Protein 9MNO (pdb70)

Structure (mmCIF, N/CA/C/O backbone):
data_9MNO
#
_entry.id   9MNO
#
_cell.length_a   37.822
_cell.length_b   54.855
_cell.length_c   119.922
_cell.angle_alpha   99.943
_cell.angle_beta   96.421
_cell.angle_gamma   90.785
#
_symmetry.space_group_name_H-M   'P 1'
#
loop_
_entity.id
_entity.type
_entity.pdbx_description
1 polymer 'DUF4176 domain-containing protein'
2 polymer 'LXG domain-containing protein'
3 non-polymer 'CITRIC ACID'
4 water water
#
loop_
_atom_site.group_PDB
_atom_site.id
_atom_site.type_symbol
_atom_site.label_atom_id
_atom_site.label_alt_id
_atom_site.label_comp_id
_atom_site.label_asym_id
_atom_site.label_entity_id
_atom_site.label_seq_id
_atom_site.pdbx_PDB_ins_code
_atom_site.Cartn_x
_atom_site.Cartn_y
_atom_site.Cartn_z
_atom_site.occupancy
_atom_site.B_iso_or_equiv
_atom_site.auth_seq_id
_atom_site.auth_comp_id
_atom_site.auth_asym_id
_atom_site.auth_atom_id
_atom_site.pdbx_PDB_model_num
ATOM 1 N N . GLY A 1 2 ? 25.13358 -0.98470 7.41922 1.000 79.86450 2 GLY A N 1
ATOM 2 C CA . GLY A 1 2 ? 24.00308 -1.87187 7.62087 1.000 79.38316 2 GLY A CA 1
ATOM 3 C C . GLY A 1 2 ? 22.91573 -1.70168 6.57780 1.000 80.85725 2 GLY A C 1
ATOM 4 O O . GLY A 1 2 ? 23.08320 -0.96299 5.60661 1.000 77.87830 2 GLY A O 1
ATOM 5 N N . GLU A 1 3 ? 21.78975 -2.38943 6.77761 1.000 84.31086 3 GLU A N 1
ATOM 6 C CA . GLU A 1 3 ? 20.68562 -2.27160 5.83046 1.000 87.73758 3 GLU A CA 1
ATOM 7 C C . GLU A 1 3 ? 20.00985 -0.90778 5.93090 1.000 82.09050 3 GLU A C 1
ATOM 8 O O . GLU A 1 3 ? 19.59996 -0.33818 4.91352 1.000 77.83545 3 GLU A O 1
ATOM 14 N N . MET A 1 4 ? 19.89166 -0.36315 7.14607 1.000 74.64403 4 MET A N 1
ATOM 15 C CA . MET A 1 4 ? 19.18924 0.90519 7.32645 1.000 67.38592 4 MET A CA 1
ATOM 16 C C . MET A 1 4 ? 19.92416 2.06475 6.67075 1.000 65.49970 4 MET A C 1
ATOM 17 O O . MET A 1 4 ? 19.29257 3.05732 6.29313 1.000 59.85740 4 MET A O 1
ATOM 22 N N . ASP A 1 5 ? 21.24617 1.96283 6.52864 1.000 67.35459 5 ASP A N 1
ATOM 23 C CA . ASP A 1 5 ? 22.00500 3.04162 5.90630 1.000 67.75249 5 ASP A CA 1
ATOM 24 C C . ASP A 1 5 ? 21.68293 3.16608 4.42292 1.000 63.51504 5 ASP A C 1
ATOM 25 O O . ASP A 1 5 ? 21.54174 4.28148 3.90708 1.000 59.26197 5 ASP A O 1
ATOM 30 N N . ILE A 1 6 ? 21.56899 2.03513 3.72112 1.000 63.37146 6 ILE A N 1
ATOM 31 C CA . ILE A 1 6 ? 21.18634 2.06781 2.31166 1.000 60.34149 6 ILE A CA 1
ATOM 32 C C . ILE A 1 6 ? 19.77947 2.63344 2.16048 1.000 57.24420 6 ILE A C 1
ATOM 33 O O . ILE A 1 6 ? 19.54210 3.55291 1.36760 1.000 55.28808 6 ILE A O 1
ATOM 38 N N . LEU A 1 7 ? 18.82709 2.09504 2.92926 1.000 58.93699 7 LEU A N 1
ATOM 39 C CA . LEU A 1 7 ? 17.45341 2.58600 2.87659 1.000 54.31896 7 LEU A CA 1
ATOM 40 C C . LEU A 1 7 ? 17.38023 4.07155 3.20390 1.000 53.53671 7 LEU A C 1
ATOM 41 O O . LEU A 1 7 ? 16.60695 4.81334 2.58633 1.000 51.16608 7 LEU A O 1
ATOM 46 N N . TYR A 1 8 ? 18.18690 4.52667 4.16675 1.000 51.30933 8 TYR A N 1
ATOM 47 C CA . TYR A 1 8 ? 18.12709 5.92500 4.57924 1.000 53.02225 8 TYR A CA 1
ATOM 48 C C . TYR A 1 8 ? 18.61873 6.85670 3.47843 1.000 50.20800 8 TYR A C 1
ATOM 49 O O . TYR A 1 8 ? 18.00494 7.89838 3.22457 1.000 48.63549 8 TYR A O 1
ATOM 58 N N . GLN A 1 9 ? 19.72601 6.51035 2.81774 1.000 53.65780 9 GLN A N 1
ATOM 59 C CA . GLN A 1 9 ? 20.18659 7.34085 1.71120 1.000 54.78928 9 GLN A CA 1
ATOM 60 C C . GLN A 1 9 ? 19.19387 7.32030 0.55713 1.000 58.03961 9 GLN A C 1
ATOM 61 O O . GLN A 1 9 ? 19.09640 8.29620 -0.19659 1.000 60.08500 9 GLN A O 1
ATOM 67 N N . MET A 1 10 ? 18.44342 6.22612 0.40924 1.000 53.79633 10 MET A N 1
ATOM 68 C CA . MET A 1 10 ? 17.44256 6.15918 -0.64867 1.000 57.89496 10 MET A CA 1
ATOM 69 C C . MET A 1 10 ? 16.25491 7.06110 -0.34611 1.000 60.48315 10 MET A C 1
ATOM 70 O O . MET A 1 10 ? 15.66923 7.64133 -1.26544 1.000 64.57073 10 MET A O 1
ATOM 75 N N . SER A 1 11 ? 15.88268 7.19307 0.92794 1.000 55.34180 11 SER A N 1
ATOM 76 C CA . SER A 1 11 ? 14.80812 8.11190 1.28129 1.000 56.71116 11 SER A CA 1
ATOM 77 C C . SER A 1 11 ? 15.20956 9.57002 1.10921 1.000 62.23670 11 SER A C 1
ATOM 78 O O . SER A 1 11 ? 14.32688 10.43195 1.06513 1.000 68.64309 11 SER A O 1
ATOM 81 N N . LEU A 1 12 ? 16.50670 9.86333 0.99950 1.000 62.23914 12 LEU A N 1
ATOM 82 C CA . LEU A 1 12 ? 16.97961 11.22028 0.75800 1.000 68.84504 12 LEU A CA 1
ATOM 83 C C . LEU A 1 12 ? 17.03833 11.58665 -0.72071 1.000 74.97578 12 LEU A C 1
ATOM 84 O O . LEU A 1 12 ? 17.19388 12.77141 -1.04001 1.000 77.09650 12 LEU A O 1
ATOM 89 N N . ASN A 1 13 ? 16.92938 10.60980 -1.62574 1.000 77.32666 13 ASN A N 1
ATOM 90 C CA . ASN A 1 13 ? 16.97187 10.92188 -3.05254 1.000 86.92778 13 ASN A CA 1
ATOM 91 C C . ASN A 1 13 ? 15.74627 11.71066 -3.49629 1.000 96.29228 13 ASN A C 1
ATOM 92 O O . ASN A 1 13 ? 15.82246 12.47885 -4.46139 1.000 96.48824 13 ASN A O 1
ATOM 97 N N . HIS A 1 14 ? 14.61772 11.54453 -2.80433 1.000 123.26965 14 HIS A N 1
ATOM 98 C CA . HIS A 1 14 ? 13.36967 12.16573 -3.22807 1.000 127.28388 14 HIS A CA 1
ATOM 99 C C . HIS A 1 14 ? 13.28440 13.64443 -2.87015 1.000 130.24811 14 HIS A C 1
ATOM 100 O O . HIS A 1 14 ? 12.43224 14.34941 -3.42148 1.000 140.97086 14 HIS A O 1
ATOM 107 N N . LEU A 1 15 ? 14.13630 14.13051 -1.97075 1.000 99.41578 15 LEU A N 1
ATOM 108 C CA . LEU A 1 15 ? 14.10677 15.54036 -1.60592 1.000 93.00566 15 LEU A CA 1
ATOM 109 C C . LEU A 1 15 ? 14.67135 16.39210 -2.73780 1.000 98.08177 15 LEU A C 1
ATOM 110 O O . LEU A 1 15 ? 15.61584 15.99312 -3.42442 1.000 101.13444 15 LEU A O 1
ATOM 115 N N . ALA A 1 16 ? 14.08345 17.57513 -2.93225 1.000 90.88312 16 ALA A N 1
ATOM 116 C CA . ALA A 1 16 ? 14.47184 18.47350 -4.02193 1.000 100.72419 16 ALA A CA 1
ATOM 117 C C . ALA A 1 16 ? 15.71805 19.24704 -3.59817 1.000 104.06999 16 ALA A C 1
ATOM 118 O O . ALA A 1 16 ? 15.68304 20.43918 -3.28100 1.000 105.31396 16 ALA A O 1
ATOM 120 N N . VAL A 1 17 ? 16.84911 18.54178 -3.60649 1.000 103.54208 17 VAL A N 1
ATOM 121 C CA . VAL A 1 17 ? 18.11828 19.09907 -3.15229 1.000 102.83294 17 VAL A CA 1
ATOM 122 C C . VAL A 1 17 ? 19.23742 18.34123 -3.85383 1.000 98.49419 17 VAL A C 1
ATOM 123 O O . VAL A 1 17 ? 19.03359 17.24521 -4.37735 1.000 97.63100 17 VAL A O 1
ATOM 127 N N . ILE A 1 18 ? 20.43137 18.93217 -3.86792 1.000 102.05506 18 ILE A N 1
ATOM 128 C CA . ILE A 1 18 ? 21.56087 18.39448 -4.62237 1.000 103.14622 18 ILE A CA 1
ATOM 129 C C . ILE A 1 18 ? 22.28827 17.35475 -3.77986 1.000 102.58186 18 ILE A C 1
ATOM 130 O O . ILE A 1 18 ? 22.08234 17.27728 -2.56422 1.000 101.87144 18 ILE A O 1
ATOM 135 N N . GLU A 1 19 ? 23.14522 16.55102 -4.42087 1.000 107.77864 19 GLU A N 1
ATOM 136 C CA . GLU A 1 19 ? 23.85121 15.48578 -3.71446 1.000 118.04663 19 GLU A CA 1
ATOM 137 C C . GLU A 1 19 ? 24.79071 16.03465 -2.64887 1.000 118.05145 19 GLU A C 1
ATOM 138 O O . GLU A 1 19 ? 25.09630 15.33417 -1.67642 1.000 109.81304 19 GLU A O 1
ATOM 144 N N . ALA A 1 20 ? 25.25897 17.27602 -2.80900 1.000 102.73120 20 ALA A N 1
ATOM 145 C CA . ALA A 1 20 ? 26.08809 17.88527 -1.77382 1.000 96.02760 20 ALA A CA 1
ATOM 146 C C . ALA A 1 20 ? 25.30535 18.05873 -0.47955 1.000 91.64615 20 ALA A C 1
ATOM 147 O O . ALA A 1 20 ? 25.81263 17.76312 0.60923 1.000 86.63677 20 ALA A O 1
ATOM 149 N N . ASP A 1 21 ? 24.06181 18.52902 -0.58032 1.000 90.62211 21 ASP A N 1
ATOM 150 C CA . ASP A 1 21 ? 23.21774 18.70054 0.59223 1.000 85.25661 21 ASP A CA 1
ATOM 151 C C . ASP A 1 21 ? 22.62007 17.38818 1.08225 1.000 84.20793 21 ASP A C 1
ATOM 152 O O . ASP A 1 21 ? 22.23939 17.29748 2.25457 1.000 76.07156 21 ASP A O 1
ATOM 157 N N . LYS A 1 22 ? 22.51611 16.37938 0.21215 1.000 86.74545 22 LYS A N 1
ATOM 158 C CA . LYS A 1 22 ? 22.00123 15.08277 0.64186 1.000 84.62038 22 LYS A CA 1
ATOM 159 C C . LYS A 1 22 ? 22.95333 14.41014 1.62143 1.000 79.96531 22 LYS A C 1
ATOM 160 O O . LYS A 1 22 ? 22.51282 13.77177 2.58434 1.000 76.22684 22 LYS A O 1
ATOM 166 N N . GLU A 1 23 ? 24.26177 14.54211 1.39089 1.000 81.70346 23 GLU A N 1
ATOM 167 C CA . GLU A 1 23 ? 25.24149 13.99666 2.32471 1.000 81.86482 23 GLU A CA 1
ATOM 168 C C . GLU A 1 23 ? 25.19750 14.72716 3.66171 1.000 80.45002 23 GLU A C 1
ATOM 169 O O . GLU A 1 23 ? 25.35836 14.10663 4.71991 1.000 82.60661 23 GLU A O 1
ATOM 175 N N . VAL A 1 24 ? 24.97013 16.04192 3.63636 1.000 77.26202 24 VAL A N 1
ATOM 176 C CA . VAL A 1 24 ? 24.90866 16.80841 4.87724 1.000 73.33841 24 VAL A CA 1
ATOM 177 C C . VAL A 1 24 ? 23.66292 16.43749 5.67334 1.000 66.51721 24 VAL A C 1
ATOM 178 O O . VAL A 1 24 ? 23.73549 16.17372 6.87847 1.000 67.40645 24 VAL A O 1
ATOM 182 N N . LEU A 1 25 ? 22.50114 16.41129 5.01336 1.000 65.72815 25 LEU A N 1
ATOM 183 C CA . LEU A 1 25 ? 21.28056 15.97740 5.68639 1.000 63.00289 25 LEU A CA 1
ATOM 184 C C . LEU A 1 25 ? 21.41301 14.56104 6.23285 1.000 63.45115 25 LEU A C 1
ATOM 185 O O . LEU A 1 25 ? 20.86517 14.25527 7.29904 1.000 60.90215 25 LEU A O 1
ATOM 190 N N . LYS A 1 26 ? 22.13848 13.69042 5.52464 1.000 61.72478 26 LYS A N 1
ATOM 191 C CA . LYS A 1 26 ? 22.37318 12.33800 6.01806 1.000 60.99488 26 LYS A CA 1
ATOM 192 C C . LYS A 1 26 ? 23.13884 12.35159 7.33495 1.000 61.73191 26 LYS A C 1
ATOM 193 O O . LYS A 1 26 ? 22.77916 11.63485 8.27575 1.000 55.72661 26 LYS A O 1
ATOM 199 N N . GLN A 1 27 ? 24.20036 13.15883 7.42077 1.000 61.99400 27 GLN A N 1
ATOM 200 C CA . GLN A 1 27 ? 24.99906 13.19502 8.64242 1.000 61.09502 27 GLN A CA 1
ATOM 201 C C . GLN A 1 27 ? 24.22804 13.82767 9.79217 1.000 54.60409 27 GLN A C 1
ATOM 202 O O . GLN A 1 27 ? 24.33040 13.37137 10.93664 1.000 54.07236 27 GLN A O 1
ATOM 208 N N . VAL A 1 28 ? 23.45713 14.88159 9.51075 1.000 57.93184 28 VAL A N 1
ATOM 209 C CA . VAL A 1 28 ? 22.64137 15.50581 10.55085 1.000 54.06482 28 VAL A CA 1
ATOM 210 C C . VAL A 1 28 ? 21.59569 14.52422 11.06583 1.000 54.52354 28 VAL A C 1
ATOM 211 O O . VAL A 1 28 ? 21.37521 14.40404 12.27847 1.000 49.22951 28 VAL A O 1
ATOM 215 N N . GLY A 1 29 ? 20.94166 13.80236 10.15409 1.000 47.30380 29 GLY A N 1
ATOM 216 C CA . GLY A 1 29 ? 19.94302 12.83571 10.57015 1.000 44.91409 29 GLY A CA 1
ATOM 217 C C . GLY A 1 29 ? 20.53180 11.70482 11.39209 1.000 49.65255 29 GLY A C 1
ATOM 218 O O . GLY A 1 29 ? 19.94834 11.28520 12.39249 1.000 43.74346 29 GLY A O 1
ATOM 219 N N . LEU A 1 30 ? 21.69495 11.19417 10.98078 1.000 48.78599 30 LEU A N 1
ATOM 220 C CA . LEU A 1 30 ? 22.34179 10.12775 11.74121 1.000 50.73860 30 LEU A CA 1
ATOM 221 C C . LEU A 1 30 ? 22.74293 10.60476 13.13443 1.000 45.41067 30 LEU A C 1
ATOM 222 O O . LEU A 1 30 ? 22.67966 9.84037 14.10629 1.000 42.78047 30 LEU A O 1
ATOM 227 N N . SER A 1 31 ? 23.15025 11.86876 13.25298 1.000 48.87250 31 SER A N 1
ATOM 228 C CA . SER A 1 31 ? 23.60947 12.38470 14.53873 1.000 46.80662 31 SER A CA 1
ATOM 229 C C . SER A 1 31 ? 22.44839 12.70655 15.47199 1.000 49.63355 31 SER A C 1
ATOM 230 O O . SER A 1 31 ? 22.52379 12.43463 16.67732 1.000 53.82409 31 SER A O 1
ATOM 233 N N . LEU A 1 32 ? 21.37234 13.29212 14.94558 1.000 47.36459 32 LEU A N 1
ATOM 234 C CA . LEU A 1 32 ? 20.25156 13.64993 15.80739 1.000 51.40383 32 LEU A CA 1
ATOM 235 C C . LEU A 1 32 ? 19.41201 12.44075 16.19201 1.000 48.43156 32 LEU A C 1
ATOM 236 O O . LEU A 1 32 ? 18.82879 12.42036 17.28162 1.000 46.10226 32 LEU A O 1
ATOM 241 N N . ALA A 1 33 ? 19.34727 11.42786 15.32816 1.000 44.00416 33 ALA A N 1
ATOM 242 C CA . ALA A 1 33 ? 18.46274 10.29796 15.59067 1.000 45.04938 33 ALA A CA 1
ATOM 243 C C . ALA A 1 33 ? 18.97505 9.44244 16.74205 1.000 49.31093 33 ALA A C 1
ATOM 244 O O . ALA A 1 33 ? 18.17937 8.93933 17.54391 1.000 45.55683 33 ALA A O 1
ATOM 246 N N . LYS A 1 34 ? 20.29672 9.26935 16.84705 1.000 48.34758 34 LYS A N 1
ATOM 247 C CA . LYS A 1 34 ? 20.86888 8.45628 17.91459 1.000 51.39524 34 LYS A CA 1
ATOM 248 C C . LYS A 1 34 ? 20.95521 9.19949 19.24169 1.000 53.40306 34 LYS A C 1
ATOM 249 O O . LYS A 1 34 ? 21.21550 8.56593 20.27116 1.000 54.62872 34 LYS A O 1
ATOM 255 N N . GLN A 1 35 ? 20.74241 10.51455 19.24110 1.000 52.72021 35 GLN A N 1
ATOM 256 C CA . GLN A 1 35 ? 20.65731 11.31773 20.46095 1.000 53.15866 35 GLN A CA 1
ATOM 257 C C . GLN A 1 35 ? 19.17825 11.60353 20.70616 1.000 52.55779 35 GLN A C 1
ATOM 258 O O . GLN A 1 35 ? 18.61982 12.57564 20.19808 1.000 51.17873 35 GLN A O 1
ATOM 264 N N . GLU A 1 36 ? 18.54646 10.74665 21.51248 1.000 50.98337 36 GLU A N 1
ATOM 265 C CA . GLU A 1 36 ? 17.08820 10.73296 21.59874 1.000 52.55005 36 GLU A CA 1
ATOM 266 C C . GLU A 1 36 ? 16.53110 12.02781 22.18399 1.000 52.23819 36 GLU A C 1
ATOM 267 O O . GLU A 1 36 ? 15.47001 12.49982 21.75739 1.000 51.67864 36 GLU A O 1
ATOM 273 N N A GLU A 1 37 ? 17.23281 12.62086 23.15318 0.529 53.99056 37 GLU A N 1
ATOM 274 N N B GLU A 1 37 ? 17.22274 12.61097 23.16681 0.471 54.01912 37 GLU A N 1
ATOM 275 C CA A GLU A 1 37 ? 16.74959 13.85639 23.76345 0.529 52.13187 37 GLU A CA 1
ATOM 276 C CA B GLU A 1 37 ? 16.74327 13.85711 23.75665 0.471 52.13922 37 GLU A CA 1
ATOM 277 C C A GLU A 1 37 ? 16.78688 15.01559 22.77440 0.529 51.47399 37 GLU A C 1
ATOM 278 C C B GLU A 1 37 ? 16.75926 14.98827 22.73803 0.471 51.47178 37 GLU A C 1
ATOM 279 O O A GLU A 1 37 ? 15.88694 15.86368 22.76769 0.529 50.27105 37 GLU A O 1
ATOM 280 O O B GLU A 1 37 ? 15.81683 15.78553 22.67205 0.471 50.23079 37 GLU A O 1
ATOM 291 N N . ALA A 1 38 ? 17.81788 15.06690 21.92913 1.000 53.98631 38 ALA A N 1
ATOM 292 C CA . ALA A 1 38 ? 17.92790 16.14754 20.95570 1.000 57.04658 38 ALA A CA 1
ATOM 293 C C . ALA A 1 38 ? 16.84707 16.05084 19.88486 1.000 52.23031 38 ALA A C 1
ATOM 294 O O . ALA A 1 38 ? 16.28045 17.06985 19.47410 1.000 50.98805 38 ALA A O 1
ATOM 296 N N . PHE A 1 39 ? 16.54429 14.83429 19.42414 1.000 50.12445 39 PHE A N 1
ATOM 297 C CA . PHE A 1 39 ? 15.55899 14.67234 18.35895 1.000 44.82006 39 PHE A CA 1
ATOM 298 C C . PHE A 1 39 ? 14.15504 15.02923 18.83444 1.000 48.05589 39 PHE A C 1
ATOM 299 O O . PHE A 1 39 ? 13.35839 15.58245 18.06746 1.000 44.71847 39 PHE A O 1
ATOM 307 N N . ARG A 1 40 ? 13.82552 14.70991 20.09189 1.000 46.64816 40 ARG A N 1
ATOM 308 C CA . ARG A 1 40 ? 12.51145 15.06912 20.61292 1.000 44.19356 40 ARG A CA 1
ATOM 309 C C . ARG A 1 40 ? 12.36594 16.58009 20.74989 1.000 47.49140 40 ARG A C 1
ATOM 310 O O . ARG A 1 40 ? 11.27294 17.12018 20.54027 1.000 46.80054 40 ARG A O 1
ATOM 318 N N A GLU A 1 41 ? 13.45499 17.27523 21.08368 0.556 48.51312 41 GLU A N 1
ATOM 319 N N B GLU A 1 41 ? 13.45201 17.27489 21.10579 0.444 48.51495 41 GLU A N 1
ATOM 320 C CA A GLU A 1 41 ? 13.40820 18.73005 21.18672 0.556 49.46118 41 GLU A CA 1
ATOM 321 C CA B GLU A 1 41 ? 13.40895 18.73302 21.18287 0.444 49.46764 41 GLU A CA 1
ATOM 322 C C A GLU A 1 41 ? 13.06669 19.36767 19.84480 0.556 49.43518 41 GLU A C 1
ATOM 323 C C B GLU A 1 41 ? 13.03128 19.34123 19.83979 0.444 49.42610 41 GLU A C 1
ATOM 324 O O A GLU A 1 41 ? 12.32343 20.35378 19.78666 0.556 49.09306 41 GLU A O 1
ATOM 325 O O B GLU A 1 41 ? 12.23471 20.28460 19.77638 0.444 49.16898 41 GLU A O 1
ATOM 336 N N . LEU A 1 42 ? 13.59984 18.81578 18.75335 1.000 49.63725 42 LEU A N 1
ATOM 337 C CA . LEU A 1 42 ? 13.25163 19.30722 17.42592 1.000 48.86335 42 LEU A CA 1
ATOM 338 C C . LEU A 1 42 ? 11.79454 19.00962 17.09280 1.000 47.29939 42 LEU A C 1
ATOM 339 O O . LEU A 1 42 ? 11.10680 19.83861 16.48598 1.000 49.84508 42 LEU A O 1
ATOM 344 N N . GLN A 1 43 ? 11.30800 17.82815 17.48231 1.000 48.56358 43 GLN A N 1
ATOM 345 C CA . GLN A 1 43 ? 9.90986 17.48168 17.24541 1.000 48.04961 43 GLN A CA 1
ATOM 346 C C . GLN A 1 43 ? 8.96798 18.44474 17.95567 1.000 51.39840 43 GLN A C 1
ATOM 347 O O . GLN A 1 43 ? 7.94538 18.84952 17.39193 1.000 50.13013 43 GLN A O 1
ATOM 353 N N . LEU A 1 44 ? 9.28118 18.80224 19.20566 1.000 48.71624 44 LEU A N 1
ATOM 354 C CA . LEU A 1 44 ? 8.44312 19.75409 19.92620 1.000 49.94730 44 LEU A CA 1
ATOM 355 C C . LEU A 1 44 ? 8.53104 21.14591 19.32279 1.000 52.14341 44 LEU A C 1
ATOM 356 O O . LEU A 1 44 ? 7.54728 21.89371 19.35430 1.000 56.03842 44 LEU A O 1
ATOM 361 N N . ILE A 1 45 ? 9.69597 21.51240 18.78248 1.000 53.72054 45 ILE A N 1
ATOM 362 C CA . ILE A 1 45 ? 9.83103 22.79207 18.09090 1.000 58.28605 45 ILE A CA 1
ATOM 363 C C . ILE A 1 45 ? 8.94569 22.81761 16.85417 1.000 56.74616 45 ILE A C 1
ATOM 364 O O . ILE A 1 45 ? 8.27303 23.81661 16.57117 1.000 60.34444 45 ILE A O 1
ATOM 369 N N . LEU A 1 46 ? 8.92615 21.71401 16.10348 1.000 53.43494 46 LEU A N 1
ATOM 370 C CA . LEU A 1 46 ? 8.03314 21.60942 14.95480 1.000 58.84715 46 LEU A CA 1
ATOM 371 C C . LEU A 1 46 ? 6.57270 21.65097 15.38879 1.000 61.51151 46 LEU A C 1
ATOM 372 O O . LEU A 1 46 ? 5.73414 22.25955 14.71490 1.000 65.87490 46 LEU A O 1
ATOM 377 N N . PHE A 1 47 ? 6.25255 21.01739 16.52177 1.000 57.68426 47 PHE A N 1
ATOM 378 C CA . PHE A 1 47 ? 4.86564 20.95164 16.97489 1.000 61.82436 47 PHE A CA 1
ATOM 379 C C . PHE A 1 47 ? 4.36310 22.31309 17.44524 1.000 64.57232 47 PHE A C 1
ATOM 380 O O . PHE A 1 47 ? 3.19193 22.65331 17.24002 1.000 67.28184 47 PHE A O 1
ATOM 388 N N . ASN A 1 48 ? 5.22868 23.10194 18.07619 1.000 62.07498 48 ASN A N 1
ATOM 389 C CA . ASN A 1 48 ? 4.88103 24.43288 18.55572 1.000 68.28883 48 ASN A CA 1
ATOM 390 C C . ASN A 1 48 ? 5.13110 25.51922 17.51849 1.000 76.42266 48 ASN A C 1
ATOM 391 O O . ASN A 1 48 ? 4.88737 26.69594 17.80878 1.000 81.31318 48 ASN A O 1
ATOM 396 N N . HIS A 1 49 ? 5.60646 25.14988 16.32585 1.000 74.29176 49 HIS A N 1
ATOM 397 C CA . HIS A 1 49 ? 6.01950 26.10571 15.29475 1.000 78.56690 49 HIS A CA 1
ATOM 398 C C . HIS A 1 49 ? 6.99773 27.13777 15.84883 1.000 78.23887 49 HIS A C 1
ATOM 399 O O . HIS A 1 49 ? 6.93710 28.32519 15.52041 1.000 74.18955 49 HIS A O 1
ATOM 406 N N . GLU A 1 50 ? 7.90739 26.68302 16.70538 1.000 71.68754 50 GLU A N 1
ATOM 407 C CA . GLU A 1 50 ? 9.00170 27.54164 17.11971 1.000 69.96609 50 GLU A CA 1
ATOM 408 C C . GLU A 1 50 ? 9.93866 27.79249 15.94046 1.000 68.00942 50 GLU A C 1
ATOM 409 O O . GLU A 1 50 ? 9.85601 27.14683 14.89188 1.000 71.85265 50 GLU A O 1
ATOM 415 N N . HIS A 1 51 ? 10.85024 28.74257 16.12689 1.000 71.69365 51 HIS A N 1
ATOM 416 C CA . HIS A 1 51 ? 11.61204 29.28889 15.01511 1.000 72.86340 51 HIS A CA 1
ATOM 417 C C . HIS A 1 51 ? 13.01320 28.70954 14.88151 1.000 71.12052 51 HIS A C 1
ATOM 418 O O . HIS A 1 51 ? 13.56408 28.72461 13.77531 1.000 71.71403 51 HIS A O 1
ATOM 425 N N . SER A 1 52 ? 13.60277 28.19941 15.96129 1.000 68.86392 52 SER A N 1
ATOM 426 C CA . SER A 1 52 ? 15.01864 27.86251 15.95327 1.000 71.97995 52 SER A CA 1
ATOM 427 C C . SER A 1 52 ? 15.29057 26.60844 16.76814 1.000 74.31858 52 SER A C 1
ATOM 428 O O . SER A 1 52 ? 14.68075 26.39018 17.81878 1.000 75.12281 52 SER A O 1
ATOM 431 N N . TYR A 1 53 ? 16.22079 25.79620 16.27032 1.000 74.30060 53 TYR A N 1
ATOM 432 C CA . TYR A 1 53 ? 16.76423 24.64650 16.97622 1.000 73.43283 53 TYR A CA 1
ATOM 433 C C . TYR A 1 53 ? 18.28415 24.73486 16.93648 1.000 77.09074 53 TYR A C 1
ATOM 434 O O . TYR A 1 53 ? 18.86171 25.10421 15.91047 1.000 78.23468 53 TYR A O 1
ATOM 443 N N . SER A 1 54 ? 18.93117 24.40902 18.05451 1.000 76.92085 54 SER A N 1
ATOM 444 C CA . SER A 1 54 ? 20.38820 24.47606 18.13859 1.000 85.52944 54 SER A CA 1
ATOM 445 C C . SER A 1 54 ? 20.87817 23.40448 19.10028 1.000 92.44968 54 SER A C 1
ATOM 446 O O . SER A 1 54 ? 20.43192 23.35502 20.25016 1.000 95.70037 54 SER A O 1
ATOM 449 N N . HIS A 1 55 ? 21.79645 22.55131 18.63427 1.000 97.82917 55 HIS A N 1
ATOM 450 C CA . HIS A 1 55 ? 22.40358 21.50413 19.45862 1.000 103.75620 55 HIS A CA 1
ATOM 451 C C . HIS A 1 55 ? 23.90655 21.47752 19.16743 1.000 113.95898 55 HIS A C 1
ATOM 452 O O . HIS A 1 55 ? 24.43467 20.52013 18.60058 1.000 110.96338 55 HIS A O 1
ATOM 459 N N . HIS A 1 56 ? 24.59651 22.53674 19.57956 1.000 138.95022 56 HIS A N 1
ATOM 460 C CA . HIS A 1 56 ? 25.97491 22.75337 19.17078 1.000 146.70350 56 HIS A CA 1
ATOM 461 C C . HIS A 1 56 ? 26.95135 21.97622 20.05218 1.000 148.38183 56 HIS A C 1
ATOM 462 O O . HIS A 1 56 ? 26.62352 21.52808 21.15380 1.000 144.15824 56 HIS A O 1
ATOM 469 N N . GLY A 1 57 ? 28.16726 21.82224 19.53944 1.000 151.68460 57 GLY A N 1
ATOM 470 C CA . GLY A 1 57 ? 29.21442 21.09234 20.23491 1.000 140.41356 57 GLY A CA 1
ATOM 471 C C . GLY A 1 57 ? 30.49958 21.16996 19.43877 1.000 141.60793 57 GLY A C 1
ATOM 472 O O . GLY A 1 57 ? 30.52692 21.65163 18.30118 1.000 151.38864 57 GLY A O 1
ATOM 473 N N . ILE A 1 58 ? 31.57420 20.67768 20.05459 1.000 121.21111 58 ILE A N 1
ATOM 474 C CA . ILE A 1 58 ? 32.90106 20.75830 19.44992 1.000 121.88299 58 ILE A CA 1
ATOM 475 C C . ILE A 1 58 ? 33.06670 19.67675 18.39038 1.000 125.12151 58 ILE A C 1
ATOM 476 O O . ILE A 1 58 ? 32.12834 18.92670 18.09790 1.000 121.42676 58 ILE A O 1
ATOM 481 N N . LEU A 1 59 ? 34.26891 19.59797 17.81161 1.000 128.05038 59 LEU A N 1
ATOM 482 C CA . LEU A 1 59 ? 34.63882 18.56536 16.83990 1.000 136.16220 59 LEU A CA 1
ATOM 483 C C . LEU A 1 59 ? 33.66489 18.49795 15.66793 1.000 136.47086 59 LEU A C 1
ATOM 484 O O . LEU A 1 59 ? 33.41491 17.42415 15.11484 1.000 137.73934 59 LEU A O 1
ATOM 489 N N . GLY A 1 60 ? 33.11571 19.64291 15.27696 1.000 136.24080 60 GLY A N 1
ATOM 490 C CA . GLY A 1 60 ? 32.18928 19.66936 14.15780 1.000 132.87389 60 GLY A CA 1
ATOM 491 C C . GLY A 1 60 ? 30.88947 18.94502 14.42677 1.000 134.80836 60 GLY A C 1
ATOM 492 O O . GLY A 1 60 ? 30.36804 18.25808 13.53929 1.000 135.50835 60 GLY A O 1
ATOM 493 N N . SER A 1 61 ? 30.35322 19.07449 15.63877 1.000 126.02795 61 SER A N 1
ATOM 494 C CA . SER A 1 61 ? 29.07425 18.47723 15.99129 1.000 120.14917 61 SER A CA 1
ATOM 495 C C . SER A 1 61 ? 27.96051 19.50819 16.11282 1.000 117.45150 61 SER A C 1
ATOM 496 O O . SER A 1 61 ? 26.82912 19.14086 16.44733 1.000 111.61945 61 SER A O 1
ATOM 499 N N . SER A 1 62 ? 28.24520 20.78104 15.83820 1.000 116.68551 62 SER A N 1
ATOM 500 C CA . SER A 1 62 ? 27.24115 21.82848 15.97111 1.000 114.36090 62 SER A CA 1
ATOM 501 C C . SER A 1 62 ? 26.18976 21.71254 14.87513 1.000 104.94202 62 SER A C 1
ATOM 502 O O . SER A 1 62 ? 26.51974 21.61134 13.68859 1.000 99.99794 62 SER A O 1
ATOM 505 N N . ILE A 1 63 ? 24.91994 21.72974 15.27860 1.000 102.91647 63 ILE A N 1
ATOM 506 C CA . ILE A 1 63 ? 23.78790 21.66451 14.36235 1.000 92.51210 63 ILE A CA 1
ATOM 507 C C . ILE A 1 63 ? 22.81910 22.78117 14.72484 1.000 90.73414 63 ILE A C 1
ATOM 508 O O . ILE A 1 63 ? 22.39734 22.88861 15.88048 1.000 93.19112 63 ILE A O 1
ATOM 513 N N . GLU A 1 64 ? 22.46918 23.60979 13.74308 1.000 85.42016 64 GLU A N 1
ATOM 514 C CA . GLU A 1 64 ? 21.47077 24.65796 13.91348 1.000 79.94920 64 GLU A CA 1
ATOM 515 C C . GLU A 1 64 ? 20.44861 24.53870 12.79426 1.000 73.80538 64 GLU A C 1
ATOM 516 O O . GLU A 1 64 ? 20.82001 24.37130 11.62931 1.000 73.55204 64 GLU A O 1
ATOM 522 N N . ILE A 1 65 ? 19.16766 24.61707 13.14589 1.000 71.80759 65 ILE A N 1
ATOM 523 C CA . ILE A 1 65 ? 18.07390 24.53016 12.18383 1.000 72.29559 65 ILE A CA 1
ATOM 524 C C . ILE A 1 65 ? 17.15113 25.71755 12.40771 1.000 73.10096 65 ILE A C 1
ATOM 525 O O . ILE A 1 65 ? 16.66197 25.92564 13.52402 1.000 74.55163 65 ILE A O 1
ATOM 530 N N . LEU A 1 66 ? 16.91130 26.48992 11.35505 1.000 70.90610 66 LEU A N 1
ATOM 531 C CA . LEU A 1 66 ? 15.97449 27.60255 11.39236 1.000 75.32288 66 LEU A CA 1
ATOM 532 C C . LEU A 1 66 ? 14.73491 27.22864 10.59280 1.000 74.41673 66 LEU A C 1
ATOM 533 O O . LEU A 1 66 ? 14.84332 26.78603 9.44490 1.000 73.09445 66 LEU A O 1
ATOM 538 N N . LEU A 1 67 ? 13.56521 27.40310 11.19789 1.000 74.08711 67 LEU A N 1
ATOM 539 C CA . LEU A 1 67 ? 12.28858 27.10958 10.55147 1.000 74.66569 67 LEU A CA 1
ATOM 540 C C . LEU A 1 67 ? 11.59162 28.42773 10.23025 1.000 76.13955 67 LEU A C 1
ATOM 541 O O . LEU A 1 67 ? 10.94483 29.02590 11.09498 1.000 78.62480 67 LEU A O 1
ATOM 546 N N . HIS A 1 68 ? 11.71829 28.87039 8.98181 1.000 78.84237 68 HIS A N 1
ATOM 547 C CA . HIS A 1 68 ? 11.06055 30.08780 8.50733 1.000 83.09550 68 HIS A CA 1
ATOM 548 C C . HIS A 1 68 ? 9.63937 29.72952 8.08917 1.000 82.88280 68 HIS A C 1
ATOM 549 O O . HIS A 1 68 ? 9.35660 29.46479 6.91897 1.000 84.87858 68 HIS A O 1
ATOM 556 N N . TRP A 1 69 ? 8.72717 29.73991 9.06458 1.000 80.73000 69 TRP A N 1
ATOM 557 C CA . TRP A 1 69 ? 7.35999 29.28855 8.83041 1.000 83.21535 69 TRP A CA 1
ATOM 558 C C . TRP A 1 69 ? 6.59501 30.17765 7.86042 1.000 86.10602 69 TRP A C 1
ATOM 559 O O . TRP A 1 69 ? 5.62400 29.71205 7.25452 1.000 85.10837 69 TRP A O 1
ATOM 570 N N . GLU A 1 70 ? 7.00304 31.43776 7.69590 1.000 90.56079 70 GLU A N 1
ATOM 571 C CA . GLU A 1 70 ? 6.26403 32.33460 6.81428 1.000 93.78573 70 GLU A CA 1
ATOM 572 C C . GLU A 1 70 ? 6.50567 32.00976 5.34592 1.000 89.04592 70 GLU A C 1
ATOM 573 O O . GLU A 1 70 ? 5.58455 32.11474 4.52856 1.000 90.01188 70 GLU A O 1
ATOM 579 N N . GLN A 1 71 ? 7.72703 31.61054 4.99323 1.000 87.85768 71 GLN A N 1
ATOM 580 C CA . GLN A 1 71 ? 8.06846 31.26602 3.61975 1.000 96.92624 71 GLN A CA 1
ATOM 581 C C . GLN A 1 71 ? 8.19133 29.76174 3.39291 1.000 89.78410 71 GLN A C 1
ATOM 582 O O . GLN A 1 71 ? 8.71680 29.34797 2.35427 1.000 88.55664 71 GLN A O 1
ATOM 588 N N . ASN A 1 72 ? 7.70761 28.94157 4.32796 1.000 91.14669 72 ASN A N 1
ATOM 589 C CA . ASN A 1 72 ? 7.76765 27.47994 4.22165 1.000 86.20202 72 ASN A CA 1
ATOM 590 C C . ASN A 1 72 ? 9.17828 27.01422 3.87129 1.000 82.61099 72 ASN A C 1
ATOM 591 O O . ASN A 1 72 ? 9.39037 26.18442 2.98614 1.000 81.66939 72 ASN A O 1
ATOM 596 N N . ASN A 1 73 ? 10.15183 27.57470 4.57802 1.000 84.53102 73 ASN A N 1
ATOM 597 C CA . ASN A 1 73 ? 11.56121 27.34743 4.31156 1.000 82.80572 73 ASN A CA 1
ATOM 598 C C . ASN A 1 73 ? 12.22480 26.85615 5.58781 1.000 74.14173 73 ASN A C 1
ATOM 599 O O . ASN A 1 73 ? 11.79983 27.19674 6.69417 1.000 74.17478 73 ASN A O 1
ATOM 604 N N . VAL A 1 74 ? 13.26055 26.03882 5.43051 1.000 68.68596 74 VAL A N 1
ATOM 605 C CA . VAL A 1 74 ? 14.04148 25.54984 6.56122 1.000 73.42035 74 VAL A CA 1
ATOM 606 C C . VAL A 1 74 ? 15.51230 25.60496 6.18087 1.000 74.78421 74 VAL A C 1
ATOM 607 O O . VAL A 1 74 ? 15.88564 25.20847 5.07192 1.000 75.05457 74 VAL A O 1
ATOM 611 N N . GLU A 1 75 ? 16.34369 26.10887 7.09044 1.000 71.11368 75 GLU A N 1
ATOM 612 C CA . GLU A 1 75 ? 17.78523 26.18807 6.88856 1.000 75.13493 75 GLU A CA 1
ATOM 613 C C . GLU A 1 75 ? 18.47492 25.29854 7.91289 1.000 71.84097 75 GLU A C 1
ATOM 614 O O . GLU A 1 75 ? 18.39906 25.55770 9.11816 1.000 71.54599 75 GLU A O 1
ATOM 620 N N . VAL A 1 76 ? 19.13923 24.25402 7.43223 1.000 70.93621 76 VAL A N 1
ATOM 621 C CA . VAL A 1 76 ? 19.88315 23.32316 8.27310 1.000 68.59716 76 VAL A CA 1
ATOM 622 C C . VAL A 1 76 ? 21.36208 23.64243 8.07923 1.000 75.99969 76 VAL A C 1
ATOM 623 O O . VAL A 1 76 ? 21.95513 23.30248 7.05106 1.000 76.67518 76 VAL A O 1
ATOM 627 N N . MET A 1 77 ? 21.96346 24.30539 9.06484 1.000 77.04951 77 MET A N 1
ATOM 628 C CA . MET A 1 77 ? 23.38546 24.62070 9.03003 1.000 82.15155 77 MET A CA 1
ATOM 629 C C . MET A 1 77 ? 24.17378 23.53599 9.75259 1.000 81.44043 77 MET A C 1
ATOM 630 O O . MET A 1 77 ? 23.84699 23.17093 10.88752 1.000 76.08006 77 MET A O 1
ATOM 635 N N . TYR A 1 78 ? 25.21901 23.03379 9.09323 1.000 84.46453 78 TYR A N 1
ATOM 636 C CA . TYR A 1 78 ? 26.04643 21.96496 9.65006 1.000 84.18777 78 TYR A CA 1
ATOM 637 C C . TYR A 1 78 ? 27.45905 22.13305 9.09635 1.000 91.70690 78 TYR A C 1
ATOM 638 O O . TYR A 1 78 ? 27.73911 21.71247 7.96932 1.000 90.46982 78 TYR A O 1
ATOM 647 N N . LEU A 1 79 ? 28.32934 22.76034 9.89048 1.000 95.14898 79 LEU A N 1
ATOM 648 C CA . LEU A 1 79 ? 29.74971 22.91924 9.57007 1.000 100.79696 79 LEU A CA 1
ATOM 649 C C . LEU A 1 79 ? 29.93997 23.80409 8.33693 1.000 104.61595 79 LEU A C 1
ATOM 650 O O . LEU A 1 79 ? 30.49335 23.39401 7.31394 1.000 104.96554 79 LEU A O 1
ATOM 655 N N . GLU A 1 80 ? 29.47996 25.04614 8.46531 1.000 107.41641 80 GLU A N 1
ATOM 656 C CA . GLU A 1 80 ? 29.49450 26.08024 7.43656 1.000 108.92620 80 GLU A CA 1
ATOM 657 C C . GLU A 1 80 ? 28.72091 25.68059 6.18590 1.000 103.75870 80 GLU A C 1
ATOM 658 O O . GLU A 1 80 ? 28.69223 26.45655 5.22728 1.000 105.49546 80 GLU A O 1
ATOM 664 N N . THR A 1 81 ? 28.07961 24.51295 6.16332 1.000 98.10036 81 THR A N 1
ATOM 665 C CA . THR A 1 81 ? 27.28881 24.06324 5.02153 1.000 94.48679 81 THR A CA 1
ATOM 666 C C . THR A 1 81 ? 25.81591 24.26710 5.35255 1.000 89.21126 81 THR A C 1
ATOM 667 O O . THR A 1 81 ? 25.25302 23.53601 6.17337 1.000 86.16608 81 THR A O 1
ATOM 671 N N . LYS A 1 82 ? 25.19704 25.25846 4.71901 1.000 87.50332 82 LYS A N 1
ATOM 672 C CA . LYS A 1 82 ? 23.79121 25.56967 4.93446 1.000 81.94764 82 LYS A CA 1
ATOM 673 C C . LYS A 1 82 ? 22.95926 24.88617 3.85554 1.000 83.30344 82 LYS A C 1
ATOM 674 O O . LYS A 1 82 ? 23.20105 25.08406 2.65954 1.000 80.43574 82 LYS A O 1
ATOM 680 N N . VAL A 1 83 ? 21.98589 24.08465 4.28032 1.000 77.76853 83 VAL A N 1
ATOM 681 C CA . VAL A 1 83 ? 21.10297 23.35296 3.37908 1.000 75.74688 83 VAL A CA 1
ATOM 682 C C . VAL A 1 83 ? 19.72131 23.98649 3.45006 1.000 73.75357 83 VAL A C 1
ATOM 683 O O . VAL A 1 83 ? 19.12957 24.08478 4.53211 1.000 73.02440 83 VAL A O 1
ATOM 687 N N . ALA A 1 84 ? 19.20788 24.41302 2.30050 1.000 71.99216 84 ALA A N 1
ATOM 688 C CA . ALA A 1 84 ? 17.86324 24.95801 2.19825 1.000 72.90808 84 ALA A CA 1
ATOM 689 C C . ALA A 1 84 ? 16.92203 23.90415 1.63046 1.000 74.95520 84 ALA A C 1
ATOM 690 O O . ALA A 1 84 ? 17.31365 23.10125 0.77801 1.000 79.14987 84 ALA A O 1
ATOM 692 N N . LEU A 1 85 ? 15.68197 23.90953 2.11189 1.000 71.84312 85 LEU A N 1
ATOM 693 C CA . LEU A 1 85 ? 14.65726 22.99052 1.63272 1.000 73.97321 85 LEU A CA 1
ATOM 694 C C . LEU A 1 85 ? 13.30749 23.48876 2.12546 1.000 70.65115 85 LEU A C 1
ATOM 695 O O . LEU A 1 85 ? 13.22741 24.27936 3.06988 1.000 73.78881 85 LEU A O 1
ATOM 700 N N . SER A 1 86 ? 12.24882 23.01652 1.47332 1.000 72.03347 86 SER A N 1
ATOM 701 C CA . SER A 1 86 ? 10.90661 23.44902 1.82496 1.000 70.41202 86 SER A CA 1
ATOM 702 C C . SER A 1 86 ? 10.47131 22.82772 3.14526 1.000 70.15256 86 SER A C 1
ATOM 703 O O . SER A 1 86 ? 11.04318 21.84411 3.61979 1.000 67.51429 86 SER A O 1
ATOM 706 N N . MET A 1 87 ? 9.42872 23.41690 3.73535 1.000 72.19931 87 MET A N 1
ATOM 707 C CA . MET A 1 87 ? 8.87925 22.87772 4.97552 1.000 69.47826 87 MET A CA 1
ATOM 708 C C . MET A 1 87 ? 8.31424 21.47856 4.76173 1.000 70.71093 87 MET A C 1
ATOM 709 O O . MET A 1 87 ? 8.40601 20.61924 5.64842 1.000 62.66156 87 MET A O 1
ATOM 714 N N . ILE A 1 88 ? 7.73674 21.22242 3.58513 1.000 63.67716 88 ILE A N 1
ATOM 715 C CA . ILE A 1 88 ? 7.18473 19.89507 3.33699 1.000 70.91423 88 ILE A CA 1
ATOM 716 C C . ILE A 1 88 ? 8.30465 18.87681 3.14533 1.000 66.90349 88 ILE A C 1
ATOM 717 O O . ILE A 1 88 ? 8.18228 17.72485 3.57627 1.000 65.41877 88 ILE A O 1
ATOM 722 N N . ASP A 1 89 ? 9.42326 19.28222 2.53642 1.000 65.75593 89 ASP A N 1
ATOM 723 C CA . ASP A 1 89 ? 10.56922 18.38413 2.42952 1.000 64.58492 89 ASP A CA 1
ATOM 724 C C . ASP A 1 89 ? 11.29461 18.23123 3.76050 1.000 63.20358 89 ASP A C 1
ATOM 725 O O . ASP A 1 89 ? 11.91864 17.19357 4.00486 1.000 61.68229 89 ASP A O 1
ATOM 730 N N . PHE A 1 90 ? 11.23571 19.25258 4.62045 1.000 61.58672 90 PHE A N 1
ATOM 731 C CA . PHE A 1 90 ? 11.81639 19.14551 5.95486 1.000 60.05468 90 PHE A CA 1
ATOM 732 C C . PHE A 1 90 ? 11.09142 18.09288 6.78073 1.000 58.44417 90 PHE A C 1
ATOM 733 O O . PHE A 1 90 ? 11.71731 17.36498 7.55949 1.000 57.83648 90 PHE A O 1
ATOM 741 N N . ARG A 1 91 ? 9.77171 17.98968 6.61277 1.000 55.07407 91 ARG A N 1
ATOM 742 C CA . ARG A 1 91 ? 9.00311 16.99124 7.34334 1.000 58.52048 91 ARG A CA 1
ATOM 743 C C . ARG A 1 91 ? 9.20105 15.59406 6.77001 1.000 55.23785 91 ARG A C 1
ATOM 744 O O . ARG A 1 91 ? 9.16747 14.61185 7.51955 1.000 50.18170 91 ARG A O 1
ATOM 752 N N . ARG A 1 92 ? 9.40441 15.47798 5.45465 1.000 56.15236 92 ARG A N 1
ATOM 753 C CA . ARG A 1 92 ? 9.68595 14.16670 4.87953 1.000 55.19361 92 ARG A CA 1
ATOM 754 C C . ARG A 1 92 ? 11.07156 13.67828 5.27888 1.000 53.37068 92 ARG A C 1
ATOM 755 O O . ARG A 1 92 ? 11.26422 12.48484 5.53100 1.000 45.29196 92 ARG A O 1
ATOM 763 N N . TRP A 1 93 ? 12.05253 14.58114 5.32603 1.000 52.34903 93 TRP A N 1
ATOM 764 C CA . TRP A 1 93 ? 13.38160 14.19668 5.78633 1.000 52.73077 93 TRP A CA 1
ATOM 765 C C . TRP A 1 93 ? 13.32591 13.66279 7.21389 1.000 51.47465 93 TRP A C 1
ATOM 766 O O . TRP A 1 93 ? 13.87412 12.59622 7.51255 1.000 47.24362 93 TRP A O 1
ATOM 777 N N . LEU A 1 94 ? 12.62966 14.37821 8.10160 1.000 50.10885 94 LEU A N 1
ATOM 778 C CA . LEU A 1 94 ? 12.52289 13.95068 9.49277 1.000 49.43041 94 LEU A CA 1
ATOM 779 C C . LEU A 1 94 ? 11.70299 12.67343 9.62778 1.000 47.83008 94 LEU A C 1
ATOM 780 O O . LEU A 1 94 ? 12.01479 11.81751 10.46274 1.000 42.26650 94 LEU A O 1
ATOM 785 N N . ALA A 1 95 ? 10.64348 12.53139 8.82806 1.000 46.04215 95 ALA A N 1
ATOM 786 C CA . ALA A 1 95 ? 9.79990 11.34529 8.93614 1.000 44.36336 95 ALA A CA 1
ATOM 787 C C . ALA A 1 95 ? 10.58284 10.07957 8.61302 1.000 42.01966 95 ALA A C 1
ATOM 788 O O . ALA A 1 95 ? 10.42442 9.05303 9.28388 1.000 43.03055 95 ALA A O 1
ATOM 790 N N . TYR A 1 96 ? 11.44537 10.13176 7.60006 1.000 42.39627 96 TYR A N 1
ATOM 791 C CA . TYR A 1 96 ? 12.20672 8.93895 7.25093 1.000 42.44205 96 TYR A CA 1
ATOM 792 C C . TYR A 1 96 ? 13.44707 8.78100 8.12233 1.000 43.63651 96 TYR A C 1
ATOM 793 O O . TYR A 1 96 ? 13.89947 7.65157 8.34549 1.000 38.18647 96 TYR A O 1
ATOM 802 N N . THR A 1 97 ? 14.00503 9.88565 8.62580 1.000 42.30950 97 THR A N 1
ATOM 803 C CA . THR A 1 97 ? 14.98314 9.78050 9.70426 1.000 43.01194 97 THR A CA 1
ATOM 804 C C . THR A 1 97 ? 14.37019 9.07102 10.90522 1.000 39.22277 97 THR A C 1
ATOM 805 O O . THR A 1 97 ? 14.97952 8.17003 11.49433 1.000 37.99731 97 THR A O 1
ATOM 809 N N . ASP A 1 98 ? 13.14409 9.45773 11.26347 1.000 40.73068 98 ASP A N 1
ATOM 810 C CA . ASP A 1 98 ? 12.45701 8.87977 12.41477 1.000 37.77234 98 ASP A CA 1
ATOM 811 C C . ASP A 1 98 ? 12.11199 7.41371 12.17035 1.000 36.01215 98 ASP A C 1
ATOM 812 O O . ASP A 1 98 ? 12.30658 6.56500 13.04975 1.000 34.42540 98 ASP A O 1
ATOM 817 N N . LEU A 1 99 ? 11.61202 7.10060 10.97342 1.000 36.66690 99 LEU A N 1
ATOM 818 C CA . LEU A 1 99 ? 11.20073 5.73724 10.65479 1.000 34.90488 99 LEU A CA 1
ATOM 819 C C . LEU A 1 99 ? 12.37382 4.76995 10.75437 1.000 36.15689 99 LEU A C 1
ATOM 820 O O . LEU A 1 99 ? 12.28031 3.72169 11.40452 1.000 32.98298 99 LEU A O 1
ATOM 825 N N . LEU A 1 100 ? 13.50183 5.12626 10.14240 1.000 35.04981 100 LEU A N 1
ATOM 826 C CA . LEU A 1 100 ? 14.59994 4.19362 9.93403 1.000 36.80542 100 LEU A CA 1
ATOM 827 C C . LEU A 1 100 ? 15.68358 4.26115 11.00002 1.000 38.94894 100 LEU A C 1
ATOM 828 O O . LEU A 1 100 ? 16.39897 3.27169 11.18759 1.000 37.93147 100 LEU A O 1
ATOM 833 N N . LEU A 1 101 ? 15.83971 5.39311 11.68727 1.000 34.75076 101 LEU A N 1
ATOM 834 C CA . LEU A 1 101 ? 16.97600 5.58562 12.57502 1.000 36.91078 101 LEU A CA 1
ATOM 835 C C . LEU A 1 101 ? 16.62076 5.81761 14.03451 1.000 36.85402 101 LEU A C 1
ATOM 836 O O . LEU A 1 101 ? 17.47990 5.58868 14.89341 1.000 40.80459 101 LEU A O 1
ATOM 841 N N . SER A 1 102 ? 15.40919 6.26099 14.34745 1.000 34.07764 102 SER A N 1
ATOM 842 C CA . SER A 1 102 ? 15.10890 6.57633 15.74355 1.000 36.19113 102 SER A CA 1
ATOM 843 C C . SER A 1 102 ? 14.93203 5.29729 16.54793 1.000 35.87969 102 SER A C 1
ATOM 844 O O . SER A 1 102 ? 14.22669 4.38561 16.10158 1.000 32.23999 102 SER A O 1
ATOM 847 N N . PRO A 1 103 ? 15.54010 5.20027 17.73289 1.000 37.15889 103 PRO A N 1
ATOM 848 C CA . PRO A 1 103 ? 15.26942 4.06167 18.61461 1.000 33.75879 103 PRO A CA 1
ATOM 849 C C . PRO A 1 103 ? 13.78576 3.94230 18.92265 1.000 34.75958 103 PRO A C 1
ATOM 850 O O . PRO A 1 103 ? 13.05320 4.93221 18.95955 1.000 33.53848 103 PRO A O 1
ATOM 854 N N . ILE A 1 104 ? 13.34704 2.70474 19.13197 1.000 31.84247 104 ILE A N 1
ATOM 855 C CA . ILE A 1 104 ? 11.97544 2.39156 19.51326 1.000 31.70163 104 ILE A CA 1
ATOM 856 C C . ILE A 1 104 ? 12.01381 1.80844 20.91925 1.000 31.83722 104 ILE A C 1
ATOM 857 O O . ILE A 1 104 ? 12.76399 0.86131 21.18087 1.000 31.48795 104 ILE A O 1
ATOM 862 N N . LEU A 1 105 ? 11.22449 2.38324 21.82250 1.000 33.06978 105 LEU A N 1
ATOM 863 C CA . LEU A 1 105 ? 11.25842 1.96118 23.21830 1.000 31.31750 105 LEU A CA 1
ATOM 864 C C . LEU A 1 105 ? 10.74406 0.53124 23.34264 1.000 30.68241 105 LEU A C 1
ATOM 865 O O . LEU A 1 105 ? 9.81640 0.14874 22.63278 1.000 32.25916 105 LEU A O 1
ATOM 870 N N . PRO A 1 106 ? 11.32912 -0.28055 24.22311 1.000 28.58907 106 PRO A N 1
ATOM 871 C CA . PRO A 1 106 ? 10.79989 -1.63275 24.44572 1.000 30.01808 106 PRO A CA 1
ATOM 872 C C . PRO A 1 106 ? 9.36457 -1.61340 24.96022 1.000 27.38086 106 PRO A C 1
ATOM 873 O O . PRO A 1 106 ? 8.89368 -0.62291 25.52676 1.000 27.22648 106 PRO A O 1
ATOM 877 N N . LEU A 1 107 ? 8.66055 -2.71902 24.72570 1.000 25.84356 107 LEU A N 1
ATOM 878 C CA . LEU A 1 107 ? 7.38061 -2.96024 25.37684 1.000 30.51185 107 LEU A CA 1
ATOM 879 C C . LEU A 1 107 ? 7.55880 -2.94224 26.89137 1.000 28.01785 107 LEU A C 1
ATOM 880 O O . LEU A 1 107 ? 8.59517 -3.35167 27.41647 1.000 26.39592 107 LEU A O 1
ATOM 885 N N . GLY A 1 108 ? 6.53160 -2.46751 27.59459 1.000 28.54195 108 GLY A N 1
ATOM 886 C CA . GLY A 1 108 ? 6.56782 -2.41426 29.04564 1.000 28.23195 108 GLY A CA 1
ATOM 887 C C . GLY A 1 108 ? 7.36772 -1.26405 29.61375 1.000 29.43138 108 GLY A C 1
ATOM 888 O O . GLY A 1 108 ? 7.48943 -1.15785 30.84381 1.000 29.81215 108 GLY A O 1
ATOM 889 N N . THR A 1 109 ? 7.92703 -0.41683 28.75727 1.000 27.73709 109 THR A N 1
ATOM 890 C CA . THR A 1 109 ? 8.65803 0.76315 29.19557 1.000 32.12674 109 THR A CA 1
ATOM 891 C C . THR A 1 109 ? 7.73892 1.69693 29.97195 1.000 31.94848 109 THR A C 1
ATOM 892 O O . THR A 1 109 ? 6.59211 1.92471 29.58407 1.000 31.08515 109 THR A O 1
ATOM 896 N N . THR A 1 110 ? 8.23452 2.21973 31.08499 1.000 28.60236 110 THR A N 1
ATOM 897 C CA . THR A 1 110 ? 7.50343 3.20834 31.86219 1.000 29.94482 110 THR A CA 1
ATOM 898 C C . THR A 1 110 ? 8.06080 4.59012 31.54980 1.000 31.32880 110 THR A C 1
ATOM 899 O O . THR A 1 110 ? 9.28112 4.77898 31.51660 1.000 32.83095 110 THR A O 1
ATOM 903 N N . ILE A 1 111 ? 7.16601 5.54780 31.30425 1.000 27.45629 111 ILE A N 1
ATOM 904 C CA . ILE A 1 111 ? 7.55102 6.87847 30.85411 1.000 30.20411 111 ILE A CA 1
ATOM 905 C C . ILE A 1 111 ? 6.73943 7.93088 31.60110 1.000 31.60496 111 ILE A C 1
ATOM 906 O O . ILE A 1 111 ? 5.66298 7.66181 32.13960 1.000 34.91924 111 ILE A O 1
ATOM 911 N N . GLU A 1 112 ? 7.27092 9.14538 31.61728 1.000 32.21048 112 GLU A N 1
ATOM 912 C CA . GLU A 1 112 ? 6.54528 10.31836 32.08396 1.000 37.33301 112 GLU A CA 1
ATOM 913 C C . GLU A 1 112 ? 6.17471 11.16937 30.87837 1.000 37.76090 112 GLU A C 1
ATOM 914 O O . GLU A 1 112 ? 7.04218 11.51307 30.07387 1.000 38.73365 112 GLU A O 1
ATOM 920 N N . LEU A 1 113 ? 4.89528 11.49867 30.75509 1.000 35.83281 113 LEU A N 1
ATOM 921 C CA . LEU A 1 113 ? 4.38916 12.27925 29.63909 1.000 40.13045 113 LEU A CA 1
ATOM 922 C C . LEU A 1 113 ? 4.34059 13.76292 29.99891 1.000 42.65732 113 LEU A C 1
ATOM 923 O O . LEU A 1 113 ? 4.35544 14.14564 31.16827 1.000 40.32418 113 LEU A O 1
ATOM 928 N N . ASN A 1 114 ? 4.27581 14.59583 28.96436 1.000 46.39391 114 ASN A N 1
ATOM 929 C CA . ASN A 1 114 ? 4.36299 16.04621 29.10172 1.000 46.98513 114 ASN A CA 1
ATOM 930 C C . ASN A 1 114 ? 2.96194 16.60763 29.31123 1.000 48.96102 114 ASN A C 1
ATOM 931 O O . ASN A 1 114 ? 2.12285 16.55405 28.40794 1.000 47.30802 114 ASN A O 1
ATOM 936 N N . LYS A 1 115 ? 2.71210 17.15143 30.50522 1.000 50.22388 115 LYS A N 1
ATOM 937 C CA . LYS A 1 115 ? 1.39951 17.69848 30.82453 1.000 50.38558 115 LYS A CA 1
ATOM 938 C C . LYS A 1 115 ? 1.10166 18.98475 30.06802 1.000 56.20887 115 LYS A C 1
ATOM 939 O O . LYS A 1 115 ? -0.06576 19.38372 29.98794 1.000 54.35146 115 LYS A O 1
ATOM 945 N N . ASP A 1 116 ? 2.12420 19.64565 29.51937 1.000 58.83707 116 ASP A N 1
ATOM 946 C CA . ASP A 1 116 ? 1.90622 20.87532 28.76365 1.000 62.78998 116 ASP A CA 1
ATOM 947 C C . ASP A 1 116 ? 1.08225 20.65677 27.50353 1.000 59.68425 116 ASP A C 1
ATOM 948 O O . ASP A 1 116 ? 0.68522 21.63886 26.86763 1.000 64.13780 116 ASP A O 1
ATOM 953 N N . LEU A 1 117 ? 0.81229 19.40908 27.13341 1.000 55.92054 117 LEU A N 1
ATOM 954 C CA . LEU A 1 117 ? 0.10938 19.08854 25.90154 1.000 60.12125 117 LEU A CA 1
ATOM 955 C C . LEU A 1 117 ? -1.34466 18.69489 26.12532 1.000 63.23660 117 LEU A C 1
ATOM 956 O O . LEU A 1 117 ? -2.01671 18.29816 25.16758 1.000 67.71406 117 LEU A O 1
ATOM 961 N N . LEU A 1 118 ? -1.86014 18.79527 27.39472 1.000 58.17293 118 LEU A N 1
ATOM 962 C CA . LEU A 1 118 ? -3.22861 18.44918 27.74297 1.000 53.79389 118 LEU A CA 1
ATOM 963 C C . LEU A 1 118 ? -4.09138 19.69971 27.84140 1.000 54.38493 118 LEU A C 1
ATOM 964 O O . LEU A 1 118 ? -3.58224 20.79029 28.11404 1.000 57.25438 118 LEU A O 1
ATOM 969 N N . PRO A 1 119 ? -5.39887 19.58162 27.61731 1.000 54.07472 119 PRO A N 1
ATOM 970 C CA . PRO A 1 119 ? -6.28880 20.71577 27.88283 1.000 57.38252 119 PRO A CA 1
ATOM 971 C C . PRO A 1 119 ? -6.33651 21.03917 29.36915 1.000 57.92600 119 PRO A C 1
ATOM 972 O O . PRO A 1 119 ? -6.18036 20.16484 30.22630 1.000 55.77929 119 PRO A O 1
ATOM 976 N N . ALA A 1 120 ? -6.54913 22.32631 29.66395 1.000 54.30139 120 ALA A N 1
ATOM 977 C CA . ALA A 1 120 ? -6.44470 22.80434 31.03906 1.000 58.05789 120 ALA A CA 1
ATOM 978 C C . ALA A 1 120 ? -7.43150 22.09540 31.95770 1.000 62.69551 120 ALA A C 1
ATOM 979 O O . ALA A 1 120 ? -7.07627 21.71445 33.07792 1.000 63.91615 120 ALA A O 1
ATOM 981 N N . ALA A 1 121 ? -8.67279 21.90130 31.50129 1.000 62.54066 121 ALA A N 1
ATOM 982 C CA . ALA A 1 121 ? -9.67137 21.24347 32.33896 1.000 61.26969 121 ALA A CA 1
ATOM 983 C C . ALA A 1 121 ? -9.24273 19.83213 32.71744 1.000 61.89183 121 ALA A C 1
ATOM 984 O O . ALA A 1 121 ? -9.60487 19.33857 33.79169 1.000 60.40171 121 ALA A O 1
ATOM 986 N N . LEU A 1 122 ? -8.46791 19.17491 31.85539 1.000 58.88150 122 LEU A N 1
ATOM 987 C CA . LEU A 1 122 ? -7.94142 17.85317 32.16685 1.000 60.02993 122 LEU A CA 1
ATOM 988 C C . LEU A 1 122 ? -6.77633 17.93965 33.14521 1.000 57.23109 122 LEU A C 1
ATOM 989 O O . LEU A 1 122 ? -6.66316 17.11441 34.05847 1.000 52.86752 122 LEU A O 1
ATOM 994 N N . VAL A 1 123 ? -5.90763 18.93593 32.96631 1.000 58.41101 123 VAL A N 1
ATOM 995 C CA . VAL A 1 123 ? -4.78571 19.13626 33.88034 1.000 57.88236 123 VAL A CA 1
ATOM 996 C C . VAL A 1 123 ? -5.28990 19.42490 35.29059 1.000 56.04661 123 VAL A C 1
ATOM 997 O O . VAL A 1 123 ? -4.82381 18.82900 36.26890 1.000 55.63727 123 VAL A O 1
ATOM 1001 N N . THR A 1 124 ? -6.25225 20.34356 35.41501 1.000 57.61415 124 THR A N 1
ATOM 1002 C CA . THR A 1 124 ? -6.77291 20.69986 36.72931 1.000 57.94615 124 THR A CA 1
ATOM 1003 C C . THR A 1 124 ? -7.53128 19.55213 37.38363 1.000 55.27063 124 THR A C 1
ATOM 1004 O O . THR A 1 124 ? -7.65427 19.53438 38.61077 1.000 55.27631 124 THR A O 1
ATOM 1008 N N . SER A 1 125 ? -8.03339 18.59301 36.60058 1.000 56.78243 125 SER A N 1
ATOM 1009 C CA . SER A 1 125 ? -8.67518 17.42174 37.19174 1.000 54.21838 125 SER A CA 1
ATOM 1010 C C . SER A 1 125 ? -7.64485 16.44611 37.74366 1.000 51.46268 125 SER A C 1
ATOM 1011 O O . SER A 1 125 ? -7.85006 15.85696 38.81197 1.000 50.41423 125 SER A O 1
ATOM 1014 N N . MET A 1 126 ? -6.53554 16.25307 37.02688 1.000 47.68489 126 MET A N 1
ATOM 1015 C CA . MET A 1 126 ? -5.49092 15.36422 37.52182 1.000 50.19553 126 MET A CA 1
ATOM 1016 C C . MET A 1 126 ? -4.77817 15.97387 38.72178 1.000 51.42540 126 MET A C 1
ATOM 1017 O O . MET A 1 126 ? -4.41119 15.25883 39.66260 1.000 50.97990 126 MET A O 1
ATOM 1022 N N . ASN A 1 127 ? -4.58635 17.29478 38.71019 1.000 48.74834 127 ASN A N 1
ATOM 1023 C CA . ASN A 1 127 ? -3.92242 17.96432 39.82349 1.000 52.15814 127 ASN A CA 1
ATOM 1024 C C . ASN A 1 127 ? -4.72711 17.85504 41.10977 1.000 53.33813 127 ASN A C 1
ATOM 1025 O O . ASN A 1 127 ? -4.14433 17.79079 42.19852 1.000 57.32426 127 ASN A O 1
ATOM 1030 N N . GLU A 1 128 ? -6.06035 17.84968 41.00922 1.000 49.36369 128 GLU A N 1
ATOM 1031 C CA . GLU A 1 128 ? -6.89476 17.81791 42.20872 1.000 53.38603 128 GLU A CA 1
ATOM 1032 C C . GLU A 1 128 ? -6.63216 16.56633 43.03441 1.000 53.00454 128 GLU A C 1
ATOM 1033 O O . GLU A 1 128 ? -6.64005 16.61519 44.26984 1.000 55.94441 128 GLU A O 1
ATOM 1039 N N . ILE A 1 129 ? -6.39278 15.43625 42.37153 1.000 50.90962 129 ILE A N 1
ATOM 1040 C CA . ILE A 1 129 ? -6.16826 14.17445 43.06156 1.000 50.73707 129 ILE A CA 1
ATOM 1041 C C . ILE A 1 129 ? -4.70124 13.76009 43.02716 1.000 51.50060 129 ILE A C 1
ATOM 1042 O O . ILE A 1 129 ? -4.36585 12.64964 43.44561 1.000 55.37788 129 ILE A O 1
ATOM 1047 N N . GLY A 1 130 ? -3.82042 14.62765 42.53857 1.000 52.00134 130 GLY A N 1
ATOM 1048 C CA . GLY A 1 130 ? -2.39543 14.32957 42.51524 1.000 50.79563 130 GLY A CA 1
ATOM 1049 C C . GLY A 1 130 ? -1.99643 13.19613 41.59485 1.000 51.61217 130 GLY A C 1
ATOM 1050 O O . GLY A 1 130 ? -1.09886 12.41543 41.93319 1.000 55.06097 130 GLY A O 1
ATOM 1051 N N . MET A 1 131 ? -2.63953 13.08462 40.43179 1.000 49.68493 131 MET A N 1
ATOM 1052 C CA . MET A 1 131 ? -2.30451 12.03500 39.47796 1.000 44.28039 131 MET A CA 1
ATOM 1053 C C . MET A 1 131 ? -1.18781 12.52248 38.56378 1.000 46.17042 131 MET A C 1
ATOM 1054 O O . MET A 1 131 ? -1.42964 13.41946 37.74155 1.000 43.93759 131 MET A O 1
ATOM 1059 N N . PRO A 1 132 ? 0.02363 11.98633 38.66255 1.000 44.68566 132 PRO A N 1
ATOM 1060 C CA . PRO A 1 132 ? 1.07020 12.37579 37.71503 1.000 41.47956 132 PRO A CA 1
ATOM 1061 C C . PRO A 1 132 ? 0.84580 11.71335 36.36277 1.000 39.42618 132 PRO A C 1
ATOM 1062 O O . PRO A 1 132 ? 0.19166 10.67425 36.23994 1.000 38.99709 132 PRO A O 1
ATOM 1066 N N . PHE A 1 133 ? 1.39194 12.35392 35.33078 1.000 38.60664 133 PHE A N 1
ATOM 1067 C CA . PHE A 1 133 ? 1.16705 11.94299 33.94549 1.000 38.13109 133 PHE A CA 1
ATOM 1068 C C . PHE A 1 133 ? 2.21242 10.88814 33.58128 1.000 36.75275 133 PHE A C 1
ATOM 1069 O O . PHE A 1 133 ? 3.19408 11.14877 32.88508 1.000 36.79259 133 PHE A O 1
ATOM 1077 N N . LEU A 1 134 ? 1.99657 9.67188 34.08667 1.000 33.67516 134 LEU A N 1
ATOM 1078 C CA . LEU A 1 134 ? 2.88611 8.53661 33.86605 1.000 33.04114 134 LEU A CA 1
ATOM 1079 C C . LEU A 1 134 ? 2.15873 7.47033 33.06273 1.000 29.95526 134 LEU A C 1
ATOM 1080 O O . LEU A 1 134 ? 0.92951 7.36842 33.12146 1.000 30.45603 134 LEU A O 1
ATOM 1085 N N . ALA A 1 135 ? 2.92150 6.65690 32.32896 1.000 30.85118 135 ALA A N 1
ATOM 1086 C CA . ALA A 1 135 ? 2.30316 5.67285 31.44534 1.000 29.25842 135 ALA A CA 1
ATOM 1087 C C . ALA A 1 135 ? 3.26840 4.53091 31.15090 1.000 27.27997 135 ALA A C 1
ATOM 1088 O O . ALA A 1 135 ? 4.48026 4.64523 31.34782 1.000 28.36092 135 ALA A O 1
ATOM 1090 N N . ILE A 1 136 ? 2.70878 3.42712 30.65202 1.000 25.90087 136 ILE A N 1
ATOM 1091 C CA . ILE A 1 136 ? 3.49605 2.27156 30.23531 1.000 26.74053 136 ILE A CA 1
ATOM 1092 C C . ILE A 1 136 ? 3.20166 1.98744 28.77048 1.000 25.25960 136 ILE A C 1
ATOM 1093 O O . ILE A 1 136 ? 2.08027 2.19043 28.29475 1.000 27.88982 136 ILE A O 1
ATOM 1098 N N . VAL A 1 137 ? 4.22103 1.51073 28.06069 1.000 26.69076 137 VAL A N 1
ATOM 1099 C CA . VAL A 1 137 ? 4.10984 1.19541 26.63529 1.000 27.34273 137 VAL A CA 1
ATOM 1100 C C . VAL A 1 137 ? 3.44228 -0.16591 26.47206 1.000 25.94584 137 VAL A C 1
ATOM 1101 O O . VAL A 1 137 ? 3.99625 -1.19297 26.87765 1.000 31.22294 137 VAL A O 1
ATOM 1105 N N . LEU A 1 138 ? 2.24604 -0.17062 25.87339 1.000 27.41372 138 LEU A N 1
ATOM 1106 C CA . LEU A 1 138 ? 1.49528 -1.38208 25.56351 1.000 27.61739 138 LEU A CA 1
ATOM 1107 C C . LEU A 1 138 ? 1.78562 -1.91631 24.16544 1.000 32.00490 138 LEU A C 1
ATOM 1108 O O . LEU A 1 138 ? 1.75051 -3.13527 23.95067 1.000 28.20410 138 LEU A O 1
ATOM 1113 N N . GLY A 1 139 ? 2.02818 -1.02696 23.20506 1.000 30.33023 139 GLY A N 1
ATOM 1114 C CA . GLY A 1 139 ? 2.26901 -1.41361 21.82647 1.000 29.58024 139 GLY A CA 1
ATOM 1115 C C . GLY A 1 139 ? 3.01944 -0.30515 21.12572 1.000 31.64070 139 GLY A C 1
ATOM 1116 O O . GLY A 1 139 ? 3.11821 0.81890 21.62414 1.000 29.22673 139 GLY A O 1
ATOM 1117 N N . ARG A 1 140 ? 3.54500 -0.62470 19.94524 1.000 27.99968 140 ARG A N 1
ATOM 1118 C CA . ARG A 1 140 ? 4.48187 0.26711 19.27578 1.000 28.25435 140 ARG A CA 1
ATOM 1119 C C . ARG A 1 140 ? 4.18419 0.37876 17.79079 1.000 33.53436 140 ARG A C 1
ATOM 1120 O O . ARG A 1 140 ? 3.87049 -0.61871 17.13460 1.000 30.85932 140 ARG A O 1
ATOM 1128 N N . ARG A 1 141 ? 4.31667 1.59915 17.27932 1.000 33.25974 141 ARG A N 1
ATOM 1129 C CA . ARG A 1 141 ? 4.15360 1.94346 15.86386 1.000 33.85113 141 ARG A CA 1
ATOM 1130 C C . ARG A 1 141 ? 2.94468 1.25009 15.24084 1.000 35.20071 141 ARG A C 1
ATOM 1131 O O . ARG A 1 141 ? 3.04429 0.50816 14.26343 1.000 35.56509 141 ARG A O 1
ATOM 1139 N N . LEU A 1 142 ? 1.77856 1.53535 15.81265 1.000 34.90775 142 LEU A N 1
ATOM 1140 C CA . LEU A 1 142 ? 0.54594 0.89638 15.37328 1.000 37.03707 142 LEU A CA 1
ATOM 1141 C C . LEU A 1 142 ? 0.02890 1.55114 14.10001 1.000 40.61344 142 LEU A C 1
ATOM 1142 O O . LEU A 1 142 ? 0.11943 2.76990 13.93024 1.000 42.11396 142 LEU A O 1
ATOM 1147 N N . LEU A 1 143 ? -0.52257 0.73601 13.20811 1.000 42.39057 143 LEU A N 1
ATOM 1148 C CA . LEU A 1 143 ? -1.06734 1.24915 11.95831 1.000 48.90018 143 LEU A CA 1
ATOM 1149 C C . LEU A 1 143 ? -2.44307 1.84994 12.19781 1.000 51.31060 143 LEU A C 1
ATOM 1150 O O . LEU A 1 143 ? -3.29946 1.23063 12.83395 1.000 50.12385 143 LEU A O 1
ATOM 1155 N N . LEU A 1 144 ? -2.65327 3.05755 11.68875 1.000 52.78209 144 LEU A N 1
ATOM 1156 C CA . LEU A 1 144 ? -3.94358 3.71451 11.82637 1.000 58.86083 144 LEU A CA 1
ATOM 1157 C C . LEU A 1 144 ? -4.89296 3.16263 10.77222 1.000 65.03424 144 LEU A C 1
ATOM 1158 O O . LEU A 1 144 ? -4.62575 3.26639 9.57023 1.000 64.32199 144 LEU A O 1
ATOM 1163 N N . GLY A 1 145 ? -5.98674 2.55785 11.22220 1.000 68.84453 145 GLY A N 1
ATOM 1164 C CA . GLY A 1 145 ? -6.95436 1.97432 10.32817 1.000 70.88103 145 GLY A CA 1
ATOM 1165 C C . GLY A 1 145 ? -7.93393 2.99813 9.79566 1.000 77.86536 145 GLY A C 1
ATOM 1166 O O . GLY A 1 145 ? -8.05375 4.11116 10.31608 1.000 77.21040 145 GLY A O 1
ATOM 1167 N N . PRO A 1 146 ? -8.64635 2.64401 8.72485 1.000 79.58598 146 PRO A N 1
ATOM 1168 C CA . PRO A 1 146 ? -8.54668 1.39504 7.95749 1.000 79.34393 146 PRO A CA 1
ATOM 1169 C C . PRO A 1 146 ? -7.54042 1.49735 6.81617 1.000 77.24140 146 PRO A C 1
ATOM 1170 O O . PRO A 1 146 ? -7.13530 0.49472 6.22966 1.000 78.94924 146 PRO A O 1
ATOM 1174 N N . GLU A 1 147 ? -7.12923 2.72321 6.48548 1.000 77.16808 147 GLU A N 1
ATOM 1175 C CA . GLU A 1 147 ? -6.28700 2.93749 5.31462 1.000 79.54048 147 GLU A CA 1
ATOM 1176 C C . GLU A 1 147 ? -4.87492 2.40849 5.52506 1.000 72.74651 147 GLU A C 1
ATOM 1177 O O . GLU A 1 147 ? -4.25496 1.91533 4.57541 1.000 75.89611 147 GLU A O 1
ATOM 1183 N N . ASP A 1 148 ? -4.35510 2.50149 6.75034 1.000 70.81284 148 ASP A N 1
ATOM 1184 C CA . ASP A 1 148 ? -3.03469 1.97382 7.09660 1.000 66.00412 148 ASP A CA 1
ATOM 1185 C C . ASP A 1 148 ? -1.93449 2.63434 6.26364 1.000 58.23470 148 ASP A C 1
ATOM 1186 O O . ASP A 1 148 ? -1.07241 1.96789 5.68772 1.000 57.95709 148 ASP A O 1
ATOM 1191 N N . ARG A 1 149 ? -1.96791 3.96781 6.20823 1.000 58.80883 149 ARG A N 1
ATOM 1192 C CA . ARG A 1 149 ? -0.94474 4.74495 5.52201 1.000 52.88565 149 ARG A CA 1
ATOM 1193 C C . ARG A 1 149 ? 0.00936 5.45899 6.46846 1.000 47.64527 149 ARG A C 1
ATOM 1194 O O . ARG A 1 149 ? 1.02659 5.99141 6.01023 1.000 41.60343 149 ARG A O 1
ATOM 1202 N N . GLU A 1 150 ? -0.28771 5.48634 7.76562 1.000 49.15284 150 GLU A N 1
ATOM 1203 C CA . GLU A 1 150 ? 0.56136 6.12229 8.76114 1.000 42.82386 150 GLU A CA 1
ATOM 1204 C C . GLU A 1 150 ? 0.51898 5.29745 10.03750 1.000 41.99298 150 GLU A C 1
ATOM 1205 O O . GLU A 1 150 ? -0.45011 4.57798 10.29105 1.000 42.24227 150 GLU A O 1
ATOM 1211 N N . TYR A 1 151 ? 1.57449 5.40798 10.84050 1.000 40.13959 151 TYR A N 1
ATOM 1212 C CA . TYR A 1 151 ? 1.60703 4.80406 12.16369 1.000 39.89740 151 TYR A CA 1
ATOM 1213 C C . TYR A 1 151 ? 1.66044 5.88881 13.23073 1.000 39.98385 151 TYR A C 1
ATOM 1214 O O . TYR A 1 151 ? 1.96767 7.05197 12.95529 1.000 39.58041 151 TYR A O 1
ATOM 1223 N N . ILE A 1 152 ? 1.35288 5.48882 14.46061 1.000 38.43273 152 ILE A N 1
ATOM 1224 C CA . ILE A 1 152 ? 1.52909 6.33764 15.63109 1.000 39.23199 152 ILE A CA 1
ATOM 1225 C C . ILE A 1 152 ? 2.48337 5.62492 16.57778 1.000 36.31703 152 ILE A C 1
ATOM 1226 O O . ILE A 1 152 ? 2.46424 4.39508 16.68163 1.000 36.74271 152 ILE A O 1
ATOM 1231 N N . ASP A 1 153 ? 3.32685 6.40140 17.25512 1.000 37.15852 153 ASP A N 1
ATOM 1232 C CA . ASP A 1 153 ? 4.51607 5.84579 17.89495 1.000 34.18972 153 ASP A CA 1
ATOM 1233 C C . ASP A 1 153 ? 4.17181 4.79870 18.94889 1.000 35.88656 153 ASP A C 1
ATOM 1234 O O . ASP A 1 153 ? 4.80025 3.73551 19.00425 1.000 33.67072 153 ASP A O 1
ATOM 1239 N N . TYR A 1 154 ? 3.18290 5.07265 19.79956 1.000 34.80520 154 TYR A N 1
ATOM 1240 C CA . TYR A 1 154 ? 2.95480 4.20840 20.94935 1.000 33.08915 154 TYR A CA 1
ATOM 1241 C C . TYR A 1 154 ? 1.47170 4.10853 21.27674 1.000 33.76342 154 TYR A C 1
ATOM 1242 O O . TYR A 1 154 ? 0.67292 4.98869 20.94908 1.000 36.78507 154 TYR A O 1
ATOM 1251 N N . LEU A 1 155 ? 1.12102 2.98809 21.90396 1.000 31.90029 155 LEU A N 1
ATOM 1252 C CA . LEU A 1 155 ? -0.14640 2.79022 22.59192 1.000 30.06163 155 LEU A CA 1
ATOM 1253 C C . LEU A 1 155 ? 0.17789 2.60517 24.06819 1.000 29.04163 155 LEU A C 1
ATOM 1254 O O . LEU A 1 155 ? 1.01040 1.76287 24.41082 1.000 27.82642 155 LEU A O 1
ATOM 1259 N N . VAL A 1 156 ? -0.43952 3.40733 24.93796 1.000 28.32502 156 VAL A N 1
ATOM 1260 C CA . VAL A 1 156 ? -0.06230 3.43227 26.34584 1.000 28.45647 156 VAL A CA 1
ATOM 1261 C C . VAL A 1 156 ? -1.29956 3.35383 27.23489 1.000 29.25426 156 VAL A C 1
ATOM 1262 O O . VAL A 1 156 ? -2.43577 3.53450 26.79370 1.000 30.24769 156 VAL A O 1
ATOM 1266 N N . SER A 1 157 ? -1.04945 3.05997 28.51302 1.000 30.83348 157 SER A N 1
ATOM 1267 C CA . SER A 1 157 ? -2.03134 3.20659 29.57873 1.000 29.03528 157 SER A CA 1
ATOM 1268 C C . SER A 1 157 ? -1.39698 3.98765 30.71699 1.000 27.12481 157 SER A C 1
ATOM 1269 O O . SER A 1 157 ? -0.18598 3.92580 30.92755 1.000 28.01214 157 SER A O 1
ATOM 1272 N N . ILE A 1 158 ? -2.22448 4.72366 31.45540 1.000 29.16280 158 ILE A N 1
ATOM 1273 C CA . ILE A 1 158 ? -1.70834 5.51091 32.56420 1.000 30.53225 158 ILE A CA 1
ATOM 1274 C C . ILE A 1 158 ? -1.29524 4.57354 33.68971 1.000 26.77789 158 ILE A C 1
ATOM 1275 O O . ILE A 1 158 ? -2.03076 3.64828 34.05783 1.000 29.26296 158 ILE A O 1
ATOM 1280 N N . TYR A 1 159 ? -0.09872 4.78006 34.20842 1.000 27.96884 159 TYR A N 1
ATOM 1281 C CA . TYR A 1 159 ? 0.59488 4.18675 35.33982 1.000 25.38129 159 TYR A CA 1
ATOM 1282 C C . TYR A 1 159 ? 0.15441 4.88321 36.62525 1.000 31.51878 159 TYR A C 1
ATOM 1283 O O . TYR A 1 159 ? 0.11333 6.11421 36.67334 1.000 31.48637 159 TYR A O 1
ATOM 1292 N N . PRO A 1 160 ? -0.15918 4.16293 37.71392 1.000 30.14654 160 PRO A N 1
ATOM 1293 C CA . PRO A 1 160 ? -0.06019 2.71295 37.94225 1.000 28.86880 160 PRO A CA 1
ATOM 1294 C C . PRO A 1 160 ? -1.32895 1.92598 37.63513 1.000 27.64689 160 PRO A C 1
ATOM 1295 O O . PRO A 1 160 ? -1.45071 0.76535 38.02690 1.000 29.83926 160 PRO A O 1
ATOM 1299 N N . TYR A 1 161 ? -2.30673 2.52694 36.95484 1.000 29.00773 161 TYR A N 1
ATOM 1300 C CA . TYR A 1 161 ? -3.56904 1.83327 36.73170 1.000 29.62554 161 TYR A CA 1
ATOM 1301 C C . TYR A 1 161 ? -3.43646 0.75131 35.66682 1.000 30.43251 161 TYR A C 1
ATOM 1302 O O . TYR A 1 161 ? -4.15019 -0.25752 35.72057 1.000 32.36343 161 TYR A O 1
ATOM 1311 N N . GLY A 1 162 ? -2.52526 0.93080 34.71187 1.000 26.82180 162 GLY A N 1
ATOM 1312 C CA . GLY A 1 162 ? -2.35140 -0.02031 33.63328 1.000 28.43040 162 GLY A CA 1
ATOM 1313 C C . GLY A 1 162 ? -3.60339 -0.14965 32.77684 1.000 30.90494 162 GLY A C 1
ATOM 1314 O O . GLY A 1 162 ? -4.53440 0.64609 32.84421 1.000 28.99585 162 GLY A O 1
ATOM 1315 N N . LEU A 1 163 ? -3.60542 -1.21127 31.97172 1.000 30.83921 163 LEU A N 1
ATOM 1316 C CA . LEU A 1 163 ? -4.69596 -1.44733 31.03488 1.000 31.94099 163 LEU A CA 1
ATOM 1317 C C . LEU A 1 163 ? -5.91761 -1.99653 31.76776 1.000 33.04744 163 LEU A C 1
ATOM 1318 O O . LEU A 1 163 ? -5.82941 -2.99529 32.48884 1.000 30.38958 163 LEU A O 1
ATOM 1323 N N . ARG A 1 164 ? -7.06168 -1.34179 31.58148 1.000 29.56989 164 ARG A N 1
ATOM 1324 C CA . ARG A 1 164 ? -8.29213 -1.69111 32.26983 1.000 35.39024 164 ARG A CA 1
ATOM 1325 C C . ARG A 1 164 ? -9.38842 -1.98940 31.25756 1.000 40.86921 164 ARG A C 1
ATOM 1326 O O . ARG A 1 164 ? -9.29838 -1.62852 30.08045 1.000 39.12590 164 ARG A O 1
ATOM 1334 N N . ALA A 1 165 ? -10.43675 -2.65639 31.73996 1.000 45.18667 165 ALA A N 1
ATOM 1335 C CA . ALA A 1 165 ? -11.55749 -3.01071 30.87960 1.000 45.11649 165 ALA A CA 1
ATOM 1336 C C . ALA A 1 165 ? -12.45178 -1.81517 30.59210 1.000 45.12606 165 ALA A C 1
ATOM 1337 O O . ALA A 1 165 ? -13.07978 -1.75642 29.52938 1.000 48.72812 165 ALA A O 1
ATOM 1339 N N . ASP A 1 166 ? -12.51170 -0.85981 31.51693 1.000 45.78302 166 ASP A N 1
ATOM 1340 C CA . ASP A 1 166 ? -13.42895 0.26798 31.45266 1.000 45.05304 166 ASP A CA 1
ATOM 1341 C C . ASP A 1 166 ? -12.76767 1.55580 30.96748 1.000 48.06725 166 ASP A C 1
ATOM 1342 O O . ASP A 1 166 ? -13.41443 2.60908 30.96695 1.000 43.77261 166 ASP A O 1
ATOM 1347 N N . VAL A 1 167 ? -11.50151 1.50101 30.55939 1.000 43.76755 167 VAL A N 1
ATOM 1348 C CA . VAL A 1 167 ? -10.77924 2.65922 30.04248 1.000 42.91801 167 VAL A CA 1
ATOM 1349 C C . VAL A 1 167 ? -10.04670 2.22893 28.77888 1.000 39.65667 167 VAL A C 1
ATOM 1350 O O . VAL A 1 167 ? -9.47786 1.13418 28.72847 1.000 39.62524 167 VAL A O 1
ATOM 1354 N N . ASN A 1 168 ? -10.07073 3.08895 27.74420 1.000 39.94705 168 ASN A N 1
ATOM 1355 C CA . ASN A 1 168 ? -9.43864 2.75838 26.47338 1.000 38.70297 168 ASN A CA 1
ATOM 1356 C C . ASN A 1 168 ? -7.91874 2.91370 26.54762 1.000 36.85479 168 ASN A C 1
ATOM 1357 O O . ASN A 1 168 ? -7.41141 3.77811 27.26435 1.000 32.41398 168 ASN A O 1
ATOM 1362 N N . PRO A 1 169 ? -7.16960 2.10321 25.79873 1.000 36.63472 169 PRO A N 1
ATOM 1363 C CA . PRO A 1 169 ? -5.75500 2.41420 25.57765 1.000 34.19522 169 PRO A CA 1
ATOM 1364 C C . PRO A 1 169 ? -5.63499 3.73088 24.82652 1.000 35.41646 169 PRO A C 1
ATOM 1365 O O . PRO A 1 169 ? -6.58939 4.21906 24.21866 1.000 34.41990 169 PRO A O 1
ATOM 1369 N N . ILE A 1 170 ? -4.44084 4.31438 24.86751 1.000 32.41142 170 ILE A N 1
ATOM 1370 C CA . ILE A 1 170 ? -4.21582 5.66931 24.37707 1.000 35.14330 170 ILE A CA 1
ATOM 1371 C C . ILE A 1 170 ? -3.19116 5.63247 23.25374 1.000 32.89808 170 ILE A C 1
ATOM 1372 O O . ILE A 1 170 ? -2.08854 5.10588 23.43429 1.000 30.20253 170 ILE A O 1
ATOM 1377 N N . TYR A 1 171 ? -3.55400 6.19785 22.10098 1.000 37.06659 171 TYR A N 1
ATOM 1378 C CA . TYR A 1 171 ? -2.58833 6.47625 21.04406 1.000 38.48517 171 TYR A CA 1
ATOM 1379 C C . TYR A 1 171 ? -1.88925 7.79979 21.33131 1.000 36.15005 171 TYR A C 1
ATOM 1380 O O . TYR A 1 171 ? -2.55230 8.81912 21.53096 1.000 35.84199 171 TYR A O 1
ATOM 1389 N N . ILE A 1 172 ? -0.55267 7.79543 21.33403 1.000 37.46546 172 ILE A N 1
ATOM 1390 C CA . ILE A 1 172 ? 0.21972 9.01834 21.52417 1.000 34.73848 172 ILE A CA 1
ATOM 1391 C C . ILE A 1 172 ? 1.46628 8.99611 20.64786 1.000 33.54561 172 ILE A C 1
ATOM 1392 O O . ILE A 1 172 ? 1.98305 7.93881 20.27776 1.000 37.63502 172 ILE A O 1
ATOM 1397 N N . SER A 1 173 ? 1.95261 10.19367 20.33872 1.000 36.39290 173 SER A N 1
ATOM 1398 C CA . SER A 1 173 ? 3.17230 10.40831 19.57813 1.000 42.99980 173 SER A CA 1
ATOM 1399 C C . SER A 1 173 ? 4.37265 10.57011 20.51115 1.000 41.45471 173 SER A C 1
ATOM 1400 O O . SER A 1 173 ? 4.23237 10.87120 21.69863 1.000 43.75688 173 SER A O 1
ATOM 1403 N N . ASN A 1 174 ? 5.56804 10.38866 19.93959 1.000 40.56407 174 ASN A N 1
ATOM 1404 C CA . ASN A 1 174 ? 6.79856 10.38925 20.72540 1.000 39.93924 174 ASN A CA 1
ATOM 1405 C C . ASN A 1 174 ? 7.04893 11.72479 21.40509 1.000 44.51562 174 ASN A C 1
ATOM 1406 O O . ASN A 1 174 ? 7.65949 11.76157 22.48015 1.000 44.17064 174 ASN A O 1
ATOM 1411 N N . PHE A 1 175 ? 6.60022 12.82973 20.80530 1.000 45.53476 175 PHE A N 1
ATOM 1412 C CA . PHE A 1 175 ? 6.88674 14.12419 21.41016 1.000 46.78247 175 PHE A CA 1
ATOM 1413 C C . PHE A 1 175 ? 6.06647 14.37883 22.66825 1.000 43.38090 175 PHE A C 1
ATOM 1414 O O . PHE A 1 175 ? 6.30571 15.38434 23.34098 1.000 46.20306 175 PHE A O 1
ATOM 1422 N N . PHE A 1 176 ? 5.11473 13.49899 22.99844 1.000 44.38910 176 PHE A N 1
ATOM 1423 C CA . PHE A 1 176 ? 4.42066 13.56844 24.28117 1.000 43.35978 176 PHE A CA 1
ATOM 1424 C C . PHE A 1 176 ? 5.28843 13.09988 25.44020 1.000 42.86869 176 PHE A C 1
ATOM 1425 O O . PHE A 1 176 ? 4.94662 13.36191 26.59791 1.000 42.90082 176 PHE A O 1
ATOM 1433 N N . ILE A 1 177 ? 6.38319 12.40374 25.16108 1.000 41.21493 177 ILE A N 1
ATOM 1434 C CA . ILE A 1 177 ? 7.20657 11.81568 26.20947 1.000 42.44856 177 ILE A CA 1
ATOM 1435 C C . ILE A 1 177 ? 8.12202 12.88808 26.78159 1.000 45.17176 177 ILE A C 1
ATOM 1436 O O . ILE A 1 177 ? 8.73449 13.66123 26.03990 1.000 48.78858 177 ILE A O 1
ATOM 1441 N N . LYS A 1 178 ? 8.19734 12.95416 28.10891 1.000 42.99331 178 LYS A N 1
ATOM 1442 C CA . LYS A 1 178 ? 9.10632 13.85033 28.81040 1.000 43.03838 178 LYS A CA 1
ATOM 1443 C C . LYS A 1 178 ? 10.36910 13.14757 29.29016 1.000 43.62580 178 LYS A C 1
ATOM 1444 O O . LYS A 1 178 ? 11.46044 13.71328 29.18620 1.000 47.49202 178 LYS A O 1
ATOM 1450 N N . LYS A 1 179 ? 10.25333 11.92941 29.81760 1.000 40.22750 179 LYS A N 1
ATOM 1451 C CA . LYS A 1 179 ? 11.44084 11.16108 30.16208 1.000 42.30746 179 LYS A CA 1
ATOM 1452 C C . LYS A 1 179 ? 11.07955 9.68772 30.26047 1.000 38.58284 179 LYS A C 1
ATOM 1453 O O . LYS A 1 179 ? 9.93911 9.32943 30.56259 1.000 36.43153 179 LYS A O 1
ATOM 1459 N N . VAL A 1 180 ? 12.06719 8.84344 29.99232 1.000 38.16460 180 VAL A N 1
ATOM 1460 C CA . VAL A 1 180 ? 11.94083 7.40538 30.18603 1.000 34.70247 180 VAL A CA 1
ATOM 1461 C C . VAL A 1 180 ? 12.36650 7.09043 31.61479 1.000 37.01036 180 VAL A C 1
ATOM 1462 O O . VAL A 1 180 ? 13.51311 7.34618 31.99826 1.000 33.45981 180 VAL A O 1
ATOM 1466 N N . LEU A 1 181 ? 11.43375 6.57047 32.41335 1.000 36.23850 181 LEU A N 1
ATOM 1467 C CA . LEU A 1 181 ? 11.76750 6.17212 33.77879 1.000 39.18721 181 LEU A CA 1
ATOM 1468 C C . LEU A 1 181 ? 12.50464 4.83934 33.80364 1.000 40.97795 181 LEU A C 1
ATOM 1469 O O . LEU A 1 181 ? 13.46041 4.67073 34.56769 1.000 50.00216 181 LEU A O 1
ATOM 1474 N N . GLN A 1 182 ? 12.07345 3.88406 32.97581 1.000 36.98404 182 GLN A N 1
ATOM 1475 C CA . GLN A 1 182 ? 12.73291 2.58750 32.88729 1.000 35.18721 182 GLN A CA 1
ATOM 1476 C C . GLN A 1 182 ? 12.29459 1.86975 31.62307 1.000 34.36722 182 GLN A C 1
ATOM 1477 O O . GLN A 1 182 ? 11.09366 1.71432 31.37865 1.000 28.77141 182 GLN A O 1
ATOM 1483 N N . GLU A 1 183 ? 13.25914 1.43217 30.81807 1.000 35.28627 183 GLU A N 1
ATOM 1484 C CA . GLU A 1 183 ? 12.94575 0.67746 29.61528 1.000 34.92085 183 GLU A CA 1
ATOM 1485 C C . GLU A 1 183 ? 12.54168 -0.75224 29.95615 1.000 36.25788 183 GLU A C 1
ATOM 1486 O O . GLU A 1 183 ? 13.03093 -1.35313 30.91830 1.000 32.68149 183 GLU A O 1
ATOM 1492 N N . GLY A 1 184 ? 11.64104 -1.29927 29.14358 1.000 32.18931 184 GLY A N 1
ATOM 1493 C CA . GLY A 1 184 ? 11.22847 -2.67713 29.28048 1.000 31.54833 184 GLY A CA 1
ATOM 1494 C C . GLY A 1 184 ? 12.25859 -3.64923 28.73907 1.000 34.35830 184 GLY A C 1
ATOM 1495 O O . GLY A 1 184 ? 13.33159 -3.28104 28.26021 1.000 33.96323 184 GLY A O 1
ATOM 1496 N N . TYR A 1 185 ? 11.90388 -4.92669 28.82012 1.000 31.04621 185 TYR A N 1
ATOM 1497 C CA . TYR A 1 185 ? 12.78349 -5.99796 28.37990 1.000 36.46156 185 TYR A CA 1
ATOM 1498 C C . TYR A 1 185 ? 12.94745 -5.98502 26.86536 1.000 37.26578 185 TYR A C 1
ATOM 1499 O O . TYR A 1 185 ? 11.98431 -5.77899 26.12283 1.000 31.56667 185 TYR A O 1
ATOM 1508 N N . SER A 1 186 ? 14.17226 -6.23917 26.40516 1.000 36.81346 186 SER A N 1
ATOM 1509 C CA . SER A 1 186 ? 14.42794 -6.37709 24.97590 1.000 39.56664 186 SER A CA 1
ATOM 1510 C C . SER A 1 186 ? 15.50915 -7.43015 24.76594 1.000 42.39981 186 SER A C 1
ATOM 1511 O O . SER A 1 186 ? 16.30321 -7.71463 25.66679 1.000 43.60362 186 SER A O 1
ATOM 1514 N N . ASP A 1 187 ? 15.51621 -8.03065 23.57635 1.000 42.00095 187 ASP A N 1
ATOM 1515 C CA . ASP A 1 187 ? 16.56695 -8.97901 23.20185 1.000 45.72074 187 ASP A CA 1
ATOM 1516 C C . ASP A 1 187 ? 16.63936 -9.04746 21.67750 1.000 43.51299 187 ASP A C 1
ATOM 1517 O O . ASP A 1 187 ? 16.06458 -8.20929 20.97483 1.000 38.65085 187 ASP A O 1
ATOM 1522 N N . ALA A 1 188 ? 17.35044 -10.05515 21.16328 1.000 44.58759 188 ALA A N 1
ATOM 1523 C CA . ALA A 1 188 ? 17.58567 -10.13569 19.72365 1.000 44.11696 188 ALA A CA 1
ATOM 1524 C C . ALA A 1 188 ? 16.29940 -10.38785 18.94545 1.000 39.57424 188 ALA A C 1
ATOM 1525 O O . ALA A 1 188 ? 16.18361 -9.95624 17.79469 1.000 39.63783 188 ALA A O 1
ATOM 1527 N N . ILE A 1 189 ? 15.32811 -11.07845 19.54618 1.000 39.09610 189 ILE A N 1
ATOM 1528 C CA . ILE A 1 189 ? 14.04263 -11.27110 18.88072 1.000 39.74490 189 ILE A CA 1
ATOM 1529 C C . ILE A 1 189 ? 13.37481 -9.92809 18.61829 1.000 39.02453 189 ILE A C 1
ATOM 1530 O O . ILE A 1 189 ? 12.84613 -9.68077 17.52631 1.000 38.13608 189 ILE A O 1
ATOM 1535 N N . ASP A 1 190 ? 13.39529 -9.03535 19.61064 1.000 38.05847 190 ASP A N 1
ATOM 1536 C CA . ASP A 1 190 ? 12.75573 -7.73362 19.44456 1.000 37.01602 190 ASP A CA 1
ATOM 1537 C C . ASP A 1 190 ? 13.47850 -6.87864 18.41081 1.000 36.23645 190 ASP A C 1
ATOM 1538 O O . ASP A 1 190 ? 12.83202 -6.18962 17.61564 1.000 36.17890 190 ASP A O 1
ATOM 1543 N N A GLU A 1 191 ? 14.81597 -6.89629 18.42483 0.418 39.20462 191 GLU A N 1
ATOM 1544 N N B GLU A 1 191 ? 14.81412 -6.90101 18.40312 0.582 39.28618 191 GLU A N 1
ATOM 1545 C CA A GLU A 1 191 ? 15.58817 -6.11364 17.46365 0.418 39.80612 191 GLU A CA 1
ATOM 1546 C CA B GLU A 1 191 ? 15.54752 -6.07301 17.44980 0.582 39.77462 191 GLU A CA 1
ATOM 1547 C C A GLU A 1 191 ? 15.23108 -6.50245 16.03643 0.418 39.14271 191 GLU A C 1
ATOM 1548 C C B GLU A 1 191 ? 15.26237 -6.49690 16.01416 0.582 39.20104 191 GLU A C 1
ATOM 1549 O O A GLU A 1 191 ? 14.98092 -5.64037 15.18669 0.418 38.84959 191 GLU A O 1
ATOM 1550 O O B GLU A 1 191 ? 15.08963 -5.64692 15.13364 0.582 38.77601 191 GLU A O 1
ATOM 1561 N N . GLN A 1 192 ? 15.20316 -7.80716 15.75786 1.000 37.76916 192 GLN A N 1
ATOM 1562 C CA . GLN A 1 192 ? 14.89354 -8.27638 14.41235 1.000 39.04804 192 GLN A CA 1
ATOM 1563 C C . GLN A 1 192 ? 13.45423 -7.95203 14.02903 1.000 38.67157 192 GLN A C 1
ATOM 1564 O O . GLN A 1 192 ? 13.18786 -7.52332 12.89943 1.000 39.45368 192 GLN A O 1
ATOM 1570 N N . TYR A 1 193 ? 12.51410 -8.14259 14.95731 1.000 36.22326 193 TYR A N 1
ATOM 1571 C CA . TYR A 1 193 ? 11.11881 -7.83340 14.67070 1.000 36.22764 193 TYR A CA 1
ATOM 1572 C C . TYR A 1 193 ? 10.93301 -6.34723 14.38985 1.000 40.18297 193 TYR A C 1
ATOM 1573 O O . TYR A 1 193 ? 10.19976 -5.96569 13.46840 1.000 38.76669 193 TYR A O 1
ATOM 1582 N N . ILE A 1 194 ? 11.60306 -5.49529 15.16508 1.000 33.43080 194 ILE A N 1
ATOM 1583 C CA . ILE A 1 194 ? 11.49885 -4.05226 14.96862 1.000 35.78557 194 ILE A CA 1
ATOM 1584 C C . ILE A 1 194 ? 12.01455 -3.66713 13.59047 1.000 37.06529 194 ILE A C 1
ATOM 1585 O O . ILE A 1 194 ? 11.38163 -2.89415 12.86415 1.000 33.90038 194 ILE A O 1
ATOM 1590 N N . GLU A 1 195 ? 13.17992 -4.19885 13.21814 1.000 35.18261 195 GLU A N 1
ATOM 1591 C CA . GLU A 1 195 ? 13.78711 -3.84873 11.94068 1.000 38.07617 195 GLU A CA 1
ATOM 1592 C C . GLU A 1 195 ? 12.90856 -4.28624 10.77743 1.000 39.41028 195 GLU A C 1
ATOM 1593 O O . GLU A 1 195 ? 12.77570 -3.56527 9.78217 1.000 42.19875 195 GLU A O 1
ATOM 1599 N N . ASN A 1 196 ? 12.29545 -5.46338 10.88503 1.000 37.78188 196 ASN A N 1
ATOM 1600 C CA . ASN A 1 196 ? 11.46961 -5.96627 9.79625 1.000 39.95123 196 ASN A CA 1
ATOM 1601 C C . ASN A 1 196 ? 10.11397 -5.27320 9.75464 1.000 40.13543 196 ASN A C 1
ATOM 1602 O O . ASN A 1 196 ? 9.71952 -4.72416 8.72241 1.000 41.60462 196 ASN A O 1
ATOM 1607 N N . GLN A 1 197 ? 9.38071 -5.29701 10.86616 1.000 37.07641 197 GLN A N 1
ATOM 1608 C CA . GLN A 1 197 ? 8.00040 -4.82854 10.83986 1.000 41.69320 197 GLN A CA 1
ATOM 1609 C C . GLN A 1 197 ? 7.90454 -3.30882 10.88684 1.000 38.34572 197 GLN A C 1
ATOM 1610 O O . GLN A 1 197 ? 7.08997 -2.72021 10.17108 1.000 38.04398 197 GLN A O 1
ATOM 1616 N N . TYR A 1 198 ? 8.71364 -2.65352 11.71917 1.000 31.52555 198 TYR A N 1
ATOM 1617 C CA . TYR A 1 198 ? 8.54100 -1.22893 11.97497 1.000 29.97159 198 TYR A CA 1
ATOM 1618 C C . TYR A 1 198 ? 9.47838 -0.34017 11.17408 1.000 31.19438 198 TYR A C 1
ATOM 1619 O O . TYR A 1 198 ? 9.31877 0.88610 11.20644 1.000 33.55451 198 TYR A O 1
ATOM 1628 N N . ARG A 1 199 ? 10.45936 -0.90759 10.48132 1.000 29.68732 199 ARG A N 1
ATOM 1629 C CA . ARG A 1 199 ? 11.34856 -0.11347 9.64361 1.000 34.28537 199 ARG A CA 1
ATOM 1630 C C . ARG A 1 199 ? 11.27112 -0.53379 8.18261 1.000 33.64421 199 ARG A C 1
ATOM 1631 O O . ARG A 1 199 ? 10.86542 0.27350 7.34655 1.000 33.54476 199 ARG A O 1
ATOM 1639 N N . LYS A 1 200 ? 11.61044 -1.78271 7.85480 1.000 37.54753 200 LYS A N 1
ATOM 1640 C CA . LYS A 1 200 ? 11.69408 -2.19406 6.45378 1.000 39.99212 200 LYS A CA 1
ATOM 1641 C C . LYS A 1 200 ? 10.31494 -2.31434 5.81326 1.000 36.50878 200 LYS A C 1
ATOM 1642 O O . LYS A 1 200 ? 10.07578 -1.76342 4.73232 1.000 41.20569 200 LYS A O 1
ATOM 1648 N N A ASP A 1 201 ? 9.39978 -3.04623 6.45708 0.440 38.51905 201 ASP A N 1
ATOM 1649 N N B ASP A 1 201 ? 9.39321 -3.02823 6.46189 0.560 38.55876 201 ASP A N 1
ATOM 1650 C CA A ASP A 1 201 ? 8.05644 -3.20675 5.90536 0.440 40.87652 201 ASP A CA 1
ATOM 1651 C CA B ASP A 1 201 ? 8.06378 -3.20130 5.88405 0.560 40.85985 201 ASP A CA 1
ATOM 1652 C C A ASP A 1 201 ? 7.36275 -1.86126 5.74784 0.440 39.83187 201 ASP A C 1
ATOM 1653 C C B ASP A 1 201 ? 7.34110 -1.86701 5.75348 0.560 39.83052 201 ASP A C 1
ATOM 1654 O O A ASP A 1 201 ? 6.73972 -1.59240 4.71394 0.440 37.80605 201 ASP A O 1
ATOM 1655 O O B ASP A 1 201 ? 6.68279 -1.60764 4.73935 0.560 37.57872 201 ASP A O 1
ATOM 1664 N N . TYR A 1 202 ? 7.46086 -1.00179 6.76628 1.000 35.79191 202 TYR A N 1
ATOM 1665 C CA . TYR A 1 202 ? 6.83215 0.31204 6.69007 1.000 36.57562 202 TYR A CA 1
ATOM 1666 C C . TYR A 1 202 ? 7.47707 1.17323 5.61362 1.000 34.31798 202 TYR A C 1
ATOM 1667 O O . TYR A 1 202 ? 6.78098 1.87760 4.87654 1.000 36.98502 202 TYR A O 1
ATOM 1676 N N . PHE A 1 203 ? 8.80629 1.14211 5.51483 1.000 33.19063 203 PHE A N 1
ATOM 1677 C CA . PHE A 1 203 ? 9.47428 1.88378 4.45335 1.000 36.45817 203 PHE A CA 1
ATOM 1678 C C . PHE A 1 203 ? 9.00551 1.42471 3.07669 1.000 36.92891 203 PHE A C 1
ATOM 1679 O O . PHE A 1 203 ? 8.81152 2.24871 2.17538 1.000 37.72129 203 PHE A O 1
ATOM 1687 N N . SER A 1 204 ? 8.81674 0.11166 2.89798 1.000 35.87317 204 SER A N 1
ATOM 1688 C CA . SER A 1 204 ? 8.38573 -0.41825 1.60229 1.000 40.09877 204 SER A CA 1
ATOM 1689 C C . SER A 1 204 ? 7.00942 0.09713 1.20712 1.000 39.07424 204 SER A C 1
ATOM 1690 O O . SER A 1 204 ? 6.73423 0.29118 0.01482 1.000 39.61225 204 SER A O 1
ATOM 1693 N N A ARG A 1 205 ? 6.13091 0.31162 2.18315 0.547 37.89371 205 ARG A N 1
ATOM 1694 N N B ARG A 1 205 ? 6.13270 0.31546 2.18281 0.453 37.92635 205 ARG A N 1
ATOM 1695 C CA A ARG A 1 205 ? 4.79494 0.83366 1.93788 0.547 39.85564 205 ARG A CA 1
ATOM 1696 C CA B ARG A 1 205 ? 4.79491 0.83178 1.94023 0.453 39.86366 205 ARG A CA 1
ATOM 1697 C C A ARG A 1 205 ? 4.71852 2.34577 2.10245 0.547 38.35554 205 ARG A C 1
ATOM 1698 C C B ARG A 1 205 ? 4.71240 2.34142 2.13111 0.453 38.37571 205 ARG A C 1
ATOM 1699 O O A ARG A 1 205 ? 3.62917 2.91361 1.97489 0.547 40.77345 205 ARG A O 1
ATOM 1700 O O B ARG A 1 205 ? 3.61767 2.90638 2.04472 0.453 40.77221 205 ARG A O 1
ATOM 1715 N N . ASN A 1 206 ? 5.84819 3.00377 2.36453 1.000 37.38575 206 ASN A N 1
ATOM 1716 C CA . ASN A 1 206 ? 5.89152 4.44734 2.61490 1.000 39.23367 206 ASN A CA 1
ATOM 1717 C C . ASN A 1 206 ? 4.94224 4.83682 3.74308 1.000 40.05938 206 ASN A C 1
ATOM 1718 O O . ASN A 1 206 ? 4.18425 5.80298 3.64807 1.000 40.66825 206 ASN A O 1
ATOM 1723 N N . ILE A 1 207 ? 4.97207 4.04723 4.80635 1.000 35.40987 207 ILE A N 1
ATOM 1724 C CA . ILE A 1 207 ? 4.25815 4.35105 6.03921 1.000 40.21880 207 ILE A CA 1
ATOM 1725 C C . ILE A 1 207 ? 5.22934 5.06798 6.96451 1.000 36.29639 207 ILE A C 1
ATOM 1726 O O . ILE A 1 207 ? 6.31484 4.55272 7.25280 1.000 35.45444 207 ILE A O 1
ATOM 1731 N N . VAL A 1 208 ? 4.84739 6.25835 7.42128 1.000 39.85343 208 VAL A N 1
ATOM 1732 C CA . VAL A 1 208 ? 5.64901 7.04274 8.34872 1.000 37.74916 208 VAL A CA 1
ATOM 1733 C C . VAL A 1 208 ? 4.75540 7.49018 9.49885 1.000 40.46588 208 VAL A C 1
ATOM 1734 O O . VAL A 1 208 ? 3.54578 7.25835 9.50223 1.000 39.66050 208 VAL A O 1
ATOM 1738 N N . SER A 1 209 ? 5.37429 8.14202 10.48223 1.000 37.45530 209 SER A N 1
ATOM 1739 C CA . SER A 1 209 ? 4.64237 8.62174 11.64620 1.000 41.15607 209 SER A CA 1
ATOM 1740 C C . SER A 1 209 ? 3.65060 9.70870 11.25754 1.000 44.73656 209 SER A C 1
ATOM 1741 O O . SER A 1 209 ? 3.98489 10.64328 10.52573 1.000 44.34930 209 SER A O 1
ATOM 1744 N N . GLU A 1 210 ? 2.43056 9.59933 11.78677 1.000 45.92254 210 GLU A N 1
ATOM 1745 C CA . GLU A 1 210 ? 1.35721 10.52651 11.44777 1.000 48.25247 210 GLU A CA 1
ATOM 1746 C C . GLU A 1 210 ? 1.65982 11.97870 11.80915 1.000 53.11460 210 GLU A C 1
ATOM 1747 O O . GLU A 1 210 ? 0.95322 12.87127 11.32806 1.000 54.25640 210 GLU A O 1
ATOM 1753 N N . ILE A 1 211 ? 2.67751 12.25057 12.62742 1.000 50.40577 211 ILE A N 1
ATOM 1754 C CA . ILE A 1 211 ? 2.88116 13.63305 13.05076 1.000 54.96598 211 ILE A CA 1
ATOM 1755 C C . ILE A 1 211 ? 3.51860 14.47508 11.95431 1.000 58.56816 211 ILE A C 1
ATOM 1756 O O . ILE A 1 211 ? 3.31137 15.69285 11.90841 1.000 62.79969 211 ILE A O 1
ATOM 1761 N N . TYR A 1 212 ? 4.30368 13.86874 11.06983 1.000 52.96611 212 TYR A N 1
ATOM 1762 C CA . TYR A 1 212 ? 4.91388 14.63605 9.99746 1.000 60.52270 212 TYR A CA 1
ATOM 1763 C C . TYR A 1 212 ? 3.92893 14.96911 8.89008 1.000 66.96786 212 TYR A C 1
ATOM 1764 O O . TYR A 1 212 ? 4.25072 15.79741 8.03136 1.000 74.46233 212 TYR A O 1
ATOM 1773 N N . ASN A 1 213 ? 2.74376 14.36218 8.90872 1.000 66.42948 213 ASN A N 1
ATOM 1774 C CA . ASN A 1 213 ? 1.63991 14.71270 8.01836 1.000 77.31736 213 ASN A CA 1
ATOM 1775 C C . ASN A 1 213 ? 2.08256 14.69855 6.55374 1.000 83.56048 213 ASN A C 1
ATOM 1776 O O . ASN A 1 213 ? 2.00125 15.69518 5.83186 1.000 85.20953 213 ASN A O 1
ATOM 1781 N N . VAL A 1 214 ? 2.57404 13.53712 6.12708 1.000 82.79258 214 VAL A N 1
ATOM 1782 C CA . VAL A 1 214 ? 2.95616 13.32342 4.73364 1.000 89.83659 214 VAL A CA 1
ATOM 1783 C C . VAL A 1 214 ? 1.67555 13.01622 3.96214 1.000 101.33267 214 VAL A C 1
ATOM 1784 O O . VAL A 1 214 ? 1.11077 11.92686 4.07960 1.000 100.71739 214 VAL A O 1
ATOM 1788 N N . LYS A 1 215 ? 1.20526 13.98406 3.18123 1.000 100.65379 215 LYS A N 1
ATOM 1789 C CA . LYS A 1 215 ? -0.01537 13.81468 2.40130 1.000 103.94990 215 LYS A CA 1
ATOM 1790 C C . LYS A 1 215 ? 0.30656 13.51108 0.94118 1.000 108.29952 215 LYS A C 1
ATOM 1791 O O . LYS A 1 215 ? 0.75807 12.41435 0.60844 1.000 109.97133 215 LYS A O 1
ATOM 1793 N N . GLU B 1 3 ? 0.89583 -3.11793 58.54152 1.000 101.72054 3 GLU B N 1
ATOM 1794 C CA . GLU B 1 3 ? -0.25827 -2.65419 57.78166 1.000 95.03106 3 GLU B CA 1
ATOM 1795 C C . GLU B 1 3 ? -1.30648 -3.75325 57.60462 1.000 91.97395 3 GLU B C 1
ATOM 1796 O O . GLU B 1 3 ? -2.36861 -3.72238 58.22594 1.000 87.11239 3 GLU B O 1
ATOM 1802 N N . MET B 1 4 ? -0.98708 -4.73009 56.75933 1.000 83.04384 4 MET B N 1
ATOM 1803 C CA . MET B 1 4 ? -1.94434 -5.72287 56.28814 1.000 74.81224 4 MET B CA 1
ATOM 1804 C C . MET B 1 4 ? -2.07993 -6.93153 57.20575 1.000 70.41989 4 MET B C 1
ATOM 1805 O O . MET B 1 4 ? -2.93062 -7.78779 56.94416 1.000 62.88689 4 MET B O 1
ATOM 1810 N N . ASP B 1 5 ? -1.26820 -7.02894 58.26264 1.000 82.22795 5 ASP B N 1
ATOM 1811 C CA . ASP B 1 5 ? -1.27712 -8.23112 59.09370 1.000 74.50793 5 ASP B CA 1
ATOM 1812 C C . ASP B 1 5 ? -2.61958 -8.42011 59.78734 1.000 67.76908 5 ASP B C 1
ATOM 1813 O O . ASP B 1 5 ? -3.14700 -9.53734 59.83668 1.000 70.27899 5 ASP B O 1
ATOM 1818 N N . ILE B 1 6 ? -3.18679 -7.34154 60.33145 1.000 69.99538 6 ILE B N 1
ATOM 1819 C CA . ILE B 1 6 ? -4.46629 -7.45370 61.02258 1.000 66.33017 6 ILE B CA 1
ATOM 1820 C C . ILE B 1 6 ? -5.60691 -7.65337 60.02967 1.000 61.43852 6 ILE B C 1
ATOM 1821 O O . ILE B 1 6 ? -6.63321 -8.25700 60.36576 1.000 59.83307 6 ILE B O 1
ATOM 1826 N N . LEU B 1 7 ? -5.45196 -7.16795 58.79624 1.000 61.80167 7 LEU B N 1
ATOM 1827 C CA . LEU B 1 7 ? -6.46693 -7.41521 57.77652 1.000 57.99291 7 LEU B CA 1
ATOM 1828 C C . LEU B 1 7 ? -6.50394 -8.88934 57.38927 1.000 54.81420 7 LEU B C 1
ATOM 1829 O O . LEU B 1 7 ? -7.58173 -9.45906 57.18048 1.000 52.60304 7 LEU B O 1
ATOM 1834 N N . TYR B 1 8 ? -5.33253 -9.52234 57.29667 1.000 55.48269 8 TYR B N 1
ATOM 1835 C CA . TYR B 1 8 ? -5.27104 -10.94909 56.99701 1.000 52.06364 8 TYR B CA 1
ATOM 1836 C C . TYR B 1 8 ? -5.89871 -11.77702 58.11322 1.000 52.81841 8 TYR B C 1
ATOM 1837 O O . TYR B 1 8 ? -6.58716 -12.77083 57.84943 1.000 51.53005 8 TYR B O 1
ATOM 1846 N N . GLN B 1 9 ? -5.67690 -11.38296 59.36852 1.000 52.60586 9 GLN B N 1
ATOM 1847 C CA . GLN B 1 9 ? -6.30903 -12.09036 60.47602 1.000 55.66911 9 GLN B CA 1
ATOM 1848 C C . GLN B 1 9 ? -7.82892 -12.03306 60.36335 1.000 55.63106 9 GLN B C 1
ATOM 1849 O O . GLN B 1 9 ? -8.51815 -13.01570 60.66240 1.000 55.71805 9 GLN B O 1
ATOM 1855 N N . MET B 1 10 ? -8.36750 -10.89476 59.91083 1.000 55.88720 10 MET B N 1
ATOM 1856 C CA . MET B 1 10 ? -9.81217 -10.77284 59.72163 1.000 57.69663 10 MET B CA 1
ATOM 1857 C C . MET B 1 10 ? -10.33535 -11.77439 58.69733 1.000 56.26501 10 MET B C 1
ATOM 1858 O O . MET B 1 10 ? -11.41007 -12.35853 58.88288 1.000 57.50196 10 MET B O 1
ATOM 1863 N N . SER B 1 11 ? -9.60007 -11.97390 57.60033 1.000 55.39744 11 SER B N 1
ATOM 1864 C CA . SER B 1 11 ? -10.08550 -12.85206 56.53911 1.000 56.79435 11 SER B CA 1
ATOM 1865 C C . SER B 1 11 ? -10.14864 -14.30447 56.99237 1.000 59.31815 11 SER B C 1
ATOM 1866 O O . SER B 1 11 ? -10.95064 -15.08403 56.46506 1.000 60.03690 11 SER B O 1
ATOM 1869 N N . LEU B 1 12 ? -9.31763 -14.68386 57.96442 1.000 58.33344 12 LEU B N 1
ATOM 1870 C CA . LEU B 1 12 ? -9.35227 -16.02873 58.51999 1.000 55.39872 12 LEU B CA 1
ATOM 1871 C C . LEU B 1 12 ? -10.59311 -16.28463 59.36538 1.000 59.40116 12 LEU B C 1
ATOM 1872 O O . LEU B 1 12 ? -10.84230 -17.43785 59.73338 1.000 56.54171 12 LEU B O 1
ATOM 1877 N N . ASN B 1 13 ? -11.36712 -15.24503 59.68627 1.000 61.45511 13 ASN B N 1
ATOM 1878 C CA . ASN B 1 13 ? -12.65698 -15.43205 60.33971 1.000 65.23285 13 ASN B CA 1
ATOM 1879 C C . ASN B 1 13 ? -13.71876 -15.96227 59.38604 1.000 68.56592 13 ASN B C 1
ATOM 1880 O O . ASN B 1 13 ? -14.78546 -16.38024 59.84608 1.000 68.69759 13 ASN B O 1
ATOM 1885 N N . HIS B 1 14 ? -13.45826 -15.94541 58.07516 1.000 80.74943 14 HIS B N 1
ATOM 1886 C CA . HIS B 1 14 ? -14.33953 -16.59040 57.10887 1.000 83.34878 14 HIS B CA 1
ATOM 1887 C C . HIS B 1 14 ? -14.25649 -18.10976 57.16529 1.000 86.15225 14 HIS B C 1
ATOM 1888 O O . HIS B 1 14 ? -15.01406 -18.78112 56.45618 1.000 84.83957 14 HIS B O 1
ATOM 1895 N N . LEU B 1 15 ? -13.36086 -18.66186 57.97809 1.000 67.62969 15 LEU B N 1
ATOM 1896 C CA . LEU B 1 15 ? -13.11323 -20.09394 58.01953 1.000 60.99276 15 LEU B CA 1
ATOM 1897 C C . LEU B 1 15 ? -13.86111 -20.72703 59.18447 1.000 62.42221 15 LEU B C 1
ATOM 1898 O O . LEU B 1 15 ? -13.95114 -20.14770 60.27209 1.000 64.26781 15 LEU B O 1
ATOM 1903 N N . ALA B 1 16 ? -14.39398 -21.92138 58.95007 1.000 58.20672 16 ALA B N 1
ATOM 1904 C CA . ALA B 1 16 ? -15.11754 -22.66175 59.98166 1.000 59.93523 16 ALA B CA 1
ATOM 1905 C C . ALA B 1 16 ? -14.18590 -23.57955 60.77043 1.000 57.41808 16 ALA B C 1
ATOM 1906 O O . ALA B 1 16 ? -14.42615 -24.77860 60.89829 1.000 57.54199 16 ALA B O 1
ATOM 1908 N N . VAL B 1 17 ? -13.09977 -23.01593 61.30183 1.000 56.53047 17 VAL B N 1
ATOM 1909 C CA . VAL B 1 17 ? -12.14344 -23.75673 62.11263 1.000 54.23393 17 VAL B CA 1
ATOM 1910 C C . VAL B 1 17 ? -11.95932 -23.02820 63.43733 1.000 54.86026 17 VAL B C 1
ATOM 1911 O O . VAL B 1 17 ? -12.32938 -21.86457 63.59184 1.000 54.36384 17 VAL B O 1
ATOM 1915 N N . ILE B 1 18 ? -11.36364 -23.73160 64.39629 1.000 51.51334 18 ILE B N 1
ATOM 1916 C CA . ILE B 1 18 ? -11.16095 -23.16361 65.72408 1.000 53.24515 18 ILE B CA 1
ATOM 1917 C C . ILE B 1 18 ? -10.03883 -22.12758 65.68731 1.000 52.80574 18 ILE B C 1
ATOM 1918 O O . ILE B 1 18 ? -9.25120 -22.04830 64.73795 1.000 49.96623 18 ILE B O 1
ATOM 1923 N N . GLU B 1 19 ? -9.97427 -21.31710 66.74800 1.000 55.05978 19 GLU B N 1
ATOM 1924 C CA . GLU B 1 19 ? -9.01342 -20.21814 66.78404 1.000 54.91620 19 GLU B CA 1
ATOM 1925 C C . GLU B 1 19 ? -7.58120 -20.72525 66.67079 1.000 53.05609 19 GLU B C 1
ATOM 1926 O O . GLU B 1 19 ? -6.74192 -20.09498 66.01641 1.000 52.64995 19 GLU B O 1
ATOM 1932 N N . ALA B 1 20 ? -7.28124 -21.86289 67.30155 1.000 52.15612 20 ALA B N 1
ATOM 1933 C CA . ALA B 1 20 ? -5.93578 -22.41872 67.21120 1.000 53.50738 20 ALA B CA 1
ATOM 1934 C C . ALA B 1 20 ? -5.59373 -22.80811 65.77584 1.000 52.95502 20 ALA B C 1
ATOM 1935 O O . ALA B 1 20 ? -4.45371 -22.63022 65.33237 1.000 52.48708 20 ALA B O 1
ATOM 1937 N N . ASP B 1 21 ? -6.57014 -23.33123 65.02857 1.000 52.38986 21 ASP B N 1
ATOM 1938 C CA . ASP B 1 21 ? -6.31728 -23.69247 63.63350 1.000 51.48507 21 ASP B CA 1
ATOM 1939 C C . ASP B 1 21 ? -6.16709 -22.45432 62.75706 1.000 50.73163 21 ASP B C 1
ATOM 1940 O O . ASP B 1 21 ? -5.35935 -22.44647 61.82005 1.000 51.00079 21 ASP B O 1
ATOM 1945 N N . LYS B 1 22 ? -6.94906 -21.40563 63.03481 1.000 52.47547 22 LYS B N 1
ATOM 1946 C CA . LYS B 1 22 ? -6.78719 -20.14096 62.32364 1.000 49.86549 22 LYS B CA 1
ATOM 1947 C C . LYS B 1 22 ? -5.37074 -19.60454 62.46861 1.000 50.95755 22 LYS B C 1
ATOM 1948 O O . LYS B 1 22 ? -4.77639 -19.12649 61.49552 1.000 48.20383 22 LYS B O 1
ATOM 1954 N N . GLU B 1 23 ? -4.81226 -19.68043 63.67861 1.000 50.47724 23 GLU B N 1
ATOM 1955 C CA . GLU B 1 23 ? -3.47418 -19.15171 63.91391 1.000 51.37803 23 GLU B CA 1
ATOM 1956 C C . GLU B 1 23 ? -2.42034 -19.95038 63.15668 1.000 52.60799 23 GLU B C 1
ATOM 1957 O O . GLU B 1 23 ? -1.47014 -19.37303 62.61509 1.000 51.93234 23 GLU B O 1
ATOM 1963 N N . VAL B 1 24 ? -2.57488 -21.27671 63.09690 1.000 53.85496 24 VAL B N 1
ATOM 1964 C CA . VAL B 1 24 ? -1.66449 -22.09668 62.29795 1.000 49.45414 24 VAL B CA 1
ATOM 1965 C C . VAL B 1 24 ? -1.76057 -21.71891 60.82078 1.000 50.93225 24 VAL B C 1
ATOM 1966 O O . VAL B 1 24 ? -0.74276 -21.52361 60.14413 1.000 48.85455 24 VAL B O 1
ATOM 1970 N N . LEU B 1 25 ? -2.98702 -21.61038 60.29743 1.000 50.77169 25 LEU B N 1
ATOM 1971 C CA . LEU B 1 25 ? -3.16262 -21.21999 58.89888 1.000 46.74114 25 LEU B CA 1
ATOM 1972 C C . LEU B 1 25 ? -2.57661 -19.84304 58.61786 1.000 49.76325 25 LEU B C 1
ATOM 1973 O O . LEU B 1 25 ? -2.08533 -19.59075 57.50984 1.000 48.89888 25 LEU B O 1
ATOM 1978 N N . LYS B 1 26 ? -2.62551 -18.94083 59.59971 1.000 47.68764 26 LYS B N 1
ATOM 1979 C CA . LYS B 1 26 ? -2.01718 -17.62713 59.43053 1.000 47.88209 26 LYS B CA 1
ATOM 1980 C C . LYS B 1 26 ? -0.51541 -17.74817 59.21735 1.000 48.98629 26 LYS B C 1
ATOM 1981 O O . LYS B 1 26 ? 0.04715 -17.11658 58.31693 1.000 49.89213 26 LYS B O 1
ATOM 1987 N N . GLN B 1 27 ? 0.15310 -18.56451 60.03548 1.000 50.54476 27 GLN B N 1
ATOM 1988 C CA . GLN B 1 27 ? 1.60213 -18.69102 59.91515 1.000 50.46814 27 GLN B CA 1
ATOM 1989 C C . GLN B 1 27 ? 1.99161 -19.36144 58.60216 1.000 49.94728 27 GLN B C 1
ATOM 1990 O O . GLN B 1 27 ? 3.01114 -19.00746 57.99973 1.000 48.52467 27 GLN B O 1
ATOM 1996 N N . VAL B 1 28 ? 1.19673 -20.33527 58.14780 1.000 51.35060 28 VAL B N 1
ATOM 1997 C CA . VAL B 1 28 ? 1.47041 -20.98661 56.86863 1.000 49.88485 28 VAL B CA 1
ATOM 1998 C C . VAL B 1 28 ? 1.33259 -19.99004 55.72497 1.000 49.68252 28 VAL B C 1
ATOM 1999 O O . VAL B 1 28 ? 2.17214 -19.94040 54.81768 1.000 51.10874 28 VAL B O 1
ATOM 2003 N N . GLY B 1 29 ? 0.27489 -19.17948 55.75081 1.000 46.94917 29 GLY B N 1
ATOM 2004 C CA . GLY B 1 29 ? 0.06190 -18.22402 54.67618 1.000 46.15210 29 GLY B CA 1
ATOM 2005 C C . GLY B 1 29 ? 1.08891 -17.10761 54.66252 1.000 46.46409 29 GLY B C 1
ATOM 2006 O O . GLY B 1 29 ? 1.50948 -16.65302 53.59412 1.000 45.94671 29 GLY B O 1
ATOM 2007 N N . LEU B 1 30 ? 1.49978 -16.63982 55.84421 1.000 47.73785 30 LEU B N 1
ATOM 2008 C CA . LEU B 1 30 ? 2.55069 -15.62955 55.90165 1.000 45.11036 30 LEU B CA 1
ATOM 2009 C C . LEU B 1 30 ? 3.85425 -16.15130 55.31349 1.000 49.51485 30 LEU B C 1
ATOM 2010 O O . LEU B 1 30 ? 4.62715 -15.38033 54.73471 1.000 52.53021 30 LEU B O 1
ATOM 2015 N N . SER B 1 31 ? 4.10719 -17.45601 55.43038 1.000 50.45864 31 SER B N 1
ATOM 2016 C CA . SER B 1 31 ? 5.33095 -18.02439 54.87966 1.000 54.94068 31 SER B CA 1
ATOM 2017 C C . SER B 1 31 ? 5.23018 -18.22538 53.36923 1.000 56.43211 31 SER B C 1
ATOM 2018 O O . SER B 1 31 ? 6.14922 -17.86156 52.62676 1.000 59.72018 31 SER B O 1
ATOM 2021 N N . LEU B 1 32 ? 4.11914 -18.79909 52.89706 1.000 51.96866 32 LEU B N 1
ATOM 2022 C CA . LEU B 1 32 ? 3.99366 -19.12248 51.47735 1.000 52.93559 32 LEU B CA 1
ATOM 2023 C C . LEU B 1 32 ? 3.95494 -17.86830 50.61216 1.000 53.50326 32 LEU B C 1
ATOM 2024 O O . LEU B 1 32 ? 4.61941 -17.80608 49.57223 1.000 53.01235 32 LEU B O 1
ATOM 2029 N N . ALA B 1 33 ? 3.17505 -16.86524 51.01619 1.000 50.12638 33 ALA B N 1
ATOM 2030 C CA . ALA B 1 33 ? 3.00404 -15.68501 50.17834 1.000 50.85526 33 ALA B CA 1
ATOM 2031 C C . ALA B 1 33 ? 4.29878 -14.89425 50.03613 1.000 54.43954 33 ALA B C 1
ATOM 2032 O O . ALA B 1 33 ? 4.50630 -14.22963 49.01412 1.000 51.45824 33 ALA B O 1
ATOM 2034 N N . LYS B 1 34 ? 5.18030 -14.95761 51.03655 1.000 54.46722 34 LYS B N 1
ATOM 2035 C CA . LYS B 1 34 ? 6.48010 -14.30426 50.91799 1.000 59.69798 34 LYS B CA 1
ATOM 2036 C C . LYS B 1 34 ? 7.35775 -14.98339 49.87137 1.000 60.72658 34 LYS B C 1
ATOM 2037 O O . LYS B 1 34 ? 8.20658 -14.32836 49.25506 1.000 61.85166 34 LYS B O 1
ATOM 2043 N N . GLN B 1 35 ? 7.16233 -16.28217 49.64674 1.000 61.85065 35 GLN B N 1
ATOM 2044 C CA . GLN B 1 35 ? 7.99123 -17.06539 48.72806 1.000 68.19039 35 GLN B CA 1
ATOM 2045 C C . GLN B 1 35 ? 7.23576 -17.21093 47.40951 1.000 60.18821 35 GLN B C 1
ATOM 2046 O O . GLN B 1 35 ? 6.46070 -18.14894 47.21439 1.000 57.78614 35 GLN B O 1
ATOM 2052 N N . GLU B 1 36 ? 7.49139 -16.27480 46.49026 1.000 62.33117 36 GLU B N 1
ATOM 2053 C CA . GLU B 1 36 ? 6.68862 -16.16570 45.27470 1.000 64.74104 36 GLU B CA 1
ATOM 2054 C C . GLU B 1 36 ? 6.69654 -17.46828 44.47632 1.000 61.66285 36 GLU B C 1
ATOM 2055 O O . GLU B 1 36 ? 5.65164 -17.92425 44.00243 1.000 56.77416 36 GLU B O 1
ATOM 2061 N N A GLU B 1 37 ? 7.86922 -18.08271 44.32503 0.574 62.69541 37 GLU B N 1
ATOM 2062 N N B GLU B 1 37 ? 7.87063 -18.08464 44.32477 0.426 62.63077 37 GLU B N 1
ATOM 2063 C CA A GLU B 1 37 ? 7.95712 -19.32123 43.55738 0.574 62.54289 37 GLU B CA 1
ATOM 2064 C CA B GLU B 1 37 ? 7.95355 -19.32408 43.55774 0.426 62.59335 37 GLU B CA 1
ATOM 2065 C C A GLU B 1 37 ? 7.29580 -20.48639 44.28284 0.574 59.65557 37 GLU B C 1
ATOM 2066 C C B GLU B 1 37 ? 7.26183 -20.47167 44.28432 0.426 59.63809 37 GLU B C 1
ATOM 2067 O O A GLU B 1 37 ? 6.71807 -21.36666 43.63531 0.574 59.30482 37 GLU B O 1
ATOM 2068 O O B GLU B 1 37 ? 6.63053 -21.32382 43.64885 0.426 59.12488 37 GLU B O 1
ATOM 2079 N N . ALA B 1 38 ? 7.35848 -20.50707 45.61615 1.000 61.10898 38 ALA B N 1
ATOM 2080 C CA . ALA B 1 38 ? 6.72489 -21.58551 46.37055 1.000 61.12976 38 ALA B CA 1
ATOM 2081 C C . ALA B 1 38 ? 5.20599 -21.48241 46.31834 1.000 55.81937 38 ALA B C 1
ATOM 2082 O O . ALA B 1 38 ? 4.51173 -22.50104 46.20966 1.000 50.92608 38 ALA B O 1
ATOM 2084 N N . PHE B 1 39 ? 4.67235 -20.26206 46.40538 1.000 51.88502 39 PHE B N 1
ATOM 2085 C CA . PHE B 1 39 ? 3.22708 -20.08305 46.34047 1.000 49.47019 39 PHE B CA 1
ATOM 2086 C C . PHE B 1 39 ? 2.69088 -20.43360 44.95870 1.000 49.16537 39 PHE B C 1
ATOM 2087 O O . PHE B 1 39 ? 1.60414 -21.01158 44.83658 1.000 44.67026 39 PHE B O 1
ATOM 2095 N N . ARG B 1 40 ? 3.43773 -20.09339 43.90528 1.000 49.26196 40 ARG B N 1
ATOM 2096 C CA . ARG B 1 40 ? 3.00948 -20.45597 42.55946 1.000 47.22649 40 ARG B CA 1
ATOM 2097 C C . ARG B 1 40 ? 3.02732 -21.96713 42.35759 1.000 48.08082 40 ARG B C 1
ATOM 2098 O O . ARG B 1 40 ? 2.15561 -22.50854 41.66714 1.000 46.80568 40 ARG B O 1
ATOM 2106 N N . GLU B 1 41 ? 3.99827 -22.66156 42.95916 1.000 48.44969 41 GLU B N 1
ATOM 2107 C CA . GLU B 1 41 ? 4.03273 -24.11932 42.87952 1.000 46.84551 41 GLU B CA 1
ATOM 2108 C C . GLU B 1 41 ? 2.79098 -24.74031 43.50883 1.000 47.53193 41 GLU B C 1
ATOM 2109 O O . GLU B 1 41 ? 2.26989 -25.74383 43.00818 1.000 47.79236 41 GLU B O 1
ATOM 2115 N N . LEU B 1 42 ? 2.30426 -24.16198 44.61359 1.000 47.92593 42 LEU B N 1
ATOM 2116 C CA . LEU B 1 42 ? 1.09769 -24.68235 45.25011 1.000 44.63225 42 LEU B CA 1
ATOM 2117 C C . LEU B 1 42 ? -0.13119 -24.43417 44.38652 1.000 44.31953 42 LEU B C 1
ATOM 2118 O O . LEU B 1 42 ? -1.01117 -25.29617 44.28617 1.000 46.64954 42 LEU B O 1
ATOM 2123 N N . GLN B 1 43 ? -0.21556 -23.25725 43.76345 1.000 44.08402 43 GLN B N 1
ATOM 2124 C CA . GLN B 1 43 ? -1.31756 -22.99110 42.84530 1.000 44.62390 43 GLN B CA 1
ATOM 2125 C C . GLN B 1 43 ? -1.31144 -23.97526 41.68433 1.000 45.23665 43 GLN B C 1
ATOM 2126 O O . GLN B 1 43 ? -2.36939 -24.44130 41.24710 1.000 46.27100 43 GLN B O 1
ATOM 2132 N N . LEU B 1 44 ? -0.12509 -24.29821 41.17024 1.000 43.58883 44 LEU B N 1
ATOM 2133 C CA . LEU B 1 44 ? -0.02554 -25.25214 40.07078 1.000 49.02079 44 LEU B CA 1
ATOM 2134 C C . LEU B 1 44 ? -0.40101 -26.65684 40.52606 1.000 51.42593 44 LEU B C 1
ATOM 2135 O O . LEU B 1 44 ? -1.00345 -27.42394 39.76551 1.000 51.50251 44 LEU B O 1
ATOM 2140 N N . ILE B 1 45 ? -0.05549 -27.00870 41.76597 1.000 49.46082 45 ILE B N 1
ATOM 2141 C CA . ILE B 1 45 ? -0.46617 -28.29503 42.32232 1.000 52.79346 45 ILE B CA 1
ATOM 2142 C C . ILE B 1 45 ? -1.98261 -28.35536 42.45796 1.000 52.71957 45 ILE B C 1
ATOM 2143 O O . ILE B 1 45 ? -2.60341 -29.40324 42.23339 1.000 54.92285 45 ILE B O 1
ATOM 2148 N N . LEU B 1 46 ? -2.60221 -27.23002 42.81834 1.000 53.09476 46 LEU B N 1
ATOM 2149 C CA . LEU B 1 46 ? -4.05632 -27.17012 42.90115 1.000 50.64760 46 LEU B CA 1
ATOM 2150 C C . LEU B 1 46 ? -4.68672 -27.36807 41.52775 1.000 53.53288 46 LEU B C 1
ATOM 2151 O O . LEU B 1 46 ? -5.60227 -28.18235 41.36286 1.000 54.67738 46 LEU B O 1
ATOM 2156 N N . PHE B 1 47 ? -4.19529 -26.63582 40.52291 1.000 51.76166 47 PHE B N 1
ATOM 2157 C CA . PHE B 1 47 ? -4.76639 -26.72770 39.18139 1.000 53.40912 47 PHE B CA 1
ATOM 2158 C C . PHE B 1 47 ? -4.63042 -28.13099 38.60345 1.000 55.07574 47 PHE B C 1
ATOM 2159 O O . PHE B 1 47 ? -5.51985 -28.59059 37.87728 1.000 57.65140 47 PHE B O 1
ATOM 2167 N N . ASN B 1 48 ? -3.53360 -28.82510 38.91022 1.000 52.87061 48 ASN B N 1
ATOM 2168 C CA . ASN B 1 48 ? -3.33079 -30.17966 38.41393 1.000 53.42491 48 ASN B CA 1
ATOM 2169 C C . ASN B 1 48 ? -4.04604 -31.23094 39.24898 1.000 52.61346 48 ASN B C 1
ATOM 2170 O O . ASN B 1 48 ? -4.04249 -32.40621 38.86351 1.000 55.61608 48 ASN B O 1
ATOM 2175 N N . HIS B 1 49 ? -4.65335 -30.83672 40.36970 1.000 54.20363 49 HIS B N 1
ATOM 2176 C CA . HIS B 1 49 ? -5.33488 -31.75537 41.28293 1.000 54.34882 49 HIS B CA 1
ATOM 2177 C C . HIS B 1 49 ? -4.38713 -32.81369 41.84054 1.000 49.97693 49 HIS B C 1
ATOM 2178 O O . HIS B 1 49 ? -4.78633 -33.95112 42.09129 1.000 51.73759 49 HIS B O 1
ATOM 2185 N N . GLU B 1 50 ? -3.12615 -32.44748 42.04399 1.000 50.17304 50 GLU B N 1
ATOM 2186 C CA . GLU B 1 50 ? -2.21343 -33.32293 42.75534 1.000 53.68369 50 GLU B CA 1
ATOM 2187 C C . GLU B 1 50 ? -2.61356 -33.40493 44.22617 1.000 54.04806 50 GLU B C 1
ATOM 2188 O O . GLU B 1 50 ? -3.27104 -32.51139 44.77037 1.000 51.16267 50 GLU B O 1
ATOM 2194 N N . HIS B 1 51 ? -2.21603 -34.49761 44.87469 1.000 55.69356 51 HIS B N 1
ATOM 2195 C CA . HIS B 1 51 ? -2.69013 -34.78655 46.22152 1.000 56.93172 51 HIS B CA 1
ATOM 2196 C C . HIS B 1 51 ? -1.69657 -34.41903 47.31556 1.000 58.09617 51 HIS B C 1
ATOM 2197 O O . HIS B 1 51 ? -2.02230 -34.57346 48.49736 1.000 55.01958 51 HIS B O 1
ATOM 2204 N N . SER B 1 52 ? -0.50376 -33.94035 46.96796 1.000 57.92847 52 SER B N 1
ATOM 2205 C CA . SER B 1 52 ? 0.51608 -33.67194 47.97133 1.000 57.77701 52 SER B CA 1
ATOM 2206 C C . SER B 1 52 ? 1.29110 -32.40917 47.63122 1.000 54.35614 52 SER B C 1
ATOM 2207 O O . SER B 1 52 ? 1.60630 -32.15611 46.46582 1.000 54.56963 52 SER B O 1
ATOM 2210 N N . TYR B 1 53 ? 1.60087 -31.62621 48.66245 1.000 55.76654 53 TYR B N 1
ATOM 2211 C CA . TYR B 1 53 ? 2.45589 -30.45463 48.54274 1.000 55.60261 53 TYR B CA 1
ATOM 2212 C C . TYR B 1 53 ? 3.41145 -30.43419 49.72429 1.000 58.67778 53 TYR B C 1
ATOM 2213 O O . TYR B 1 53 ? 3.00565 -30.67467 50.86534 1.000 58.99468 53 TYR B O 1
ATOM 2222 N N . SER B 1 54 ? 4.68015 -30.14828 49.44527 1.000 59.79731 54 SER B N 1
ATOM 2223 C CA . SER B 1 54 ? 5.72240 -30.17818 50.46307 1.000 65.78154 54 SER B CA 1
ATOM 2224 C C . SER B 1 54 ? 6.64662 -28.98998 50.25378 1.000 67.86463 54 SER B C 1
ATOM 2225 O O . SER B 1 54 ? 7.23110 -28.83961 49.17716 1.000 71.04965 54 SER B O 1
ATOM 2228 N N . HIS B 1 55 ? 6.77243 -28.14802 51.27445 1.000 70.37848 55 HIS B N 1
ATOM 2229 C CA . HIS B 1 55 ? 7.71864 -27.04123 51.24958 1.000 77.93676 55 HIS B CA 1
ATOM 2230 C C . HIS B 1 55 ? 8.24257 -26.83900 52.66688 1.000 84.55899 55 HIS B C 1
ATOM 2231 O O . HIS B 1 55 ? 7.95097 -27.62621 53.57143 1.000 85.04004 55 HIS B O 1
ATOM 2238 N N . HIS B 1 56 ? 9.02843 -25.78300 52.86132 1.000 93.92572 56 HIS B N 1
ATOM 2239 C CA . HIS B 1 56 ? 9.59950 -25.45857 54.16249 1.000 99.21822 56 HIS B CA 1
ATOM 2240 C C . HIS B 1 56 ? 9.35704 -23.98451 54.43954 1.000 97.78462 56 HIS B C 1
ATOM 2241 O O . HIS B 1 56 ? 9.75185 -23.12879 53.64072 1.000 95.05838 56 HIS B O 1
ATOM 2248 N N . GLY B 1 57 ? 8.70797 -23.69255 55.56038 1.000 93.47155 57 GLY B N 1
ATOM 2249 C CA . GLY B 1 57 ? 8.46992 -22.31788 55.95097 1.000 91.75884 57 GLY B CA 1
ATOM 2250 C C . GLY B 1 57 ? 9.76137 -21.57548 56.23621 1.000 95.66306 57 GLY B C 1
ATOM 2251 O O . GLY B 1 57 ? 10.84182 -22.14923 56.36607 1.000 98.11059 57 GLY B O 1
ATOM 2252 N N . ILE B 1 58 ? 9.63755 -20.24868 56.32632 1.000 94.72049 58 ILE B N 1
ATOM 2253 C CA . ILE B 1 58 ? 10.79559 -19.42609 56.65454 1.000 102.64353 58 ILE B CA 1
ATOM 2254 C C . ILE B 1 58 ? 11.27763 -19.69925 58.07267 1.000 102.96719 58 ILE B C 1
ATOM 2255 O O . ILE B 1 58 ? 12.44834 -19.45322 58.38633 1.000 105.29804 58 ILE B O 1
ATOM 2260 N N . LEU B 1 59 ? 10.40092 -20.21061 58.94029 1.000 99.99327 59 LEU B N 1
ATOM 2261 C CA . LEU B 1 59 ? 10.82440 -20.67423 60.25459 1.000 96.44740 59 LEU B CA 1
ATOM 2262 C C . LEU B 1 59 ? 11.68512 -21.92563 60.16697 1.000 96.54640 59 LEU B C 1
ATOM 2263 O O . LEU B 1 59 ? 12.45010 -22.20589 61.09598 1.000 97.42776 59 LEU B O 1
ATOM 2268 N N . GLY B 1 60 ? 11.58274 -22.67649 59.06757 1.000 99.87466 60 GLY B N 1
ATOM 2269 C CA . GLY B 1 60 ? 12.28123 -23.92993 58.88386 1.000 99.26838 60 GLY B CA 1
ATOM 2270 C C . GLY B 1 60 ? 11.36971 -25.13908 58.93748 1.000 96.51338 60 GLY B C 1
ATOM 2271 O O . GLY B 1 60 ? 11.63724 -26.13707 58.25620 1.000 94.01260 60 GLY B O 1
ATOM 2272 N N . SER B 1 61 ? 10.30078 -25.06675 59.72902 1.000 102.63749 61 SER B N 1
ATOM 2273 C CA . SER B 1 61 ? 9.35952 -26.17277 59.83021 1.000 106.06464 61 SER B CA 1
ATOM 2274 C C . SER B 1 61 ? 8.72418 -26.45301 58.47439 1.000 99.64233 61 SER B C 1
ATOM 2275 O O . SER B 1 61 ? 8.38071 -25.53349 57.72667 1.000 97.38481 61 SER B O 1
ATOM 2278 N N . SER B 1 62 ? 8.57559 -27.73434 58.15571 1.000 87.38676 62 SER B N 1
ATOM 2279 C CA . SER B 1 62 ? 8.03127 -28.11575 56.86212 1.000 80.80761 62 SER B CA 1
ATOM 2280 C C . SER B 1 62 ? 6.53265 -27.84514 56.80741 1.000 75.71584 62 SER B C 1
ATOM 2281 O O . SER B 1 62 ? 5.79771 -28.10653 57.76462 1.000 73.84929 62 SER B O 1
ATOM 2284 N N . ILE B 1 63 ? 6.08625 -27.30108 55.68085 1.000 73.11346 63 ILE B N 1
ATOM 2285 C CA . ILE B 1 63 ? 4.66984 -27.12283 55.39172 1.000 67.01496 63 ILE B CA 1
ATOM 2286 C C . ILE B 1 63 ? 4.21820 -28.30782 54.55186 1.000 66.30920 63 ILE B C 1
ATOM 2287 O O . ILE B 1 63 ? 4.69490 -28.50165 53.42759 1.000 66.45255 63 ILE B O 1
ATOM 2292 N N . GLU B 1 64 ? 3.31142 -29.10745 55.09590 1.000 60.50197 64 GLU B N 1
ATOM 2293 C CA . GLU B 1 64 ? 2.74987 -30.24719 54.39119 1.000 59.31119 64 GLU B CA 1
ATOM 2294 C C . GLU B 1 64 ? 1.27977 -29.97893 54.12350 1.000 54.65580 64 GLU B C 1
ATOM 2295 O O . GLU B 1 64 ? 0.54051 -29.60399 55.03646 1.000 55.82967 64 GLU B O 1
ATOM 2301 N N . ILE B 1 65 ? 0.85861 -30.16078 52.87715 1.000 53.59160 65 ILE B N 1
ATOM 2302 C CA . ILE B 1 65 ? -0.54687 -30.05318 52.51093 1.000 52.04403 65 ILE B CA 1
ATOM 2303 C C . ILE B 1 65 ? -0.94686 -31.32854 51.78474 1.000 51.83187 65 ILE B C 1
ATOM 2304 O O . ILE B 1 65 ? -0.28529 -31.73528 50.82369 1.000 56.30147 65 ILE B O 1
ATOM 2309 N N . LEU B 1 66 ? -2.00863 -31.96928 52.26090 1.000 50.94113 66 LEU B N 1
ATOM 2310 C CA . LEU B 1 66 ? -2.58067 -33.14443 51.61976 1.000 52.40986 66 LEU B CA 1
ATOM 2311 C C . LEU B 1 66 ? -3.96310 -32.78608 51.09609 1.000 54.92273 66 LEU B C 1
ATOM 2312 O O . LEU B 1 66 ? -4.79304 -32.25001 51.84000 1.000 53.23117 66 LEU B O 1
ATOM 2317 N N . LEU B 1 67 ? -4.20059 -33.07550 49.81991 1.000 53.02521 67 LEU B N 1
ATOM 2318 C CA . LEU B 1 67 ? -5.44060 -32.72897 49.13631 1.000 52.80997 67 LEU B CA 1
ATOM 2319 C C . LEU B 1 67 ? -6.19037 -34.01010 48.79316 1.000 58.14056 67 LEU B C 1
ATOM 2320 O O . LEU B 1 67 ? -5.69877 -34.83356 48.01340 1.000 54.35022 67 LEU B O 1
ATOM 2325 N N . HIS B 1 68 ? -7.36866 -34.17941 49.38464 1.000 57.30500 68 HIS B N 1
ATOM 2326 C CA . HIS B 1 68 ? -8.22437 -35.33829 49.14911 1.000 58.08766 68 HIS B CA 1
ATOM 2327 C C . HIS B 1 68 ? -9.39189 -34.85908 48.29787 1.000 61.24001 68 HIS B C 1
ATOM 2328 O O . HIS B 1 68 ? -10.37342 -34.32329 48.81850 1.000 61.86940 68 HIS B O 1
ATOM 2335 N N . TRP B 1 69 ? -9.28060 -35.05720 46.98408 1.000 59.36674 69 TRP B N 1
ATOM 2336 C CA . TRP B 1 69 ? -10.21434 -34.41933 46.06369 1.000 60.99735 69 TRP B CA 1
ATOM 2337 C C . TRP B 1 69 ? -11.58155 -35.09122 46.08616 1.000 67.38498 69 TRP B C 1
ATOM 2338 O O . TRP B 1 69 ? -12.61109 -34.40645 46.05738 1.000 68.71678 69 TRP B O 1
ATOM 2349 N N . GLU B 1 70 ? -11.62123 -36.42460 46.13647 1.000 69.54456 70 GLU B N 1
ATOM 2350 C CA . GLU B 1 70 ? -12.91313 -37.09770 46.22843 1.000 75.78905 70 GLU B CA 1
ATOM 2351 C C . GLU B 1 70 ? -13.56488 -36.87041 47.58830 1.000 73.37747 70 GLU B C 1
ATOM 2352 O O . GLU B 1 70 ? -14.79742 -36.84927 47.68816 1.000 74.91861 70 GLU B O 1
ATOM 2358 N N . GLN B 1 71 ? -12.76266 -36.68827 48.63831 1.000 71.65202 71 GLN B N 1
ATOM 2359 C CA . GLN B 1 71 ? -13.29113 -36.39270 49.96429 1.000 70.40336 71 GLN B CA 1
ATOM 2360 C C . GLN B 1 71 ? -13.64994 -34.92340 50.15228 1.000 66.91182 71 GLN B C 1
ATOM 2361 O O . GLN B 1 71 ? -14.32272 -34.59309 51.13508 1.000 64.73713 71 GLN B O 1
ATOM 2367 N N . ASN B 1 72 ? -13.21972 -34.04506 49.24418 1.000 63.37802 72 ASN B N 1
ATOM 2368 C CA . ASN B 1 72 ? -13.51639 -32.61336 49.31707 1.000 61.47177 72 ASN B CA 1
ATOM 2369 C C . ASN B 1 72 ? -13.03027 -32.00454 50.62913 1.000 59.13120 72 ASN B C 1
ATOM 2370 O O . ASN B 1 72 ? -13.73028 -31.20952 51.25924 1.000 61.13429 72 ASN B O 1
ATOM 2375 N N . ASN B 1 73 ? -11.82454 -32.38265 51.05175 1.000 58.92595 73 ASN B N 1
ATOM 2376 C CA . ASN B 1 73 ? -11.22172 -31.79806 52.24300 1.000 57.47597 73 ASN B CA 1
ATOM 2377 C C . ASN B 1 73 ? -9.70548 -31.80570 52.09463 1.000 56.95951 73 ASN B C 1
ATOM 2378 O O . ASN B 1 73 ? -9.14960 -32.40361 51.16994 1.000 52.71898 73 ASN B O 1
ATOM 2383 N N . VAL B 1 74 ? -9.04078 -31.11835 53.02351 1.000 54.82825 74 VAL B N 1
ATOM 2384 C CA . VAL B 1 74 ? -7.60742 -30.86090 52.95664 1.000 55.10016 74 VAL B CA 1
ATOM 2385 C C . VAL B 1 74 ? -7.02702 -30.96963 54.36113 1.000 52.07462 74 VAL B C 1
ATOM 2386 O O . VAL B 1 74 ? -7.69391 -30.66351 55.35417 1.000 54.52523 74 VAL B O 1
ATOM 2390 N N . GLU B 1 75 ? -5.77858 -31.42530 54.44237 1.000 49.94859 75 GLU B N 1
ATOM 2391 C CA . GLU B 1 75 ? -5.02149 -31.44654 55.68850 1.000 53.25654 75 GLU B CA 1
ATOM 2392 C C . GLU B 1 75 ? -3.79690 -30.55614 55.52964 1.000 55.02407 75 GLU B C 1
ATOM 2393 O O . GLU B 1 75 ? -2.99007 -30.76501 54.61749 1.000 51.26108 75 GLU B O 1
ATOM 2399 N N . VAL B 1 76 ? -3.66335 -29.56319 56.40630 1.000 54.17861 76 VAL B N 1
ATOM 2400 C CA . VAL B 1 76 ? -2.49175 -28.69417 56.44983 1.000 52.84759 76 VAL B CA 1
ATOM 2401 C C . VAL B 1 76 ? -1.70588 -29.04246 57.70713 1.000 56.48964 76 VAL B C 1
ATOM 2402 O O . VAL B 1 76 ? -2.25028 -29.00617 58.81690 1.000 61.46207 76 VAL B O 1
ATOM 2406 N N . MET B 1 77 ? -0.43052 -29.38240 57.53642 1.000 58.84102 77 MET B N 1
ATOM 2407 C CA . MET B 1 77 ? 0.43670 -29.81036 58.62851 1.000 62.88273 77 MET B CA 1
ATOM 2408 C C . MET B 1 77 ? 1.57455 -28.81391 58.78643 1.000 64.91854 77 MET B C 1
ATOM 2409 O O . MET B 1 77 ? 2.31721 -28.55865 57.83330 1.000 64.06099 77 MET B O 1
ATOM 2414 N N . TYR B 1 78 ? 1.71695 -28.26673 59.99126 1.000 72.77758 78 TYR B N 1
ATOM 2415 C CA . TYR B 1 78 ? 2.77092 -27.30358 60.28266 1.000 75.33741 78 TYR B CA 1
ATOM 2416 C C . TYR B 1 78 ? 2.99879 -27.29618 61.78480 1.000 78.12460 78 TYR B C 1
ATOM 2417 O O . TYR B 1 78 ? 2.04128 -27.15925 62.55188 1.000 77.83607 78 TYR B O 1
ATOM 2426 N N . LEU B 1 79 ? 4.25917 -27.44772 62.19688 1.000 83.45227 79 LEU B N 1
ATOM 2427 C CA . LEU B 1 79 ? 4.61925 -27.51977 63.61478 1.000 90.17812 79 LEU B CA 1
ATOM 2428 C C . LEU B 1 79 ? 3.85888 -28.64027 64.32024 1.000 90.38130 79 LEU B C 1
ATOM 2429 O O . LEU B 1 79 ? 3.35368 -28.46733 65.43115 1.000 91.97958 79 LEU B O 1
ATOM 2434 N N . GLU B 1 80 ? 3.76430 -29.79324 63.65728 1.000 94.51458 80 GLU B N 1
ATOM 2435 C CA . GLU B 1 80 ? 3.06492 -30.98317 64.13769 1.000 101.97614 80 GLU B CA 1
ATOM 2436 C C . GLU B 1 80 ? 1.57244 -30.75394 64.35032 1.000 98.58916 80 GLU B C 1
ATOM 2437 O O . GLU B 1 80 ? 0.88707 -31.63265 64.88821 1.000 99.68330 80 GLU B O 1
ATOM 2443 N N . THR B 1 81 ? 1.04703 -29.60034 63.94653 1.000 86.24620 81 THR B N 1
ATOM 2444 C CA . THR B 1 81 ? -0.37612 -29.31871 64.06286 1.000 79.69643 81 THR B CA 1
ATOM 2445 C C . THR B 1 81 ? -1.07158 -29.71443 62.76795 1.000 73.13296 81 THR B C 1
ATOM 2446 O O . THR B 1 81 ? -0.65412 -29.30347 61.68092 1.000 71.62987 81 THR B O 1
ATOM 2450 N N . LYS B 1 82 ? -2.12389 -30.51639 62.88832 1.000 69.48306 82 LYS B N 1
ATOM 2451 C CA . LYS B 1 82 ? -2.89281 -30.98808 61.74320 1.000 66.48021 82 LYS B CA 1
ATOM 2452 C C . LYS B 1 82 ? -4.19711 -30.20187 61.67939 1.000 61.36080 82 LYS B C 1
ATOM 2453 O O . LYS B 1 82 ? -5.09659 -30.40516 62.50087 1.000 65.43220 82 LYS B O 1
ATOM 2459 N N . VAL B 1 83 ? -4.29010 -29.29708 60.71242 1.000 60.96548 83 VAL B N 1
ATOM 2460 C CA . VAL B 1 83 ? -5.50834 -28.53679 60.46955 1.000 60.00811 83 VAL B CA 1
ATOM 2461 C C . VAL B 1 83 ? -6.31754 -29.28637 59.41852 1.000 57.63485 83 VAL B C 1
ATOM 2462 O O . VAL B 1 83 ? -5.88614 -29.42837 58.27214 1.000 58.22291 83 VAL B O 1
ATOM 2466 N N . ALA B 1 84 ? -7.48424 -29.77999 59.81194 1.000 56.28813 84 ALA B N 1
ATOM 2467 C CA . ALA B 1 84 ? -8.42413 -30.39502 58.88808 1.000 58.47938 84 ALA B CA 1
ATOM 2468 C C . ALA B 1 84 ? -9.45942 -29.34934 58.49998 1.000 60.51246 84 ALA B C 1
ATOM 2469 O O . ALA B 1 84 ? -10.11419 -28.76514 59.37050 1.000 72.58197 84 ALA B O 1
ATOM 2471 N N . LEU B 1 85 ? -9.59348 -29.10285 57.20131 1.000 56.68333 85 LEU B N 1
ATOM 2472 C CA . LEU B 1 85 ? -10.54581 -28.12295 56.70728 1.000 57.59941 85 LEU B CA 1
ATOM 2473 C C . LEU B 1 85 ? -11.14097 -28.63023 55.40344 1.000 54.45499 85 LEU B C 1
ATOM 2474 O O . LEU B 1 85 ? -10.55231 -29.46032 54.70716 1.000 54.11152 85 LEU B O 1
ATOM 2479 N N . SER B 1 86 ? -12.33714 -28.14397 55.09506 1.000 53.08255 86 SER B N 1
ATOM 2480 C CA . SER B 1 86 ? -12.98591 -28.54390 53.86174 1.000 54.10503 86 SER B CA 1
ATOM 2481 C C . SER B 1 86 ? -12.25207 -27.93959 52.66804 1.000 54.85416 86 SER B C 1
ATOM 2482 O O . SER B 1 86 ? -11.40018 -27.05489 52.80463 1.000 51.22071 86 SER B O 1
ATOM 2485 N N . MET B 1 87 ? -12.59602 -28.42725 51.47578 1.000 54.19460 87 MET B N 1
ATOM 2486 C CA . MET B 1 87 ? -11.98346 -27.88132 50.27173 1.000 51.75076 87 MET B CA 1
ATOM 2487 C C . MET B 1 87 ? -12.34314 -26.41127 50.09310 1.000 49.39128 87 MET B C 1
ATOM 2488 O O . MET B 1 87 ? -11.49564 -25.60454 49.69953 1.000 47.74762 87 MET B O 1
ATOM 2493 N N . ILE B 1 88 ? -13.58487 -26.03533 50.40940 1.000 49.25705 88 ILE B N 1
ATOM 2494 C CA . ILE B 1 88 ? -14.00980 -24.65656 50.18380 1.000 52.63298 88 ILE B CA 1
ATOM 2495 C C . ILE B 1 88 ? -13.31525 -23.70865 51.15969 1.000 53.06672 88 ILE B C 1
ATOM 2496 O O . ILE B 1 88 ? -12.92611 -22.59509 50.78832 1.000 51.50881 88 ILE B O 1
ATOM 2501 N N . ASP B 1 89 ? -13.13170 -24.13124 52.41471 1.000 54.22225 89 ASP B N 1
ATOM 2502 C CA . ASP B 1 89 ? -12.35008 -23.31936 53.34415 1.000 53.14105 89 ASP B CA 1
ATOM 2503 C C . ASP B 1 89 ? -10.89407 -23.23095 52.91024 1.000 48.20858 89 ASP B C 1
ATOM 2504 O O . ASP B 1 89 ? -10.24975 -22.19434 53.10255 1.000 45.81109 89 ASP B O 1
ATOM 2509 N N . PHE B 1 90 ? -10.36011 -24.30552 52.32800 1.000 49.33920 90 PHE B N 1
ATOM 2510 C CA . PHE B 1 90 ? -9.01029 -24.25722 51.77693 1.000 48.94938 90 PHE B CA 1
ATOM 2511 C C . PHE B 1 90 ? -8.91269 -23.20037 50.68213 1.000 48.26033 90 PHE B C 1
ATOM 2512 O O . PHE B 1 90 ? -7.98758 -22.37769 50.67691 1.000 47.15496 90 PHE B O 1
ATOM 2520 N N A ARG B 1 91 ? -9.87047 -23.19955 49.75439 0.530 48.35478 91 ARG B N 1
ATOM 2521 N N B ARG B 1 91 ? -9.87083 -23.19825 49.74932 0.470 48.36240 91 ARG B N 1
ATOM 2522 C CA A ARG B 1 91 ? -9.84027 -22.23471 48.66085 0.530 48.33708 91 ARG B CA 1
ATOM 2523 C CA B ARG B 1 91 ? -9.83904 -22.22851 48.65665 0.470 48.36446 91 ARG B CA 1
ATOM 2524 C C A ARG B 1 91 ? -10.02972 -20.80912 49.16921 0.530 47.06580 91 ARG B C 1
ATOM 2525 C C B ARG B 1 91 ? -10.02409 -20.80616 49.17313 0.470 47.07832 91 ARG B C 1
ATOM 2526 O O A ARG B 1 91 ? -9.40185 -19.87651 48.65692 0.530 44.78521 91 ARG B O 1
ATOM 2527 O O B ARG B 1 91 ? -9.39193 -19.87271 48.66771 0.470 44.80351 91 ARG B O 1
ATOM 2542 N N . ARG B 1 92 ? -10.88246 -20.62018 50.18071 1.000 47.52617 92 ARG B N 1
ATOM 2543 C CA . ARG B 1 92 ? -11.05639 -19.29011 50.76209 1.000 46.63150 92 ARG B CA 1
ATOM 2544 C C . ARG B 1 92 ? -9.78933 -18.82762 51.46500 1.000 43.21136 92 ARG B C 1
ATOM 2545 O O . ARG B 1 92 ? -9.37260 -17.67484 51.31079 1.000 41.18843 92 ARG B O 1
ATOM 2553 N N . TRP B 1 93 ? -9.17203 -19.70982 52.25087 1.000 44.55109 93 TRP B N 1
ATOM 2554 C CA . TRP B 1 93 ? -7.93353 -19.35783 52.93376 1.000 41.61490 93 TRP B CA 1
ATOM 2555 C C . TRP B 1 93 ? -6.86486 -18.92784 51.93807 1.000 42.58414 93 TRP B C 1
ATOM 2556 O O . TRP B 1 93 ? -6.24632 -17.86860 52.09310 1.000 41.69208 93 TRP B O 1
ATOM 2567 N N . LEU B 1 94 ? -6.65219 -19.72637 50.88932 1.000 41.22553 94 LEU B N 1
ATOM 2568 C CA . LEU B 1 94 ? -5.64860 -19.37509 49.88828 1.000 42.09758 94 LEU B CA 1
ATOM 2569 C C . LEU B 1 94 ? -6.02903 -18.11126 49.12945 1.000 40.95864 94 LEU B C 1
ATOM 2570 O O . LEU B 1 94 ? -5.15231 -17.33366 48.73702 1.000 39.57034 94 LEU B O 1
ATOM 2575 N N . ALA B 1 95 ? -7.32799 -17.89242 48.90485 1.000 39.02796 95 ALA B N 1
ATOM 2576 C CA . ALA B 1 95 ? -7.75903 -16.72196 48.14661 1.000 40.42654 95 ALA B CA 1
ATOM 2577 C C . ALA B 1 95 ? -7.42573 -15.43032 48.88058 1.000 40.83382 95 ALA B C 1
ATOM 2578 O O . ALA B 1 95 ? -6.96363 -14.46025 48.26796 1.000 38.44647 95 ALA B O 1
ATOM 2580 N N . TYR B 1 96 ? -7.66408 -15.39330 50.19142 1.000 36.21943 96 TYR B N 1
ATOM 2581 C CA . TYR B 1 96 ? -7.36021 -14.19587 50.96564 1.000 41.06296 96 TYR B CA 1
ATOM 2582 C C . TYR B 1 96 ? -5.87664 -14.08824 51.28770 1.000 39.29616 96 TYR B C 1
ATOM 2583 O O . TYR B 1 96 ? -5.35378 -12.97269 51.40148 1.000 39.74817 96 TYR B O 1
ATOM 2592 N N . THR B 1 97 ? -5.18995 -15.22350 51.43718 1.000 38.85388 97 THR B N 1
ATOM 2593 C CA . THR B 1 97 ? -3.73111 -15.21360 51.48527 1.000 37.49355 97 THR B CA 1
ATOM 2594 C C . THR B 1 97 ? -3.16221 -14.55972 50.23692 1.000 38.50486 97 THR B C 1
ATOM 2595 O O . THR B 1 97 ? -2.31320 -13.66400 50.31375 1.000 36.14478 97 THR B O 1
ATOM 2599 N N . ASP B 1 98 ? -3.62880 -15.00899 49.07041 1.000 35.80920 98 ASP B N 1
ATOM 2600 C CA . ASP B 1 98 ? -3.20039 -14.42764 47.80516 1.000 36.68280 98 ASP B CA 1
ATOM 2601 C C . ASP B 1 98 ? -3.54677 -12.94580 47.74722 1.000 36.07801 98 ASP B C 1
ATOM 2602 O O . ASP B 1 98 ? -2.68446 -12.10214 47.47481 1.000 30.10718 98 ASP B O 1
ATOM 2607 N N . LEU B 1 99 ? -4.81295 -12.61840 48.01344 1.000 35.36935 99 LEU B N 1
ATOM 2608 C CA . LEU B 1 99 ? -5.30369 -11.25073 47.88425 1.000 37.85164 99 LEU B CA 1
ATOM 2609 C C . LEU B 1 99 ? -4.48713 -10.27540 48.72167 1.000 38.74404 99 LEU B C 1
ATOM 2610 O O . LEU B 1 99 ? -4.04005 -9.23300 48.22981 1.000 36.47442 99 LEU B O 1
ATOM 2615 N N . LEU B 1 100 ? -4.28216 -10.60085 49.99533 1.000 36.88307 100 LEU B N 1
ATOM 2616 C CA . LEU B 1 100 ? -3.74058 -9.63443 50.93758 1.000 37.99178 100 LEU B CA 1
ATOM 2617 C C . LEU B 1 100 ? -2.22200 -9.67155 51.04006 1.000 38.94858 100 LEU B C 1
ATOM 2618 O O . LEU B 1 100 ? -1.61878 -8.65306 51.39722 1.000 38.99673 100 LEU B O 1
ATOM 2623 N N . LEU B 1 101 ? -1.58996 -10.79458 50.70539 1.000 35.22770 101 LEU B N 1
ATOM 2624 C CA . LEU B 1 101 ? -0.17797 -10.99399 50.99625 1.000 40.29732 101 LEU B CA 1
ATOM 2625 C C . LEU B 1 101 ? 0.69582 -11.27375 49.78207 1.000 37.74925 101 LEU B C 1
ATOM 2626 O O . LEU B 1 101 ? 1.88819 -10.96889 49.83360 1.000 38.22644 101 LEU B O 1
ATOM 2631 N N . SER B 1 102 ? 0.15773 -11.84870 48.70602 1.000 36.24381 102 SER B N 1
ATOM 2632 C CA . SER B 1 102 ? 1.00455 -12.21945 47.57467 1.000 37.94764 102 SER B CA 1
ATOM 2633 C C . SER B 1 102 ? 1.50057 -10.97676 46.84039 1.000 37.78299 102 SER B C 1
ATOM 2634 O O . SER B 1 102 ? 0.72658 -10.04280 46.60533 1.000 35.41114 102 SER B O 1
ATOM 2637 N N . PRO B 1 103 ? 2.77437 -10.94718 46.44687 1.000 40.36111 103 PRO B N 1
ATOM 2638 C CA . PRO B 1 103 ? 3.27995 -9.80903 45.67478 1.000 38.52234 103 PRO B CA 1
ATOM 2639 C C . PRO B 1 103 ? 2.57935 -9.70656 44.32826 1.000 35.04750 103 PRO B C 1
ATOM 2640 O O . PRO B 1 103 ? 2.13385 -10.70137 43.75305 1.000 38.56507 103 PRO B O 1
ATOM 2644 N N . ILE B 1 104 ? 2.46466 -8.47554 43.83945 1.000 37.28805 104 ILE B N 1
ATOM 2645 C CA . ILE B 1 104 ? 1.89316 -8.18268 42.53042 1.000 32.97691 104 ILE B CA 1
ATOM 2646 C C . ILE B 1 104 ? 3.01956 -7.68742 41.63537 1.000 33.34815 104 ILE B C 1
ATOM 2647 O O . ILE B 1 104 ? 3.74267 -6.75365 42.00227 1.000 34.07007 104 ILE B O 1
ATOM 2652 N N . LEU B 1 105 ? 3.18045 -8.32565 40.47894 1.000 31.24075 105 LEU B N 1
ATOM 2653 C CA . LEU B 1 105 ? 4.23892 -7.94401 39.55506 1.000 33.65208 105 LEU B CA 1
ATOM 2654 C C . LEU B 1 105 ? 4.03029 -6.50654 39.09018 1.000 27.85361 105 LEU B C 1
ATOM 2655 O O . LEU B 1 105 ? 2.88570 -6.06769 38.94009 1.000 26.01823 105 LEU B O 1
ATOM 2660 N N . PRO B 1 106 ? 5.10055 -5.73960 38.87056 1.000 27.48038 106 PRO B N 1
ATOM 2661 C CA . PRO B 1 106 ? 4.94519 -4.38463 38.32569 1.000 30.93555 106 PRO B CA 1
ATOM 2662 C C . PRO B 1 106 ? 4.39043 -4.40591 36.90792 1.000 29.25563 106 PRO B C 1
ATOM 2663 O O . PRO B 1 106 ? 4.52704 -5.38382 36.16956 1.000 27.21168 106 PRO B O 1
ATOM 2667 N N . LEU B 1 107 ? 3.76141 -3.29629 36.52735 1.000 28.89076 107 LEU B N 1
ATOM 2668 C CA . LEU B 1 107 ? 3.36106 -3.12510 35.13676 1.000 30.05007 107 LEU B CA 1
ATOM 2669 C C . LEU B 1 107 ? 4.59193 -3.18642 34.23962 1.000 29.02609 107 LEU B C 1
ATOM 2670 O O . LEU B 1 107 ? 5.67312 -2.72180 34.60733 1.000 28.70937 107 LEU B O 1
ATOM 2675 N N . GLY B 1 108 ? 4.43209 -3.79115 33.06837 1.000 28.71656 108 GLY B N 1
ATOM 2676 C CA . GLY B 1 108 ? 5.52079 -3.90333 32.12208 1.000 28.02541 108 GLY B CA 1
ATOM 2677 C C . GLY B 1 108 ? 6.45661 -5.06562 32.35049 1.000 32.38881 108 GLY B C 1
ATOM 2678 O O . GLY B 1 108 ? 7.39889 -5.23971 31.56330 1.000 30.47114 108 GLY B O 1
ATOM 2679 N N . THR B 1 109 ? 6.23867 -5.85210 33.40699 1.000 29.58804 109 THR B N 1
ATOM 2680 C CA . THR B 1 109 ? 7.05004 -7.03273 33.67360 1.000 29.58713 109 THR B CA 1
ATOM 2681 C C . THR B 1 109 ? 6.97264 -8.01250 32.50756 1.000 32.67910 109 THR B C 1
ATOM 2682 O O . THR B 1 109 ? 5.90358 -8.24099 31.94263 1.000 29.10774 109 THR B O 1
ATOM 2686 N N . THR B 1 110 ? 8.11628 -8.57894 32.13618 1.000 33.06199 110 THR B N 1
ATOM 2687 C CA . THR B 1 110 ? 8.18256 -9.60332 31.10195 1.000 35.36030 110 THR B CA 1
ATOM 2688 C C . THR B 1 110 ? 8.20507 -10.97573 31.75837 1.000 36.69095 110 THR B C 1
ATOM 2689 O O . THR B 1 110 ? 9.00076 -11.22240 32.67141 1.000 35.47480 110 THR B O 1
ATOM 2693 N N . ILE B 1 111 ? 7.32040 -11.85887 31.30378 1.000 35.68204 111 ILE B N 1
ATOM 2694 C CA . ILE B 1 111 ? 7.19368 -13.19253 31.86614 1.000 34.48718 111 ILE B CA 1
ATOM 2695 C C . ILE B 1 111 ? 7.32142 -14.21604 30.74873 1.000 38.24662 111 ILE B C 1
ATOM 2696 O O . ILE B 1 111 ? 7.07008 -13.93390 29.57446 1.000 35.12746 111 ILE B O 1
ATOM 2701 N N . GLU B 1 112 ? 7.73716 -15.41418 31.12969 1.000 38.16567 112 GLU B N 1
ATOM 2702 C CA . GLU B 1 112 ? 7.65985 -16.57464 30.25901 1.000 42.06632 112 GLU B CA 1
ATOM 2703 C C . GLU B 1 112 ? 6.44073 -17.38471 30.66555 1.000 42.12163 112 GLU B C 1
ATOM 2704 O O . GLU B 1 112 ? 6.28939 -17.73643 31.83770 1.000 39.95906 112 GLU B O 1
ATOM 2710 N N . LEU B 1 113 ? 5.56454 -17.65525 29.70860 1.000 42.25002 113 LEU B N 1
ATOM 2711 C CA . LEU B 1 113 ? 4.35045 -18.40454 29.98202 1.000 45.11122 113 LEU B CA 1
ATOM 2712 C C . LEU B 1 113 ? 4.60883 -19.89487 29.82038 1.000 49.37184 113 LEU B C 1
ATOM 2713 O O . LEU B 1 113 ? 5.33482 -20.31876 28.91655 1.000 47.83951 113 LEU B O 1
ATOM 2718 N N . ASN B 1 114 ? 4.02791 -20.68253 30.72021 1.000 50.83746 114 ASN B N 1
ATOM 2719 C CA . ASN B 1 114 ? 4.10491 -22.13631 30.63184 1.000 56.13691 114 ASN B CA 1
ATOM 2720 C C . ASN B 1 114 ? 3.16880 -22.59491 29.52339 1.000 61.74839 114 ASN B C 1
ATOM 2721 O O . ASN B 1 114 ? 1.94701 -22.45759 29.63972 1.000 64.35688 114 ASN B O 1
ATOM 2726 N N . LYS B 1 115 ? 3.74116 -23.13144 28.44244 1.000 63.84347 115 LYS B N 1
ATOM 2727 C CA . LYS B 1 115 ? 2.95131 -23.47343 27.26467 1.000 67.47022 115 LYS B CA 1
ATOM 2728 C C . LYS B 1 115 ? 1.87826 -24.51430 27.56226 1.000 73.93909 115 LYS B C 1
ATOM 2729 O O . LYS B 1 115 ? 0.90057 -24.60945 26.81192 1.000 77.81168 115 LYS B O 1
ATOM 2735 N N . ASP B 1 116 ? 2.03124 -25.28843 28.63941 1.000 75.61405 116 ASP B N 1
ATOM 2736 C CA . ASP B 1 116 ? 1.01520 -26.27510 28.99197 1.000 76.53129 116 ASP B CA 1
ATOM 2737 C C . ASP B 1 116 ? -0.31955 -25.60290 29.29044 1.000 77.44063 116 ASP B C 1
ATOM 2738 O O . ASP B 1 116 ? -1.36638 -26.01772 28.77951 1.000 84.80102 116 ASP B O 1
ATOM 2743 N N . LEU B 1 117 ? -0.30046 -24.55348 30.10952 1.000 72.43706 117 LEU B N 1
ATOM 2744 C CA . LEU B 1 117 ? -1.51838 -23.83818 30.46883 1.000 70.26740 117 LEU B CA 1
ATOM 2745 C C . LEU B 1 117 ? -2.00621 -22.90522 29.36803 1.000 73.79041 117 LEU B C 1
ATOM 2746 O O . LEU B 1 117 ? -2.99703 -22.19557 29.57499 1.000 71.56978 117 LEU B O 1
ATOM 2751 N N . LEU B 1 118 ? -1.34174 -22.88351 28.22355 1.000 80.07398 118 LEU B N 1
ATOM 2752 C CA . LEU B 1 118 ? -1.69552 -22.05375 27.08447 1.000 83.80300 118 LEU B CA 1
ATOM 2753 C C . LEU B 1 118 ? -2.49786 -22.86517 26.07686 1.000 96.49176 118 LEU B C 1
ATOM 2754 O O . LEU B 1 118 ? -2.68964 -24.07256 26.24826 1.000 92.57404 118 LEU B O 1
ATOM 2759 N N . PRO B 1 119 ? -3.03037 -22.21103 25.00889 1.000 117.61410 119 PRO B N 1
ATOM 2760 C CA . PRO B 1 119 ? -3.66746 -22.95970 23.91293 1.000 128.96847 119 PRO B CA 1
ATOM 2761 C C . PRO B 1 119 ? -2.93645 -24.23923 23.52961 1.000 120.43613 119 PRO B C 1
ATOM 2762 O O . PRO B 1 119 ? -1.72903 -24.22480 23.26949 1.000 124.02218 119 PRO B O 1
ATOM 2766 N N . ALA B 1 120 ? -3.67734 -25.35027 23.49148 1.000 110.64326 120 ALA B N 1
ATOM 2767 C CA . ALA B 1 120 ? -3.06223 -26.67400 23.43163 1.000 108.95470 120 ALA B CA 1
ATOM 2768 C C . ALA B 1 120 ? -2.31028 -26.88960 22.12254 1.000 110.87264 120 ALA B C 1
ATOM 2769 O O . ALA B 1 120 ? -1.07989 -27.01529 22.11235 1.000 110.78807 120 ALA B O 1
ATOM 2771 N N . ALA B 1 121 ? -3.03556 -26.95352 21.00550 1.000 110.72784 121 ALA B N 1
ATOM 2772 C CA . ALA B 1 121 ? -2.41426 -27.21208 19.71278 1.000 107.60858 121 ALA B CA 1
ATOM 2773 C C . ALA B 1 121 ? -1.85083 -25.95992 19.05636 1.000 112.12562 121 ALA B C 1
ATOM 2774 O O . ALA B 1 121 ? -1.00407 -26.07641 18.16279 1.000 109.47764 121 ALA B O 1
ATOM 2776 N N . LEU B 1 122 ? -2.30055 -24.77036 19.46804 1.000 111.22129 122 LEU B N 1
ATOM 2777 C CA . LEU B 1 122 ? -1.74076 -23.54052 18.92181 1.000 112.42786 122 LEU B CA 1
ATOM 2778 C C . LEU B 1 122 ? -0.30133 -23.32499 19.36064 1.000 110.83425 122 LEU B C 1
ATOM 2779 O O . LEU B 1 122 ? 0.43259 -22.59894 18.68392 1.000 110.18338 122 LEU B O 1
ATOM 2784 N N . VAL B 1 123 ? 0.10879 -23.93094 20.47996 1.000 110.28019 123 VAL B N 1
ATOM 2785 C CA . VAL B 1 123 ? 1.52074 -23.95327 20.85789 1.000 105.93787 123 VAL B CA 1
ATOM 2786 C C . VAL B 1 123 ? 2.36543 -24.44173 19.69116 1.000 103.83461 123 VAL B C 1
ATOM 2787 O O . VAL B 1 123 ? 3.44580 -23.90573 19.41225 1.000 97.20638 123 VAL B O 1
ATOM 2791 N N . THR B 1 124 ? 1.86902 -25.45726 18.98065 1.000 118.98415 124 THR B N 1
ATOM 2792 C CA . THR B 1 124 ? 2.55465 -25.96960 17.80019 1.000 122.16415 124 THR B CA 1
ATOM 2793 C C . THR B 1 124 ? 2.70797 -24.88893 16.73543 1.000 118.98328 124 THR B C 1
ATOM 2794 O O . THR B 1 124 ? 3.72530 -24.83816 16.03392 1.000 115.77753 124 THR B O 1
ATOM 2798 N N . SER B 1 125 ? 1.71544 -24.00314 16.61537 1.000 110.32348 125 SER B N 1
ATOM 2799 C CA . SER B 1 125 ? 1.75518 -22.96916 15.58538 1.000 107.30677 125 SER B CA 1
ATOM 2800 C C . SER B 1 125 ? 2.88982 -21.98191 15.83261 1.000 99.41961 125 SER B C 1
ATOM 2801 O O . SER B 1 125 ? 3.64246 -21.64498 14.91110 1.000 101.54274 125 SER B O 1
ATOM 2804 N N . MET B 1 126 ? 3.02615 -21.49713 17.06978 1.000 96.40848 126 MET B N 1
ATOM 2805 C CA . MET B 1 126 ? 4.13058 -20.59483 17.37228 1.000 82.15869 126 MET B CA 1
ATOM 2806 C C . MET B 1 126 ? 5.46508 -21.32319 17.44594 1.000 79.14960 126 MET B C 1
ATOM 2807 O O . MET B 1 126 ? 6.50584 -20.69450 17.23975 1.000 72.23528 126 MET B O 1
ATOM 2812 N N . ASN B 1 127 ? 5.46422 -22.62987 17.72495 1.000 84.31956 127 ASN B N 1
ATOM 2813 C CA . ASN B 1 127 ? 6.70404 -23.39221 17.61867 1.000 80.80824 127 ASN B CA 1
ATOM 2814 C C . ASN B 1 127 ? 7.18728 -23.46928 16.17642 1.000 74.29051 127 ASN B C 1
ATOM 2815 O O . ASN B 1 127 ? 8.39803 -23.44981 15.93268 1.000 72.80620 127 ASN B O 1
ATOM 2820 N N . GLU B 1 128 ? 6.26167 -23.55265 15.21327 1.000 77.79247 128 GLU B N 1
ATOM 2821 C CA . GLU B 1 128 ? 6.64821 -23.61623 13.80622 1.000 76.98987 128 GLU B CA 1
ATOM 2822 C C . GLU B 1 128 ? 7.46108 -22.40098 13.38847 1.000 74.49878 128 GLU B C 1
ATOM 2823 O O . GLU B 1 128 ? 8.34530 -22.50905 12.53026 1.000 74.72790 128 GLU B O 1
ATOM 2829 N N . ILE B 1 129 ? 7.17045 -21.23894 13.97102 1.000 73.51751 129 ILE B N 1
ATOM 2830 C CA . ILE B 1 129 ? 7.89475 -20.01087 13.67107 1.000 72.24618 129 ILE B CA 1
ATOM 2831 C C . ILE B 1 129 ? 8.92928 -19.68622 14.74438 1.000 70.73703 129 ILE B C 1
ATOM 2832 O O . ILE B 1 129 ? 9.49449 -18.58896 14.74548 1.000 73.22359 129 ILE B O 1
ATOM 2837 N N . GLY B 1 130 ? 9.18825 -20.61759 15.66197 1.000 69.71943 130 GLY B N 1
ATOM 2838 C CA . GLY B 1 130 ? 10.14960 -20.41182 16.72550 1.000 70.33168 130 GLY B CA 1
ATOM 2839 C C . GLY B 1 130 ? 9.77087 -19.35825 17.74427 1.000 69.07557 130 GLY B C 1
ATOM 2840 O O . GLY B 1 130 ? 10.60481 -19.01381 18.58705 1.000 71.88381 130 GLY B O 1
ATOM 2841 N N A MET B 1 131 ? 8.54036 -18.83002 17.69561 0.609 68.26276 131 MET B N 1
ATOM 2842 N N B MET B 1 131 ? 8.54396 -18.85402 17.70483 0.391 68.22270 131 MET B N 1
ATOM 2843 C CA A MET B 1 131 ? 8.05476 -17.77805 18.58832 0.609 66.58627 131 MET B CA 1
ATOM 2844 C CA B MET B 1 131 ? 8.08408 -17.78708 18.58091 0.391 66.78523 131 MET B CA 1
ATOM 2845 C C A MET B 1 131 ? 8.04831 -18.23586 20.04292 0.609 64.59818 131 MET B C 1
ATOM 2846 C C B MET B 1 131 ? 8.05703 -18.24126 20.03724 0.391 64.72520 131 MET B C 1
ATOM 2847 O O A MET B 1 131 ? 7.24231 -19.09828 20.41482 0.609 65.16593 131 MET B O 1
ATOM 2848 O O B MET B 1 131 ? 7.25438 -19.11084 20.40181 0.391 65.23350 131 MET B O 1
ATOM 2857 N N . PRO B 1 132 ? 8.90977 -17.68519 20.89565 1.000 64.02388 132 PRO B N 1
ATOM 2858 C CA . PRO B 1 132 ? 8.85493 -18.03107 22.31949 1.000 59.92081 132 PRO B CA 1
ATOM 2859 C C . PRO B 1 132 ? 7.59445 -17.48896 22.97728 1.000 55.06033 132 PRO B C 1
ATOM 2860 O O . PRO B 1 132 ? 6.90534 -16.61051 22.45304 1.000 53.93455 132 PRO B O 1
ATOM 2864 N N . PHE B 1 133 ? 7.30077 -18.03270 24.15277 1.000 51.12586 133 PHE B N 1
ATOM 2865 C CA . PHE B 1 133 ? 6.07109 -17.70715 24.87089 1.000 48.67901 133 PHE B CA 1
ATOM 2866 C C . PHE B 1 133 ? 6.33199 -16.62463 25.91648 1.000 46.90990 133 PHE B C 1
ATOM 2867 O O . PHE B 1 133 ? 6.12394 -16.80857 27.11331 1.000 46.72906 133 PHE B O 1
ATOM 2875 N N . LEU B 1 134 ? 6.80076 -15.47763 25.44019 1.000 44.07553 134 LEU B N 1
ATOM 2876 C CA . LEU B 1 134 ? 7.07225 -14.33008 26.29239 1.000 37.80413 134 LEU B CA 1
ATOM 2877 C C . LEU B 1 134 ? 5.91668 -13.34669 26.20321 1.000 38.37717 134 LEU B C 1
ATOM 2878 O O . LEU B 1 134 ? 5.29195 -13.19244 25.15114 1.000 36.65116 134 LEU B O 1
ATOM 2883 N N . ALA B 1 135 ? 5.63377 -12.68260 27.32215 1.000 32.36317 135 ALA B N 1
ATOM 2884 C CA . ALA B 1 135 ? 4.50242 -11.77326 27.39075 1.000 33.12486 135 ALA B CA 1
ATOM 2885 C C . ALA B 1 135 ? 4.83413 -10.62251 28.33216 1.000 35.90418 135 ALA B C 1
ATOM 2886 O O . ALA B 1 135 ? 5.65221 -10.75552 29.24543 1.000 33.33641 135 ALA B O 1
ATOM 2888 N N . ILE B 1 136 ? 4.17383 -9.49125 28.10113 1.000 33.08805 136 ILE B N 1
ATOM 2889 C CA . ILE B 1 136 ? 4.36306 -8.26617 28.87413 1.000 32.26681 136 ILE B CA 1
ATOM 2890 C C . ILE B 1 136 ? 3.11806 -8.04533 29.71883 1.000 30.06676 136 ILE B C 1
ATOM 2891 O O . ILE B 1 136 ? 1.99889 -8.10660 29.20224 1.000 30.93414 136 ILE B O 1
ATOM 2896 N N . VAL B 1 137 ? 3.30628 -7.78673 31.01190 1.000 29.15504 137 VAL B N 1
ATOM 2897 C CA . VAL B 1 137 ? 2.17564 -7.48561 31.88504 1.000 29.31858 137 VAL B CA 1
ATOM 2898 C C . VAL B 1 137 ? 1.66404 -6.08643 31.56644 1.000 29.24193 137 VAL B C 1
ATOM 2899 O O . VAL B 1 137 ? 2.38291 -5.09468 31.72834 1.000 29.27461 137 VAL B O 1
ATOM 2903 N N . LEU B 1 138 ? 0.41577 -6.00351 31.10670 1.000 27.53039 138 LEU B N 1
ATOM 2904 C CA . LEU B 1 138 ? -0.23355 -4.74168 30.78641 1.000 26.53245 138 LEU B CA 1
ATOM 2905 C C . LEU B 1 138 ? -1.27185 -4.32781 31.80735 1.000 26.61005 138 LEU B C 1
ATOM 2906 O O . LEU B 1 138 ? -1.48667 -3.12901 31.99709 1.000 25.98113 138 LEU B O 1
ATOM 2911 N N . GLY B 1 139 ? -1.92350 -5.29261 32.45031 1.000 26.13578 139 GLY B N 1
ATOM 2912 C CA . GLY B 1 139 ? -2.93292 -5.01111 33.45371 1.000 30.70313 139 GLY B CA 1
ATOM 2913 C C . GLY B 1 139 ? -2.84571 -6.04605 34.55110 1.000 32.21283 139 GLY B C 1
ATOM 2914 O O . GLY B 1 139 ? -2.24907 -7.11414 34.38114 1.000 29.17375 139 GLY B O 1
ATOM 2915 N N . ARG B 1 140 ? -3.45268 -5.72132 35.68985 1.000 31.99163 140 ARG B N 1
ATOM 2916 C CA . ARG B 1 140 ? -3.25510 -6.50843 36.89698 1.000 32.37539 140 ARG B CA 1
ATOM 2917 C C . ARG B 1 140 ? -4.53132 -6.52281 37.71870 1.000 33.10547 140 ARG B C 1
ATOM 2918 O O . ARG B 1 140 ? -5.19886 -5.49568 37.85528 1.000 34.02560 140 ARG B O 1
ATOM 2926 N N . ARG B 1 141 ? -4.84035 -7.69041 38.27984 1.000 29.78891 141 ARG B N 1
ATOM 2927 C CA . ARG B 1 141 ? -6.02481 -7.90333 39.10872 1.000 37.00885 141 ARG B CA 1
ATOM 2928 C C . ARG B 1 141 ? -7.23229 -7.22348 38.48304 1.000 37.28298 141 ARG B C 1
ATOM 2929 O O . ARG B 1 141 ? -7.90515 -6.38544 39.08837 1.000 32.08824 141 ARG B O 1
ATOM 2937 N N A LEU B 1 142 ? -7.51471 -7.62432 37.25150 0.706 36.18175 142 LEU B N 1
ATOM 2938 N N B LEU B 1 142 ? -7.50394 -7.59381 37.23723 0.294 36.45381 142 LEU B N 1
ATOM 2939 C CA A LEU B 1 142 ? -8.49309 -6.95247 36.41573 0.706 38.75304 142 LEU B CA 1
ATOM 2940 C CA B LEU B 1 142 ? -8.48496 -6.88862 36.43027 0.294 38.78128 142 LEU B CA 1
ATOM 2941 C C A LEU B 1 142 ? -9.90901 -7.37950 36.77036 0.706 40.85174 142 LEU B C 1
ATOM 2942 C C B LEU B 1 142 ? -9.89791 -7.36430 36.73069 0.294 40.85319 142 LEU B C 1
ATOM 2943 O O A LEU B 1 142 ? -10.17562 -8.56038 37.01505 0.706 41.76959 142 LEU B O 1
ATOM 2944 O O B LEU B 1 142 ? -10.14845 -8.56100 36.90434 0.294 41.77800 142 LEU B O 1
ATOM 2953 N N . LEU B 1 143 ? -10.81832 -6.40906 36.79258 1.000 42.10214 143 LEU B N 1
ATOM 2954 C CA . LEU B 1 143 ? -12.24773 -6.67426 36.84160 1.000 46.38792 143 LEU B CA 1
ATOM 2955 C C . LEU B 1 143 ? -12.79067 -6.39991 35.44714 1.000 51.76170 143 LEU B C 1
ATOM 2956 O O . LEU B 1 143 ? -12.60350 -5.30022 34.91636 1.000 54.20967 143 LEU B O 1
ATOM 2961 N N . LEU B 1 144 ? -13.44667 -7.39431 34.84784 1.000 56.16394 144 LEU B N 1
ATOM 2962 C CA . LEU B 1 144 ? -13.92399 -7.21368 33.47963 1.000 63.55054 144 LEU B CA 1
ATOM 2963 C C . LEU B 1 144 ? -15.12645 -6.28020 33.41585 1.000 65.55198 144 LEU B C 1
ATOM 2964 O O . LEU B 1 144 ? -15.27292 -5.52679 32.44644 1.000 64.69700 144 LEU B O 1
ATOM 2969 N N . GLY B 1 145 ? -15.98387 -6.30159 34.43133 1.000 73.35322 145 GLY B N 1
ATOM 2970 C CA . GLY B 1 145 ? -17.15082 -5.45443 34.45007 1.000 79.81278 145 GLY B CA 1
ATOM 2971 C C . GLY B 1 145 ? -17.49923 -4.98051 35.84457 1.000 84.58131 145 GLY B C 1
ATOM 2972 O O . GLY B 1 145 ? -16.86756 -5.36475 36.83480 1.000 78.66755 145 GLY B O 1
ATOM 2973 N N . PRO B 1 146 ? -18.51394 -4.12559 35.94632 1.000 97.93991 146 PRO B N 1
ATOM 2974 C CA . PRO B 1 146 ? -18.94885 -3.65592 37.26444 1.000 99.81025 146 PRO B CA 1
ATOM 2975 C C . PRO B 1 146 ? -19.54126 -4.78763 38.08634 1.000 102.90335 146 PRO B C 1
ATOM 2976 O O . PRO B 1 146 ? -20.15622 -5.71715 37.55646 1.000 105.80793 146 PRO B O 1
ATOM 2980 N N . GLU B 1 147 ? -19.33470 -4.69929 39.40150 1.000 91.56932 147 GLU B N 1
ATOM 2981 C CA . GLU B 1 147 ? -19.93374 -5.62685 40.36254 1.000 88.42792 147 GLU B CA 1
ATOM 2982 C C . GLU B 1 147 ? -19.50572 -7.06920 40.09605 1.000 82.94858 147 GLU B C 1
ATOM 2983 O O . GLU B 1 147 ? -20.30158 -8.00422 40.20636 1.000 83.79999 147 GLU B O 1
ATOM 2989 N N . ASP B 1 148 ? -18.23866 -7.25008 39.73408 1.000 80.23352 148 ASP B N 1
ATOM 2990 C CA . ASP B 1 148 ? -17.65146 -8.57547 39.59889 1.000 73.47045 148 ASP B CA 1
ATOM 2991 C C . ASP B 1 148 ? -16.98314 -8.95760 40.91231 1.000 65.35155 148 ASP B C 1
ATOM 2992 O O . ASP B 1 148 ? -16.22631 -8.16644 41.48211 1.000 64.51845 148 ASP B O 1
ATOM 2997 N N . ARG B 1 149 ? -17.26841 -10.16169 41.39542 1.000 61.93364 149 ARG B N 1
ATOM 2998 C CA . ARG B 1 149 ? -16.73184 -10.61884 42.66907 1.000 61.18808 149 ARG B CA 1
ATOM 2999 C C . ARG B 1 149 ? -15.42472 -11.38978 42.52003 1.000 55.71475 149 ARG B C 1
ATOM 3000 O O . ARG B 1 149 ? -14.96920 -12.00688 43.48872 1.000 52.25632 149 ARG B O 1
ATOM 3008 N N . GLU B 1 150 ? -14.81396 -11.36759 41.33671 1.000 51.45290 150 GLU B N 1
ATOM 3009 C CA . GLU B 1 150 ? -13.56192 -12.06492 41.09227 1.000 49.24627 150 GLU B CA 1
ATOM 3010 C C . GLU B 1 150 ? -12.71145 -11.23971 40.14190 1.000 46.71170 150 GLU B C 1
ATOM 3011 O O . GLU B 1 150 ? -13.23480 -10.51165 39.29481 1.000 49.06541 150 GLU B O 1
ATOM 3017 N N . TYR B 1 151 ? -11.39501 -11.36440 40.27923 1.000 42.61463 151 TYR B N 1
ATOM 3018 C CA . TYR B 1 151 ? -10.47862 -10.67304 39.39001 1.000 40.18422 151 TYR B CA 1
ATOM 3019 C C . TYR B 1 151 ? -9.60571 -11.67117 38.64113 1.000 41.44299 151 TYR B C 1
ATOM 3020 O O . TYR B 1 151 ? -9.53133 -12.85517 38.97876 1.000 40.22375 151 TYR B O 1
ATOM 3029 N N . ILE B 1 152 ? -8.95502 -11.16376 37.59828 1.000 40.44682 152 ILE B N 1
ATOM 3030 C CA . ILE B 1 152 ? -8.00687 -11.91438 36.78419 1.000 41.43897 152 ILE B CA 1
ATOM 3031 C C . ILE B 1 152 ? -6.61534 -11.41204 37.12563 1.000 36.45542 152 ILE B C 1
ATOM 3032 O O . ILE B 1 152 ? -6.35725 -10.20833 37.04320 1.000 35.91909 152 ILE B O 1
ATOM 3037 N N . ASP B 1 153 ? -5.71890 -12.33240 37.49026 1.000 38.26043 153 ASP B N 1
ATOM 3038 C CA . ASP B 1 153 ? -4.40584 -11.95870 38.01435 1.000 35.86984 153 ASP B CA 1
ATOM 3039 C C . ASP B 1 153 ? -3.68532 -10.97317 37.10122 1.000 34.16436 153 ASP B C 1
ATOM 3040 O O . ASP B 1 153 ? -3.27520 -9.89050 37.53307 1.000 31.79917 153 ASP B O 1
ATOM 3045 N N . TYR B 1 154 ? -3.50762 -11.33377 35.83162 1.000 32.78702 154 TYR B N 1
ATOM 3046 C CA . TYR B 1 154 ? -2.72296 -10.50427 34.92921 1.000 31.80407 154 TYR B CA 1
ATOM 3047 C C . TYR B 1 154 ? -3.34645 -10.49087 33.54298 1.000 34.76137 154 TYR B C 1
ATOM 3048 O O . TYR B 1 154 ? -3.96230 -11.46535 33.10469 1.000 35.43315 154 TYR B O 1
ATOM 3057 N N . LEU B 1 155 ? -3.18898 -9.35517 32.87014 1.000 35.07681 155 LEU B N 1
ATOM 3058 C CA . LEU B 1 155 ? -3.56202 -9.17452 31.47319 1.000 32.35481 155 LEU B CA 1
ATOM 3059 C C . LEU B 1 155 ? -2.27495 -8.90933 30.71216 1.000 34.13122 155 LEU B C 1
ATOM 3060 O O . LEU B 1 155 ? -1.53388 -7.98202 31.05551 1.000 29.21611 155 LEU B O 1
ATOM 3065 N N . VAL B 1 156 ? -1.98514 -9.74106 29.71381 1.000 30.40194 156 VAL B N 1
ATOM 3066 C CA . VAL B 1 156 ? -0.67052 -9.74766 29.08337 1.000 33.02863 156 VAL B CA 1
ATOM 3067 C C . VAL B 1 156 ? -0.81919 -9.75562 27.56996 1.000 37.03174 156 VAL B C 1
ATOM 3068 O O . VAL B 1 156 ? -1.81845 -10.23329 27.02296 1.000 33.60661 156 VAL B O 1
ATOM 3072 N N . SER B 1 157 ? 0.19291 -9.21812 26.89385 1.000 32.07091 157 SER B N 1
ATOM 3073 C CA . SER B 1 157 ? 0.30280 -9.29762 25.44609 1.000 39.11739 157 SER B CA 1
ATOM 3074 C C . SER B 1 157 ? 1.57616 -10.04204 25.08421 1.000 37.43576 157 SER B C 1
ATOM 3075 O O . SER B 1 157 ? 2.60729 -9.90466 25.75157 1.000 31.71919 157 SER B O 1
ATOM 3078 N N . ILE B 1 158 ? 1.49222 -10.83385 24.01867 1.000 37.63173 158 ILE B N 1
ATOM 3079 C CA . ILE B 1 158 ? 2.64930 -11.58647 23.56215 1.000 37.32614 158 ILE B CA 1
ATOM 3080 C C . ILE B 1 158 ? 3.70548 -10.62134 23.04584 1.000 34.85309 158 ILE B C 1
ATOM 3081 O O . ILE B 1 158 ? 3.41230 -9.69323 22.28393 1.000 31.42159 158 ILE B O 1
ATOM 3086 N N . TYR B 1 159 ? 4.93304 -10.82218 23.48221 1.000 33.44189 159 TYR B N 1
ATOM 3087 C CA . TYR B 1 159 ? 6.19370 -10.20092 23.11309 1.000 33.78810 159 TYR B CA 1
ATOM 3088 C C . TYR B 1 159 ? 6.72966 -10.85704 21.84416 1.000 36.24449 159 TYR B C 1
ATOM 3089 O O . TYR B 1 159 ? 6.68053 -12.08108 21.71987 1.000 35.15171 159 TYR B O 1
ATOM 3098 N N . PRO B 1 160 ? 7.25686 -10.10037 20.86871 1.000 36.14163 160 PRO B N 1
ATOM 3099 C CA . PRO B 1 160 ? 7.47117 -8.65073 20.83791 1.000 35.47917 160 PRO B CA 1
ATOM 3100 C C . PRO B 1 160 ? 6.34264 -7.88943 20.16258 1.000 35.83453 160 PRO B C 1
ATOM 3101 O O . PRO B 1 160 ? 6.49016 -6.70576 19.86479 1.000 34.30383 160 PRO B O 1
ATOM 3105 N N . TYR B 1 161 ? 5.20792 -8.53877 19.89104 1.000 38.05423 161 TYR B N 1
ATOM 3106 C CA . TYR B 1 161 ? 4.16385 -7.88226 19.11149 1.000 39.81628 161 TYR B CA 1
ATOM 3107 C C . TYR B 1 161 ? 3.43678 -6.82176 19.92656 1.000 37.39568 161 TYR B C 1
ATOM 3108 O O . TYR B 1 161 ? 3.10449 -5.75302 19.40152 1.000 35.39634 161 TYR B O 1
ATOM 3117 N N . GLY B 1 162 ? 3.17153 -7.09910 21.19970 1.000 33.27785 162 GLY B N 1
ATOM 3118 C CA . GLY B 1 162 ? 2.46916 -6.16089 22.04678 1.000 33.41022 162 GLY B CA 1
ATOM 3119 C C . GLY B 1 162 ? 0.98396 -6.09597 21.73740 1.000 36.68420 162 GLY B C 1
ATOM 3120 O O . GLY B 1 162 ? 0.40375 -6.95821 21.07138 1.000 32.23146 162 GLY B O 1
ATOM 3121 N N . LEU B 1 163 ? 0.36350 -5.03327 22.23809 1.000 35.17486 163 LEU B N 1
ATOM 3122 C CA . LEU B 1 163 ? -1.06185 -4.80227 22.04846 1.000 38.15618 163 LEU B CA 1
ATOM 3123 C C . LEU B 1 163 ? -1.29684 -4.10184 20.71966 1.000 37.65412 163 LEU B C 1
ATOM 3124 O O . LEU B 1 163 ? -0.61531 -3.12626 20.39119 1.000 29.20588 163 LEU B O 1
ATOM 3129 N N . ARG B 1 164 ? -2.25938 -4.60418 19.95791 1.000 40.76766 164 ARG B N 1
ATOM 3130 C CA . ARG B 1 164 ? -2.63753 -3.97089 18.70770 1.000 43.07384 164 ARG B CA 1
ATOM 3131 C C . ARG B 1 164 ? -4.07565 -4.35383 18.40248 1.000 47.78235 164 ARG B C 1
ATOM 3132 O O . ARG B 1 164 ? -4.64026 -5.26524 19.01394 1.000 47.49578 164 ARG B O 1
ATOM 3140 N N . ALA B 1 165 ? -4.66430 -3.63555 17.44394 1.000 47.53390 165 ALA B N 1
ATOM 3141 C CA . ALA B 1 165 ? -6.09016 -3.76481 17.16416 1.000 48.76798 165 ALA B CA 1
ATOM 3142 C C . ALA B 1 165 ? -6.48035 -5.16405 16.70973 1.000 51.06405 165 ALA B C 1
ATOM 3143 O O . ALA B 1 165 ? -7.64957 -5.54260 16.84054 1.000 55.28503 165 ALA B O 1
ATOM 3145 N N . ASP B 1 166 ? -5.54014 -5.93880 16.17765 1.000 51.62220 166 ASP B N 1
ATOM 3146 C CA . ASP B 1 166 ? -5.84386 -7.25024 15.62011 1.000 57.67788 166 ASP B CA 1
ATOM 3147 C C . ASP B 1 166 ? -5.16425 -8.38307 16.37927 1.000 61.27584 166 ASP B C 1
ATOM 3148 O O . ASP B 1 166 ? -5.24868 -9.54070 15.95394 1.000 61.31447 166 ASP B O 1
ATOM 3153 N N . VAL B 1 167 ? -4.50446 -8.08017 17.49654 1.000 55.37338 167 VAL B N 1
ATOM 3154 C CA . VAL B 1 167 ? -3.87036 -9.08030 18.35028 1.000 57.89583 167 VAL B CA 1
ATOM 3155 C C . VAL B 1 167 ? -4.40266 -8.84117 19.75756 1.000 53.68550 167 VAL B C 1
ATOM 3156 O O . VAL B 1 167 ? -3.93119 -7.94280 20.46372 1.000 53.36980 167 VAL B O 1
ATOM 3160 N N . ASN B 1 168 ? -5.38763 -9.63422 20.16474 1.000 56.93672 168 ASN B N 1
ATOM 3161 C CA . ASN B 1 168 ? -6.01793 -9.43522 21.45642 1.000 58.38277 168 ASN B CA 1
ATOM 3162 C C . ASN B 1 168 ? -5.07388 -9.85611 22.58310 1.000 54.79682 168 ASN B C 1
ATOM 3163 O O . ASN B 1 168 ? -4.23667 -10.74611 22.40579 1.000 52.27455 168 ASN B O 1
ATOM 3168 N N . PRO B 1 169 ? -5.17998 -9.21998 23.75424 1.000 53.06781 169 PRO B N 1
ATOM 3169 C CA . PRO B 1 169 ? -4.36374 -9.65101 24.89675 1.000 45.78538 169 PRO B CA 1
ATOM 3170 C C . PRO B 1 169 ? -4.89608 -10.94155 25.50156 1.000 50.24683 169 PRO B C 1
ATOM 3171 O O . PRO B 1 169 ? -5.86884 -11.50800 24.99569 1.000 52.89860 169 PRO B O 1
ATOM 3175 N N . ILE B 1 170 ? -4.27590 -11.40896 26.58392 1.000 46.78668 170 ILE B N 1
ATOM 3176 C CA . ILE B 1 170 ? -4.53947 -12.72659 27.14991 1.000 45.12417 170 ILE B CA 1
ATOM 3177 C C . ILE B 1 170 ? -4.76240 -12.58565 28.64933 1.000 47.31011 170 ILE B C 1
ATOM 3178 O O . ILE B 1 170 ? -3.95597 -11.95820 29.34705 1.000 43.27863 170 ILE B O 1
ATOM 3183 N N . TYR B 1 171 ? -5.85636 -13.16022 29.14010 1.000 48.44582 171 TYR B N 1
ATOM 3184 C CA . TYR B 1 171 ? -6.09170 -13.24830 30.57316 1.000 45.29504 171 TYR B CA 1
ATOM 3185 C C . TYR B 1 171 ? -5.36928 -14.46818 31.12123 1.000 44.55289 171 TYR B C 1
ATOM 3186 O O . TYR B 1 171 ? -5.56131 -15.58225 30.62921 1.000 48.06431 171 TYR B O 1
ATOM 3195 N N . ILE B 1 172 ? -4.53031 -14.26314 32.13026 1.000 42.06867 172 ILE B N 1
ATOM 3196 C CA . ILE B 1 172 ? -3.75975 -15.35649 32.70500 1.000 42.98650 172 ILE B CA 1
ATOM 3197 C C . ILE B 1 172 ? -3.88394 -15.32443 34.21704 1.000 40.41751 172 ILE B C 1
ATOM 3198 O O . ILE B 1 172 ? -4.14444 -14.27855 34.81923 1.000 38.21545 172 ILE B O 1
ATOM 3203 N N . SER B 1 173 ? -3.69033 -16.48361 34.82811 1.000 40.01150 173 SER B N 1
ATOM 3204 C CA . SER B 1 173 ? -3.50710 -16.58826 36.26386 1.000 42.29410 173 SER B CA 1
ATOM 3205 C C . SER B 1 173 ? -2.01903 -16.65023 36.58032 1.000 40.56195 173 SER B C 1
ATOM 3206 O O . SER B 1 173 ? -1.18693 -16.90334 35.70830 1.000 36.99172 173 SER B O 1
ATOM 3209 N N . ASN B 1 174 ? -1.69403 -16.41379 37.85365 1.000 42.01259 174 ASN B N 1
ATOM 3210 C CA . ASN B 1 174 ? -0.29935 -16.38604 38.27751 1.000 38.24813 174 ASN B CA 1
ATOM 3211 C C . ASN B 1 174 ? 0.40560 -17.70894 38.00643 1.000 40.41559 174 ASN B C 1
ATOM 3212 O O . ASN B 1 174 ? 1.61764 -17.72336 37.76556 1.000 39.92078 174 ASN B O 1
ATOM 3217 N N . PHE B 1 175 ? -0.32150 -18.82667 38.04008 1.000 39.63996 175 PHE B N 1
ATOM 3218 C CA . PHE B 1 175 ? 0.31228 -20.10849 37.75630 1.000 43.79833 175 PHE B CA 1
ATOM 3219 C C . PHE B 1 175 ? 0.45869 -20.38376 36.26145 1.000 42.36710 175 PHE B C 1
ATOM 3220 O O . PHE B 1 175 ? 0.93434 -21.46427 35.89389 1.000 45.49620 175 PHE B O 1
ATOM 3228 N N . PHE B 1 176 ? 0.05504 -19.44940 35.39679 1.000 41.04433 176 PHE B N 1
ATOM 3229 C CA . PHE B 1 176 ? 0.44013 -19.49713 33.98912 1.000 42.93224 176 PHE B CA 1
ATOM 3230 C C . PHE B 1 176 ? 1.89339 -19.10375 33.78009 1.000 43.32905 176 PHE B C 1
ATOM 3231 O O . PHE B 1 176 ? 2.42389 -19.31005 32.68490 1.000 44.03752 176 PHE B O 1
ATOM 3239 N N . ILE B 1 177 ? 2.53543 -18.53112 34.79184 1.000 43.73982 177 ILE B N 1
ATOM 3240 C CA . ILE B 1 177 ? 3.88294 -17.99384 34.66352 1.000 42.47679 177 ILE B CA 1
ATOM 3241 C C . ILE B 1 177 ? 4.87685 -19.11394 34.91959 1.000 42.56703 177 ILE B C 1
ATOM 3242 O O . ILE B 1 177 ? 4.84157 -19.75411 35.97287 1.000 41.41641 177 ILE B O 1
ATOM 3247 N N . LYS B 1 178 ? 5.75213 -19.36599 33.94834 1.000 42.98777 178 LYS B N 1
ATOM 3248 C CA . LYS B 1 178 ? 6.86191 -20.28045 34.18209 1.000 48.03197 178 LYS B CA 1
ATOM 3249 C C . LYS B 1 178 ? 8.01104 -19.56607 34.88106 1.000 45.46656 178 LYS B C 1
ATOM 3250 O O . LYS B 1 178 ? 8.59119 -20.09729 35.83333 1.000 47.11714 178 LYS B O 1
ATOM 3256 N N . LYS B 1 179 ? 8.33118 -18.35241 34.44243 1.000 44.28820 179 LYS B N 1
ATOM 3257 C CA . LYS B 1 179 ? 9.42306 -17.59583 35.03301 1.000 44.76505 179 LYS B CA 1
ATOM 3258 C C . LYS B 1 179 ? 9.17952 -16.11509 34.79022 1.000 42.25746 179 LYS B C 1
ATOM 3259 O O . LYS B 1 179 ? 8.57386 -15.73128 33.78663 1.000 40.49847 179 LYS B O 1
ATOM 3265 N N . VAL B 1 180 ? 9.64506 -15.29405 35.72593 1.000 40.70995 180 VAL B N 1
ATOM 3266 C CA . VAL B 1 180 ? 9.69893 -13.84677 35.54315 1.000 43.73003 180 VAL B CA 1
ATOM 3267 C C . VAL B 1 180 ? 11.06935 -13.50294 34.97638 1.000 44.48325 180 VAL B C 1
ATOM 3268 O O . VAL B 1 180 ? 12.09534 -13.75981 35.61658 1.000 44.88318 180 VAL B O 1
ATOM 3272 N N . LEU B 1 181 ? 11.09185 -12.93014 33.77449 1.000 40.41061 181 LEU B N 1
ATOM 3273 C CA . LEU B 1 181 ? 12.35994 -12.61296 33.12967 1.000 43.21501 181 LEU B CA 1
ATOM 3274 C C . LEU B 1 181 ? 12.89491 -11.25218 33.54948 1.000 41.06615 181 LEU B C 1
ATOM 3275 O O . LEU B 1 181 ? 14.10426 -11.09717 33.74210 1.000 44.59922 181 LEU B O 1
ATOM 3280 N N . GLN B 1 182 ? 12.02220 -10.25664 33.68021 1.000 38.77282 182 GLN B N 1
ATOM 3281 C CA . GLN B 1 182 ? 12.45441 -8.92055 34.07931 1.000 40.19853 182 GLN B CA 1
ATOM 3282 C C . GLN B 1 182 ? 11.25238 -8.17035 34.61670 1.000 40.31356 182 GLN B C 1
ATOM 3283 O O . GLN B 1 182 ? 10.25842 -8.00904 33.90270 1.000 38.20652 182 GLN B O 1
ATOM 3289 N N . GLU B 1 183 ? 11.33922 -7.71064 35.85946 1.000 41.22554 183 GLU B N 1
ATOM 3290 C CA . GLU B 1 183 ? 10.25700 -6.93818 36.44808 1.000 39.57130 183 GLU B CA 1
ATOM 3291 C C . GLU B 1 183 ? 10.23975 -5.52709 35.87782 1.000 34.76327 183 GLU B C 1
ATOM 3292 O O . GLU B 1 183 ? 11.28791 -4.95077 35.57812 1.000 35.04846 183 GLU B O 1
ATOM 3298 N N . GLY B 1 184 ? 9.03756 -4.98150 35.71715 1.000 32.23112 184 GLY B N 1
ATOM 3299 C CA . GLY B 1 184 ? 8.87672 -3.61523 35.27739 1.000 31.83987 184 GLY B CA 1
ATOM 3300 C C . GLY B 1 184 ? 9.17380 -2.62529 36.38645 1.000 35.49180 184 GLY B C 1
ATOM 3301 O O . GLY B 1 184 ? 9.56179 -2.97111 37.50279 1.000 30.97727 184 GLY B O 1
ATOM 3302 N N . TYR B 1 185 ? 8.98345 -1.35405 36.05386 1.000 32.14063 185 TYR B N 1
ATOM 3303 C CA . TYR B 1 185 ? 9.25023 -0.27099 36.98842 1.000 36.37933 185 TYR B CA 1
ATOM 3304 C C . TYR B 1 185 ? 8.18333 -0.21994 38.07785 1.000 35.82357 185 TYR B C 1
ATOM 3305 O O . TYR B 1 185 ? 7.00428 -0.48817 37.83328 1.000 28.60507 185 TYR B O 1
ATOM 3314 N N . SER B 1 186 ? 8.60213 0.12926 39.29170 1.000 32.66244 186 SER B N 1
ATOM 3315 C CA . SER B 1 186 ? 7.66704 0.34336 40.38474 1.000 34.58544 186 SER B CA 1
ATOM 3316 C C . SER B 1 186 ? 8.21030 1.45363 41.27359 1.000 36.59011 186 SER B C 1
ATOM 3317 O O . SER B 1 186 ? 9.41794 1.69696 41.30720 1.000 38.08750 186 SER B O 1
ATOM 3320 N N . ASP B 1 187 ? 7.31152 2.14044 41.97609 1.000 37.41641 187 ASP B N 1
ATOM 3321 C CA . ASP B 1 187 ? 7.70472 3.21329 42.88945 1.000 38.23245 187 ASP B CA 1
ATOM 3322 C C . ASP B 1 187 ? 6.65173 3.31805 43.98912 1.000 36.32886 187 ASP B C 1
ATOM 3323 O O . ASP B 1 187 ? 5.76372 2.47003 44.09933 1.000 36.31436 187 ASP B O 1
ATOM 3328 N N . ALA B 1 188 ? 6.73718 4.38107 44.79247 1.000 35.09027 188 ALA B N 1
ATOM 3329 C CA . ALA B 1 188 ? 5.78338 4.56130 45.88429 1.000 39.25923 188 ALA B CA 1
ATOM 3330 C C . ALA B 1 188 ? 4.36495 4.74876 45.35732 1.000 37.69797 188 ALA B C 1
ATOM 3331 O O . ALA B 1 188 ? 3.39946 4.27854 45.97065 1.000 38.83185 188 ALA B O 1
ATOM 3333 N N . ILE B 1 189 ? 4.22078 5.43714 44.22356 1.000 38.99007 189 ILE B N 1
ATOM 3334 C CA . ILE B 1 189 ? 2.90379 5.61645 43.61496 1.000 38.75404 189 ILE B CA 1
ATOM 3335 C C . ILE B 1 189 ? 2.24092 4.26577 43.37258 1.000 37.51280 189 ILE B C 1
ATOM 3336 O O . ILE B 1 189 ? 1.07611 4.05204 43.72757 1.000 39.09104 189 ILE B O 1
ATOM 3341 N N . ASP B 1 190 ? 2.97334 3.32917 42.76955 1.000 35.12298 190 ASP B N 1
ATOM 3342 C CA . ASP B 1 190 ? 2.40357 2.00400 42.55535 1.000 35.27354 190 ASP B CA 1
ATOM 3343 C C . ASP B 1 190 ? 2.14213 1.28230 43.87173 1.000 34.45285 190 ASP B C 1
ATOM 3344 O O . ASP B 1 190 ? 1.11880 0.60778 44.01467 1.000 34.67011 190 ASP B O 1
ATOM 3349 N N . GLU B 1 191 ? 3.06349 1.37975 44.83321 1.000 36.10889 191 GLU B N 1
ATOM 3350 C CA . GLU B 1 191 ? 2.85788 0.68592 46.10071 1.000 37.82030 191 GLU B CA 1
ATOM 3351 C C . GLU B 1 191 ? 1.58861 1.16712 46.78760 1.000 39.94157 191 GLU B C 1
ATOM 3352 O O . GLU B 1 191 ? 0.79941 0.35672 47.28787 1.000 36.97433 191 GLU B O 1
ATOM 3358 N N . GLN B 1 192 ? 1.36493 2.48485 46.80266 1.000 39.72056 192 GLN B N 1
ATOM 3359 C CA . GLN B 1 192 ? 0.16566 3.02573 47.43412 1.000 42.47006 192 GLN B CA 1
ATOM 3360 C C . GLN B 1 192 ? -1.09359 2.59694 46.69138 1.000 41.57036 192 GLN B C 1
ATOM 3361 O O . GLN B 1 192 ? -2.09872 2.24195 47.31701 1.000 39.47952 192 GLN B O 1
ATOM 3367 N N . TYR B 1 193 ? -1.06288 2.62458 45.35753 1.000 36.86437 193 TYR B N 1
ATOM 3368 C CA . TYR B 1 193 ? -2.24375 2.23270 44.59630 1.000 35.03099 193 TYR B CA 1
ATOM 3369 C C . TYR B 1 193 ? -2.54144 0.74638 44.76285 1.000 35.88877 193 TYR B C 1
ATOM 3370 O O . TYR B 1 193 ? -3.70691 0.34656 44.86564 1.000 35.16048 193 TYR B O 1
ATOM 3379 N N . ILE B 1 194 ? -1.49981 -0.08588 44.80434 1.000 36.00075 194 ILE B N 1
ATOM 3380 C CA . ILE B 1 194 ? -1.69518 -1.52748 44.96570 1.000 36.31119 194 ILE B CA 1
ATOM 3381 C C . ILE B 1 194 ? -2.35163 -1.83353 46.30664 1.000 39.56282 194 ILE B C 1
ATOM 3382 O O . ILE B 1 194 ? -3.26864 -2.66290 46.39636 1.000 36.54829 194 ILE B O 1
ATOM 3387 N N . GLU B 1 195 ? -1.88936 -1.17436 47.37202 1.000 40.45175 195 GLU B N 1
ATOM 3388 C CA . GLU B 1 195 ? -2.44774 -1.43459 48.69224 1.000 43.09159 195 GLU B CA 1
ATOM 3389 C C . GLU B 1 195 ? -3.90059 -0.98871 48.76747 1.000 42.33802 195 GLU B C 1
ATOM 3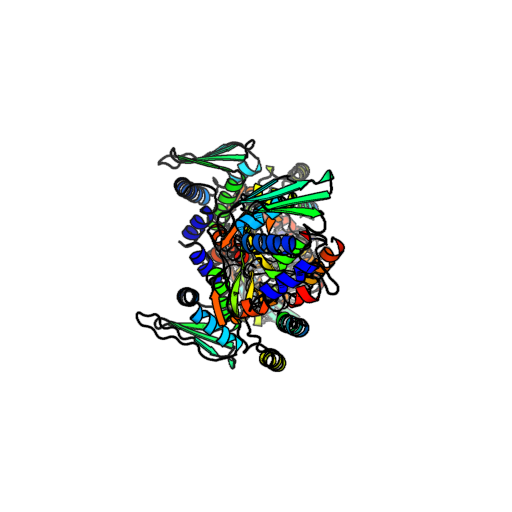390 O O . GLU B 1 195 ? -4.74955 -1.70814 49.30379 1.000 44.90629 195 GLU B O 1
ATOM 3396 N N . ASN B 1 196 ? -4.20745 0.18848 48.21882 1.000 39.89155 196 ASN B N 1
ATOM 3397 C CA . ASN B 1 196 ? -5.55214 0.74115 48.34159 1.000 42.22322 196 ASN B CA 1
ATOM 3398 C C . ASN B 1 196 ? -6.54379 0.00546 47.44859 1.000 42.53583 196 ASN B C 1
ATOM 3399 O O . ASN B 1 196 ? -7.61200 -0.41212 47.90688 1.000 43.46745 196 ASN B O 1
ATOM 3404 N N . GLN B 1 197 ? -6.21457 -0.15901 46.16576 1.000 40.68079 197 GLN B N 1
ATOM 3405 C CA . GLN B 1 197 ? -7.17812 -0.72574 45.22610 1.000 38.81271 197 GLN B CA 1
ATOM 3406 C C . GLN B 1 197 ? -7.14548 -2.25436 45.21170 1.000 37.50029 197 GLN B C 1
ATOM 3407 O O . GLN B 1 197 ? -8.19013 -2.90158 45.33331 1.000 35.48274 197 GLN B O 1
ATOM 3413 N N . TYR B 1 198 ? -5.96553 -2.85271 45.05881 1.000 36.65039 198 TYR B N 1
ATOM 3414 C CA . TYR B 1 198 ? -5.88284 -4.28913 44.81616 1.000 35.78392 198 TYR B CA 1
ATOM 3415 C C . TYR B 1 198 ? -5.86833 -5.12512 46.08672 1.000 40.48490 198 TYR B C 1
ATOM 3416 O O . TYR B 1 198 ? -5.95448 -6.35401 45.99359 1.000 36.25336 198 TYR B O 1
ATOM 3425 N N . ARG B 1 199 ? -5.75439 -4.50479 47.26160 1.000 38.48232 199 ARG B N 1
ATOM 3426 C CA . ARG B 1 199 ? -5.79882 -5.24651 48.51810 1.000 42.57564 199 ARG B CA 1
ATOM 3427 C C . ARG B 1 199 ? -6.91191 -4.75390 49.43039 1.000 39.95620 199 ARG B C 1
ATOM 3428 O O . ARG B 1 199 ? -7.82771 -5.52090 49.73751 1.000 39.52986 199 ARG B O 1
ATOM 3436 N N . LYS B 1 200 ? -6.87289 -3.49174 49.85909 1.000 42.95883 200 LYS B N 1
ATOM 3437 C CA . LYS B 1 200 ? -7.83851 -3.01503 50.84435 1.000 45.61199 200 LYS B CA 1
ATOM 3438 C C . LYS B 1 200 ? -9.23988 -2.91825 50.25076 1.000 46.25915 200 LYS B C 1
ATOM 3439 O O . LYS B 1 200 ? -10.20766 -3.41128 50.84275 1.000 46.44054 200 LYS B O 1
ATOM 3445 N N . ASP B 1 201 ? -9.37034 -2.29683 49.07384 1.000 45.91338 201 ASP B N 1
ATOM 3446 C CA . ASP B 1 201 ? -10.69483 -2.11710 48.48589 1.000 46.59773 201 ASP B CA 1
ATOM 3447 C C . ASP B 1 201 ? -11.28008 -3.44549 48.02047 1.000 44.86674 201 ASP B C 1
ATOM 3448 O O . ASP B 1 201 ? -12.48494 -3.67871 48.15890 1.000 44.82391 201 ASP B O 1
ATOM 3453 N N . TYR B 1 202 ? -10.44566 -4.32891 47.46728 1.000 44.26714 202 TYR B N 1
ATOM 3454 C CA . TYR B 1 202 ? -10.92945 -5.64859 47.07576 1.000 42.79376 202 TYR B CA 1
ATOM 3455 C C . TYR B 1 202 ? -11.34020 -6.46679 48.29289 1.000 46.26306 202 TYR B C 1
ATOM 3456 O O . TYR B 1 202 ? -12.30095 -7.24293 48.23072 1.000 46.28659 202 TYR B O 1
ATOM 3465 N N . PHE B 1 203 ? -10.62485 -6.31165 49.41131 1.000 45.71937 203 PHE B N 1
ATOM 3466 C CA . PHE B 1 203 ? -11.02532 -6.99654 50.63895 1.000 47.13545 203 PHE B CA 1
ATOM 3467 C C . PHE B 1 203 ? -12.40184 -6.53268 51.09559 1.000 47.93267 203 PHE B C 1
ATOM 3468 O O . PHE B 1 203 ? -13.26211 -7.34903 51.44742 1.000 51.73274 203 PHE B O 1
ATOM 3476 N N . SER B 1 204 ? -12.62596 -5.21645 51.09273 1.000 49.22413 204 SER B N 1
ATOM 3477 C CA . SER B 1 204 ? -13.91070 -4.67235 51.51736 1.000 49.11284 204 SER B CA 1
ATOM 3478 C C . SER B 1 204 ? -15.05798 -5.20241 50.66907 1.000 52.46878 204 SER B C 1
ATOM 3479 O O . SER B 1 204 ? -16.18666 -5.32395 51.15858 1.000 61.75564 204 SER B O 1
ATOM 3482 N N . ARG B 1 205 ? -14.79553 -5.51983 49.40355 1.000 50.21948 205 ARG B N 1
ATOM 3483 C CA . ARG B 1 205 ? -15.83533 -5.94039 48.47567 1.000 51.45080 205 ARG B CA 1
ATOM 3484 C C . ARG B 1 205 ? -15.89944 -7.45058 48.28634 1.000 55.71519 205 ARG B C 1
ATOM 3485 O O . ARG B 1 205 ? -16.74478 -7.92536 47.51988 1.000 58.31755 205 ARG B O 1
ATOM 3493 N N . ASN B 1 206 ? -15.03485 -8.21046 48.96638 1.000 53.32859 206 ASN B N 1
ATOM 3494 C CA . ASN B 1 206 ? -14.97901 -9.66978 48.84593 1.000 52.83185 206 ASN B CA 1
ATOM 3495 C C . ASN B 1 206 ? -14.64432 -10.09338 47.41621 1.000 52.94287 206 ASN B C 1
ATOM 3496 O O . ASN B 1 206 ? -15.26206 -10.99467 46.84805 1.000 55.52641 206 ASN B O 1
ATOM 3501 N N . ILE B 1 207 ? -13.64909 -9.43098 46.83435 1.000 50.92745 207 ILE B N 1
ATOM 3502 C CA . ILE B 1 207 ? -13.18590 -9.71699 45.48117 1.000 48.62389 207 ILE B CA 1
ATOM 3503 C C . ILE B 1 207 ? -11.83342 -10.40608 45.57997 1.000 43.64834 207 ILE B C 1
ATOM 3504 O O . ILE B 1 207 ? -10.85644 -9.80632 46.04506 1.000 43.71944 207 ILE B O 1
ATOM 3509 N N . VAL B 1 208 ? -11.77231 -11.66073 45.13415 1.000 43.07374 208 VAL B N 1
ATOM 3510 C CA . VAL B 1 208 ? -10.54983 -12.45069 45.15818 1.000 41.58391 208 VAL B CA 1
ATOM 3511 C C . VAL B 1 208 ? -10.32184 -13.03148 43.76928 1.000 41.83320 208 VAL B C 1
ATOM 3512 O O . VAL B 1 208 ? -11.15931 -12.91194 42.87743 1.000 43.00462 208 VAL B O 1
ATOM 3516 N N . SER B 1 209 ? -9.16869 -13.67431 43.60107 1.000 40.66545 209 SER B N 1
ATOM 3517 C CA . SER B 1 209 ? -8.79814 -14.21946 42.30113 1.000 40.90994 209 SER B CA 1
ATOM 3518 C C . SER B 1 209 ? -9.78387 -15.29351 41.85780 1.000 45.52958 209 SER B C 1
ATOM 3519 O O . SER B 1 209 ? -10.24267 -16.11387 42.65986 1.000 44.95392 209 SER B O 1
ATOM 3522 N N . GLU B 1 210 ? -10.10436 -15.28278 40.56115 1.000 45.20495 210 GLU B N 1
ATOM 3523 C CA . GLU B 1 210 ? -11.07709 -16.21760 40.01040 1.000 47.66013 210 GLU B CA 1
ATOM 3524 C C . GLU B 1 210 ? -10.60032 -17.66050 40.07453 1.000 50.17966 210 GLU B C 1
ATOM 3525 O O . GLU B 1 210 ? -11.42297 -18.57361 39.95819 1.000 51.46748 210 GLU B O 1
ATOM 3531 N N . ILE B 1 211 ? -9.29580 -17.88793 40.24935 1.000 45.75608 211 ILE B N 1
ATOM 3532 C CA . ILE B 1 211 ? -8.77593 -19.24789 40.26779 1.000 46.31781 211 ILE B CA 1
ATOM 3533 C C . ILE B 1 211 ? -9.29911 -20.03110 41.46115 1.000 48.57641 211 ILE B C 1
ATOM 3534 O O . ILE B 1 211 ? -9.30083 -21.26714 41.43552 1.000 49.67152 211 ILE B O 1
ATOM 3539 N N . TYR B 1 212 ? -9.74896 -19.34555 42.50984 1.000 47.24122 212 TYR B N 1
ATOM 3540 C CA . TYR B 1 212 ? -10.23984 -20.02156 43.70031 1.000 53.83537 212 TYR B CA 1
ATOM 3541 C C . TYR B 1 212 ? -11.73283 -20.30078 43.64216 1.000 57.88335 212 TYR B C 1
ATOM 3542 O O . TYR B 1 212 ? -12.21642 -21.14406 44.40405 1.000 59.09530 212 TYR B O 1
ATOM 3551 N N . ASN B 1 213 ? -12.45544 -19.62674 42.74856 1.000 57.06357 213 ASN B N 1
ATOM 3552 C CA . ASN B 1 213 ? -13.86669 -19.89510 42.46561 1.000 65.46793 213 ASN B CA 1
ATOM 3553 C C . ASN B 1 213 ? -14.68470 -20.04478 43.74614 1.000 72.09918 213 ASN B C 1
ATOM 3554 O O . ASN B 1 213 ? -15.42732 -21.01044 43.93771 1.000 73.49592 213 ASN B O 1
ATOM 3559 N N . VAL B 1 214 ? -14.52946 -19.07655 44.64338 1.000 75.19126 214 VAL B N 1
ATOM 3560 C CA . VAL B 1 214 ? -15.41581 -18.99522 45.79527 1.000 76.68070 214 VAL B CA 1
ATOM 3561 C C . VAL B 1 214 ? -16.70130 -18.28151 45.38792 1.000 83.15924 214 VAL B C 1
ATOM 3562 O O . VAL B 1 214 ? -16.74091 -17.51406 44.42269 1.000 84.20967 214 VAL B O 1
ATOM 3566 N N . LYS B 1 215 ? -17.77304 -18.55362 46.12236 1.000 87.92937 215 LYS B N 1
ATOM 3567 C CA . LYS B 1 215 ? -19.07354 -17.99191 45.77534 1.000 91.39486 215 LYS B CA 1
ATOM 3568 C C . LYS B 1 215 ? -19.87453 -17.62597 47.02011 1.000 97.24492 215 LYS B C 1
ATOM 3569 O O . LYS B 1 215 ? -20.31814 -16.48700 47.17089 1.000 101.16496 215 LYS B O 1
ATOM 3571 N N . GLY C 1 2 ? 20.18010 2.98080 -8.43868 1.000 67.14138 2 GLY C N 1
ATOM 3572 C CA . GLY C 1 2 ? 19.80215 1.60268 -8.18092 1.000 65.21922 2 GLY C CA 1
ATOM 3573 C C . GLY C 1 2 ? 18.65122 1.45881 -7.20146 1.000 59.15850 2 GLY C C 1
ATOM 3574 O O . GLY C 1 2 ? 18.66063 0.56994 -6.35115 1.000 56.90082 2 GLY C O 1
ATOM 3575 N N . GLU C 1 3 ? 17.65152 2.33613 -7.33092 1.000 61.43150 3 GLU C N 1
ATOM 3576 C CA . GLU C 1 3 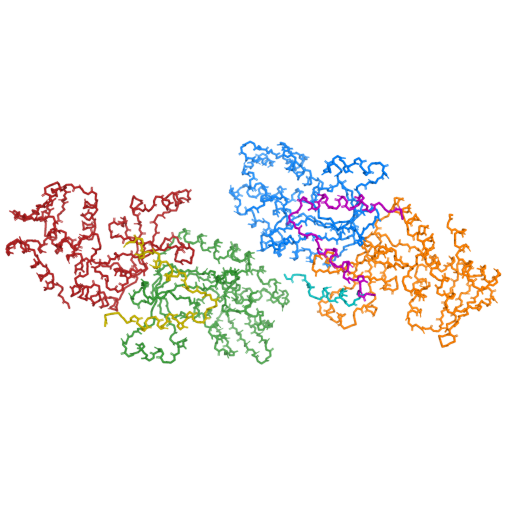? 16.51528 2.31230 -6.41505 1.000 55.22714 3 GLU C CA 1
ATOM 3577 C C . GLU C 1 3 ? 15.64078 1.08608 -6.64210 1.000 50.91619 3 GLU C C 1
ATOM 3578 O O . GLU C 1 3 ? 15.09925 0.52014 -5.68511 1.000 49.45177 3 GLU C O 1
ATOM 3584 N N . MET C 1 4 ? 15.47798 0.66882 -7.90136 1.000 47.17795 4 MET C N 1
ATOM 3585 C CA . MET C 1 4 ? 14.68009 -0.51828 -8.18516 1.000 47.48053 4 MET C CA 1
ATOM 3586 C C . MET C 1 4 ? 15.32153 -1.77176 -7.60874 1.000 49.28483 4 MET C C 1
ATOM 3587 O O . MET C 1 4 ? 14.61175 -2.69129 -7.18790 1.000 45.87786 4 MET C O 1
ATOM 3592 N N . ASP C 1 5 ? 16.65509 -1.82700 -7.59015 1.000 54.08365 5 ASP C N 1
ATOM 3593 C CA . ASP C 1 5 ? 17.35280 -2.95248 -6.97824 1.000 51.34465 5 ASP C CA 1
ATOM 3594 C C . ASP C 1 5 ? 17.01510 -3.06437 -5.49820 1.000 49.90518 5 ASP C C 1
ATOM 3595 O O . ASP C 1 5 ? 16.77820 -4.16447 -4.98661 1.000 48.57104 5 ASP C O 1
ATOM 3600 N N . ILE C 1 6 ? 16.97642 -1.92899 -4.80250 1.000 48.31851 6 ILE C N 1
ATOM 3601 C CA . ILE C 1 6 ? 16.70067 -1.92022 -3.36844 1.000 47.89658 6 ILE C CA 1
ATOM 3602 C C . ILE C 1 6 ? 15.25801 -2.33421 -3.09448 1.000 47.45901 6 ILE C C 1
ATOM 3603 O O . ILE C 1 6 ? 14.99083 -3.18079 -2.23302 1.000 46.45809 6 ILE C O 1
ATOM 3608 N N . LEU C 1 7 ? 14.30609 -1.73941 -3.82112 1.000 46.87625 7 LEU C N 1
ATOM 3609 C CA . LEU C 1 7 ? 12.90181 -2.09491 -3.64037 1.000 44.12397 7 LEU C CA 1
ATOM 3610 C C . LEU C 1 7 ? 12.66046 -3.56565 -3.95157 1.000 43.63385 7 LEU C C 1
ATOM 3611 O O . LEU C 1 7 ? 11.84556 -4.22070 -3.29347 1.000 40.30742 7 LEU C O 1
ATOM 3616 N N . TYR C 1 8 ? 13.35871 -4.09890 -4.95853 1.000 44.16217 8 TYR C N 1
ATOM 3617 C CA . TYR C 1 8 ? 13.17280 -5.49541 -5.33894 1.000 42.49055 8 TYR C CA 1
ATOM 3618 C C . TYR C 1 8 ? 13.63300 -6.43753 -4.23314 1.000 44.42473 8 TYR C C 1
ATOM 3619 O O . TYR C 1 8 ? 12.95735 -7.42927 -3.93212 1.000 43.08888 8 TYR C O 1
ATOM 3628 N N . GLN C 1 9 ? 14.77990 -6.14476 -3.61899 1.000 43.33831 9 GLN C N 1
ATOM 3629 C CA . GLN C 1 9 ? 15.24408 -6.95166 -2.49799 1.000 46.90057 9 GLN C CA 1
ATOM 3630 C C . GLN C 1 9 ? 14.24566 -6.92083 -1.34670 1.000 48.81590 9 GLN C C 1
ATOM 3631 O O . GLN C 1 9 ? 14.03205 -7.93561 -0.67320 1.000 51.11085 9 GLN C O 1
ATOM 3637 N N . MET C 1 10 ? 13.61154 -5.76944 -1.11330 1.000 46.06413 10 MET C N 1
ATOM 3638 C CA . MET C 1 10 ? 12.61456 -5.69630 -0.05134 1.000 47.12994 10 MET C CA 1
ATOM 3639 C C . MET C 1 10 ? 11.36542 -6.49555 -0.39603 1.000 48.42634 10 MET C C 1
ATOM 3640 O O . MET C 1 10 ? 10.74301 -7.07872 0.49776 1.000 51.24753 10 MET C O 1
ATOM 3645 N N . SER C 1 11 ? 10.98531 -6.54142 -1.67648 1.000 45.62770 11 SER C N 1
ATOM 3646 C CA . SER C 1 11 ? 9.77624 -7.26282 -2.06328 1.000 46.02115 11 SER C CA 1
ATOM 3647 C C . SER C 1 11 ? 9.87907 -8.75365 -1.77451 1.000 49.08853 11 SER C C 1
ATOM 3648 O O . SER C 1 11 ? 8.84833 -9.43067 -1.68892 1.000 49.36216 11 SER C O 1
ATOM 3651 N N . LEU C 1 12 ? 11.09346 -9.27507 -1.61122 1.000 47.08576 12 LEU C N 1
ATOM 3652 C CA . LEU C 1 12 ? 11.29773 -10.68512 -1.32397 1.000 50.04220 12 LEU C CA 1
ATOM 3653 C C . LEU C 1 12 ? 11.31000 -10.99396 0.16610 1.000 56.22630 12 LEU C C 1
ATOM 3654 O O . LEU C 1 12 ? 11.31196 -12.17381 0.53082 1.000 57.27626 12 LEU C O 1
ATOM 3659 N N . ASN C 1 13 ? 11.30788 -9.97013 1.02839 1.000 55.00456 13 ASN C N 1
ATOM 3660 C CA . ASN C 1 13 ? 11.33620 -10.19308 2.47104 1.000 61.54370 13 ASN C CA 1
ATOM 3661 C C . ASN C 1 13 ? 10.15928 -11.02245 2.96110 1.000 64.43740 13 ASN C C 1
ATOM 3662 O O . ASN C 1 13 ? 10.25844 -11.64784 4.02174 1.000 68.72054 13 ASN C O 1
ATOM 3667 N N . HIS C 1 14 ? 9.05079 -11.03770 2.22587 1.000 63.58220 14 HIS C N 1
ATOM 3668 C CA . HIS C 1 14 ? 7.84345 -11.71074 2.68016 1.000 73.24849 14 HIS C CA 1
ATOM 3669 C C . HIS C 1 14 ? 7.74556 -13.15486 2.20959 1.000 79.55894 14 HIS C C 1
ATOM 3670 O O . HIS C 1 14 ? 6.91472 -13.90278 2.73650 1.000 90.77949 14 HIS C O 1
ATOM 3677 N N . LEU C 1 15 ? 8.56358 -13.56427 1.24226 1.000 64.29449 15 LEU C N 1
ATOM 3678 C CA . LEU C 1 15 ? 8.58680 -14.96179 0.83668 1.000 59.89026 15 LEU C CA 1
ATOM 3679 C C . LEU C 1 15 ? 9.01494 -15.84170 2.00635 1.000 67.14867 15 LEU C C 1
ATOM 3680 O O . LEU C 1 15 ? 9.94370 -15.51084 2.75047 1.000 62.91323 15 LEU C O 1
ATOM 3685 N N . ALA C 1 16 ? 8.31558 -16.96486 2.17668 1.000 64.53350 16 ALA C N 1
ATOM 3686 C CA . ALA C 1 16 ? 8.64539 -17.93644 3.21923 1.000 70.46265 16 ALA C CA 1
ATOM 3687 C C . ALA C 1 16 ? 9.81924 -18.77695 2.72769 1.000 75.34885 16 ALA C C 1
ATOM 3688 O O . ALA C 1 16 ? 9.67687 -19.91593 2.27434 1.000 74.18451 16 ALA C O 1
ATOM 3690 N N . VAL C 1 17 ? 11.00923 -18.18356 2.81258 1.000 74.05174 17 VAL C N 1
ATOM 3691 C CA . VAL C 1 17 ? 12.24956 -18.86288 2.46568 1.000 73.68330 17 VAL C CA 1
ATOM 3692 C C . VAL C 1 17 ? 13.35394 -18.26290 3.32199 1.000 70.97257 17 VAL C C 1
ATOM 3693 O O . VAL C 1 17 ? 13.25052 -17.13016 3.79974 1.000 72.06515 17 VAL C O 1
ATOM 3697 N N . ILE C 1 18 ? 14.41631 -19.03917 3.52977 1.000 70.62143 18 ILE C N 1
ATOM 3698 C CA . ILE C 1 18 ? 15.49973 -18.60598 4.40366 1.000 71.61000 18 ILE C CA 1
ATOM 3699 C C . ILE C 1 18 ? 16.24434 -17.44446 3.76045 1.000 69.21724 18 ILE C C 1
ATOM 3700 O O . ILE C 1 18 ? 16.10481 -17.18653 2.55865 1.000 67.32484 18 ILE C O 1
ATOM 3705 N N . GLU C 1 19 ? 17.04598 -16.74570 4.56663 1.000 66.23343 19 GLU C N 1
ATOM 3706 C CA . GLU C 1 19 ? 17.66306 -15.49783 4.12884 1.000 71.64152 19 GLU C CA 1
ATOM 3707 C C . GLU C 1 19 ? 18.63907 -15.72513 2.98155 1.000 68.88557 19 GLU C C 1
ATOM 3708 O O . GLU C 1 19 ? 18.70535 -14.91967 2.04498 1.000 68.36994 19 GLU C O 1
ATOM 3714 N N . ALA C 1 20 ? 19.41125 -16.81280 3.03972 1.000 69.41782 20 ALA C N 1
ATOM 3715 C CA . ALA C 1 20 ? 20.37052 -17.09481 1.97638 1.000 74.40184 20 ALA C CA 1
ATOM 3716 C C . ALA C 1 20 ? 19.67233 -17.36398 0.64945 1.000 67.49812 20 ALA C C 1
ATOM 3717 O O . ALA C 1 20 ? 20.19218 -17.00528 -0.41413 1.000 64.30868 20 ALA C O 1
ATOM 3719 N N . ASP C 1 21 ? 18.49405 -17.98490 0.69123 1.000 65.80071 21 ASP C N 1
ATOM 3720 C CA . ASP C 1 21 ? 17.73214 -18.22248 -0.52458 1.000 63.64805 21 ASP C CA 1
ATOM 3721 C C . ASP C 1 21 ? 17.12123 -16.94277 -1.08258 1.000 62.47689 21 ASP C C 1
ATOM 3722 O O . ASP C 1 21 ? 16.75282 -16.91350 -2.26132 1.000 57.08167 21 ASP C O 1
ATOM 3727 N N . LYS C 1 22 ? 17.00789 -15.88834 -0.26725 1.000 62.02491 22 LYS C N 1
ATOM 3728 C CA . LYS C 1 22 ? 16.49196 -14.61658 -0.76931 1.000 61.10618 22 LYS C CA 1
ATOM 3729 C C . LYS C 1 22 ? 17.42360 -14.01934 -1.81432 1.000 54.44841 22 LYS C C 1
ATOM 3730 O O . LYS C 1 22 ? 16.96836 -13.50935 -2.84512 1.000 48.98576 22 LYS C O 1
ATOM 3736 N N . GLU C 1 23 ? 18.73362 -14.06405 -1.56324 1.000 56.63848 23 GLU C N 1
ATOM 3737 C CA . GLU C 1 23 ? 19.67556 -13.48912 -2.51586 1.000 54.58793 23 GLU C CA 1
ATOM 3738 C C . GLU C 1 23 ? 19.77358 -14.32905 -3.78306 1.000 54.33752 23 GLU C C 1
ATOM 3739 O O . GLU C 1 23 ? 20.05273 -13.78909 -4.85932 1.000 49.31489 23 GLU C O 1
ATOM 3745 N N . VAL C 1 24 ? 19.54426 -15.64128 -3.68108 1.000 52.59780 24 VAL C N 1
ATOM 3746 C CA . VAL C 1 24 ? 19.51917 -16.48474 -4.87447 1.000 50.65172 24 VAL C CA 1
ATOM 3747 C C . VAL C 1 24 ? 18.35518 -16.09087 -5.77533 1.000 49.03102 24 VAL C C 1
ATOM 3748 O O . VAL C 1 24 ? 18.52556 -15.86775 -6.98065 1.000 47.22426 24 VAL C O 1
ATOM 3752 N N . LEU C 1 25 ? 17.15053 -15.99525 -5.20272 1.000 48.04814 25 LEU C N 1
ATOM 3753 C CA . LEU C 1 25 ? 15.99528 -15.57299 -5.99218 1.000 46.44831 25 LEU C CA 1
ATOM 3754 C C . LEU C 1 25 ? 16.19232 -14.17946 -6.57166 1.000 47.48745 25 LEU C C 1
ATOM 3755 O O . LEU C 1 25 ? 15.70348 -13.88959 -7.67058 1.000 39.01461 25 LEU C O 1
ATOM 3760 N N . LYS C 1 26 ? 16.90236 -13.30892 -5.85057 1.000 45.30936 26 LYS C N 1
ATOM 3761 C CA . LYS C 1 26 ? 17.16905 -11.96330 -6.34655 1.000 43.53704 26 LYS C CA 1
ATOM 3762 C C . LYS C 1 26 ? 18.03514 -11.99910 -7.60091 1.000 43.02755 26 LYS C C 1
ATOM 3763 O O . LYS C 1 26 ? 17.76036 -11.28934 -8.57514 1.000 41.06012 26 LYS C O 1
ATOM 3769 N N . GLN C 1 27 ? 19.09363 -12.81353 -7.59384 1.000 43.90196 27 GLN C N 1
ATOM 3770 C CA . GLN C 1 27 ? 19.95998 -12.88710 -8.76693 1.000 46.48873 27 GLN C CA 1
ATOM 3771 C C . GLN C 1 27 ? 19.24230 -13.53038 -9.94548 1.000 42.34184 27 GLN C C 1
ATOM 3772 O O . GLN C 1 27 ? 19.40173 -13.08825 -11.08783 1.000 40.29257 27 GLN C O 1
ATOM 3778 N N . VAL C 1 28 ? 18.45342 -14.57701 -9.68777 1.000 41.80936 28 VAL C N 1
ATOM 3779 C CA . VAL C 1 28 ? 17.69043 -15.21572 -10.75494 1.000 39.91268 28 VAL C CA 1
ATOM 3780 C C . VAL C 1 28 ? 16.65078 -14.25558 -11.31594 1.000 41.98232 28 VAL C C 1
ATOM 3781 O O . VAL C 1 28 ? 16.45177 -14.17863 -12.53272 1.000 34.82804 28 VAL C O 1
ATOM 3785 N N . GLY C 1 29 ? 15.97054 -13.50997 -10.44246 1.000 37.97083 29 GLY C N 1
ATOM 3786 C CA . GLY C 1 29 ? 14.95721 -12.58433 -10.91695 1.000 32.91050 29 GLY C CA 1
ATOM 3787 C C . GLY C 1 29 ? 15.54195 -11.44806 -11.73337 1.000 35.66965 29 GLY C C 1
ATOM 3788 O O . GLY C 1 29 ? 14.96909 -11.04164 -12.75021 1.000 37.42626 29 GLY C O 1
ATOM 3789 N N . LEU C 1 30 ? 16.69243 -10.92334 -11.30557 1.000 33.35400 30 LEU C N 1
ATOM 3790 C CA . LEU C 1 30 ? 17.34817 -9.86239 -12.06245 1.000 36.98986 30 LEU C CA 1
ATOM 3791 C C . LEU C 1 30 ? 17.80438 -10.36344 -13.42961 1.000 38.52254 30 LEU C C 1
ATOM 3792 O O . LEU C 1 30 ? 17.74693 -9.62644 -14.42125 1.000 35.95270 30 LEU C O 1
ATOM 3797 N N . SER C 1 31 ? 18.25232 -11.61732 -13.50369 1.000 36.63454 31 SER C N 1
ATOM 3798 C CA . SER C 1 31 ? 18.72396 -12.16043 -14.77732 1.000 39.78032 31 SER C CA 1
ATOM 3799 C C . SER C 1 31 ? 17.56522 -12.45939 -15.72439 1.000 41.16479 31 SER C C 1
ATOM 3800 O O . SER C 1 31 ? 17.64820 -12.17289 -16.92639 1.000 42.05849 31 SER C O 1
ATOM 3803 N N . LEU C 1 32 ? 16.48031 -13.04636 -15.20932 1.000 38.61994 32 LEU C N 1
ATOM 3804 C CA . LEU C 1 32 ? 15.34759 -13.38487 -16.06972 1.000 39.17390 32 LEU C CA 1
ATOM 3805 C C . LEU C 1 32 ? 14.65680 -12.13667 -16.60154 1.000 39.45712 32 LEU C C 1
ATOM 3806 O O . LEU C 1 32 ? 14.28454 -12.08230 -17.78085 1.000 37.81526 32 LEU C O 1
ATOM 3811 N N . ALA C 1 33 ? 14.48146 -11.12285 -15.75020 1.000 38.30460 33 ALA C N 1
ATOM 3812 C CA . ALA C 1 33 ? 13.75290 -9.92493 -16.15781 1.000 39.34305 33 ALA C CA 1
ATOM 3813 C C . ALA C 1 33 ? 14.49864 -9.14421 -17.23232 1.000 42.13510 33 ALA C C 1
ATOM 3814 O O . ALA C 1 33 ? 13.86616 -8.47761 -18.05794 1.000 42.48935 33 ALA C O 1
ATOM 3816 N N . LYS C 1 34 ? 15.83329 -9.21497 -17.23929 1.000 44.54060 34 LYS C N 1
ATOM 3817 C CA . LYS C 1 34 ? 16.62061 -8.59431 -18.30043 1.000 44.37718 34 LYS C CA 1
ATOM 3818 C C . LYS C 1 34 ? 16.33234 -9.19805 -19.67080 1.000 47.17670 34 LYS C C 1
ATOM 3819 O O . LYS C 1 34 ? 16.53043 -8.52364 -20.68779 1.000 49.86044 34 LYS C O 1
ATOM 3825 N N . GLN C 1 35 ? 15.86928 -10.44452 -19.72167 1.000 48.95030 35 GLN C N 1
ATOM 3826 C CA . GLN C 1 35 ? 15.75029 -11.21019 -20.96263 1.000 47.69722 35 GLN C CA 1
ATOM 3827 C C . GLN C 1 35 ? 14.27297 -11.45625 -21.25254 1.000 44.63256 35 GLN C C 1
ATOM 3828 O O . GLN C 1 35 ? 13.68624 -12.40950 -20.73078 1.000 39.40688 35 GLN C O 1
ATOM 3834 N N . GLU C 1 36 ? 13.69572 -10.60706 -22.11236 1.000 51.87524 36 GLU C N 1
ATOM 3835 C CA . GLU C 1 36 ? 12.24985 -10.59039 -22.33012 1.000 49.19018 36 GLU C CA 1
ATOM 3836 C C . GLU C 1 36 ? 11.71174 -11.96464 -22.69119 1.000 42.38173 36 GLU C C 1
ATOM 3837 O O . GLU C 1 36 ? 10.70350 -12.41345 -22.13652 1.000 42.40880 36 GLU C O 1
ATOM 3843 N N . GLU C 1 37 ? 12.37091 -12.64679 -23.62753 1.000 42.39594 37 GLU C N 1
ATOM 3844 C CA . GLU C 1 37 ? 11.85495 -13.92760 -24.09040 1.000 44.26502 37 GLU C CA 1
ATOM 3845 C C . GLU C 1 37 ? 11.92081 -14.97682 -22.99420 1.000 33.60770 37 GLU C C 1
ATOM 3846 O O . GLU C 1 37 ? 11.02236 -15.81718 -22.88032 1.000 36.55815 37 GLU C O 1
ATOM 3852 N N . ALA C 1 38 ? 12.97199 -14.94352 -22.17434 1.000 35.59495 38 ALA C N 1
ATOM 3853 C CA . ALA C 1 38 ? 13.12092 -15.94623 -21.12328 1.000 38.45068 38 ALA C CA 1
ATOM 3854 C C . ALA C 1 38 ? 12.04184 -15.79146 -20.05610 1.000 35.56433 38 ALA C C 1
ATOM 3855 O O . ALA C 1 38 ? 11.46450 -16.78271 -19.59162 1.000 34.88738 38 ALA C O 1
ATOM 3857 N N . PHE C 1 39 ? 11.75255 -14.55062 -19.65349 1.000 35.79435 39 PHE C N 1
ATOM 3858 C CA . PHE C 1 39 ? 10.72875 -14.33510 -18.63231 1.000 33.96846 39 PHE C CA 1
ATOM 3859 C C . PHE C 1 39 ? 9.34468 -14.71186 -19.15043 1.000 34.13225 39 PHE C C 1
ATOM 3860 O O . PHE C 1 39 ? 8.53668 -15.29999 -18.42263 1.000 34.31388 39 PHE C O 1
ATOM 3868 N N . ARG C 1 40 ? 9.05283 -14.38935 -20.41303 1.000 33.74825 40 ARG C N 1
ATOM 3869 C CA . ARG C 1 40 ? 7.75787 -14.76521 -20.96571 1.000 33.95636 40 ARG C CA 1
ATOM 3870 C C . ARG C 1 40 ? 7.62436 -16.27998 -21.07223 1.000 34.80113 40 ARG C C 1
ATOM 3871 O O . ARG C 1 40 ? 6.54306 -16.83027 -20.83237 1.000 35.95647 40 ARG C O 1
ATOM 3879 N N . GLU C 1 41 ? 8.71363 -16.96958 -21.42438 1.000 32.81453 41 GLU C N 1
ATOM 3880 C CA . GLU C 1 41 ? 8.68326 -18.42957 -21.48382 1.000 36.69379 41 GLU C CA 1
ATOM 3881 C C . GLU C 1 41 ? 8.30457 -19.01971 -20.13115 1.000 35.61716 41 GLU C C 1
ATOM 3882 O O . GLU C 1 41 ? 7.51820 -19.97049 -20.05309 1.000 34.63709 41 GLU C O 1
ATOM 3888 N N . LEU C 1 42 ? 8.82639 -18.44309 -19.04921 1.000 38.82305 42 LEU C N 1
ATOM 3889 C CA . LEU C 1 42 ? 8.47750 -18.92858 -17.71873 1.000 33.57247 42 LEU C CA 1
ATOM 3890 C C . LEU C 1 42 ? 7.02290 -18.62053 -17.37703 1.000 37.30447 42 LEU C C 1
ATOM 3891 O O . LEU C 1 42 ? 6.33615 -19.44994 -16.76783 1.000 39.22088 42 LEU C O 1
ATOM 3896 N N . GLN C 1 43 ? 6.53932 -17.43011 -17.75027 1.000 33.85270 43 GLN C N 1
ATOM 3897 C CA . GLN C 1 43 ? 5.13234 -17.09907 -17.53489 1.000 36.30798 43 GLN C CA 1
ATOM 3898 C C . GLN C 1 43 ? 4.22037 -18.11351 -18.20645 1.000 37.68448 43 GLN C C 1
ATOM 3899 O O . GLN C 1 43 ? 3.23095 -18.55782 -17.61437 1.000 36.06258 43 GLN C O 1
ATOM 3905 N N . LEU C 1 44 ? 4.53261 -18.47698 -19.45368 1.000 36.20190 44 LEU C N 1
ATOM 3906 C CA . LEU C 1 44 ? 3.71734 -19.43961 -20.18406 1.000 35.04025 44 LEU C CA 1
ATOM 3907 C C . LEU C 1 44 ? 3.81271 -20.83015 -19.58006 1.000 38.86200 44 LEU C C 1
ATOM 3908 O O . LEU C 1 44 ? 2.83594 -21.58565 -19.62178 1.000 41.16853 44 LEU C O 1
ATOM 3913 N N . ILE C 1 45 ? 4.97524 -21.19299 -19.03189 1.000 37.57759 45 ILE C N 1
ATOM 3914 C CA . ILE C 1 45 ? 5.09644 -22.48026 -18.35100 1.000 40.38689 45 ILE C CA 1
ATOM 3915 C C . ILE C 1 45 ? 4.15142 -22.53895 -17.15902 1.000 39.33892 45 ILE C C 1
ATOM 3916 O O . ILE C 1 45 ? 3.46822 -23.54513 -16.93488 1.000 41.20276 45 ILE C O 1
ATOM 3921 N N . LEU C 1 46 ? 4.07477 -21.45254 -16.39277 1.000 37.29107 46 LEU C N 1
ATOM 3922 C CA . LEU C 1 46 ? 3.10876 -21.38314 -15.30115 1.000 41.05807 46 LEU C CA 1
ATOM 3923 C C . LEU C 1 46 ? 1.67321 -21.45185 -15.81975 1.000 42.88368 46 LEU C C 1
ATOM 3924 O O . LEU C 1 46 ? 0.85673 -22.23458 -15.32050 1.000 42.83894 46 LEU C O 1
ATOM 3929 N N . PHE C 1 47 ? 1.34618 -20.63623 -16.82597 1.000 40.94302 47 PHE C N 1
ATOM 3930 C CA . PHE C 1 47 ? -0.02334 -20.60552 -17.33343 1.000 43.38173 47 PHE C CA 1
ATOM 3931 C C . PHE C 1 47 ? -0.45183 -21.96483 -17.88215 1.000 43.64875 47 PHE C C 1
ATOM 3932 O O . PHE C 1 47 ? -1.60411 -22.37832 -17.70586 1.000 42.85919 47 PHE C O 1
ATOM 3940 N N . ASN C 1 48 ? 0.45743 -22.67194 -18.54865 1.000 45.73255 48 ASN C N 1
ATOM 3941 C CA . ASN C 1 48 ? 0.14036 -23.94709 -19.18543 1.000 46.76047 48 ASN C CA 1
ATOM 3942 C C . ASN C 1 48 ? 0.20511 -25.13069 -18.22899 1.000 47.42707 48 ASN C C 1
ATOM 3943 O O . ASN C 1 48 ? -0.02505 -26.26909 -18.66142 1.000 48.58512 48 ASN C O 1
ATOM 3948 N N . HIS C 1 49 ? 0.50879 -24.89319 -16.95283 1.000 47.09114 49 HIS C N 1
ATOM 3949 C CA . HIS C 1 49 ? 0.68477 -25.96506 -15.97196 1.000 48.11628 49 HIS C CA 1
ATOM 3950 C C . HIS C 1 49 ? 1.75627 -26.95464 -16.41998 1.000 48.86743 49 HIS C C 1
ATOM 3951 O O . HIS C 1 49 ? 1.61327 -28.16692 -16.25487 1.000 50.36325 49 HIS C O 1
ATOM 3958 N N . GLU C 1 50 ? 2.83816 -26.43777 -16.99904 1.000 48.12052 50 GLU C N 1
ATOM 3959 C CA . GLU C 1 50 ? 3.95877 -27.28493 -17.36941 1.000 49.08433 50 GLU C CA 1
ATOM 3960 C C . GLU C 1 50 ? 4.89351 -27.46194 -16.17589 1.000 49.50974 50 GLU C C 1
ATOM 3961 O O . GLU C 1 50 ? 4.71941 -26.85503 -15.11775 1.000 49.00631 50 GLU C O 1
ATOM 3967 N N . HIS C 1 51 ? 5.92121 -28.28933 -16.36300 1.000 50.80340 51 HIS C N 1
ATOM 3968 C CA . HIS C 1 51 ? 6.70357 -28.81413 -15.25509 1.000 52.24389 51 HIS C CA 1
ATOM 3969 C C . HIS C 1 51 ? 8.11676 -28.26012 -15.15361 1.000 51.74535 51 HIS C C 1
ATOM 3970 O O . HIS C 1 51 ? 8.68540 -28.28127 -14.05814 1.000 52.49752 51 HIS C O 1
ATOM 3977 N N . SER C 1 52 ? 8.70466 -27.77265 -16.24345 1.000 50.91240 52 SER C N 1
ATOM 3978 C CA . SER C 1 52 ? 10.12271 -27.44088 -16.19596 1.000 51.03768 52 SER C CA 1
ATOM 3979 C C . SER C 1 52 ? 10.44848 -26.21997 -17.03964 1.000 50.10796 52 SER C C 1
ATOM 3980 O O . SER C 1 52 ? 9.97958 -26.08988 -18.17559 1.000 49.57316 52 SER C O 1
ATOM 3983 N N . TYR C 1 53 ? 11.26538 -25.34113 -16.46900 1.000 49.47664 53 TYR C N 1
ATOM 3984 C CA . TYR C 1 53 ? 11.92613 -24.25646 -17.17516 1.000 49.72470 53 TYR C CA 1
ATOM 3985 C C . TYR C 1 53 ? 13.42738 -24.49177 -17.10102 1.000 50.16802 53 TYR C C 1
ATOM 3986 O O . TYR C 1 53 ? 13.95326 -24.85615 -16.04455 1.000 49.47581 53 TYR C O 1
ATOM 3995 N N . SER C 1 54 ? 14.11993 -24.28633 -18.21705 1.000 51.15593 54 SER C N 1
ATOM 3996 C CA . SER C 1 54 ? 15.54283 -24.58353 -18.25838 1.000 56.06542 54 SER C CA 1
ATOM 3997 C C . SER C 1 54 ? 16.24031 -23.67081 -19.25473 1.000 62.80807 54 SER C C 1
ATOM 3998 O O . SER C 1 54 ? 15.71758 -23.40417 -20.33997 1.000 65.43590 54 SER C O 1
ATOM 4001 N N . HIS C 1 55 ? 17.41913 -23.19034 -18.86652 1.000 64.40599 55 HIS C N 1
ATOM 4002 C CA . HIS C 1 55 ? 18.29751 -22.43466 -19.74880 1.000 69.12285 55 HIS C CA 1
ATOM 4003 C C . HIS C 1 55 ? 19.73676 -22.72214 -19.35442 1.000 72.59970 55 HIS C C 1
ATOM 4004 O O . HIS C 1 55 ? 20.09740 -22.57473 -18.18342 1.000 71.38658 55 HIS C O 1
ATOM 4011 N N . HIS C 1 56 ? 20.54971 -23.12880 -20.32418 1.000 73.89787 56 HIS C N 1
ATOM 4012 C CA . HIS C 1 56 ? 21.96221 -23.39557 -20.09615 1.000 74.54708 56 HIS C CA 1
ATOM 4013 C C . HIS C 1 56 ? 22.80568 -22.26616 -20.67348 1.000 71.24334 56 HIS C C 1
ATOM 4014 O O . HIS C 1 56 ? 22.55224 -21.79123 -21.78431 1.000 67.54999 56 HIS C O 1
ATOM 4021 N N . GLY C 1 57 ? 23.80506 -21.83746 -19.90778 1.000 66.35554 57 GLY C N 1
ATOM 4022 C CA . GLY C 1 57 ? 24.71743 -20.80268 -20.35612 1.000 62.10024 57 GLY C CA 1
ATOM 4023 C C . GLY C 1 57 ? 26.01173 -20.87207 -19.58156 1.000 59.38827 57 GLY C C 1
ATOM 4024 O O . GLY C 1 57 ? 26.05856 -21.38466 -18.45853 1.000 56.36968 57 GLY C O 1
ATOM 4025 N N . ILE C 1 58 ? 27.07333 -20.35034 -20.19569 1.000 56.60673 58 ILE C N 1
ATOM 4026 C CA . ILE C 1 58 ? 28.39552 -20.38571 -19.57722 1.000 58.36169 58 ILE C CA 1
ATOM 4027 C C . ILE C 1 58 ? 28.48372 -19.30771 -18.50444 1.000 58.33374 58 ILE C C 1
ATOM 4028 O O . ILE C 1 58 ? 27.54954 -18.51816 -18.32296 1.000 57.81363 58 ILE C O 1
ATOM 4033 N N . LEU C 1 59 ? 29.60343 -19.28085 -17.77893 1.000 58.54002 59 LEU C N 1
ATOM 4034 C CA . LEU C 1 59 ? 29.89354 -18.23370 -16.79939 1.000 57.81044 59 LEU C CA 1
ATOM 4035 C C . LEU C 1 59 ? 28.85772 -18.19064 -15.67731 1.000 57.78357 59 LEU C C 1
ATOM 4036 O O . LEU C 1 59 ? 28.53998 -17.12021 -15.15397 1.000 60.95765 59 LEU C O 1
ATOM 4041 N N . GLY C 1 60 ? 28.32752 -19.35382 -15.30427 1.000 57.38762 60 GLY C N 1
ATOM 4042 C CA . GLY C 1 60 ? 27.40612 -19.45456 -14.18654 1.000 57.44873 60 GLY C CA 1
ATOM 4043 C C . GLY C 1 60 ? 26.04635 -18.82457 -14.40204 1.000 58.81183 60 GLY C C 1
ATOM 4044 O O . GLY C 1 60 ? 25.43784 -18.34926 -13.43773 1.000 53.73670 60 GLY C O 1
ATOM 4045 N N . SER C 1 61 ? 25.54022 -18.82080 -15.63782 1.000 55.15591 61 SER C N 1
ATOM 4046 C CA . SER C 1 61 ? 24.26877 -18.18101 -15.95167 1.000 56.45394 61 SER C CA 1
ATOM 4047 C C . SER C 1 61 ? 23.12910 -19.16667 -16.19231 1.000 59.70584 61 SER C C 1
ATOM 4048 O O . SER C 1 61 ? 22.02689 -18.73594 -16.54978 1.000 55.40293 61 SER C O 1
ATOM 4051 N N . SER C 1 62 ? 23.35506 -20.46740 -16.01147 1.000 52.64274 62 SER C N 1
ATOM 4052 C CA . SER C 1 62 ? 22.28218 -21.44063 -16.16737 1.000 52.36617 62 SER C CA 1
ATOM 4053 C C . SER C 1 62 ? 21.22488 -21.27217 -15.07621 1.000 55.36684 62 SER C C 1
ATOM 4054 O O . SER C 1 62 ? 21.52712 -20.92158 -13.93100 1.000 51.68416 62 SER C O 1
ATOM 4057 N N . ILE C 1 63 ? 19.96994 -21.52979 -15.44338 1.000 50.14556 63 ILE C N 1
ATOM 4058 C CA . ILE C 1 63 ? 18.84206 -21.45880 -14.51785 1.000 51.41911 63 ILE C CA 1
ATOM 4059 C C . ILE C 1 63 ? 17.89932 -22.61449 -14.81895 1.000 56.10314 63 ILE C C 1
ATOM 4060 O O . ILE C 1 63 ? 17.47702 -22.79423 -15.96694 1.000 51.27170 63 ILE C O 1
ATOM 4065 N N A GLU C 1 64 ? 17.57205 -23.40216 -13.79864 0.556 51.18427 64 GLU C N 1
ATOM 4066 N N B GLU C 1 64 ? 17.56726 -23.38998 -13.78791 0.444 51.17050 64 GLU C N 1
ATOM 4067 C CA A GLU C 1 64 ? 16.58100 -24.46059 -13.92217 0.556 52.44568 64 GLU C CA 1
ATOM 4068 C CA B GLU C 1 64 ? 16.60581 -24.47971 -13.87265 0.444 52.50981 64 GLU C CA 1
ATOM 4069 C C A GLU C 1 64 ? 15.49475 -24.25976 -12.87511 0.556 51.30522 64 GLU C C 1
ATOM 4070 C C B GLU C 1 64 ? 15.48905 -24.23506 -12.86626 0.444 51.27403 64 GLU C C 1
ATOM 4071 O O A GLU C 1 64 ? 15.77884 -23.87648 -11.73806 0.556 51.93642 64 GLU C O 1
ATOM 4072 O O B GLU C 1 64 ? 15.74544 -23.79501 -11.74268 0.444 51.80009 64 GLU C O 1
ATOM 4083 N N . ILE C 1 65 ? 14.24948 -24.51046 -13.26809 1.000 50.49102 65 ILE C N 1
ATOM 4084 C CA . ILE C 1 65 ? 13.09085 -24.35497 -12.39271 1.000 50.20944 65 ILE C CA 1
ATOM 4085 C C . ILE C 1 65 ? 12.15083 -25.53024 -12.62688 1.000 51.46968 65 ILE C C 1
ATOM 4086 O O . ILE C 1 65 ? 11.76045 -25.79765 -13.76844 1.000 50.43852 65 ILE C O 1
ATOM 4091 N N . LEU C 1 66 ? 11.78546 -26.22911 -11.55250 1.000 52.73005 66 LEU C N 1
ATOM 4092 C CA . LEU C 1 66 ? 10.84057 -27.33898 -11.60816 1.000 53.82240 66 LEU C CA 1
ATOM 4093 C C . LEU C 1 66 ? 9.56709 -26.96332 -10.86184 1.000 53.74095 66 LEU C C 1
ATOM 4094 O O . LEU C 1 66 ? 9.63005 -26.45064 -9.73871 1.000 53.85358 66 LEU C O 1
ATOM 4099 N N . LEU C 1 67 ? 8.41714 -27.23874 -11.47672 1.000 53.99757 67 LEU C N 1
ATOM 4100 C CA . LEU C 1 67 ? 7.10449 -26.90735 -10.91952 1.000 54.35393 67 LEU C CA 1
ATOM 4101 C C . LEU C 1 67 ? 6.41117 -28.20346 -10.51080 1.000 57.08959 67 LEU C C 1
ATOM 4102 O O . LEU C 1 67 ? 5.90441 -28.94143 -11.35972 1.000 59.78538 67 LEU C O 1
ATOM 4107 N N . HIS C 1 68 ? 6.37980 -28.46903 -9.20604 1.000 56.38300 68 HIS C N 1
ATOM 4108 C CA . HIS C 1 68 ? 5.78332 -29.68995 -8.66236 1.000 58.69417 68 HIS C CA 1
ATOM 4109 C C . HIS C 1 68 ? 4.33217 -29.39439 -8.30514 1.000 58.33558 68 HIS C C 1
ATOM 4110 O O . HIS C 1 68 ? 4.00299 -29.06799 -7.16364 1.000 61.18856 68 HIS C O 1
ATOM 4117 N N . TRP C 1 69 ? 3.44988 -29.53038 -9.29915 1.000 56.68725 69 TRP C N 1
ATOM 4118 C CA . TRP C 1 69 ? 2.05655 -29.12661 -9.12983 1.000 59.37001 69 TRP C CA 1
ATOM 4119 C C . TRP C 1 69 ? 1.35121 -29.95362 -8.06422 1.000 63.53000 69 TRP C C 1
ATOM 4120 O O . TRP C 1 69 ? 0.56233 -29.41783 -7.27736 1.000 61.24995 69 TRP C O 1
ATOM 4131 N N . GLU C 1 70 ? 1.62045 -31.25972 -8.02048 1.000 64.97842 70 GLU C N 1
ATOM 4132 C CA . GLU C 1 70 ? 0.96273 -32.11278 -7.03627 1.000 68.29050 70 GLU C CA 1
ATOM 4133 C C . GLU C 1 70 ? 1.35349 -31.71891 -5.61487 1.000 66.74850 70 GLU C C 1
ATOM 4134 O O . GLU C 1 70 ? 0.50515 -31.68490 -4.71505 1.000 67.86149 70 GLU C O 1
ATOM 4140 N N . GLN C 1 71 ? 2.62577 -31.39419 -5.39941 1.000 64.88478 71 GLN C N 1
ATOM 4141 C CA . GLN C 1 71 ? 3.12884 -31.03196 -4.08131 1.000 69.24287 71 GLN C CA 1
ATOM 4142 C C . GLN C 1 71 ? 3.08285 -29.53376 -3.80273 1.000 66.26863 71 GLN C C 1
ATOM 4143 O O . GLN C 1 71 ? 3.54978 -29.10699 -2.74057 1.000 66.93735 71 GLN C O 1
ATOM 4149 N N . ASN C 1 72 ? 2.53153 -28.73361 -4.71557 1.000 63.94651 72 ASN C N 1
ATOM 4150 C CA . ASN C 1 72 ? 2.42401 -27.28282 -4.54211 1.000 71.48809 72 ASN C CA 1
ATOM 4151 C C . ASN C 1 72 ? 3.75885 -26.68322 -4.10022 1.000 63.97954 72 ASN C C 1
ATOM 4152 O O . ASN C 1 72 ? 3.84565 -25.92406 -3.13122 1.000 60.51616 72 ASN C O 1
ATOM 4157 N N . ASN C 1 73 ? 4.81132 -27.04176 -4.83279 1.000 57.38254 73 ASN C N 1
ATOM 4158 C CA . ASN C 1 73 ? 6.18262 -26.72809 -4.46489 1.000 58.66007 73 ASN C CA 1
ATOM 4159 C C . ASN C 1 73 ? 6.97748 -26.44657 -5.73346 1.000 56.99379 73 ASN C C 1
ATOM 4160 O O . ASN C 1 73 ? 6.67768 -26.98434 -6.80116 1.000 57.11828 73 ASN C O 1
ATOM 4165 N N . VAL C 1 74 ? 7.97823 -25.57731 -5.61412 1.000 50.78727 74 VAL C N 1
ATOM 4166 C CA . VAL C 1 74 ? 8.77099 -25.11206 -6.74807 1.000 54.91953 74 VAL C CA 1
ATOM 4167 C C . VAL C 1 74 ? 10.23791 -25.12413 -6.33831 1.000 55.15553 74 VAL C C 1
ATOM 4168 O O . VAL C 1 74 ? 10.57672 -24.76262 -5.20677 1.000 56.17622 74 VAL C O 1
ATOM 4172 N N . GLU C 1 75 ? 11.10731 -25.54882 -7.25653 1.000 50.11632 75 GLU C N 1
ATOM 4173 C CA . GLU C 1 75 ? 12.54563 -25.61487 -7.02528 1.000 51.22829 75 GLU C CA 1
ATOM 4174 C C . GLU C 1 75 ? 13.27011 -24.74858 -8.04699 1.000 53.38697 75 GLU C C 1
ATOM 4175 O O . GLU C 1 75 ? 13.08002 -24.91868 -9.25591 1.000 51.83637 75 GLU C O 1
ATOM 4181 N N . VAL C 1 76 ? 14.10424 -23.83164 -7.56000 1.000 48.26303 76 VAL C N 1
ATOM 4182 C CA . VAL C 1 76 ? 14.89548 -22.93553 -8.39859 1.000 47.54553 76 VAL C CA 1
ATOM 4183 C C . VAL C 1 76 ? 16.36558 -23.28360 -8.19854 1.000 53.09926 76 VAL C C 1
ATOM 4184 O O . VAL C 1 76 ? 16.89507 -23.15479 -7.08840 1.000 52.50209 76 VAL C O 1
ATOM 4188 N N . MET C 1 77 ? 17.02162 -23.72713 -9.26749 1.000 49.98819 77 MET C N 1
ATOM 4189 C CA . MET C 1 77 ? 18.42679 -24.11626 -9.24421 1.000 52.78632 77 MET C CA 1
ATOM 4190 C C . MET C 1 77 ? 19.26695 -23.04849 -9.93529 1.000 54.61629 77 MET C C 1
ATOM 4191 O O . MET C 1 77 ? 18.95662 -22.64336 -11.06176 1.000 53.51087 77 MET C O 1
ATOM 4196 N N . TYR C 1 78 ? 20.34127 -22.61784 -9.27149 1.000 56.09433 78 TYR C N 1
ATOM 4197 C CA . TYR C 1 78 ? 21.19815 -21.55370 -9.78292 1.000 54.71711 78 TYR C CA 1
ATOM 4198 C C . TYR C 1 78 ? 22.52760 -21.58085 -9.04160 1.000 64.50106 78 TYR C C 1
ATOM 4199 O O . TYR C 1 78 ? 22.54402 -21.60159 -7.80714 1.000 65.72795 78 TYR C O 1
ATOM 4208 N N . LEU C 1 79 ? 23.63052 -21.58019 -9.79529 1.000 62.16641 79 LEU C N 1
ATOM 4209 C CA . LEU C 1 79 ? 24.98810 -21.53228 -9.23986 1.000 63.33352 79 LEU C CA 1
ATOM 4210 C C . LEU C 1 79 ? 25.19363 -22.58927 -8.15623 1.000 70.49608 79 LEU C C 1
ATOM 4211 O O . LEU C 1 79 ? 25.74133 -22.31831 -7.08433 1.000 76.93096 79 LEU C O 1
ATOM 4216 N N . GLU C 1 80 ? 24.74473 -23.81100 -8.44643 1.000 69.24010 80 GLU C N 1
ATOM 4217 C CA . GLU C 1 80 ? 24.88829 -24.94180 -7.52636 1.000 75.75233 80 GLU C CA 1
ATOM 4218 C C . GLU C 1 80 ? 24.16620 -24.67934 -6.20489 1.000 79.13987 80 GLU C C 1
ATOM 4219 O O . GLU C 1 80 ? 24.66678 -25.00420 -5.12606 1.000 80.90782 80 GLU C O 1
ATOM 4225 N N . THR C 1 81 ? 22.97881 -24.08242 -6.29173 1.000 71.56216 81 THR C N 1
ATOM 4226 C CA . THR C 1 81 ? 22.13551 -23.82159 -5.13445 1.000 68.13442 81 THR C CA 1
ATOM 4227 C C . THR C 1 81 ? 20.69172 -24.11506 -5.50749 1.000 62.43066 81 THR C C 1
ATOM 4228 O O . THR C 1 81 ? 20.24647 -23.76876 -6.60317 1.000 58.32787 81 THR C O 1
ATOM 4232 N N . LYS C 1 82 ? 19.96651 -24.75953 -4.59999 1.000 60.30114 82 LYS C N 1
ATOM 4233 C CA . LYS C 1 82 ? 18.56317 -25.08848 -4.80389 1.000 57.82688 82 LYS C CA 1
ATOM 4234 C C . LYS C 1 82 ? 17.72232 -24.34678 -3.77822 1.000 58.50103 82 LYS C C 1
ATOM 4235 O O . LYS C 1 82 ? 17.96747 -24.46076 -2.57425 1.000 60.84496 82 LYS C O 1
ATOM 4241 N N . VAL C 1 83 ? 16.73768 -23.58772 -4.25406 1.000 57.44847 83 VAL C N 1
ATOM 4242 C CA . VAL C 1 83 ? 15.80252 -22.87300 -3.39523 1.000 56.65284 83 VAL C CA 1
ATOM 4243 C C . VAL C 1 83 ? 14.43972 -23.53605 -3.52503 1.000 59.82300 83 VAL C C 1
ATOM 4244 O O . VAL C 1 83 ? 14.00055 -23.85811 -4.63616 1.000 58.29834 83 VAL C O 1
ATOM 4248 N N . ALA C 1 84 ? 13.78116 -23.75428 -2.39215 1.000 61.34380 84 ALA C N 1
ATOM 4249 C CA . ALA C 1 84 ? 12.45850 -24.35811 -2.34868 1.000 61.76333 84 ALA C CA 1
ATOM 4250 C C . ALA C 1 84 ? 11.43983 -23.28778 -1.99313 1.000 59.56637 84 ALA C C 1
ATOM 4251 O O . ALA C 1 84 ? 11.63620 -22.53278 -1.03717 1.000 58.57313 84 ALA C O 1
ATOM 4253 N N . LEU C 1 85 ? 10.36217 -23.22339 -2.76914 1.000 55.23533 85 LEU C N 1
ATOM 4254 C CA . LEU C 1 85 ? 9.29265 -22.26130 -2.56386 1.000 53.88673 85 LEU C CA 1
ATOM 4255 C C . LEU C 1 85 ? 7.95830 -22.96371 -2.73828 1.000 55.12160 85 LEU C C 1
ATOM 4256 O O . LEU C 1 85 ? 7.83264 -23.88716 -3.54232 1.000 58.22319 85 LEU C O 1
ATOM 4261 N N . SER C 1 86 ? 6.95522 -22.50844 -2.00003 1.000 52.29379 86 SER C N 1
ATOM 4262 C CA . SER C 1 86 ? 5.60484 -22.95461 -2.29040 1.000 53.02469 86 SER C CA 1
ATOM 4263 C C . SER C 1 86 ? 5.14874 -22.38784 -3.63271 1.000 52.18902 86 SER C C 1
ATOM 4264 O O . SER C 1 86 ? 5.73797 -21.44761 -4.17545 1.000 52.78855 86 SER C O 1
ATOM 4267 N N . MET C 1 87 ? 4.07077 -22.96604 -4.16571 1.000 53.22427 87 MET C N 1
ATOM 4268 C CA . MET C 1 87 ? 3.51022 -22.45648 -5.41366 1.000 52.36071 87 MET C CA 1
ATOM 4269 C C . MET C 1 87 ? 3.06573 -21.00288 -5.26779 1.000 51.13676 87 MET C C 1
ATOM 4270 O O . MET C 1 87 ? 3.24803 -20.19642 -6.18836 1.000 46.28979 87 MET C O 1
ATOM 4275 N N . ILE C 1 88 ? 2.50607 -20.63361 -4.11054 1.000 49.57036 88 ILE C N 1
ATOM 4276 C CA . ILE C 1 88 ? 2.01775 -19.26303 -3.95954 1.000 51.77548 88 ILE C CA 1
ATOM 4277 C C . ILE C 1 88 ? 3.18317 -18.28591 -3.83218 1.000 47.44448 88 ILE C C 1
ATOM 4278 O O . ILE C 1 88 ? 3.13492 -17.16974 -4.36584 1.000 44.30298 88 ILE C O 1
ATOM 4283 N N . ASP C 1 89 ? 4.25367 -18.68983 -3.14402 1.000 46.26082 89 ASP C N 1
ATOM 4284 C CA . ASP C 1 89 ? 5.42515 -17.82616 -3.04354 1.000 47.80749 89 ASP C CA 1
ATOM 4285 C C . ASP C 1 89 ? 6.16208 -17.72120 -4.37142 1.000 45.32139 89 ASP C C 1
ATOM 4286 O O . ASP C 1 89 ? 6.75373 -16.67666 -4.66574 1.000 46.01304 89 ASP C O 1
ATOM 4291 N N . PHE C 1 90 ? 6.14881 -18.78745 -5.17553 1.000 45.86553 90 PHE C N 1
ATOM 4292 C CA . PHE C 1 90 ? 6.70089 -18.70381 -6.52577 1.000 41.79648 90 PHE C CA 1
ATOM 4293 C C . PHE C 1 90 ? 5.97901 -17.63464 -7.33192 1.000 40.66869 90 PHE C C 1
ATOM 4294 O O . PHE C 1 90 ? 6.61160 -16.81246 -8.00435 1.000 42.06862 90 PHE C O 1
ATOM 4302 N N . ARG C 1 91 ? 4.64511 -17.61990 -7.26115 1.000 40.75943 91 ARG C N 1
ATOM 4303 C CA . ARG C 1 91 ? 3.87839 -16.62933 -8.01014 1.000 44.74095 91 ARG C CA 1
ATOM 4304 C C . ARG C 1 91 ? 4.09395 -15.22497 -7.45464 1.000 42.53405 91 ARG C C 1
ATOM 4305 O O . ARG C 1 91 ? 4.11144 -14.25056 -8.21421 1.000 38.77736 91 ARG C O 1
ATOM 4313 N N . ARG C 1 92 ? 4.26116 -15.09894 -6.13476 1.000 43.58309 92 ARG C N 1
ATOM 4314 C CA . ARG C 1 92 ? 4.54648 -13.78873 -5.55241 1.000 41.75878 92 ARG C CA 1
ATOM 4315 C C . ARG C 1 92 ? 5.90840 -13.27199 -5.99463 1.000 43.36075 92 ARG C C 1
ATOM 4316 O O . ARG C 1 92 ? 6.05553 -12.08625 -6.31210 1.000 43.75768 92 ARG C O 1
ATOM 4324 N N . TRP C 1 93 ? 6.91440 -14.14789 -6.01747 1.000 43.51663 93 TRP C N 1
ATOM 4325 C CA . TRP C 1 93 ? 8.23110 -13.76969 -6.51961 1.000 41.43448 93 TRP C CA 1
ATOM 4326 C C . TRP C 1 93 ? 8.15544 -13.31726 -7.97703 1.000 42.79886 93 TRP C C 1
ATOM 4327 O O . TRP C 1 93 ? 8.74760 -12.30072 -8.35401 1.000 40.01212 93 TRP C O 1
ATOM 4338 N N . LEU C 1 94 ? 7.41989 -14.05620 -8.81268 1.000 39.22695 94 LEU C N 1
ATOM 4339 C CA . LEU C 1 94 ? 7.24091 -13.63311 -10.19807 1.000 39.62978 94 LEU C CA 1
ATOM 4340 C C . LEU C 1 94 ? 6.49817 -12.30456 -10.28587 1.000 38.75400 94 LEU C C 1
ATOM 4341 O O . LEU C 1 94 ? 6.81153 -11.46413 -11.13739 1.000 37.05011 94 LEU C O 1
ATOM 4346 N N . ALA C 1 95 ? 5.50038 -12.10262 -9.42560 1.000 39.28313 95 ALA C N 1
ATOM 4347 C CA . ALA C 1 95 ? 4.71211 -10.87690 -9.49022 1.000 37.19594 95 ALA C CA 1
ATOM 4348 C C . ALA C 1 95 ? 5.56534 -9.64728 -9.19437 1.000 35.97135 95 ALA C C 1
ATOM 4349 O O . ALA C 1 95 ? 5.44697 -8.62322 -9.88006 1.000 35.23910 95 ALA C O 1
ATOM 4351 N N . TYR C 1 96 ? 6.43387 -9.73000 -8.18079 1.000 35.81474 96 TYR C N 1
ATOM 4352 C CA . TYR C 1 96 ? 7.25964 -8.58695 -7.79719 1.000 37.47549 96 TYR C CA 1
ATOM 4353 C C . TYR C 1 96 ? 8.41306 -8.36918 -8.76497 1.000 36.40369 96 TYR C C 1
ATOM 4354 O O . TYR C 1 96 ? 8.79343 -7.22332 -9.03110 1.000 37.04512 96 TYR C O 1
ATOM 4363 N N . THR C 1 97 ? 9.00467 -9.45800 -9.25859 1.000 36.64758 97 THR C N 1
ATOM 4364 C CA . THR C 1 97 ? 9.99080 -9.36164 -10.32736 1.000 35.28757 97 THR C CA 1
ATOM 4365 C C . THR C 1 97 ? 9.39360 -8.64670 -11.53054 1.000 36.03534 97 THR C C 1
ATOM 4366 O O . THR C 1 97 ? 9.99570 -7.72271 -12.08993 1.000 35.63546 97 THR C O 1
ATOM 4370 N N . ASP C 1 98 ? 8.18011 -9.04939 -11.91318 1.000 35.72778 98 ASP C N 1
ATOM 4371 C CA . ASP C 1 98 ? 7.48314 -8.43349 -13.03633 1.000 33.57279 98 ASP C CA 1
ATOM 4372 C C . ASP C 1 98 ? 7.15064 -6.97108 -12.74357 1.000 33.38253 98 ASP C C 1
ATOM 4373 O O . ASP C 1 98 ? 7.30988 -6.10022 -13.60883 1.000 32.45603 98 ASP C O 1
ATOM 4378 N N . LEU C 1 99 ? 6.69645 -6.68505 -11.52268 1.000 29.61468 99 LEU C N 1
ATOM 4379 C CA . LEU C 1 99 ? 6.31249 -5.32412 -11.15794 1.000 29.72806 99 LEU C CA 1
ATOM 4380 C C . LEU C 1 99 ? 7.49216 -4.36681 -11.28127 1.000 31.19865 99 LEU C C 1
ATOM 4381 O O . LEU C 1 99 ? 7.40632 -3.33535 -11.96070 1.000 30.09353 99 LEU C O 1
ATOM 4386 N N . LEU C 1 100 ? 8.62249 -4.72404 -10.67574 1.000 29.71411 100 LEU C N 1
ATOM 4387 C CA . LEU C 1 100 ? 9.71958 -3.79047 -10.45673 1.000 32.01629 100 LEU C CA 1
ATOM 4388 C C . LEU C 1 100 ? 10.77076 -3.80755 -11.55535 1.000 33.71413 100 LEU C C 1
ATOM 4389 O O . LEU C 1 100 ? 11.43278 -2.78647 -11.77469 1.000 34.18754 100 LEU C O 1
ATOM 4394 N N . LEU C 1 101 ? 10.94996 -4.93484 -12.24791 1.000 31.48026 101 LEU C N 1
ATOM 4395 C CA . LEU C 1 101 ? 12.05465 -5.09054 -13.18081 1.000 35.81331 101 LEU C CA 1
ATOM 4396 C C . LEU C 1 101 ? 11.64800 -5.36252 -14.62502 1.000 34.16779 101 LEU C C 1
ATOM 4397 O O . LEU C 1 101 ? 12.48389 -5.18305 -15.51857 1.000 34.18986 101 LEU C O 1
ATOM 4402 N N . SER C 1 102 ? 10.42198 -5.80753 -14.88699 1.000 34.42929 102 SER C N 1
ATOM 4403 C CA . SER C 1 102 ? 10.13530 -6.13201 -16.28496 1.000 31.38712 102 SER C CA 1
ATOM 4404 C C . SER C 1 102 ? 9.91867 -4.85646 -17.09746 1.000 33.87903 102 SER C C 1
ATOM 4405 O O . SER C 1 102 ? 9.30267 -3.90670 -16.60846 1.000 30.26787 102 SER C O 1
ATOM 4408 N N . PRO C 1 103 ? 10.41115 -4.81333 -18.33786 1.000 34.43790 103 PRO C N 1
ATOM 4409 C CA . PRO C 1 103 ? 10.13403 -3.66336 -19.20539 1.000 32.13773 103 PRO C CA 1
ATOM 4410 C C . PRO C 1 103 ? 8.64356 -3.47517 -19.45427 1.000 33.29218 103 PRO C C 1
ATOM 4411 O O . PRO C 1 103 ? 7.85536 -4.42154 -19.43876 1.000 31.82573 103 PRO C O 1
ATOM 4415 N N . ILE C 1 104 ? 8.26352 -2.22056 -19.67019 1.000 32.49300 104 ILE C N 1
ATOM 4416 C CA . ILE C 1 104 ? 6.89866 -1.83796 -20.00519 1.000 32.74573 104 ILE C CA 1
ATOM 4417 C C . ILE C 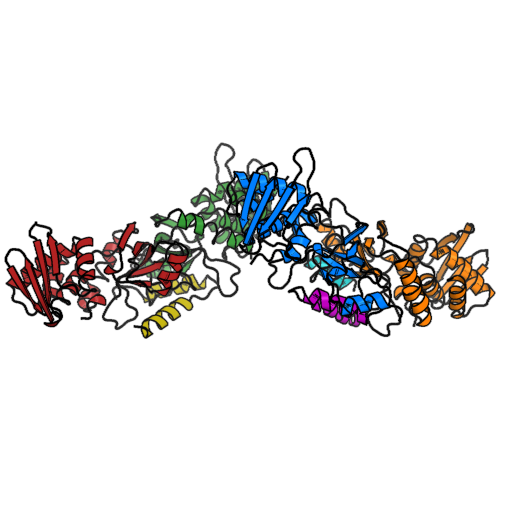1 104 ? 6.92820 -1.24879 -21.40934 1.000 32.54951 104 ILE C C 1
ATOM 4418 O O . ILE C 1 104 ? 7.70267 -0.32445 -21.67851 1.000 30.33248 104 ILE C O 1
ATOM 4423 N N . LEU C 1 105 ? 6.11970 -1.80943 -22.30862 1.000 35.16763 105 LEU C N 1
ATOM 4424 C CA . LEU C 1 105 ? 6.13472 -1.37428 -23.69860 1.000 32.88435 105 LEU C CA 1
ATOM 4425 C C . LEU C 1 105 ? 5.61754 0.05698 -23.80575 1.000 30.79664 105 LEU C C 1
ATOM 4426 O O . LEU C 1 105 ? 4.69405 0.43285 -23.08690 1.000 29.41639 105 LEU C O 1
ATOM 4431 N N . PRO C 1 106 ? 6.19213 0.87475 -24.68578 1.000 34.24808 106 PRO C N 1
ATOM 4432 C CA . PRO C 1 106 ? 5.66190 2.22806 -24.89626 1.000 32.32727 106 PRO C CA 1
ATOM 4433 C C . PRO C 1 106 ? 4.22878 2.20904 -25.41214 1.000 30.83892 106 PRO C C 1
ATOM 4434 O O . PRO C 1 106 ? 3.75934 1.23302 -26.00048 1.000 28.78429 106 PRO C O 1
ATOM 4438 N N . LEU C 1 107 ? 3.52122 3.30853 -25.16148 1.000 30.51356 107 LEU C N 1
ATOM 4439 C CA . LEU C 1 107 ? 2.21764 3.50004 -25.77598 1.000 31.21128 107 LEU C CA 1
ATOM 4440 C C . LEU C 1 107 ? 2.36467 3.49500 -27.29369 1.000 30.58054 107 LEU C C 1
ATOM 4441 O O . LEU C 1 107 ? 3.35902 3.97418 -27.84138 1.000 28.25524 107 LEU C O 1
ATOM 4446 N N . GLY C 1 108 ? 1.36045 2.94711 -27.97594 1.000 28.94181 108 GLY C N 1
ATOM 4447 C CA . GLY C 1 108 ? 1.38207 2.88616 -29.42415 1.000 27.55753 108 GLY C CA 1
ATOM 4448 C C . GLY C 1 108 ? 2.24307 1.78588 -29.99453 1.000 31.53521 108 GLY C C 1
ATOM 4449 O O . GLY C 1 108 ? 2.37781 1.69953 -31.22370 1.000 29.53654 108 GLY C O 1
ATOM 4450 N N . THR C 1 109 ? 2.83820 0.95356 -29.14243 1.000 30.03655 109 THR C N 1
ATOM 4451 C CA . THR C 1 109 ? 3.57467 -0.21043 -29.61063 1.000 29.76199 109 THR C CA 1
ATOM 4452 C C . THR C 1 109 ? 2.63860 -1.16621 -30.33998 1.000 30.94135 109 THR C C 1
ATOM 4453 O O . THR C 1 109 ? 1.51456 -1.41735 -29.90345 1.000 26.96843 109 THR C O 1
ATOM 4457 N N . THR C 1 110 ? 3.10109 -1.68867 -31.46759 1.000 28.67416 110 THR C N 1
ATOM 4458 C CA . THR C 1 110 ? 2.36126 -2.69547 -32.20902 1.000 29.78508 110 THR C CA 1
ATOM 4459 C C . THR C 1 110 ? 2.95155 -4.06289 -31.90453 1.000 29.17725 110 THR C C 1
ATOM 4460 O O . THR C 1 110 ? 4.17243 -4.21986 -31.85517 1.000 31.23289 110 THR C O 1
ATOM 4464 N N . ILE C 1 111 ? 2.07914 -5.04552 -31.67846 1.000 29.45493 111 ILE C N 1
ATOM 4465 C CA . ILE C 1 111 ? 2.49161 -6.35996 -31.20545 1.000 31.48167 111 ILE C CA 1
ATOM 4466 C C . ILE C 1 111 ? 1.68025 -7.44520 -31.90252 1.000 28.24422 111 ILE C C 1
ATOM 4467 O O . ILE C 1 111 ? 0.55304 -7.22718 -32.35304 1.000 29.71105 111 ILE C O 1
ATOM 4472 N N . GLU C 1 112 ? 2.27596 -8.62994 -31.98625 1.000 30.50472 112 GLU C N 1
ATOM 4473 C CA . GLU C 1 112 ? 1.55991 -9.84592 -32.35150 1.000 30.84194 112 GLU C CA 1
ATOM 4474 C C . GLU C 1 112 ? 1.16939 -10.57835 -31.07637 1.000 33.63609 112 GLU C C 1
ATOM 4475 O O . GLU C 1 112 ? 2.01287 -10.78551 -30.20004 1.000 34.41779 112 GLU C O 1
ATOM 4481 N N . LEU C 1 113 ? -0.09782 -10.96812 -30.97350 1.000 33.22005 113 LEU C N 1
ATOM 4482 C CA . LEU C 1 113 ? -0.59548 -11.69120 -29.81363 1.000 30.86486 113 LEU C CA 1
ATOM 4483 C C . LEU C 1 113 ? -0.63619 -13.19271 -30.08776 1.000 38.53462 113 LEU C C 1
ATOM 4484 O O . LEU C 1 113 ? -0.57981 -13.64917 -31.23360 1.000 33.59784 113 LEU C O 1
ATOM 4489 N N . ASN C 1 114 ? -0.72990 -13.95791 -29.00632 1.000 37.50051 114 ASN C N 1
ATOM 4490 C CA . ASN C 1 114 ? -0.58185 -15.41161 -29.04228 1.000 40.42925 114 ASN C CA 1
ATOM 4491 C C . ASN C 1 114 ? -1.95556 -16.03800 -29.25193 1.000 39.24298 114 ASN C C 1
ATOM 4492 O O . ASN C 1 114 ? -2.81976 -15.96516 -28.37257 1.000 40.40996 114 ASN C O 1
ATOM 4497 N N . LYS C 1 115 ? -2.15750 -16.64238 -30.42565 1.000 39.60737 115 LYS C N 1
ATOM 4498 C CA . LYS C 1 115 ? -3.44305 -17.23579 -30.77268 1.000 41.59836 115 LYS C CA 1
ATOM 4499 C C . LYS C 1 115 ? -3.73756 -18.49698 -29.97740 1.000 48.50828 115 LYS C C 1
ATOM 4500 O O . LYS C 1 115 ? -4.89928 -18.91107 -29.90930 1.000 46.23465 115 LYS C O 1
ATOM 4506 N N . ASP C 1 116 ? -2.71631 -19.12159 -29.38533 1.000 50.62126 116 ASP C N 1
ATOM 4507 C CA . ASP C 1 116 ? -2.94124 -20.31980 -28.58415 1.000 50.94005 116 ASP C CA 1
ATOM 4508 C C . ASP C 1 116 ? -3.85495 -20.05958 -27.39322 1.000 50.51068 116 ASP C C 1
ATOM 4509 O O . ASP C 1 116 ? -4.35639 -21.01506 -26.79151 1.000 51.09328 116 ASP C O 1
ATOM 4514 N N . LEU C 1 117 ? -4.08961 -18.79649 -27.04042 1.000 49.58783 117 LEU C N 1
ATOM 4515 C CA . LEU C 1 117 ? -4.90629 -18.45632 -25.88401 1.000 48.03893 117 LEU C CA 1
ATOM 4516 C C . LEU C 1 117 ? -6.28770 -17.93034 -26.26020 1.000 48.35323 117 LEU C C 1
ATOM 4517 O O . LEU C 1 117 ? -6.97001 -17.35070 -25.40941 1.000 47.30181 117 LEU C O 1
ATOM 4522 N N . LEU C 1 118 ? -6.72243 -18.11016 -27.53508 1.000 44.63942 118 LEU C N 1
ATOM 4523 C CA . LEU C 1 118 ? -8.09880 -17.84178 -27.92486 1.000 42.72598 118 LEU C CA 1
ATOM 4524 C C . LEU C 1 118 ? -8.86963 -19.14997 -28.04953 1.000 45.63514 118 LEU C C 1
ATOM 4525 O O . LEU C 1 118 ? -8.28091 -20.19639 -28.33655 1.000 44.77552 118 LEU C O 1
ATOM 4530 N N . PRO C 1 119 ? -10.18228 -19.14887 -27.82159 1.000 44.63442 119 PRO C N 1
ATOM 4531 C CA . PRO C 1 119 ? -10.95196 -20.37871 -28.03301 1.000 44.30274 119 PRO C CA 1
ATOM 4532 C C . PRO C 1 119 ? -10.95938 -20.75923 -29.50583 1.000 46.35303 119 PRO C C 1
ATOM 4533 O O . PRO C 1 119 ? -10.79048 -19.91395 -30.38738 1.000 42.66728 119 PRO C O 1
ATOM 4537 N N . ALA C 1 120 ? -11.14784 -22.05641 -29.76141 1.000 48.54178 120 ALA C N 1
ATOM 4538 C CA . ALA C 1 120 ? -11.03547 -22.57476 -31.12132 1.000 46.41824 120 ALA C CA 1
ATOM 4539 C C . ALA C 1 120 ? -12.00902 -21.87800 -32.06364 1.000 46.05665 120 ALA C C 1
ATOM 4540 O O . ALA C 1 120 ? -11.61942 -21.42125 -33.14292 1.000 46.38996 120 ALA C O 1
ATOM 4542 N N . ALA C 1 121 ? -13.28009 -21.77129 -31.66292 1.000 44.97985 121 ALA C N 1
ATOM 4543 C CA . ALA C 1 121 ? -14.28973 -21.17843 -32.53667 1.000 47.43380 121 ALA C CA 1
ATOM 4544 C C . ALA C 1 121 ? -13.92090 -19.75990 -32.95420 1.000 46.74421 121 ALA C C 1
ATOM 4545 O O . ALA C 1 121 ? -14.24898 -19.33638 -34.06893 1.000 45.64715 121 ALA C O 1
ATOM 4547 N N . LEU C 1 122 ? -13.22994 -19.02109 -32.08589 1.000 43.63793 122 LEU C N 1
ATOM 4548 C CA . LEU C 1 122 ? -12.79601 -17.66850 -32.41196 1.000 43.77742 122 LEU C CA 1
ATOM 4549 C C . LEU C 1 122 ? -11.59922 -17.67863 -33.35855 1.000 45.04024 122 LEU C C 1
ATOM 4550 O O . LEU C 1 122 ? -11.52279 -16.85689 -34.27898 1.000 41.07913 122 LEU C O 1
ATOM 4555 N N . VAL C 1 123 ? -10.66335 -18.60642 -33.14848 1.000 46.61584 123 VAL C N 1
ATOM 4556 C CA . VAL C 1 123 ? -9.51062 -18.72935 -34.03577 1.000 45.62838 123 VAL C CA 1
ATOM 4557 C C . VAL C 1 123 ? -9.95848 -19.05023 -35.45681 1.000 42.65875 123 VAL C C 1
ATOM 4558 O O . VAL C 1 123 ? -9.43804 -18.48780 -36.42792 1.000 41.89755 123 VAL C O 1
ATOM 4562 N N . THR C 1 124 ? -10.93570 -19.94781 -35.60335 1.000 41.89216 124 THR C N 1
ATOM 4563 C CA . THR C 1 124 ? -11.37880 -20.32615 -36.94278 1.000 43.89196 124 THR C CA 1
ATOM 4564 C C . THR C 1 124 ? -12.12352 -19.18893 -37.62544 1.000 42.49580 124 THR C C 1
ATOM 4565 O O . THR C 1 124 ? -12.04232 -19.04899 -38.85016 1.000 42.14761 124 THR C O 1
ATOM 4569 N N . SER C 1 125 ? -12.84324 -18.36740 -36.85345 1.000 42.39933 125 SER C N 1
ATOM 4570 C CA . SER C 1 125 ? -13.50643 -17.20122 -37.42714 1.000 43.37978 125 SER C CA 1
ATOM 4571 C C . SER C 1 125 ? -12.49156 -16.20113 -37.95979 1.000 39.54857 125 SER C C 1
ATOM 4572 O O . SER C 1 125 ? -12.67026 -15.64637 -39.05020 1.000 40.26261 125 SER C O 1
ATOM 4575 N N . MET C 1 126 ? -11.41798 -15.95752 -37.20643 1.000 37.39951 126 MET C N 1
ATOM 4576 C CA . MET C 1 126 ? -10.36830 -15.06795 -37.69418 1.000 39.15493 126 MET C CA 1
ATOM 4577 C C . MET C 1 126 ? -9.64924 -15.67435 -38.89498 1.000 38.84718 126 MET C C 1
ATOM 4578 O O . MET C 1 126 ? -9.28831 -14.95892 -39.83640 1.000 40.85164 126 MET C O 1
ATOM 4583 N N . ASN C 1 127 ? -9.44271 -16.99156 -38.88401 1.000 39.18133 127 ASN C N 1
ATOM 4584 C CA . ASN C 1 127 ? -8.74483 -17.64129 -39.98893 1.000 39.91641 127 ASN C CA 1
ATOM 4585 C C . ASN C 1 127 ? -9.53881 -17.54055 -41.28454 1.000 41.68878 127 ASN C C 1
ATOM 4586 O O . ASN C 1 127 ? -8.95375 -17.41122 -42.36731 1.000 44.35907 127 ASN C O 1
ATOM 4591 N N . GLU C 1 128 ? -10.87258 -17.61066 -41.19642 1.000 40.19615 128 GLU C N 1
ATOM 4592 C CA . GLU C 1 128 ? -11.69808 -17.56484 -42.40164 1.000 40.69775 128 GLU C CA 1
ATOM 4593 C C . GLU C 1 128 ? -11.47463 -16.27893 -43.18361 1.000 43.75236 128 GLU C C 1
ATOM 4594 O O . GLU C 1 128 ? -11.41660 -16.30115 -44.41732 1.000 42.60960 128 GLU C O 1
ATOM 4600 N N . ILE C 1 129 ? -11.34791 -15.14915 -42.48840 1.000 39.82778 129 ILE C N 1
ATOM 4601 C CA . ILE C 1 129 ? -11.15190 -13.86164 -43.14247 1.000 45.47808 129 ILE C CA 1
ATOM 4602 C C . ILE C 1 129 ? -9.68684 -13.44357 -43.14487 1.000 43.11685 129 ILE C C 1
ATOM 4603 O O . ILE C 1 129 ? -9.36835 -12.31394 -43.52459 1.000 51.00707 129 ILE C O 1
ATOM 4608 N N . GLY C 1 130 ? -8.78705 -14.33125 -42.73480 1.000 43.03685 130 GLY C N 1
ATOM 4609 C CA . GLY C 1 130 ? -7.37081 -14.00091 -42.69450 1.000 45.32338 130 GLY C CA 1
ATOM 4610 C C . GLY C 1 130 ? -7.01545 -12.83162 -41.80018 1.000 44.12243 130 GLY C C 1
ATOM 4611 O O . GLY C 1 130 ? -6.14243 -12.03121 -42.15460 1.000 44.68790 130 GLY C O 1
ATOM 4612 N N . MET C 1 131 ? -7.66668 -12.71108 -40.64153 1.000 42.96699 131 MET C N 1
ATOM 4613 C CA . MET C 1 131 ? -7.34147 -11.64230 -39.70294 1.000 36.20457 131 MET C CA 1
ATOM 4614 C C . MET C 1 131 ? -6.22335 -12.11524 -38.78688 1.000 39.83922 131 MET C C 1
ATOM 4615 O O . MET C 1 131 ? -6.44739 -13.03174 -37.97954 1.000 36.69527 131 MET C O 1
ATOM 4620 N N . PRO C 1 132 ? -5.01691 -11.55936 -38.87569 1.000 38.09205 132 PRO C N 1
ATOM 4621 C CA . PRO C 1 132 ? -3.96713 -11.92414 -37.92216 1.000 34.78129 132 PRO C CA 1
ATOM 4622 C C . PRO C 1 132 ? -4.19906 -11.26446 -36.56858 1.000 33.70454 132 PRO C C 1
ATOM 4623 O O . PRO C 1 132 ? -4.84408 -10.22032 -36.44831 1.000 31.24983 132 PRO C O 1
ATOM 4627 N N . PHE C 1 133 ? -3.66052 -1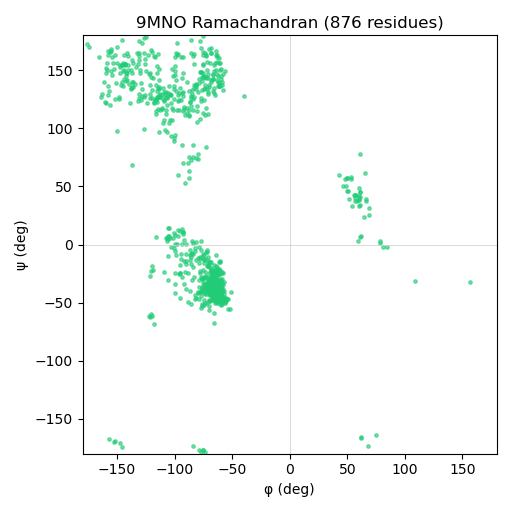1.91549 -35.53930 1.000 31.07972 133 PHE C N 1
ATOM 4628 C CA . PHE C 1 133 ? -3.87273 -11.51584 -34.14723 1.000 32.55725 133 PHE C CA 1
ATOM 4629 C C . PHE C 1 133 ? -2.84548 -10.44451 -33.76676 1.000 28.70104 133 PHE C C 1
ATOM 4630 O O . PHE C 1 133 ? -1.89302 -10.67722 -33.02287 1.000 33.40105 133 PHE C O 1
ATOM 4638 N N . LEU C 1 134 ? -3.05451 -9.24338 -34.30760 1.000 29.59061 134 LEU C N 1
ATOM 4639 C CA . LEU C 1 134 ? -2.16403 -8.10634 -34.10634 1.000 27.07056 134 LEU C CA 1
ATOM 4640 C C . LEU C 1 134 ? -2.87457 -7.02136 -33.30486 1.000 26.79904 134 LEU C C 1
ATOM 4641 O O . LEU C 1 134 ? -4.09950 -6.89174 -33.36496 1.000 28.30181 134 LEU C O 1
ATOM 4646 N N . ALA C 1 135 ? -2.10363 -6.23318 -32.55417 1.000 27.21228 135 ALA C N 1
ATOM 4647 C CA . ALA C 1 135 ? -2.70870 -5.25507 -31.65432 1.000 26.25623 135 ALA C CA 1
ATOM 4648 C C . ALA C 1 135 ? -1.77637 -4.06883 -31.44176 1.000 26.74081 135 ALA C C 1
ATOM 4649 O O . ALA C 1 135 ? -0.57577 -4.13756 -31.71465 1.000 29.48147 135 ALA C O 1
ATOM 4651 N N . ILE C 1 136 ? -2.35092 -2.97577 -30.93458 1.000 26.26256 136 ILE C N 1
ATOM 4652 C CA . ILE C 1 136 ? -1.60533 -1.78432 -30.53909 1.000 26.51089 136 ILE C CA 1
ATOM 4653 C C . ILE C 1 136 ? -1.87702 -1.51401 -29.06463 1.000 26.21855 136 ILE C C 1
ATOM 4654 O O . ILE C 1 136 ? -2.97597 -1.76474 -28.56171 1.000 26.10938 136 ILE C O 1
ATOM 4659 N N . VAL C 1 137 ? -0.87426 -0.96993 -28.38093 1.000 26.33601 137 VAL C N 1
ATOM 4660 C CA . VAL C 1 137 ? -0.97805 -0.66205 -26.95498 1.000 25.87926 137 VAL C CA 1
ATOM 4661 C C . VAL C 1 137 ? -1.63891 0.70377 -26.78737 1.000 25.00591 137 VAL C C 1
ATOM 4662 O O . VAL C 1 137 ? -1.07079 1.72640 -27.17618 1.000 22.64243 137 VAL C O 1
ATOM 4666 N N . LEU C 1 138 ? -2.83196 0.71826 -26.17903 1.000 26.74234 138 LEU C N 1
ATOM 4667 C CA . LEU C 1 138 ? -3.57908 1.92406 -25.83453 1.000 26.11651 138 LEU C CA 1
ATOM 4668 C C . LEU C 1 138 ? -3.23255 2.44279 -24.44266 1.000 28.45035 138 LEU C C 1
ATOM 4669 O O . LEU C 1 138 ? -3.18890 3.66016 -24.22414 1.000 28.31666 138 LEU C O 1
ATOM 4674 N N . GLY C 1 139 ? -3.01994 1.53496 -23.49316 1.000 26.83901 139 GLY C N 1
ATOM 4675 C CA . GLY C 1 139 ? -2.77029 1.90656 -22.11172 1.000 29.00671 139 GLY C CA 1
ATOM 4676 C C . GLY C 1 139 ? -2.00788 0.81111 -21.40397 1.000 32.01605 139 GLY C C 1
ATOM 4677 O O . GLY C 1 139 ? -1.90587 -0.32012 -21.89324 1.000 27.76622 139 GLY C O 1
ATOM 4678 N N . ARG C 1 140 ? -1.47258 1.15694 -20.23456 1.000 30.04894 140 ARG C N 1
ATOM 4679 C CA . ARG C 1 140 ? -0.46681 0.33061 -19.57952 1.000 30.96148 140 ARG C CA 1
ATOM 4680 C C . ARG C 1 140 ? -0.71895 0.24105 -18.08498 1.000 33.24909 140 ARG C C 1
ATOM 4681 O O . ARG C 1 140 ? -0.95118 1.26098 -17.43016 1.000 25.36995 140 ARG C O 1
ATOM 4689 N N . ARG C 1 141 ? -0.64650 -0.97994 -17.55859 1.000 32.84415 141 ARG C N 1
ATOM 4690 C CA . ARG C 1 141 ? -0.73004 -1.26969 -16.12627 1.000 33.92669 141 ARG C CA 1
ATOM 4691 C C . ARG C 1 141 ? -1.93636 -0.58370 -15.48966 1.000 35.15294 141 ARG C C 1
ATOM 4692 O O . ARG C 1 141 ? -1.82536 0.20403 -14.54779 1.000 36.46291 141 ARG C O 1
ATOM 4700 N N . LEU C 1 142 ? -3.10695 -0.90379 -16.03009 1.000 33.49587 142 LEU C N 1
ATOM 4701 C CA . LEU C 1 142 ? -4.34908 -0.32212 -15.54495 1.000 35.26467 142 LEU C CA 1
ATOM 4702 C C . LEU C 1 142 ? -4.81163 -1.01034 -14.27082 1.000 38.57278 142 LEU C C 1
ATOM 4703 O O . LEU C 1 142 ? -4.74869 -2.23741 -14.15053 1.000 37.00234 142 LEU C O 1
ATOM 4708 N N . LEU C 1 143 ? -5.29875 -0.21254 -13.32593 1.000 39.99233 143 LEU C N 1
ATOM 4709 C CA . LEU C 1 143 ? -5.84735 -0.76495 -12.09753 1.000 43.75778 143 LEU C CA 1
ATOM 4710 C C . LEU C 1 143 ? -7.20557 -1.39067 -12.37974 1.000 45.90725 143 LEU C C 1
ATOM 4711 O O . LEU C 1 143 ? -8.03411 -0.80883 -13.08488 1.000 44.51319 143 LEU C O 1
ATOM 4716 N N . LEU C 1 144 ? -7.42688 -2.58857 -11.84502 1.000 48.71958 144 LEU C N 1
ATOM 4717 C CA . LEU C 1 144 ? -8.72335 -3.24712 -11.95745 1.000 52.61901 144 LEU C CA 1
ATOM 4718 C C . LEU C 1 144 ? -9.66785 -2.61696 -10.94323 1.000 58.89782 144 LEU C C 1
ATOM 4719 O O . LEU C 1 144 ? -9.52086 -2.82444 -9.73459 1.000 57.15659 144 LEU C O 1
ATOM 4724 N N . GLY C 1 145 ? -10.62862 -1.83745 -11.42851 1.000 78.89248 145 GLY C N 1
ATOM 4725 C CA . GLY C 1 145 ? -11.59655 -1.20563 -10.56684 1.000 80.75670 145 GLY C CA 1
ATOM 4726 C C . GLY C 1 145 ? -12.60276 -2.20108 -10.02887 1.000 88.27057 145 GLY C C 1
ATOM 4727 O O . GLY C 1 145 ? -12.75706 -3.30953 -10.55282 1.000 91.20904 145 GLY C O 1
ATOM 4728 N N . PRO C 1 146 ? -13.30891 -1.82376 -8.95698 1.000 78.61156 146 PRO C N 1
ATOM 4729 C CA . PRO C 1 146 ? -13.17485 -0.57216 -8.20268 1.000 76.55521 146 PRO C CA 1
ATOM 4730 C C . PRO C 1 146 ? -12.24617 -0.70347 -6.99700 1.000 73.39286 146 PRO C C 1
ATOM 4731 O O . PRO C 1 146 ? -11.92162 0.28987 -6.35133 1.000 73.46841 146 PRO C O 1
ATOM 4735 N N . GLU C 1 147 ? -11.79989 -1.91717 -6.66611 1.000 72.48367 147 GLU C N 1
ATOM 4736 C CA . GLU C 1 147 ? -10.98077 -2.10117 -5.47280 1.000 71.45805 147 GLU C CA 1
ATOM 4737 C C . GLU C 1 147 ? -9.53613 -1.66776 -5.68833 1.000 63.97765 147 GLU C C 1
ATOM 4738 O O . GLU C 1 147 ? -8.84929 -1.33030 -4.71815 1.000 67.59218 147 GLU C O 1
ATOM 4744 N N . ASP C 1 148 ? -9.06170 -1.67615 -6.93554 1.000 61.29731 148 ASP C N 1
ATOM 4745 C CA . ASP C 1 148 ? -7.72163 -1.19514 -7.28125 1.000 56.69608 148 ASP C CA 1
ATOM 4746 C C . ASP C 1 148 ? -6.62953 -1.95156 -6.51992 1.000 52.65038 148 ASP C C 1
ATOM 4747 O O . ASP C 1 148 ? -5.61974 -1.37424 -6.11250 1.000 51.50767 148 ASP C O 1
ATOM 4752 N N . ARG C 1 149 ? -6.82676 -3.25900 -6.33431 1.000 47.60164 149 ARG C N 1
ATOM 4753 C CA . ARG C 1 149 ? -5.84570 -4.10358 -5.66075 1.000 50.49819 149 ARG C CA 1
ATOM 4754 C C . ARG C 1 149 ? -4.80651 -4.69287 -6.60616 1.000 45.48378 149 ARG C C 1
ATOM 4755 O O . ARG C 1 149 ? -3.70544 -5.03311 -6.15945 1.000 41.73512 149 ARG C O 1
ATOM 4763 N N . GLU C 1 150 ? -5.12373 -4.82770 -7.89181 1.000 42.79118 150 GLU C N 1
ATOM 4764 C CA . GLU C 1 150 ? -4.21931 -5.43763 -8.85668 1.000 40.34152 150 GLU C CA 1
ATOM 4765 C C . GLU C 1 150 ? -4.30367 -4.66971 -10.16853 1.000 38.22057 150 GLU C C 1
ATOM 4766 O O . GLU C 1 150 ? -5.25844 -3.92806 -10.41022 1.000 37.20350 150 GLU C O 1
ATOM 4772 N N . TYR C 1 151 ? -3.29570 -4.85265 -11.02239 1.000 34.07040 151 TYR C N 1
ATOM 4773 C CA . TYR C 1 151 ? -3.29700 -4.23364 -12.33859 1.000 33.84903 151 TYR C CA 1
ATOM 4774 C C . TYR C 1 151 ? -3.30783 -5.28776 -13.44247 1.000 36.72887 151 TYR C C 1
ATOM 4775 O O . TYR C 1 151 ? -3.00114 -6.46160 -13.22053 1.000 34.28276 151 TYR C O 1
ATOM 4784 N N . ILE C 1 152 ? -3.68893 -4.84276 -14.64019 1.000 33.87969 152 ILE C N 1
ATOM 4785 C CA . ILE C 1 152 ? -3.59762 -5.62799 -15.86547 1.000 37.32943 152 ILE C CA 1
ATOM 4786 C C . ILE C 1 152 ? -2.56796 -4.95566 -16.76478 1.000 34.93029 152 ILE C C 1
ATOM 4787 O O . ILE C 1 152 ? -2.49843 -3.72227 -16.82818 1.000 32.76806 152 ILE C O 1
ATOM 4792 N N . ASP C 1 153 ? -1.76649 -5.76946 -17.45536 1.000 33.29220 153 ASP C N 1
ATOM 4793 C CA . ASP C 1 153 ? -0.58430 -5.25565 -18.14426 1.000 32.86966 153 ASP C CA 1
ATOM 4794 C C . ASP C 1 153 ? -0.93385 -4.18942 -19.17879 1.000 35.24807 153 ASP C C 1
ATOM 4795 O O . ASP C 1 153 ? -0.33920 -3.10654 -19.18366 1.000 35.41430 153 ASP C O 1
ATOM 4800 N N . TYR C 1 154 ? -1.88579 -4.46899 -20.06802 1.000 30.31219 154 TYR C N 1
ATOM 4801 C CA . TYR C 1 154 ? -2.14672 -3.55914 -21.17796 1.000 31.49883 154 TYR C CA 1
ATOM 4802 C C . TYR C 1 154 ? -3.63161 -3.48278 -21.48901 1.000 28.62815 154 TYR C C 1
ATOM 4803 O O . TYR C 1 154 ? -4.41455 -4.38049 -21.17248 1.000 30.73909 154 TYR C O 1
ATOM 4812 N N . LEU C 1 155 ? -4.00017 -2.35236 -22.07519 1.000 29.44864 155 LEU C N 1
ATOM 4813 C CA . LEU C 1 155 ? -5.22363 -2.17932 -22.84121 1.000 28.29295 155 LEU C CA 1
ATOM 4814 C C . LEU C 1 155 ? -4.80860 -2.09656 -24.30358 1.000 24.49358 155 LEU C C 1
ATOM 4815 O O . LEU C 1 155 ? -3.91774 -1.31227 -24.64242 1.000 23.62779 155 LEU C O 1
ATOM 4820 N N . VAL C 1 156 ? -5.41238 -2.92495 -25.16033 1.000 26.12997 156 VAL C N 1
ATOM 4821 C CA . VAL C 1 156 ? -5.03201 -2.97920 -26.56660 1.000 26.05824 156 VAL C CA 1
ATOM 4822 C C . VAL C 1 156 ? -6.27148 -2.88720 -27.45200 1.000 27.30864 156 VAL C C 1
ATOM 4823 O O . VAL C 1 156 ? -7.40705 -3.03712 -26.99957 1.000 24.45134 156 VAL C O 1
ATOM 4827 N N . SER C 1 157 ? -6.02937 -2.61393 -28.73759 1.000 24.13057 157 SER C N 1
ATOM 4828 C CA . SER C 1 157 ? -7.02837 -2.76185 -29.79041 1.000 28.44493 157 SER C CA 1
ATOM 4829 C C . SER C 1 157 ? -6.42172 -3.56762 -30.92930 1.000 27.37244 157 SER C C 1
ATOM 4830 O O . SER C 1 157 ? -5.22267 -3.47515 -31.19608 1.000 27.06163 157 SER C O 1
ATOM 4833 N N . ILE C 1 158 ? -7.25668 -4.35811 -31.60987 1.000 27.25042 158 ILE C N 1
ATOM 4834 C CA . ILE C 1 158 ? -6.75600 -5.13090 -32.73878 1.000 28.29244 158 ILE C CA 1
ATOM 4835 C C . ILE C 1 158 ? -6.32674 -4.18024 -33.84981 1.000 27.61570 158 ILE C C 1
ATOM 4836 O O . ILE C 1 158 ? -7.05959 -3.25846 -34.22840 1.000 29.39041 158 ILE C O 1
ATOM 4841 N N . TYR C 1 159 ? -5.12113 -4.38521 -34.35772 1.000 27.74855 159 TYR C N 1
ATOM 4842 C CA . TYR C 1 159 ? -4.47669 -3.79081 -35.52200 1.000 26.09377 159 TYR C CA 1
ATOM 4843 C C . TYR C 1 159 ? -4.94678 -4.51156 -36.78304 1.000 29.24327 159 TYR C C 1
ATOM 4844 O O . TYR C 1 159 ? -5.01832 -5.73853 -36.79271 1.000 26.65565 159 TYR C O 1
ATOM 4853 N N . PRO C 1 160 ? -5.26915 -3.81377 -37.88660 1.000 28.66117 160 PRO C N 1
ATOM 4854 C CA . PRO C 1 160 ? -5.16739 -2.36505 -38.14179 1.000 26.05603 160 PRO C CA 1
ATOM 4855 C C . PRO C 1 160 ? -6.42379 -1.55659 -37.82082 1.000 26.68162 160 PRO C C 1
ATOM 4856 O O . PRO C 1 160 ? -6.50687 -0.37148 -38.15950 1.000 28.43926 160 PRO C O 1
ATOM 4860 N N . TYR C 1 161 ? -7.42320 -2.16734 -37.18376 1.000 27.92447 161 TYR C N 1
ATOM 4861 C CA . TYR C 1 161 ? -8.69002 -1.48168 -36.95425 1.000 27.97482 161 TYR C CA 1
ATOM 4862 C C . TYR C 1 161 ? -8.56068 -0.37793 -35.91094 1.000 28.82820 161 TYR C C 1
ATOM 4863 O O . TYR C 1 161 ? -9.27758 0.63040 -35.98510 1.000 27.27785 161 TYR C O 1
ATOM 4872 N N . GLY C 1 162 ? -7.65401 -0.54142 -34.95119 1.000 27.00240 162 GLY C N 1
ATOM 4873 C CA . GLY C 1 162 ? -7.49473 0.40281 -33.87675 1.000 26.22747 162 GLY C CA 1
ATOM 4874 C C . GLY C 1 162 ? -8.74786 0.51377 -33.02131 1.000 28.67670 162 GLY C C 1
ATOM 4875 O O . GLY C 1 162 ? -9.67748 -0.28219 -33.09538 1.000 28.96318 162 GLY C O 1
ATOM 4876 N N . LEU C 1 163 ? -8.75130 1.56381 -32.20687 1.000 29.85263 163 LEU C N 1
ATOM 4877 C CA . LEU C 1 163 ? -9.81224 1.78961 -31.23490 1.000 27.54847 163 LEU C CA 1
ATOM 4878 C C . LEU C 1 163 ? -11.04444 2.34296 -31.93768 1.000 28.02911 163 LEU C C 1
ATOM 4879 O O . LEU C 1 163 ? -10.96474 3.37069 -32.61849 1.000 24.79145 163 LEU C O 1
ATOM 4884 N N . ARG C 1 164 ? -12.17719 1.66187 -31.77874 1.000 29.93852 164 ARG C N 1
ATOM 4885 C CA . ARG C 1 164 ? -13.43894 2.02470 -32.40839 1.000 30.35108 164 ARG C CA 1
ATOM 4886 C C . ARG C 1 164 ? -14.49241 2.29254 -31.34322 1.000 34.15765 164 ARG C C 1
ATOM 4887 O O . ARG C 1 164 ? -14.32422 1.96166 -30.16774 1.000 31.62895 164 ARG C O 1
ATOM 4895 N N . ALA C 1 165 ? -15.60639 2.87727 -31.78136 1.000 34.32317 165 ALA C N 1
ATOM 4896 C CA . ALA C 1 165 ? -16.69901 3.20193 -30.87351 1.000 38.74052 165 ALA C CA 1
ATOM 4897 C C . ALA C 1 165 ? -17.65230 2.03605 -30.66143 1.000 39.13085 165 ALA C C 1
ATOM 4898 O O . ALA C 1 165 ? -18.42303 2.05093 -29.69601 1.000 40.14203 165 ALA C O 1
ATOM 4900 N N . ASP C 1 166 ? -17.61395 1.03151 -31.53539 1.000 39.44775 166 ASP C N 1
ATOM 4901 C CA . ASP C 1 166 ? -18.52089 -0.10933 -31.48277 1.000 39.39644 166 ASP C CA 1
ATOM 4902 C C . ASP C 1 166 ? -17.83473 -1.38332 -31.00260 1.000 36.10492 166 ASP C C 1
ATOM 4903 O O . ASP C 1 166 ? -18.45381 -2.45503 -31.00518 1.000 36.18172 166 ASP C O 1
ATOM 4908 N N . VAL C 1 167 ? -16.57139 -1.29402 -30.59633 1.000 35.80660 167 VAL C N 1
ATOM 4909 C CA . VAL C 1 167 ? -15.80832 -2.43322 -30.09815 1.000 35.73574 167 VAL C CA 1
ATOM 4910 C C . VAL C 1 167 ? -15.04527 -1.97747 -28.86398 1.000 33.42994 167 VAL C C 1
ATOM 4911 O O . VAL C 1 167 ? -14.45871 -0.89075 -28.85967 1.000 34.42105 167 VAL C O 1
ATOM 4915 N N . ASN C 1 168 ? -15.06018 -2.79704 -27.81468 1.000 33.81506 168 ASN C N 1
ATOM 4916 C CA . ASN C 1 168 ? -14.38541 -2.41582 -26.58409 1.000 31.52583 168 ASN C CA 1
ATOM 4917 C C . ASN C 1 168 ? -12.87459 -2.58916 -26.70678 1.000 27.65292 168 ASN C C 1
ATOM 4918 O O . ASN C 1 168 ? -12.39867 -3.45838 -27.44199 1.000 30.90373 168 ASN C O 1
ATOM 4923 N N . PRO C 1 169 ? -12.09967 -1.74816 -26.02329 1.000 29.37888 169 PRO C N 1
ATOM 4924 C CA . PRO C 1 169 ? -10.67772 -2.04661 -25.84490 1.000 32.47276 169 PRO C CA 1
ATOM 4925 C C . PRO C 1 169 ? -10.52623 -3.31795 -25.02632 1.000 29.53561 169 PRO C C 1
ATOM 4926 O O . PRO C 1 169 ? -11.45348 -3.76533 -24.34956 1.000 30.90626 169 PRO C O 1
ATOM 4930 N N . ILE C 1 170 ? -9.33687 -3.90407 -25.08402 1.000 29.13179 170 ILE C N 1
ATOM 4931 C CA . ILE C 1 170 ? -9.11271 -5.24185 -24.55072 1.000 27.28632 170 ILE C CA 1
ATOM 4932 C C . ILE C 1 170 ? -8.08371 -5.17254 -23.43410 1.000 28.18760 170 ILE C C 1
ATOM 4933 O O . ILE C 1 170 ? -6.94612 -4.73946 -23.65997 1.000 29.37891 170 ILE C O 1
ATOM 4938 N N . TYR C 1 171 ? -8.47721 -5.62729 -22.24298 1.000 30.60660 171 TYR C N 1
ATOM 4939 C CA . TYR C 1 171 ? -7.54856 -5.88205 -21.14682 1.000 32.05945 171 TYR C CA 1
ATOM 4940 C C . TYR C 1 171 ? -6.78464 -7.16759 -21.44091 1.000 33.24620 171 TYR C C 1
ATOM 4941 O O . TYR C 1 171 ? -7.40491 -8.21273 -21.65918 1.000 35.90674 171 TYR C O 1
ATOM 4950 N N . ILE C 1 172 ? -5.45056 -7.11229 -21.44365 1.000 32.80160 172 ILE C N 1
ATOM 4951 C CA . ILE C 1 172 ? -4.64621 -8.31377 -21.65566 1.000 33.50234 172 ILE C CA 1
ATOM 4952 C C . ILE C 1 172 ? -3.40349 -8.29778 -20.77875 1.000 37.37797 172 ILE C C 1
ATOM 4953 O O . ILE C 1 172 ? -2.84085 -7.24098 -20.47446 1.000 37.59179 172 ILE C O 1
ATOM 4958 N N A SER C 1 173 ? -2.97188 -9.49263 -20.38420 0.505 37.17833 173 SER C N 1
ATOM 4959 N N B SER C 1 173 ? -2.97552 -9.48979 -20.37973 0.495 37.01086 173 SER C N 1
ATOM 4960 C CA A SER C 1 173 ? -1.71458 -9.68796 -19.68270 0.505 40.37038 173 SER C CA 1
ATOM 4961 C CA B SER C 1 173 ? -1.71806 -9.67855 -19.67896 0.495 39.90536 173 SER C CA 1
ATOM 4962 C C A SER C 1 173 ? -0.58255 -9.87126 -20.68537 0.505 39.87943 173 SER C C 1
ATOM 4963 C C B SER C 1 173 ? -0.58589 -9.87261 -20.68134 0.495 39.18695 173 SER C C 1
ATOM 4964 O O A SER C 1 173 ? -0.79271 -10.27562 -21.83011 0.505 38.41568 173 SER C O 1
ATOM 4965 O O B SER C 1 173 ? -0.79963 -10.28324 -21.82330 0.495 37.99782 173 SER C O 1
ATOM 4970 N N . ASN C 1 174 ? 0.63686 -9.58256 -20.23134 1.000 36.93434 174 ASN C N 1
ATOM 4971 C CA . ASN C 1 174 ? 1.77730 -9.56547 -21.13710 1.000 39.38259 174 ASN C CA 1
ATOM 4972 C C . ASN C 1 174 ? 2.20825 -10.95421 -21.58971 1.000 41.01540 174 ASN C C 1
ATOM 4973 O O . ASN C 1 174 ? 2.98636 -11.05490 -22.54404 1.000 44.43184 174 ASN C O 1
ATOM 4978 N N . PHE C 1 175 ? 1.72774 -12.02556 -20.95284 1.000 39.24778 175 PHE C N 1
ATOM 4979 C CA . PHE C 1 175 ? 2.05008 -13.34724 -21.48283 1.000 41.45225 175 PHE C CA 1
ATOM 4980 C C . PHE C 1 175 ? 1.27081 -13.67742 -22.75357 1.000 40.63026 175 PHE C C 1
ATOM 4981 O O . PHE C 1 175 ? 1.55010 -14.70785 -23.37126 1.000 38.66398 175 PHE C O 1
ATOM 4989 N N . PHE C 1 176 ? 0.28810 -12.85249 -23.13242 1.000 36.76104 176 PHE C N 1
ATOM 4990 C CA . PHE C 1 176 ? -0.39765 -12.96491 -24.41716 1.000 37.72260 176 PHE C CA 1
ATOM 4991 C C . PHE C 1 176 ? 0.44167 -12.44794 -25.57491 1.000 36.07878 176 PHE C C 1
ATOM 4992 O O . PHE C 1 176 ? 0.02941 -12.59267 -26.72862 1.000 39.46377 176 PHE C O 1
ATOM 5000 N N . ILE C 1 177 ? 1.57582 -11.82383 -25.30149 1.000 36.03959 177 ILE C N 1
ATOM 5001 C CA . ILE C 1 177 ? 2.36556 -11.17056 -26.33177 1.000 40.40924 177 ILE C CA 1
ATOM 5002 C C . ILE C 1 177 ? 3.28757 -12.19834 -26.97053 1.000 40.81453 177 ILE C C 1
ATOM 5003 O O . ILE C 1 177 ? 4.00247 -12.92397 -26.27527 1.000 42.60732 177 ILE C O 1
ATOM 5008 N N . LYS C 1 178 ? 3.24523 -12.28497 -28.29708 1.000 38.52553 178 LYS C N 1
ATOM 5009 C CA . LYS C 1 178 ? 4.09348 -13.19785 -29.05284 1.000 37.09586 178 LYS C CA 1
ATOM 5010 C C . LYS C 1 178 ? 5.35663 -12.49820 -29.54055 1.000 40.89193 178 LYS C C 1
ATOM 5011 O O . LYS C 1 178 ? 6.45982 -13.03935 -29.41763 1.000 41.54602 178 LYS C O 1
ATOM 5017 N N . LYS C 1 179 ? 5.20679 -11.29598 -30.09612 1.000 36.98827 179 LYS C N 1
ATOM 5018 C CA . LYS C 1 179 ? 6.32787 -10.55779 -30.65504 1.000 37.43012 179 LYS C CA 1
ATOM 5019 C C . LYS C 1 179 ? 6.00624 -9.07169 -30.62313 1.000 37.05478 179 LYS C C 1
ATOM 5020 O O . LYS C 1 179 ? 4.85038 -8.66841 -30.77178 1.000 35.18141 179 LYS C O 1
ATOM 5026 N N . VAL C 1 180 ? 7.03418 -8.26031 -30.40845 1.000 36.29633 180 VAL C N 1
ATOM 5027 C CA . VAL C 1 180 ? 6.91115 -6.81461 -30.54523 1.000 38.19917 180 VAL C CA 1
ATOM 5028 C C . VAL C 1 180 ? 7.28394 -6.44730 -31.97571 1.000 37.03496 180 VAL C C 1
ATOM 5029 O O . VAL C 1 180 ? 8.42154 -6.66569 -32.40837 1.000 40.19321 180 VAL C O 1
ATOM 5033 N N . LEU C 1 181 ? 6.31874 -5.90739 -32.71647 1.000 34.77379 181 LEU C N 1
ATOM 5034 C CA . LEU C 1 181 ? 6.58010 -5.49122 -34.09043 1.000 36.70440 181 LEU C CA 1
ATOM 5035 C C . LEU C 1 181 ? 7.36015 -4.18169 -34.12441 1.000 37.43677 181 LEU C C 1
ATOM 5036 O O . LEU C 1 181 ? 8.39704 -4.08671 -34.78530 1.000 36.21283 181 LEU C O 1
ATOM 5041 N N . GLN C 1 182 ? 6.88827 -3.16478 -33.40244 1.000 33.16690 182 GLN C N 1
ATOM 5042 C CA . GLN C 1 182 ? 7.60925 -1.89957 -33.33148 1.000 35.88068 182 GLN C CA 1
ATOM 5043 C C . GLN C 1 182 ? 7.18726 -1.17323 -32.06781 1.000 33.86455 182 GLN C C 1
ATOM 5044 O O . GLN C 1 182 ? 5.99096 -1.07111 -31.78355 1.000 33.04849 182 GLN C O 1
ATOM 5050 N N . GLU C 1 183 ? 8.16246 -0.67815 -31.31378 1.000 33.16746 183 GLU C N 1
ATOM 5051 C CA . GLU C 1 183 ? 7.85400 0.04060 -30.09016 1.000 37.30343 183 GLU C CA 1
ATOM 5052 C C . GLU C 1 183 ? 7.39349 1.45715 -30.40555 1.000 36.43180 183 GLU C C 1
ATOM 5053 O O . GLU C 1 183 ? 7.81394 2.07066 -31.39176 1.000 33.56917 183 GLU C O 1
ATOM 5059 N N . GLY C 1 184 ? 6.51169 1.96915 -29.55960 1.000 35.06138 184 GLY C N 1
ATOM 5060 C CA . GLY C 1 184 ? 6.05465 3.33123 -29.69479 1.000 34.69132 184 GLY C CA 1
ATOM 5061 C C . GLY C 1 184 ? 7.12687 4.31451 -29.27062 1.000 36.79954 184 GLY C C 1
ATOM 5062 O O . GLY C 1 184 ? 8.24434 3.96082 -28.89779 1.000 37.04381 184 GLY C O 1
ATOM 5063 N N . TYR C 1 185 ? 6.76548 5.58952 -29.33706 1.000 39.80039 185 TYR C N 1
ATOM 5064 C CA . TYR C 1 185 ? 7.66050 6.65084 -28.91032 1.000 40.21278 185 TYR C CA 1
ATOM 5065 C C . TYR C 1 185 ? 7.79585 6.64715 -27.39207 1.000 39.44801 185 TYR C C 1
ATOM 5066 O O . TYR C 1 185 ? 6.85594 6.32540 -26.66233 1.000 36.02118 185 TYR C O 1
ATOM 5075 N N . SER C 1 186 ? 8.98508 7.00960 -26.91955 1.000 38.21693 186 SER C N 1
ATOM 5076 C CA . SER C 1 186 ? 9.23188 7.15217 -25.49400 1.000 43.50298 186 SER C CA 1
ATOM 5077 C C . SER C 1 186 ? 10.34448 8.17280 -25.30067 1.000 45.66031 186 SER C C 1
ATOM 5078 O O . SER C 1 186 ? 11.19831 8.34857 -26.17408 1.000 47.12935 186 SER C O 1
ATOM 5081 N N . ASP C 1 187 ? 10.31654 8.86301 -24.16253 1.000 45.37010 187 ASP C N 1
ATOM 5082 C CA . ASP C 1 187 ? 11.37716 9.80574 -23.81519 1.000 48.44546 187 ASP C CA 1
ATOM 5083 C C . ASP C 1 187 ? 11.54071 9.79927 -22.29979 1.000 45.92142 187 ASP C C 1
ATOM 5084 O O . ASP C 1 187 ? 10.95328 8.96738 -21.60300 1.000 44.74020 187 ASP C O 1
ATOM 5089 N N . ALA C 1 188 ? 12.34218 10.73890 -21.78965 1.000 51.60813 188 ALA C N 1
ATOM 5090 C CA . ALA C 1 188 ? 12.61552 10.78392 -20.35722 1.000 49.79452 188 ALA C CA 1
ATOM 5091 C C . ALA C 1 188 ? 11.35118 11.03316 -19.54525 1.000 48.84536 188 ALA C C 1
ATOM 5092 O O . ALA C 1 188 ? 11.27590 10.62770 -18.38110 1.000 46.00454 188 ALA C O 1
ATOM 5094 N N . ILE C 1 189 ? 10.34996 11.69005 -20.13464 1.000 43.50706 189 ILE C N 1
ATOM 5095 C CA . ILE C 1 189 ? 9.09109 11.89691 -19.42469 1.000 45.24397 189 ILE C CA 1
ATOM 5096 C C . ILE C 1 189 ? 8.37651 10.56800 -19.21149 1.000 44.74699 189 ILE C C 1
ATOM 5097 O O . ILE C 1 189 ? 7.84360 10.29985 -18.12795 1.000 42.97948 189 ILE C O 1
ATOM 5102 N N . ASP C 1 190 ? 8.36830 9.70892 -20.23278 1.000 42.80667 190 ASP C N 1
ATOM 5103 C CA . ASP C 1 190 ? 7.76817 8.38590 -20.08958 1.000 43.97068 190 ASP C CA 1
ATOM 5104 C C . ASP C 1 190 ? 8.52189 7.55073 -19.06046 1.000 42.92305 190 ASP C C 1
ATOM 5105 O O . ASP C 1 190 ? 7.91145 6.90403 -18.20079 1.000 40.50602 190 ASP C O 1
ATOM 5110 N N . GLU C 1 191 ? 9.85625 7.55769 -19.13105 1.000 44.14796 191 GLU C N 1
ATOM 5111 C CA . GLU C 1 191 ? 10.65402 6.76358 -18.20171 1.000 46.74484 191 GLU C CA 1
ATOM 5112 C C . GLU C 1 191 ? 10.38229 7.16586 -16.75787 1.000 44.18984 191 GLU C C 1
ATOM 5113 O O . GLU C 1 191 ? 10.18255 6.30937 -15.88999 1.000 41.91105 191 GLU C O 1
ATOM 5119 N N . GLN C 1 192 ? 10.36500 8.47162 -16.48310 1.000 45.16827 192 GLN C N 1
ATOM 5120 C CA . GLN C 1 192 ? 10.10977 8.92423 -15.12001 1.000 47.38725 192 GLN C CA 1
ATOM 5121 C C . GLN C 1 192 ? 8.68599 8.60454 -14.68505 1.000 44.10858 192 GLN C C 1
ATOM 5122 O O . GLN C 1 192 ? 8.46030 8.22292 -13.53146 1.000 40.26587 192 GLN C O 1
ATOM 5128 N N . TYR C 1 193 ? 7.71488 8.74859 -15.59377 1.000 38.50383 193 TYR C N 1
ATOM 5129 C CA . TYR C 1 193 ? 6.32881 8.43855 -15.25556 1.000 40.29551 193 TYR C CA 1
ATOM 5130 C C . TYR C 1 193 ? 6.15684 6.95403 -14.95837 1.000 40.57394 193 TYR C C 1
ATOM 5131 O O . TYR C 1 193 ? 5.46412 6.58011 -14.00635 1.000 39.10438 193 TYR C O 1
ATOM 5140 N N . ILE C 1 194 ? 6.79635 6.09558 -15.75239 1.000 36.95698 194 ILE C N 1
ATOM 5141 C CA . ILE C 1 194 ? 6.65039 4.64986 -15.57907 1.000 41.28982 194 ILE C CA 1
ATOM 5142 C C . ILE C 1 194 ? 7.21856 4.21635 -14.23325 1.000 38.22575 194 ILE C C 1
ATOM 5143 O O . ILE C 1 194 ? 6.58474 3.46071 -13.48664 1.000 37.64078 194 ILE C O 1
ATOM 5148 N N A GLU C 1 195 ? 8.41748 4.69610 -13.89910 0.447 40.49706 195 GLU C N 1
ATOM 5149 N N B GLU C 1 195 ? 8.41797 4.69434 -13.90107 0.553 40.50819 195 GLU C N 1
ATOM 5150 C CA A GLU C 1 195 ? 9.06771 4.26377 -12.66565 0.447 41.00013 195 GLU C CA 1
ATOM 5151 C CA B GLU C 1 195 ? 9.06048 4.26157 -12.66572 0.553 40.98024 195 GLU C CA 1
ATOM 5152 C C A GLU C 1 195 ? 8.32370 4.77463 -11.43772 0.447 40.02306 195 GLU C C 1
ATOM 5153 C C B GLU C 1 195 ? 8.30982 4.76967 -11.44166 0.553 40.01279 195 GLU C C 1
ATOM 5154 O O A GLU C 1 195 ? 8.23281 4.07128 -10.42510 0.447 41.13598 195 GLU C O 1
ATOM 5155 O O B GLU C 1 195 ? 8.19952 4.05930 -10.43600 0.553 41.22654 195 GLU C O 1
ATOM 5166 N N . ASN C 1 196 ? 7.78344 5.99317 -11.50577 1.000 40.21711 196 ASN C N 1
ATOM 5167 C CA . ASN C 1 196 ? 7.04865 6.54047 -10.36993 1.000 40.84761 196 ASN C CA 1
ATOM 5168 C C . ASN C 1 196 ? 5.66326 5.91495 -10.24484 1.000 39.63549 196 ASN C C 1
ATOM 5169 O O . ASN C 1 196 ? 5.28456 5.44709 -9.16855 1.000 40.79311 196 ASN C O 1
ATOM 5174 N N . GLN C 1 197 ? 4.89259 5.90213 -11.33269 1.000 37.00921 197 GLN C N 1
ATOM 5175 C CA . GLN C 1 197 ? 3.49032 5.50129 -11.26160 1.000 39.36213 197 GLN C CA 1
ATOM 5176 C C . GLN C 1 197 ? 3.32379 3.98342 -11.27303 1.000 40.52957 197 GLN C C 1
ATOM 5177 O O . GLN C 1 197 ? 2.56882 3.42957 -10.46485 1.000 39.38140 197 GLN C O 1
ATOM 5183 N N . TYR C 1 198 ? 4.01954 3.29362 -12.17782 1.000 33.33886 198 TYR C N 1
ATOM 5184 C CA . TYR C 1 198 ? 3.77506 1.87327 -12.41313 1.000 34.09106 198 TYR C CA 1
ATOM 5185 C C . TYR C 1 198 ? 4.68374 0.94515 -11.62006 1.000 32.81389 198 TYR C C 1
ATOM 5186 O O . TYR C 1 198 ? 4.42270 -0.26261 -11.58685 1.000 32.74501 198 TYR C O 1
ATOM 5195 N N . ARG C 1 199 ? 5.74684 1.46182 -11.00347 1.000 29.66626 199 ARG C N 1
ATOM 5196 C CA . ARG C 1 199 ? 6.63413 0.63981 -10.18257 1.000 33.95774 199 ARG C CA 1
ATOM 5197 C C . ARG C 1 199 ? 6.63239 1.10922 -8.74122 1.000 33.68925 199 ARG C C 1
ATOM 5198 O O . ARG C 1 199 ? 6.13249 0.39547 -7.86809 1.000 32.07381 199 ARG C O 1
ATOM 5206 N N . LYS C 1 200 ? 7.16890 2.29638 -8.45001 1.000 33.85626 200 LYS C N 1
ATOM 5207 C CA . LYS C 1 200 ? 7.29024 2.75409 -7.06957 1.000 37.70074 200 LYS C CA 1
ATOM 5208 C C . LYS C 1 200 ? 5.92489 2.91661 -6.41171 1.000 36.57941 200 LYS C C 1
ATOM 5209 O O . LYS C 1 200 ? 5.70782 2.45309 -5.28741 1.000 37.29739 200 LYS C O 1
ATOM 5215 N N . ASP C 1 201 ? 4.99043 3.58107 -7.09692 1.000 36.10072 201 ASP C N 1
ATOM 5216 C CA . ASP C 1 201 ? 3.67272 3.81960 -6.51542 1.000 39.78371 201 ASP C CA 1
ATOM 5217 C C . ASP C 1 201 ? 2.94307 2.50606 -6.26119 1.000 39.26009 201 ASP C C 1
ATOM 5218 O O . ASP C 1 201 ? 2.38399 2.28910 -5.17956 1.000 37.92331 201 ASP C O 1
ATOM 5223 N N . TYR C 1 202 ? 2.94828 1.61095 -7.25040 1.000 37.05604 202 TYR C N 1
ATOM 5224 C CA . TYR C 1 202 ? 2.26085 0.33361 -7.09968 1.000 36.12024 202 TYR C CA 1
ATOM 5225 C C . TYR C 1 202 ? 2.91364 -0.52719 -6.02964 1.000 35.29232 202 TYR C C 1
ATOM 5226 O O . TYR C 1 202 ? 2.21806 -1.19994 -5.26222 1.000 36.97815 202 TYR C O 1
ATOM 5235 N N . PHE C 1 203 ? 4.24641 -0.53472 -5.97243 1.000 34.57812 203 PHE C N 1
ATOM 5236 C CA . PHE C 1 203 ? 4.93040 -1.31305 -4.94461 1.000 35.58219 203 PHE C CA 1
ATOM 5237 C C . PHE C 1 203 ? 4.58039 -0.81877 -3.54428 1.000 37.86201 203 PHE C C 1
ATOM 5238 O O . PHE C 1 203 ? 4.35596 -1.62465 -2.63484 1.000 37.23491 203 PHE C O 1
ATOM 5246 N N . SER C 1 204 ? 4.51952 0.50194 -3.35142 1.000 37.21590 204 SER C N 1
ATOM 5247 C CA . SER C 1 204 ? 4.21343 1.02648 -2.02475 1.000 39.91905 204 SER C CA 1
ATOM 5248 C C . SER C 1 204 ? 2.79617 0.66676 -1.59549 1.000 40.24451 204 SER C C 1
ATOM 5249 O O . SER C 1 204 ? 2.51979 0.55469 -0.39610 1.000 44.37638 204 SER C O 1
ATOM 5252 N N . ARG C 1 205 ? 1.89002 0.48205 -2.55130 1.000 42.29276 205 ARG C N 1
ATOM 5253 C CA . ARG C 1 205 ? 0.53459 0.03700 -2.26007 1.000 41.32472 205 ARG C CA 1
ATOM 5254 C C . ARG C 1 205 ? 0.37918 -1.47737 -2.36401 1.000 37.78848 205 ARG C C 1
ATOM 5255 O O . ARG C 1 205 ? -0.72516 -1.98764 -2.14397 1.000 41.58433 205 ARG C O 1
ATOM 5263 N N . ASN C 1 206 ? 1.45745 -2.19822 -2.68673 1.000 37.29139 206 ASN C N 1
ATOM 5264 C CA . ASN C 1 206 ? 1.44028 -3.65580 -2.84256 1.000 39.53630 206 ASN C CA 1
ATOM 5265 C C . ASN C 1 206 ? 0.49302 -4.09496 -3.96502 1.000 38.57738 206 ASN C C 1
ATOM 5266 O O . ASN C 1 206 ? -0.28687 -5.03881 -3.82222 1.000 38.55262 206 ASN C O 1
ATOM 5271 N N . ILE C 1 207 ? 0.57654 -3.40959 -5.09720 1.000 34.95469 207 ILE C N 1
ATOM 5272 C CA . ILE C 1 207 ? -0.27613 -3.68235 -6.25213 1.000 34.59262 207 ILE C CA 1
ATOM 5273 C C . ILE C 1 207 ? 0.54651 -4.43958 -7.28447 1.000 32.43653 207 ILE C C 1
ATOM 5274 O O . ILE C 1 207 ? 1.57808 -3.93988 -7.74969 1.000 32.36231 207 ILE C O 1
ATOM 5279 N N . VAL C 1 208 ? 0.09188 -5.63989 -7.64899 1.000 33.71199 208 VAL C N 1
ATOM 5280 C CA . VAL C 1 208 ? 0.80426 -6.51230 -8.56748 1.000 34.02287 208 VAL C CA 1
ATOM 5281 C C . VAL C 1 208 ? -0.13370 -6.92010 -9.70117 1.000 33.75316 208 VAL C C 1
ATOM 5282 O O . VAL C 1 208 ? -1.31330 -6.56831 -9.72169 1.000 34.81145 208 VAL C O 1
ATOM 5286 N N . SER C 1 209 ? 0.41772 -7.68093 -10.64607 1.000 34.97074 209 SER C N 1
ATOM 5287 C CA . SER C 1 209 ? -0.33405 -8.13358 -11.80663 1.000 33.81043 209 SER C CA 1
ATOM 5288 C C . SER C 1 209 ? -1.37851 -9.16943 -11.41484 1.000 35.68543 209 SER C C 1
ATOM 5289 O O . SER C 1 209 ? -1.10167 -10.10050 -10.65263 1.000 34.05129 209 SER C O 1
ATOM 5292 N N . GLU C 1 210 ? -2.58561 -9.00735 -11.96133 1.000 37.23717 210 GLU C N 1
ATOM 5293 C CA . GLU C 1 210 ? -3.70528 -9.87384 -11.61415 1.000 40.05416 210 GLU C CA 1
ATOM 5294 C C . GLU C 1 210 ? -3.50008 -11.32263 -12.03942 1.000 40.89314 210 GLU C C 1
ATOM 5295 O O . GLU C 1 210 ? -4.13436 -12.20983 -11.46244 1.000 41.09339 210 GLU C O 1
ATOM 5301 N N A ILE C 1 211 ? -2.62020 -11.57083 -13.01434 0.760 41.09864 211 ILE C N 1
ATOM 5302 N N B ILE C 1 211 ? -2.65180 -11.59922 -13.03457 0.240 41.09173 211 ILE C N 1
ATOM 5303 C CA A ILE C 1 211 ? -2.44521 -12.91921 -13.54668 0.760 42.27291 211 ILE C CA 1
ATOM 5304 C CA B ILE C 1 211 ? -2.51474 -12.98167 -13.49747 0.240 42.15815 211 ILE C CA 1
ATOM 5305 C C A ILE C 1 211 ? -1.88672 -13.85792 -12.48640 0.760 43.74569 211 ILE C C 1
ATOM 5306 C C B ILE C 1 211 ? -1.96818 -13.87111 -12.39207 0.240 43.81560 211 ILE C C 1
ATOM 5307 O O A ILE C 1 211 ? -2.24075 -15.04256 -12.45030 0.760 45.10438 211 ILE C O 1
ATOM 5308 O O B ILE C 1 211 ? -2.38665 -15.02577 -12.24259 0.240 45.11478 211 ILE C O 1
ATOM 5317 N N . TYR C 1 212 ? -1.02720 -13.35477 -11.60087 1.000 43.23500 212 TYR C N 1
ATOM 5318 C CA . TYR C 1 212 ? -0.35368 -14.19993 -10.62741 1.000 45.89225 212 TYR C CA 1
ATOM 5319 C C . TYR C 1 212 ? -1.26422 -14.63797 -9.49597 1.000 48.36842 212 TYR C C 1
ATOM 5320 O O . TYR C 1 212 ? -0.90122 -15.56439 -8.76582 1.000 52.24141 212 TYR C O 1
ATOM 5329 N N . ASN C 1 213 ? -2.43669 -14.02397 -9.35777 1.000 52.15774 213 ASN C N 1
ATOM 5330 C CA . ASN C 1 213 ? -3.45173 -14.44516 -8.39719 1.000 55.38767 213 ASN C CA 1
ATOM 5331 C C . ASN C 1 213 ? -2.84220 -14.62014 -7.00744 1.000 58.73029 213 ASN C C 1
ATOM 5332 O O . ASN C 1 213 ? -2.88988 -15.69112 -6.39954 1.000 55.99509 213 ASN C O 1
ATOM 5337 N N . VAL C 1 214 ? -2.24342 -13.53565 -6.52075 1.000 60.01771 214 VAL C N 1
ATOM 5338 C CA . VAL C 1 214 ? -1.53820 -13.55261 -5.24514 1.000 64.49724 214 VAL C CA 1
ATOM 5339 C C . VAL C 1 214 ? -2.16488 -12.53331 -4.29816 1.000 76.36855 214 VAL C C 1
ATOM 5340 O O . VAL C 1 214 ? -2.65115 -12.89901 -3.22123 1.000 82.23081 214 VAL C O 1
ATOM 5344 N N . LYS C 1 215 ? -2.16425 -11.25955 -4.69945 1.000 82.74072 215 LYS C N 1
ATOM 5345 C CA . LYS C 1 215 ? -2.79418 -10.14948 -3.96608 1.000 89.82479 215 LYS C CA 1
ATOM 5346 C C . LYS C 1 215 ? -2.63697 -10.23104 -2.44662 1.000 85.08192 215 LYS C C 1
ATOM 5347 O O . LYS C 1 215 ? -1.54315 -10.05559 -1.91315 1.000 92.42626 215 LYS C O 1
ATOM 5349 N N . GLY D 1 2 ? -5.27860 -0.33670 -56.80544 1.000 81.66383 2 GLY D N 1
ATOM 5350 C CA . GLY D 1 2 ? -4.65500 0.96387 -56.95920 1.000 85.40281 2 GLY D CA 1
ATOM 5351 C C . GLY D 1 2 ? -5.52910 1.98894 -57.65745 1.000 96.54859 2 GLY D C 1
ATOM 5352 O O . GLY D 1 2 ? -6.70675 1.73857 -57.92440 1.000 99.07587 2 GLY D O 1
ATOM 5353 N N . GLU D 1 3 ? -4.93810 3.15180 -57.93940 1.000 101.67320 3 GLU D N 1
ATOM 5354 C CA . GLU D 1 3 ? -5.59374 4.24302 -58.65386 1.000 99.10376 3 GLU D CA 1
ATOM 5355 C C . GLU D 1 3 ? -6.82463 4.76068 -57.91761 1.000 87.37588 3 GLU D C 1
ATOM 5356 O O . GLU D 1 3 ? -7.95830 4.42696 -58.27622 1.000 82.08619 3 GLU D O 1
ATOM 5362 N N . MET D 1 4 ? -6.61291 5.56858 -56.87738 1.000 78.76530 4 MET D N 1
ATOM 5363 C CA . MET D 1 4 ? -7.67836 6.44926 -56.42040 1.000 72.12987 4 MET D CA 1
ATOM 5364 C C . MET D 1 4 ? -7.91414 7.59130 -57.39666 1.000 67.93365 4 MET D C 1
ATOM 5365 O O . MET D 1 4 ? -8.86542 8.35529 -57.21267 1.000 64.72627 4 MET D O 1
ATOM 5370 N N . ASP D 1 5 ? -7.06561 7.72107 -58.42159 1.000 72.30710 5 ASP D N 1
ATOM 5371 C CA . ASP D 1 5 ? -7.23093 8.77902 -59.41316 1.000 72.12930 5 ASP D CA 1
ATOM 5372 C C . ASP D 1 5 ? -8.59894 8.71303 -60.07762 1.000 66.42101 5 ASP D C 1
ATOM 5373 O O . ASP D 1 5 ? -9.23032 9.74832 -60.31402 1.000 62.12946 5 ASP D O 1
ATOM 5378 N N . ILE D 1 6 ? -9.07723 7.50593 -60.38303 1.000 69.19253 6 ILE D N 1
ATOM 5379 C CA . ILE D 1 6 ? -10.40091 7.37321 -60.98357 1.000 68.69563 6 ILE D CA 1
ATOM 5380 C C . ILE D 1 6 ? -11.48037 7.80683 -59.99843 1.000 60.00152 6 ILE D C 1
ATOM 5381 O O . ILE D 1 6 ? -12.44210 8.48798 -60.37303 1.000 58.80267 6 ILE D O 1
ATOM 5386 N N . LEU D 1 7 ? -11.34243 7.42070 -58.72605 1.000 59.69511 7 LEU D N 1
ATOM 5387 C CA . LEU D 1 7 ? -12.31950 7.83048 -57.72176 1.000 57.64894 7 LEU D CA 1
ATOM 5388 C C . LEU D 1 7 ? -12.28737 9.33530 -57.50439 1.000 52.23416 7 LEU D C 1
ATOM 5389 O O . LEU D 1 7 ? -13.33862 9.97728 -57.40317 1.000 52.22232 7 LEU D O 1
ATOM 5394 N N . TYR D 1 8 ? -11.08874 9.91189 -57.42687 1.000 50.68894 8 TYR D N 1
ATOM 5395 C CA . TYR D 1 8 ? -10.97019 11.35037 -57.22628 1.000 50.66886 8 TYR D CA 1
ATOM 5396 C C . TYR D 1 8 ? -11.61847 12.11751 -58.37177 1.000 50.46567 8 TYR D C 1
ATOM 5397 O O . TYR D 1 8 ? -12.23477 13.16769 -58.15406 1.000 49.00562 8 TYR D O 1
ATOM 5406 N N . GLN D 1 9 ? -11.50593 11.59768 -59.59880 1.000 54.68483 9 GLN D N 1
ATOM 5407 C CA . GLN D 1 9 ? -12.19212 12.20739 -60.73541 1.000 56.27545 9 GLN D CA 1
ATOM 5408 C C . GLN D 1 9 ? -13.70423 12.19302 -60.54049 1.000 56.69992 9 GLN D C 1
ATOM 5409 O O . GLN D 1 9 ? -14.38093 13.20576 -60.75930 1.000 53.54261 9 GLN D O 1
ATOM 5415 N N . MET D 1 10 ? -14.25204 11.04403 -60.13136 1.000 54.85807 10 MET D N 1
ATOM 5416 C CA . MET D 1 10 ? -15.69208 10.93979 -59.91205 1.000 56.68375 10 MET D CA 1
ATOM 5417 C C . MET D 1 10 ? -16.16869 11.92175 -58.84865 1.000 57.25850 10 MET D C 1
ATOM 5418 O O . MET D 1 10 ? -17.24794 12.50939 -58.97930 1.000 60.44271 10 MET D O 1
ATOM 5423 N N . SER D 1 11 ? -15.38321 12.11304 -57.78395 1.000 54.56821 11 SER D N 1
ATOM 5424 C CA . SER D 1 11 ? -15.81829 13.01971 -56.72674 1.000 59.07389 11 SER D CA 1
ATOM 5425 C C . SER D 1 11 ? -15.82972 14.46943 -57.19857 1.000 60.81573 11 SER D C 1
ATOM 5426 O O . SER D 1 11 ? -16.63084 15.27211 -56.70804 1.000 64.12560 11 SER D O 1
ATOM 5429 N N . LEU D 1 12 ? -14.96573 14.82247 -58.15131 1.000 55.54791 12 LEU D N 1
ATOM 5430 C CA . LEU D 1 12 ? -14.97578 16.17015 -58.70492 1.000 54.72988 12 LEU D CA 1
ATOM 5431 C C . LEU D 1 12 ? -16.22293 16.45932 -59.52942 1.000 59.37519 12 LEU D C 1
ATOM 5432 O O . LEU D 1 12 ? -16.48908 17.62922 -59.82435 1.000 55.31586 12 LEU D O 1
ATOM 5437 N N . ASN D 1 13 ? -16.98751 15.43472 -59.90818 1.000 60.00439 13 ASN D N 1
ATOM 5438 C CA . ASN D 1 13 ? -18.23780 15.64903 -60.62491 1.000 67.68049 13 ASN D CA 1
ATOM 5439 C C . ASN D 1 13 ? -19.37423 16.11019 -59.71734 1.000 77.80917 13 ASN D C 1
ATOM 5440 O O . ASN D 1 13 ? -20.46739 16.39406 -60.21751 1.000 79.56154 13 ASN D O 1
ATOM 5445 N N . HIS D 1 14 ? -19.15203 16.18277 -58.40254 1.000 103.06003 14 HIS D N 1
ATOM 5446 C CA . HIS D 1 14 ? -20.10764 16.82987 -57.51095 1.000 105.47874 14 HIS D CA 1
ATOM 5447 C C . HIS D 1 14 ? -20.14241 18.33982 -57.69862 1.000 102.42510 14 HIS D C 1
ATOM 5448 O O . HIS D 1 14 ? -21.07710 18.98902 -57.21651 1.000 103.49075 14 HIS D O 1
ATOM 5455 N N . LEU D 1 15 ? -19.15771 18.90545 -58.38863 1.000 71.41020 15 LEU D N 1
ATOM 5456 C CA . LEU D 1 15 ? -18.91418 20.33723 -58.36140 1.000 62.42712 15 LEU D CA 1
ATOM 5457 C C . LEU D 1 15 ? -19.62435 21.04231 -59.50660 1.000 61.12927 15 LEU D C 1
ATOM 5458 O O . LEU D 1 15 ? -19.70317 20.52304 -60.62391 1.000 66.18034 15 LEU D O 1
ATOM 5463 N N . ALA D 1 16 ? -20.12976 22.23958 -59.22027 1.000 56.16115 16 ALA D N 1
ATOM 5464 C CA . ALA D 1 16 ? -20.81255 23.05638 -60.22251 1.000 57.62049 16 ALA D CA 1
ATOM 5465 C C . ALA D 1 16 ? -19.80578 23.92662 -60.97623 1.000 54.08567 16 ALA D C 1
ATOM 5466 O O . ALA D 1 16 ? -19.89089 25.15336 -61.00521 1.000 54.84813 16 ALA D O 1
ATOM 5468 N N . VAL D 1 17 ? -18.82608 23.25976 -61.58754 1.000 50.66470 17 VAL D N 1
ATOM 5469 C CA . VAL D 1 17 ? -17.80987 23.92834 -62.38576 1.000 49.22299 17 VAL D CA 1
ATOM 5470 C C . VAL D 1 17 ? -17.68256 23.20830 -63.72131 1.000 50.21346 17 VAL D C 1
ATOM 5471 O O . VAL D 1 17 ? -18.10503 22.06159 -63.88156 1.000 47.63613 17 VAL D O 1
ATOM 5475 N N . ILE D 1 18 ? -17.08553 23.90227 -64.68810 1.000 47.59054 18 ILE D N 1
ATOM 5476 C CA . ILE D 1 18 ? -16.88864 23.32773 -66.01561 1.000 47.41325 18 ILE D CA 1
ATOM 5477 C C . ILE D 1 18 ? -15.74600 22.31582 -65.98124 1.000 46.76723 18 ILE D C 1
ATOM 5478 O O . ILE D 1 18 ? -14.94201 22.26908 -65.04325 1.000 46.86639 18 ILE D O 1
ATOM 5483 N N . GLU D 1 19 ? -15.66705 21.50427 -67.04108 1.000 50.35022 19 GLU D N 1
ATOM 5484 C CA . GLU D 1 19 ? -14.70645 20.40571 -67.05611 1.000 49.00837 19 GLU D CA 1
ATOM 5485 C C . GLU D 1 19 ? -13.27285 20.90899 -66.96199 1.000 47.83671 19 GLU D C 1
ATOM 5486 O O . GLU D 1 19 ? -12.44600 20.31008 -66.26452 1.000 48.08560 19 GLU D O 1
ATOM 5492 N N . ALA D 1 20 ? -12.95365 21.99960 -67.66173 1.000 49.77194 20 ALA D N 1
ATOM 5493 C CA . ALA D 1 20 ? -11.61145 22.56311 -67.56587 1.000 49.24180 20 ALA D CA 1
ATOM 5494 C C . ALA D 1 20 ? -11.29649 23.01952 -66.14450 1.000 48.43431 20 ALA D C 1
ATOM 5495 O O . ALA D 1 20 ? -10.14266 22.93882 -65.70748 1.000 47.84301 20 ALA D O 1
ATOM 5497 N N . ASP D 1 21 ? -12.30137 23.49753 -65.40682 1.000 45.44692 21 ASP D N 1
ATOM 5498 C CA . ASP D 1 21 ? -12.06474 23.87448 -64.01685 1.000 45.39170 21 ASP D CA 1
ATOM 5499 C C . ASP D 1 21 ? -11.91277 22.64878 -63.12389 1.000 44.31978 21 ASP D C 1
ATOM 5500 O O . ASP D 1 21 ? -11.14045 22.68074 -62.15719 1.000 43.46069 21 ASP D O 1
ATOM 5505 N N . LYS D 1 22 ? -12.63973 21.56846 -63.42603 1.000 45.85372 22 LYS D N 1
ATOM 5506 C CA . LYS D 1 22 ? -12.48495 20.33041 -62.66803 1.000 45.30685 22 LYS D CA 1
ATOM 5507 C C . LYS D 1 22 ? -11.06302 19.79817 -62.76255 1.000 44.27020 22 LYS D C 1
ATOM 5508 O O . LYS D 1 22 ? -10.50656 19.31942 -61.76936 1.000 43.09778 22 LYS D O 1
ATOM 5514 N N . GLU D 1 23 ? -10.45702 19.87003 -63.95028 1.000 42.58387 23 GLU D N 1
ATOM 5515 C CA . GLU D 1 23 ? -9.11615 19.32251 -64.11155 1.000 45.52735 23 GLU D CA 1
ATOM 5516 C C . GLU D 1 23 ? -8.07327 20.17756 -63.40556 1.000 46.78033 23 GLU D C 1
ATOM 5517 O O . GLU D 1 23 ? -7.07371 19.64503 -62.91049 1.000 47.52518 23 GLU D O 1
ATOM 5523 N N . VAL D 1 24 ? -8.28867 21.49268 -63.33877 1.000 43.63822 24 VAL D N 1
ATOM 5524 C CA . VAL D 1 24 ? -7.40445 22.35349 -62.55458 1.000 41.32219 24 VAL D CA 1
ATOM 5525 C C . VAL D 1 24 ? -7.49047 22.00200 -61.07264 1.000 42.02014 24 VAL D C 1
ATOM 5526 O O . VAL D 1 24 ? -6.46632 21.84293 -60.40017 1.000 39.04934 24 VAL D O 1
ATOM 5530 N N . LEU D 1 25 ? -8.71420 21.88151 -60.54221 1.000 41.85527 25 LEU D N 1
ATOM 5531 C CA . LEU D 1 25 ? -8.89476 21.50979 -59.14036 1.000 39.89449 25 LEU D CA 1
ATOM 5532 C C . LEU D 1 25 ? -8.31560 20.13334 -58.84307 1.000 42.70050 25 LEU D C 1
ATOM 5533 O O . LEU D 1 25 ? -7.81674 19.89439 -57.73686 1.000 42.01316 25 LEU D O 1
ATOM 5538 N N . LYS D 1 26 ? -8.39718 19.21307 -59.80491 1.000 41.87141 26 LYS D N 1
ATOM 5539 C CA . LYS D 1 26 ? -7.75651 17.91266 -59.65494 1.000 41.90530 26 LYS D CA 1
ATOM 5540 C C . LYS D 1 26 ? -6.24986 18.05933 -59.49067 1.000 44.81283 26 LYS D C 1
ATOM 5541 O O . LYS D 1 26 ? -5.64351 17.41714 -58.62479 1.000 44.83213 26 LYS D O 1
ATOM 5547 N N . GLN D 1 27 ? -5.62620 18.90392 -60.31765 1.000 42.03529 27 GLN D N 1
ATOM 5548 C CA . GLN D 1 27 ? -4.18047 19.09108 -60.22938 1.000 43.06649 27 GLN D CA 1
ATOM 5549 C C . GLN D 1 27 ? -3.78414 19.71679 -58.89784 1.000 42.20300 27 GLN D C 1
ATOM 5550 O O . GLN D 1 27 ? -2.79342 19.30482 -58.28261 1.000 43.68591 27 GLN D O 1
ATOM 5556 N N . VAL D 1 28 ? -4.54270 20.71599 -58.43899 1.000 43.33720 28 VAL D N 1
ATOM 5557 C CA . VAL D 1 28 ? -4.27865 21.31254 -57.13179 1.000 44.87384 28 VAL D CA 1
ATOM 5558 C C . VAL D 1 28 ? -4.43952 20.26865 -56.03188 1.000 42.75354 28 VAL D C 1
ATOM 5559 O O . VAL D 1 28 ? -3.61651 20.17378 -55.11591 1.000 43.56133 28 VAL D O 1
ATOM 5563 N N . GLY D 1 29 ? -5.50143 19.46532 -56.11266 1.000 41.81004 29 GLY D N 1
ATOM 5564 C CA . GLY D 1 29 ? -5.74712 18.47341 -55.07726 1.000 41.21021 29 GLY D CA 1
ATOM 5565 C C . GLY D 1 29 ? -4.65983 17.41925 -54.99667 1.000 42.69361 29 GLY D C 1
ATOM 5566 O O . GLY D 1 29 ? -4.21334 17.05853 -53.90515 1.000 42.66431 29 GLY D O 1
ATOM 5567 N N . LEU D 1 30 ? -4.22261 16.90653 -56.15050 1.000 42.51286 30 LEU D N 1
ATOM 5568 C CA . LEU D 1 30 ? -3.10844 15.96558 -56.16212 1.000 42.95505 30 LEU D CA 1
ATOM 5569 C C . LEU D 1 30 ? -1.86016 16.57847 -55.54202 1.000 45.99506 30 LEU D C 1
ATOM 5570 O O . LEU D 1 30 ? -1.07277 15.87460 -54.89817 1.000 46.73504 30 LEU D O 1
ATOM 5575 N N . SER D 1 31 ? -1.67278 17.88763 -55.70789 1.000 47.29481 31 SER D N 1
ATOM 5576 C CA . SER D 1 31 ? -0.48210 18.54449 -55.18431 1.000 50.65626 31 SER D CA 1
ATOM 5577 C C . SER D 1 31 ? -0.57938 18.77591 -53.68068 1.000 49.82469 31 SER D C 1
ATOM 5578 O O . SER D 1 31 ? 0.38408 18.52765 -52.94696 1.000 51.54444 31 SER D O 1
ATOM 5581 N N . LEU D 1 32 ? -1.73129 19.25094 -53.20793 1.000 44.78004 32 LEU D N 1
ATOM 5582 C CA . LEU D 1 32 ? -1.87714 19.58031 -51.79431 1.000 45.64661 32 LEU D CA 1
ATOM 5583 C C . LEU D 1 32 ? -1.82746 18.33072 -50.92778 1.000 46.24737 32 LEU D C 1
ATOM 5584 O O . LEU D 1 32 ? -1.11789 18.29401 -49.91658 1.000 46.04046 32 LEU D O 1
ATOM 5589 N N . ALA D 1 33 ? -2.57298 17.29354 -51.31369 1.000 43.52285 33 ALA D N 1
ATOM 5590 C CA . ALA D 1 33 ? -2.63427 16.08215 -50.50292 1.000 43.84205 33 ALA D CA 1
ATOM 5591 C C . ALA D 1 33 ? -1.28397 15.38469 -50.42242 1.000 48.10078 33 ALA D C 1
ATOM 5592 O O . ALA D 1 33 ? -1.00940 14.67960 -49.44489 1.000 46.95772 33 ALA D O 1
ATOM 5594 N N . LYS D 1 34 ? -0.42978 15.56895 -51.43295 1.000 48.01323 34 LYS D N 1
ATOM 5595 C CA . LYS D 1 34 ? 0.91534 15.00401 -51.38101 1.000 51.73818 34 LYS D CA 1
ATOM 5596 C C . LYS D 1 34 ? 1.78814 15.71676 -50.35082 1.000 52.56599 34 LYS D C 1
ATOM 5597 O O . LYS D 1 34 ? 2.65425 15.08686 -49.73388 1.000 54.40366 34 LYS D O 1
ATOM 5603 N N . GLN D 1 35 ? 1.57459 17.01861 -50.14565 1.000 55.57167 35 GLN D N 1
ATOM 5604 C CA . GLN D 1 35 ? 2.33623 17.81757 -49.17944 1.000 54.60976 35 GLN D CA 1
ATOM 5605 C C . GLN D 1 35 ? 1.50080 17.95397 -47.90855 1.000 52.76545 35 GLN D C 1
ATOM 5606 O O . GLN D 1 35 ? 0.67269 18.85527 -47.77741 1.000 51.58968 35 GLN D O 1
ATOM 5612 N N . GLU D 1 36 ? 1.74109 17.05314 -46.95453 1.000 55.94172 36 GLU D N 1
ATOM 5613 C CA . GLU D 1 36 ? 0.88676 16.96730 -45.77388 1.000 60.61874 36 GLU D CA 1
ATOM 5614 C C . GLU D 1 36 ? 0.97073 18.21752 -44.90366 1.000 58.85689 36 GLU D C 1
ATOM 5615 O O . GLU D 1 36 ? -0.03758 18.62825 -44.31792 1.000 53.59740 36 GLU D O 1
ATOM 5621 N N . GLU D 1 37 ? 2.14741 18.83666 -44.80137 1.000 53.81609 37 GLU D N 1
ATOM 5622 C CA . GLU D 1 37 ? 2.24131 20.07890 -44.04281 1.000 53.36608 37 GLU D CA 1
ATOM 5623 C C . GLU D 1 37 ? 1.47705 21.20380 -44.72797 1.000 50.45903 37 GLU D C 1
ATOM 5624 O O . GLU D 1 37 ? 0.75129 21.95663 -44.06841 1.000 49.65030 37 GLU D O 1
ATOM 5630 N N . ALA D 1 38 ? 1.62559 21.33212 -46.04990 1.000 51.82207 38 ALA D N 1
ATOM 5631 C CA . ALA D 1 38 ? 0.93799 22.39442 -46.77776 1.000 52.41889 38 ALA D CA 1
ATOM 5632 C C . ALA D 1 38 ? -0.57365 22.21860 -46.71794 1.000 47.19090 38 ALA D C 1
ATOM 5633 O O . ALA D 1 38 ? -1.31600 23.20253 -46.60929 1.000 42.50270 38 ALA D O 1
ATOM 5635 N N . PHE D 1 39 ? -1.04599 20.97252 -46.78704 1.000 44.87157 39 PHE D N 1
ATOM 5636 C CA . PHE D 1 39 ? -2.47952 20.71762 -46.71661 1.000 41.78825 39 PHE D CA 1
ATOM 5637 C C . PHE D 1 39 ? -3.01640 20.96305 -45.31278 1.000 41.22589 39 PHE D C 1
ATOM 5638 O O . PHE D 1 39 ? -4.16001 21.40620 -45.14704 1.000 35.44431 39 PHE D O 1
ATOM 5646 N N . ARG D 1 40 ? -2.21448 20.66252 -44.28937 1.000 41.17919 40 ARG D N 1
ATOM 5647 C CA . ARG D 1 40 ? -2.62162 20.97379 -42.92450 1.000 40.32004 40 ARG D CA 1
ATOM 5648 C C . ARG D 1 40 ? -2.66765 22.48234 -42.70482 1.000 39.25502 40 ARG D C 1
ATOM 5649 O O . ARG D 1 40 ? -3.58117 22.99324 -42.04706 1.000 38.81330 40 ARG D O 1
ATOM 5657 N N . GLU D 1 41 ? -1.69950 23.20924 -43.27075 1.000 40.25702 41 GLU D N 1
ATOM 5658 C CA . GLU D 1 41 ? -1.70079 24.66580 -43.19094 1.000 40.90352 41 GLU D CA 1
ATOM 5659 C C . GLU D 1 41 ? -2.96029 25.25391 -43.81740 1.000 40.55016 41 GLU D C 1
ATOM 5660 O O . GLU D 1 41 ? -3.57299 26.16879 -43.25544 1.000 42.74711 41 GLU D O 1
ATOM 5666 N N . LEU D 1 42 ? -3.36263 24.74216 -44.98317 1.000 39.13307 42 LEU D N 1
ATOM 5667 C CA . LEU D 1 42 ? -4.59890 25.20644 -45.60397 1.000 38.76714 42 LEU D CA 1
ATOM 5668 C C . LEU D 1 42 ? -5.80434 24.92379 -44.71693 1.000 40.35552 42 LEU D C 1
ATOM 5669 O O . LEU D 1 42 ? -6.70341 25.76236 -44.59935 1.000 41.05210 42 LEU D O 1
ATOM 5674 N N . GLN D 1 43 ? -5.84842 23.74082 -44.09527 1.000 33.71340 43 GLN D N 1
ATOM 5675 C CA . GLN D 1 43 ? -6.95422 23.41689 -43.19771 1.000 35.44358 43 GLN D CA 1
ATOM 5676 C C . GLN D 1 43 ? -7.03397 24.39425 -42.03378 1.000 39.52431 43 GLN D C 1
ATOM 5677 O O . GLN D 1 43 ? -8.12711 24.82250 -41.64689 1.000 39.97012 43 GLN D O 1
ATOM 5683 N N . LEU D 1 44 ? -5.88694 24.73952 -41.44697 1.000 38.86451 44 LEU D N 1
ATOM 5684 C CA . LEU D 1 44 ? -5.88369 25.66301 -40.31780 1.000 40.73422 44 LEU D CA 1
ATOM 5685 C C . LEU D 1 44 ? -6.28330 27.06644 -40.75637 1.000 42.06968 44 LEU D C 1
ATOM 5686 O O . LEU D 1 44 ? -6.97429 27.77797 -40.02181 1.000 40.06192 44 LEU D O 1
ATOM 5691 N N . ILE D 1 45 ? -5.86453 27.47337 -41.95655 1.000 42.47070 45 ILE D N 1
ATOM 5692 C CA . ILE D 1 45 ? -6.33490 28.72680 -42.54091 1.000 42.83737 45 ILE D CA 1
ATOM 5693 C C . ILE D 1 45 ? -7.85622 28.71684 -42.66771 1.000 42.16987 45 ILE D C 1
ATOM 5694 O O . ILE D 1 45 ? -8.52153 29.72944 -42.41853 1.000 43.30024 45 ILE D O 1
ATOM 5699 N N A LEU D 1 46 ? -8.42449 27.56945 -43.04420 0.505 43.75766 46 LEU D N 1
ATOM 5700 N N B LEU D 1 46 ? -8.42303 27.57271 -43.05443 0.495 43.72699 46 LEU D N 1
ATOM 5701 C CA A LEU D 1 46 ? -9.87434 27.46338 -43.17333 0.505 43.84925 46 LEU D CA 1
ATOM 5702 C CA B LEU D 1 46 ? -9.87349 27.46179 -43.16695 0.495 43.79899 46 LEU D CA 1
ATOM 5703 C C A LEU D 1 46 ? -10.55892 27.56505 -41.81529 0.505 46.05340 46 LEU D C 1
ATOM 5704 C C B LEU D 1 46 ? -10.54171 27.58968 -41.80589 0.495 46.06541 46 LEU D C 1
ATOM 5705 O O A LEU D 1 46 ? -11.58640 28.24074 -41.68200 0.505 47.65968 46 LEU D O 1
ATOM 5706 O O B LEU D 1 46 ? -11.54219 28.30240 -41.66248 0.495 47.61736 46 LEU D O 1
ATOM 5715 N N . PHE D 1 47 ? -10.00154 26.90420 -40.79548 1.000 45.48995 47 PHE D N 1
ATOM 5716 C CA . PHE D 1 47 ? -10.59645 26.94622 -39.46296 1.000 47.97743 47 PHE D CA 1
ATOM 5717 C C . PHE D 1 47 ? -10.56889 28.35750 -38.88638 1.000 45.79625 47 PHE D C 1
ATOM 5718 O O . PHE D 1 47 ? -11.51967 28.78310 -38.21825 1.000 49.45339 47 PHE D O 1
ATOM 5726 N N . ASN D 1 48 ? -9.49237 29.10138 -39.14025 1.000 44.56883 48 ASN D N 1
ATOM 5727 C CA . ASN D 1 48 ? -9.34777 30.45863 -38.62680 1.000 42.07809 48 ASN D CA 1
ATOM 5728 C C . ASN D 1 48 ? -10.06940 31.49735 -39.47433 1.000 42.40791 48 ASN D C 1
ATOM 5729 O O . ASN D 1 48 ? -10.06034 32.67851 -39.10910 1.000 42.26398 48 ASN D O 1
ATOM 5734 N N . HIS D 1 49 ? -10.68616 31.08702 -40.58391 1.000 43.77387 49 HIS D N 1
ATOM 5735 C CA . HIS D 1 49 ? -11.35138 32.00032 -41.51374 1.000 43.13782 49 HIS D CA 1
ATOM 5736 C C . HIS D 1 49 ? -10.39258 33.07704 -42.02276 1.000 40.73086 49 HIS D C 1
ATOM 5737 O O . HIS D 1 49 ? -10.77021 34.23711 -42.19873 1.000 41.77330 49 HIS D O 1
ATOM 5744 N N . GLU D 1 50 ? -9.13835 32.69478 -42.25750 1.000 39.69109 50 GLU D N 1
ATOM 5745 C CA . GLU D 1 50 ? -8.20863 33.59195 -42.92800 1.000 39.59084 50 GLU D CA 1
ATOM 5746 C C . GLU D 1 50 ? -8.57906 33.70403 -44.40429 1.000 43.24981 50 GLU D C 1
ATOM 5747 O O . GLU D 1 50 ? -9.25651 32.84128 -44.96364 1.000 38.02955 50 GLU D O 1
ATOM 5753 N N . HIS D 1 51 ? -8.15017 34.79683 -45.03723 1.000 46.25813 51 HIS D N 1
ATOM 5754 C CA . HIS D 1 51 ? -8.66561 35.11936 -46.36185 1.000 47.71086 51 HIS D CA 1
ATOM 5755 C C . HIS D 1 51 ? -7.73787 34.73129 -47.50812 1.000 49.07535 51 HIS D C 1
ATOM 5756 O O . HIS D 1 51 ? -8.14405 34.84954 -48.66923 1.000 48.45024 51 HIS D O 1
ATOM 5763 N N . SER D 1 52 ? -6.52403 34.25908 -47.23195 1.000 50.06138 52 SER D N 1
ATOM 5764 C CA . SER D 1 52 ? -5.60229 33.95001 -48.31589 1.000 51.12552 52 SER D CA 1
ATOM 5765 C C . SER D 1 52 ? -4.71067 32.77821 -47.93650 1.000 49.51563 52 SER D C 1
ATOM 5766 O O . SER D 1 52 ? -4.36802 32.58708 -46.76790 1.000 50.00058 52 SER D O 1
ATOM 5769 N N . TYR D 1 53 ? -4.34437 31.99566 -48.95037 1.000 50.99098 53 TYR D N 1
ATOM 5770 C CA . TYR D 1 53 ? -3.44307 30.85886 -48.82422 1.000 49.78760 53 TYR D CA 1
ATOM 5771 C C . TYR D 1 53 ? -2.55237 30.82409 -50.05463 1.000 53.61233 53 TYR D C 1
ATOM 5772 O O . TYR D 1 53 ? -3.00912 31.10900 -51.16482 1.000 56.11604 53 TYR D O 1
ATOM 5781 N N . SER D 1 54 ? -1.28424 30.47649 -49.85796 1.000 53.57124 54 SER D N 1
ATOM 5782 C CA . SER D 1 54 ? -0.31823 30.49032 -50.95136 1.000 58.64233 54 SER D CA 1
ATOM 5783 C C . SER D 1 54 ? 0.75497 29.45190 -50.67126 1.000 59.74772 54 SER D C 1
ATOM 5784 O O . SER D 1 54 ? 1.38354 29.48221 -49.60935 1.000 62.38405 54 SER D O 1
ATOM 5787 N N . HIS D 1 55 ? 0.96475 28.54202 -51.61957 1.000 62.62614 55 HIS D N 1
ATOM 5788 C CA . HIS D 1 55 ? 1.98179 27.51171 -51.47149 1.000 70.54952 55 HIS D CA 1
ATOM 5789 C C . HIS D 1 55 ? 2.29727 26.93159 -52.84252 1.000 75.34385 55 HIS D C 1
ATOM 5790 O O . HIS D 1 55 ? 1.39401 26.71484 -53.65222 1.000 72.57081 55 HIS D O 1
ATOM 5797 N N . HIS D 1 56 ? 3.57805 26.68025 -53.09179 1.000 80.60772 56 HIS D N 1
ATOM 5798 C CA . HIS D 1 56 ? 3.99733 26.15178 -54.38103 1.000 83.01721 56 HIS D CA 1
ATOM 5799 C C . HIS D 1 56 ? 3.63315 24.67495 -54.50133 1.000 81.41682 56 HIS D C 1
ATOM 5800 O O . HIS D 1 56 ? 3.68323 23.91562 -53.52957 1.000 79.07836 56 HIS D O 1
ATOM 5807 N N . GLY D 1 57 ? 3.25966 24.27167 -55.71494 1.000 81.19948 57 GLY D N 1
ATOM 5808 C CA . GLY D 1 57 ? 2.80966 22.92200 -55.97712 1.000 78.37403 57 GLY D CA 1
ATOM 5809 C C . GLY D 1 57 ? 3.95539 21.95477 -56.22024 1.000 79.94484 57 GLY D C 1
ATOM 5810 O O . GLY D 1 57 ? 5.13485 22.27872 -56.06950 1.000 83.23398 57 GLY D O 1
ATOM 5811 N N . ILE D 1 58 ? 3.58044 20.72998 -56.59903 1.000 77.39196 58 ILE D N 1
ATOM 5812 C CA . ILE D 1 58 ? 4.57157 19.69969 -56.90440 1.000 82.30345 58 ILE D CA 1
ATOM 5813 C C . ILE D 1 58 ? 5.39397 20.09124 -58.12621 1.000 86.99730 58 ILE D C 1
ATOM 5814 O O . ILE D 1 58 ? 6.61004 19.86603 -58.17319 1.000 88.27223 58 ILE D O 1
ATOM 5819 N N . LEU D 1 59 ? 4.74602 20.67365 -59.13729 1.000 88.25808 59 LEU D N 1
ATOM 5820 C CA . LEU D 1 59 ? 5.46867 21.10654 -60.32918 1.000 95.21184 59 LEU D CA 1
ATOM 5821 C C . LEU D 1 59 ? 6.36144 22.30161 -60.02028 1.000 97.72531 59 LEU D C 1
ATOM 5822 O O . LEU D 1 59 ? 7.57809 22.26015 -60.23853 1.000 104.63086 59 LEU D O 1
ATOM 5827 N N . GLY D 1 60 ? 5.77209 23.37658 -59.50624 1.000 92.85004 60 GLY D N 1
ATOM 5828 C CA . GLY D 1 60 ? 6.52019 24.57898 -59.20263 1.000 93.81661 60 GLY D CA 1
ATOM 5829 C C . GLY D 1 60 ? 5.64034 25.80925 -59.18801 1.000 93.64373 60 GLY D C 1
ATOM 5830 O O . GLY D 1 60 ? 5.88730 26.74997 -58.42630 1.000 95.10840 60 GLY D O 1
ATOM 5831 N N . SER D 1 61 ? 4.61113 25.81023 -60.03392 1.000 93.62124 61 SER D N 1
ATOM 5832 C CA . SER D 1 61 ? 3.65873 26.91144 -60.05585 1.000 91.91778 61 SER D CA 1
ATOM 5833 C C . SER D 1 61 ? 3.00834 27.07292 -58.68881 1.000 84.43476 61 SER D C 1
ATOM 5834 O O . SER D 1 61 ? 2.69134 26.09173 -58.01143 1.000 81.02558 61 SER D O 1
ATOM 5837 N N . SER D 1 62 ? 2.81883 28.32200 -58.27998 1.000 81.81838 62 SER D N 1
ATOM 5838 C CA . SER D 1 62 ? 2.24434 28.60375 -56.97474 1.000 77.82690 62 SER D CA 1
ATOM 5839 C C . SER D 1 62 ? 0.74200 28.35544 -56.99333 1.000 72.58157 62 SER D C 1
ATOM 5840 O O . SER D 1 62 ? 0.03859 28.79190 -57.90970 1.000 71.54081 62 SER D O 1
ATOM 5843 N N . ILE D 1 63 ? 0.25813 27.64394 -55.98446 1.000 69.86507 63 ILE D N 1
ATOM 5844 C CA . ILE D 1 63 ? -1.16889 27.53066 -55.71953 1.000 62.55591 63 ILE D CA 1
ATOM 5845 C C . ILE D 1 63 ? -1.56856 28.70836 -54.84227 1.000 62.64236 63 ILE D C 1
ATOM 5846 O O . ILE D 1 63 ? -1.00388 28.90973 -53.76219 1.000 62.12296 63 ILE D O 1
ATOM 5851 N N . GLU D 1 64 ? -2.52922 29.49548 -55.30778 1.000 54.88604 64 GLU D N 1
ATOM 5852 C CA . GLU D 1 64 ? -3.06295 30.60881 -54.54127 1.000 54.38655 64 GLU D CA 1
ATOM 5853 C C . GLU D 1 64 ? -4.55615 30.39168 -54.37150 1.000 51.77794 64 GLU D C 1
ATOM 5854 O O . GLU D 1 64 ? -5.25678 30.10583 -55.34527 1.000 51.04415 64 GLU D O 1
ATOM 5860 N N . ILE D 1 65 ? -5.03575 30.49415 -53.13677 1.000 49.72839 65 ILE D N 1
ATOM 5861 C CA . ILE D 1 65 ? -6.45488 30.36318 -52.83447 1.000 48.22570 65 ILE D CA 1
ATOM 5862 C C . ILE D 1 65 ? -6.89039 31.59860 -52.06154 1.000 48.83315 65 ILE D C 1
ATOM 5863 O O . ILE D 1 65 ? -6.24307 31.98118 -51.08070 1.000 50.09107 65 ILE D O 1
ATOM 5868 N N . LEU D 1 66 ? -7.96726 32.23204 -52.51766 1.000 44.01099 66 LEU D N 1
ATOM 5869 C CA . LEU D 1 66 ? -8.55682 33.38596 -51.85324 1.000 47.12460 66 LEU D CA 1
ATOM 5870 C C . LEU D 1 66 ? -9.93045 33.00144 -51.32398 1.000 47.55986 66 LEU D C 1
ATOM 5871 O O . LEU D 1 66 ? -10.77018 32.49444 -52.07561 1.000 45.14939 66 LEU D O 1
ATOM 5876 N N . LEU D 1 67 ? -10.15590 33.24199 -50.03720 1.000 40.72993 67 LEU D N 1
ATOM 5877 C CA . LEU D 1 67 ? -11.39942 32.87911 -49.36747 1.000 43.20114 67 LEU D CA 1
ATOM 5878 C C . LEU D 1 67 ? -12.18812 34.15231 -49.09198 1.000 46.76597 67 LEU D C 1
ATOM 5879 O O . LEU D 1 67 ? -11.76982 34.98236 -48.28070 1.000 46.18403 67 LEU D O 1
ATOM 5884 N N . HIS D 1 68 ? -13.32521 34.30412 -49.76449 1.000 49.80791 68 HIS D N 1
ATOM 5885 C CA . HIS D 1 68 ? -14.21207 35.45053 -49.57216 1.000 50.27713 68 HIS D CA 1
ATOM 5886 C C . HIS D 1 68 ? -15.34919 34.97665 -48.67307 1.000 53.52901 68 HIS D C 1
ATOM 5887 O O . HIS D 1 68 ? -16.38713 34.51046 -49.14343 1.000 54.03448 68 HIS D O 1
ATOM 5894 N N . TRP D 1 69 ? -15.14290 35.10383 -47.35940 1.000 50.32518 69 TRP D N 1
ATOM 5895 C CA . TRP D 1 69 ? -16.04327 34.47556 -46.39761 1.000 52.29165 69 TRP D CA 1
ATOM 5896 C C . TRP D 1 69 ? -17.41872 35.13089 -46.38747 1.000 58.31050 69 TRP D C 1
ATOM 5897 O O . TRP D 1 69 ? -18.43968 34.43487 -46.34135 1.000 59.00939 69 TRP D O 1
ATOM 5908 N N . GLU D 1 70 ? -17.47370 36.46330 -46.42147 1.000 56.64898 70 GLU D N 1
ATOM 5909 C CA . GLU D 1 70 ? -18.77036 37.12732 -46.38015 1.000 64.99199 70 GLU D CA 1
ATOM 5910 C C . GLU D 1 70 ? -19.51633 36.97363 -47.70150 1.000 65.87049 70 GLU D C 1
ATOM 5911 O O . GLU D 1 70 ? -20.75244 36.98078 -47.71883 1.000 66.92229 70 GLU D O 1
ATOM 5917 N N . GLN D 1 71 ? -18.79001 36.82841 -48.81001 1.000 64.71861 71 GLN D N 1
ATOM 5918 C CA . GLN D 1 71 ? -19.40450 36.53950 -50.10040 1.000 64.74758 71 GLN D CA 1
ATOM 5919 C C . GLN D 1 71 ? -19.68025 35.05403 -50.30788 1.000 60.51450 71 GLN D C 1
ATOM 5920 O O . GLN D 1 71 ? -20.32564 34.69731 -51.30048 1.000 57.95096 71 GLN D O 1
ATOM 5926 N N . ASN D 1 72 ? -19.19873 34.19060 -49.40874 1.000 56.76393 72 ASN D N 1
ATOM 5927 C CA . ASN D 1 72 ? -19.44896 32.74788 -49.46972 1.000 57.40868 72 ASN D CA 1
ATOM 5928 C C . ASN D 1 72 ? -18.90954 32.12720 -50.75816 1.000 55.41181 72 ASN D C 1
ATOM 5929 O O . ASN D 1 72 ? -19.56240 31.28523 -51.37789 1.000 54.04478 72 ASN D O 1
ATOM 5934 N N . ASN D 1 73 ? -17.71233 32.53797 -51.17491 1.000 52.78004 73 ASN D N 1
ATOM 5935 C CA . ASN D 1 73 ? -17.11315 31.95771 -52.37048 1.000 50.42634 73 ASN D CA 1
ATOM 5936 C C . ASN D 1 73 ? -15.59757 32.08809 -52.31038 1.000 50.61033 73 ASN D C 1
ATOM 5937 O O . ASN D 1 73 ? -15.04126 32.81193 -51.48108 1.000 48.44348 73 ASN D O 1
ATOM 5942 N N . VAL D 1 74 ? -14.93985 31.37402 -53.22328 1.000 46.32542 74 VAL D N 1
ATOM 5943 C CA . VAL D 1 74 ? -13.50529 31.12187 -53.18891 1.000 47.14196 74 VAL D CA 1
ATOM 5944 C C . VAL D 1 74 ? -12.95863 31.26926 -54.60247 1.000 47.70110 74 VAL D C 1
ATOM 5945 O O . VAL D 1 74 ? -13.66313 31.02402 -55.58533 1.000 47.07104 74 VAL D O 1
ATOM 5949 N N . GLU D 1 75 ? -11.69488 31.67738 -54.70536 1.000 45.99139 75 GLU D N 1
ATOM 5950 C CA . GLU D 1 75 ? -10.97209 31.69820 -55.97231 1.000 48.97162 75 GLU D CA 1
ATOM 5951 C C . GLU D 1 75 ? -9.70250 30.87193 -55.82213 1.000 51.56826 75 GLU D C 1
ATOM 5952 O O . GLU D 1 75 ? -8.87697 31.15211 -54.94625 1.000 45.13725 75 GLU D O 1
ATOM 5958 N N . VAL D 1 76 ? -9.55304 29.85207 -56.66528 1.000 52.14786 76 VAL D N 1
ATOM 5959 C CA . VAL D 1 76 ? -8.34548 29.03382 -56.71870 1.000 49.14350 76 VAL D CA 1
ATOM 5960 C C . VAL D 1 76 ? -7.58586 29.40441 -57.98709 1.000 52.03749 76 VAL D C 1
ATOM 5961 O O . VAL D 1 76 ? -8.11160 29.26511 -59.09760 1.000 52.21168 76 VAL D O 1
ATOM 5965 N N . MET D 1 77 ? -6.35546 29.88102 -57.82074 1.000 54.18343 77 MET D N 1
ATOM 5966 C CA . MET D 1 77 ? -5.50219 30.31578 -58.91881 1.000 54.87120 77 MET D CA 1
ATOM 5967 C C . MET D 1 77 ? -4.33709 29.35025 -59.06814 1.000 57.61545 77 MET D C 1
ATOM 5968 O O . MET D 1 77 ? -3.63216 29.06878 -58.09413 1.000 59.37160 77 MET D O 1
ATOM 5973 N N . TYR D 1 78 ? -4.12535 28.86354 -60.28796 1.000 61.51638 78 TYR D N 1
ATOM 5974 C CA . TYR D 1 78 ? -3.06276 27.89591 -60.54922 1.000 64.34780 78 TYR D CA 1
ATOM 5975 C C . TYR D 1 78 ? -2.76670 27.90024 -62.03876 1.000 68.41488 78 TYR D C 1
ATOM 5976 O O . TYR D 1 78 ? -3.67151 27.66331 -62.84527 1.000 68.38778 78 TYR D O 1
ATOM 5985 N N . LEU D 1 79 ? -1.51460 28.17706 -62.39926 1.000 73.06474 79 LEU D N 1
ATOM 5986 C CA . LEU D 1 79 ? -1.06191 28.18983 -63.79156 1.000 77.87950 79 LEU D CA 1
ATOM 5987 C C . LEU D 1 79 ? -1.94660 29.08936 -64.65648 1.000 77.91396 79 LEU D C 1
ATOM 5988 O O . LEU D 1 79 ? -2.52303 28.66733 -65.66114 1.000 79.35540 79 LEU D O 1
ATOM 5993 N N . GLU D 1 80 ? -2.05231 30.34954 -64.23344 1.000 79.28627 80 GLU D N 1
ATOM 5994 C CA . GLU D 1 80 ? -2.81857 31.39684 -64.90728 1.000 84.12354 80 GLU D CA 1
ATOM 5995 C C . GLU D 1 80 ? -4.30536 31.07559 -65.01578 1.000 82.77722 80 GLU D C 1
ATOM 5996 O O . GLU D 1 80 ? -5.04917 31.82076 -65.66662 1.000 76.84761 80 GLU D O 1
ATOM 6002 N N . THR D 1 81 ? -4.76372 29.99300 -64.39504 1.000 74.71855 81 THR D N 1
ATOM 6003 C CA . THR D 1 81 ? -6.16366 29.59792 -64.44234 1.000 71.22238 81 THR D CA 1
ATOM 6004 C C . THR D 1 81 ? -6.82716 29.94114 -63.11455 1.000 65.13574 81 THR D C 1
ATOM 6005 O O . THR D 1 81 ? -6.31574 29.58471 -62.04933 1.000 62.45957 81 THR D O 1
ATOM 6009 N N . LYS D 1 82 ? -7.95517 30.64071 -63.18291 1.000 62.76495 82 LYS D N 1
ATOM 6010 C CA . LYS D 1 82 ? -8.70905 31.05028 -62.00567 1.000 60.20842 82 LYS D CA 1
ATOM 6011 C C . LYS D 1 82 ? -10.02217 30.28218 -61.96685 1.000 57.35004 82 LYS D C 1
ATOM 6012 O O . LYS D 1 82 ? -10.85918 30.43326 -62.86160 1.000 59.80437 82 LYS D O 1
ATOM 6018 N N . VAL D 1 83 ? -10.19958 29.46395 -60.93562 1.000 55.02175 83 VAL D N 1
ATOM 6019 C CA . VAL D 1 83 ? -11.42349 28.69833 -60.73845 1.000 54.13562 83 VAL D CA 1
ATOM 6020 C C . VAL D 1 83 ? -12.25933 29.40582 -59.68054 1.000 53.31576 83 VAL D C 1
ATOM 6021 O O . VAL D 1 83 ? -11.84803 29.50857 -58.51796 1.000 53.68428 83 VAL D O 1
ATOM 6025 N N . ALA D 1 84 ? -13.42776 29.89517 -60.08004 1.000 52.43490 84 ALA D N 1
ATOM 6026 C CA . ALA D 1 84 ? -14.37075 30.51119 -59.15774 1.000 51.97131 84 ALA D CA 1
ATOM 6027 C C . ALA D 1 84 ? -15.26049 29.42541 -58.56677 1.000 53.92039 84 ALA D C 1
ATOM 6028 O O . ALA D 1 84 ? -16.02420 28.77865 -59.29215 1.000 58.95190 84 ALA D O 1
ATOM 6030 N N . LEU D 1 85 ? -15.15462 29.22395 -57.25732 1.000 48.75818 85 LEU D N 1
ATOM 6031 C CA . LEU D 1 85 ? -15.91780 28.21514 -56.53960 1.000 51.51798 85 LEU D CA 1
ATOM 6032 C C . LEU D 1 85 ? -16.85772 28.87747 -55.54457 1.000 50.85845 85 LEU D C 1
ATOM 6033 O O . LEU D 1 85 ? -16.56043 29.94421 -55.00138 1.000 48.40877 85 LEU D O 1
ATOM 6038 N N . SER D 1 86 ? -18.00443 28.24734 -55.31844 1.000 47.94918 86 SER D N 1
ATOM 6039 C CA . SER D 1 86 ? -18.77596 28.60098 -54.14202 1.000 49.67219 86 SER D CA 1
ATOM 6040 C C . SER D 1 86 ? -18.10908 27.99372 -52.91290 1.000 46.54090 86 SER D C 1
ATOM 6041 O O . SER D 1 86 ? -17.27297 27.09110 -53.01242 1.000 46.59035 86 SER D O 1
ATOM 6044 N N . MET D 1 87 ? -18.47475 28.50308 -51.73709 1.000 45.91555 87 MET D N 1
ATOM 6045 C CA . MET D 1 87 ? -17.86850 27.97770 -50.51857 1.000 47.36077 87 MET D CA 1
ATOM 6046 C C . MET D 1 87 ? -18.23520 26.51073 -50.31402 1.000 46.93601 87 MET D C 1
ATOM 6047 O O . MET D 1 87 ? -17.39657 25.70824 -49.88884 1.000 39.93710 87 MET D O 1
ATOM 6052 N N . ILE D 1 88 ? -19.47222 26.13295 -50.65058 1.000 46.33504 88 ILE D N 1
ATOM 6053 C CA . ILE D 1 88 ? -19.91141 24.75731 -50.42646 1.000 49.78905 88 ILE D CA 1
ATOM 6054 C C . ILE D 1 88 ? -19.19202 23.79289 -51.36945 1.000 47.27745 88 ILE D C 1
ATOM 6055 O O . ILE D 1 88 ? -18.80864 22.68729 -50.96853 1.000 46.65007 88 ILE D O 1
ATOM 6060 N N . ASP D 1 89 ? -18.98622 24.19063 -52.62972 1.000 48.76207 89 ASP D N 1
ATOM 6061 C CA . ASP D 1 89 ? -18.23663 23.34004 -53.55385 1.000 47.05025 89 ASP D CA 1
ATOM 6062 C C . ASP D 1 89 ? -16.76577 23.27159 -53.16735 1.000 44.21696 89 ASP D C 1
ATOM 6063 O O . ASP D 1 89 ? -16.13300 22.21584 -53.29348 1.000 45.71820 89 ASP D O 1
ATOM 6068 N N . PHE D 1 90 ? -16.20588 24.38785 -52.69173 1.000 45.43093 90 PHE D N 1
ATOM 6069 C CA . PHE D 1 90 ? -14.83712 24.38346 -52.17805 1.000 43.24518 90 PHE D CA 1
ATOM 6070 C C . PHE D 1 90 ? -14.68636 23.37938 -51.03935 1.000 42.61645 90 PHE D C 1
ATOM 6071 O O . PHE D 1 90 ? -13.74401 22.57580 -51.02202 1.000 41.07989 90 PHE D O 1
ATOM 6079 N N A ARG D 1 91 ? -15.61577 23.40548 -50.07854 0.388 45.00599 91 ARG D N 1
ATOM 6080 N N B ARG D 1 91 ? -15.61373 23.40897 -50.07868 0.612 44.99842 91 ARG D N 1
ATOM 6081 C CA A ARG D 1 91 ? -15.54228 22.48304 -48.94928 0.388 45.62280 91 ARG D CA 1
ATOM 6082 C CA B ARG D 1 91 ? -15.55122 22.48517 -48.95022 0.612 45.65366 91 ARG D CA 1
ATOM 6083 C C A ARG D 1 91 ? -15.70873 21.03846 -49.40238 0.388 43.87977 91 ARG D C 1
ATOM 6084 C C B ARG D 1 91 ? -15.70407 21.04188 -49.40807 0.612 43.99516 91 ARG D C 1
ATOM 6085 O O A ARG D 1 91 ? -15.03954 20.13810 -48.88473 0.388 42.51175 91 ARG D O 1
ATOM 6086 O O B ARG D 1 91 ? -15.02050 20.14714 -48.89996 0.612 42.53377 91 ARG D O 1
ATOM 6101 N N . ARG D 1 92 ? -16.59366 20.79710 -50.37210 1.000 43.49487 92 ARG D N 1
ATOM 6102 C CA . ARG D 1 92 ? -16.78591 19.43989 -50.87359 1.000 46.25707 92 ARG D CA 1
ATOM 6103 C C . ARG D 1 92 ? -15.56594 18.96129 -51.65491 1.000 41.17864 92 ARG D C 1
ATOM 6104 O O . ARG D 1 92 ? -15.14476 17.80742 -51.51404 1.000 38.11214 92 ARG D O 1
ATOM 6112 N N . TRP D 1 93 ? -14.98637 19.83257 -52.48403 1.000 40.35360 93 TRP D N 1
ATOM 6113 C CA . TRP D 1 93 ? -13.75722 19.48228 -53.18919 1.000 38.28776 93 TRP D CA 1
ATOM 6114 C C . TRP D 1 93 ? -12.65721 19.11046 -52.20745 1.000 38.83456 93 TRP D C 1
ATOM 6115 O O . TRP D 1 93 ? -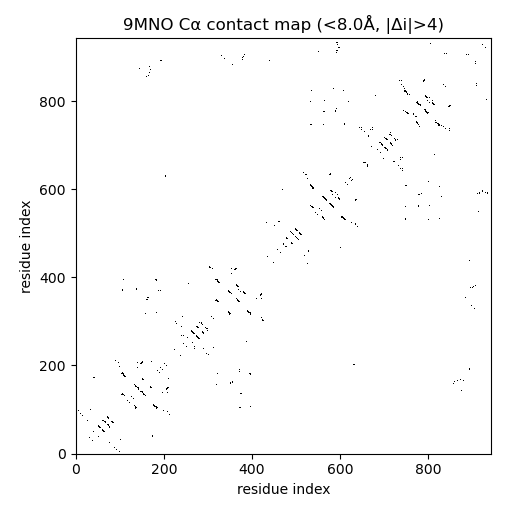11.98859 18.08289 -52.36303 1.000 37.12286 93 TRP D O 1
ATOM 6126 N N . LEU D 1 94 ? -12.46132 19.93977 -51.18156 1.000 37.22240 94 LEU D N 1
ATOM 6127 C CA . LEU D 1 94 ? -11.46652 19.64448 -50.15626 1.000 39.71285 94 LEU D CA 1
ATOM 6128 C C . LEU D 1 94 ? -11.78606 18.34522 -49.43381 1.000 34.77957 94 LEU D C 1
ATOM 6129 O O . LEU D 1 94 ? -10.88513 17.55366 -49.14051 1.000 33.36556 94 LEU D O 1
ATOM 6134 N N . ALA D 1 95 ? -13.06846 18.10280 -49.15264 1.000 36.03496 95 ALA D N 1
ATOM 6135 C CA . ALA D 1 95 ? -13.45519 16.92671 -48.37845 1.000 35.83459 95 ALA D CA 1
ATOM 6136 C C . ALA D 1 95 ? -13.08481 15.64024 -49.09916 1.000 37.14482 95 ALA D C 1
ATOM 6137 O O . ALA D 1 95 ? -12.64580 14.67047 -48.46960 1.000 32.89181 95 ALA D O 1
ATOM 6139 N N . TYR D 1 96 ? -13.25630 15.60894 -50.42081 1.000 33.74333 96 TYR D N 1
ATOM 6140 C CA . TYR D 1 96 ? -12.96420 14.39215 -51.16901 1.000 35.33145 96 TYR D CA 1
ATOM 6141 C C . TYR D 1 96 ? -11.48834 14.28852 -51.52643 1.000 34.20024 96 TYR D C 1
ATOM 6142 O O . TYR D 1 96 ? -10.95367 13.17799 -51.60259 1.000 34.65831 96 TYR D O 1
ATOM 6151 N N . THR D 1 97 ? -10.81412 15.42239 -51.72540 1.000 32.41729 97 THR D N 1
ATOM 6152 C CA . THR D 1 97 ? -9.35643 15.41537 -51.77763 1.000 33.92213 97 THR D CA 1
ATOM 6153 C C . THR D 1 97 ? -8.78157 14.79689 -50.50945 1.000 34.36857 97 THR D C 1
ATOM 6154 O O . THR D 1 97 ? -7.87245 13.96233 -50.55892 1.000 34.47909 97 THR D O 1
ATOM 6158 N N . ASP D 1 98 ? -9.31176 15.20326 -49.35713 1.000 34.25683 98 ASP D N 1
ATOM 6159 C CA . ASP D 1 98 ? -8.84681 14.68027 -48.07711 1.000 30.63212 98 ASP D CA 1
ATOM 6160 C C . ASP D 1 98 ? -9.17464 13.19744 -47.94535 1.000 31.10782 98 ASP D C 1
ATOM 6161 O O . ASP D 1 98 ? -8.31349 12.38069 -47.59507 1.000 32.20499 98 ASP D O 1
ATOM 6166 N N . LEU D 1 99 ? -10.41952 12.83063 -48.24752 1.000 31.54265 99 LEU D N 1
ATOM 6167 C CA . LEU D 1 99 ? -10.86449 11.45106 -48.08490 1.000 33.22694 99 LEU D CA 1
ATOM 6168 C C . LEU D 1 99 ? -10.04729 10.48323 -48.93591 1.000 34.31366 99 LEU D C 1
ATOM 6169 O O . LEU D 1 99 ? -9.64915 9.40968 -48.46483 1.000 32.33568 99 LEU D O 1
ATOM 6174 N N . LEU D 1 100 ? -9.78991 10.83765 -50.19399 1.000 32.72177 100 LEU D N 1
ATOM 6175 C CA . LEU D 1 100 ? -9.21206 9.88705 -51.13955 1.000 36.54967 100 LEU D CA 1
ATOM 6176 C C . LEU D 1 100 ? -7.70045 9.98849 -51.26595 1.000 34.56493 100 LEU D C 1
ATOM 6177 O O . LEU D 1 100 ? -7.05613 9.00097 -51.62814 1.000 33.56534 100 LEU D O 1
ATOM 6182 N N . LEU D 1 101 ? -7.11402 11.14853 -50.97314 1.000 33.67320 101 LEU D N 1
ATOM 6183 C CA . LEU D 1 101 ? -5.71730 11.38925 -51.29261 1.000 35.71857 101 LEU D CA 1
ATOM 6184 C C . LEU D 1 101 ? -4.83259 11.71089 -50.09619 1.000 35.26181 101 LEU D C 1
ATOM 6185 O O . LEU D 1 101 ? -3.61350 11.53141 -50.19810 1.000 33.66183 101 LEU D O 1
ATOM 6190 N N . SER D 1 102 ? -5.39059 12.18988 -48.98876 1.000 33.53061 102 SER D N 1
ATOM 6191 C CA . SER D 1 102 ? -4.56413 12.56482 -47.84233 1.000 35.98959 102 SER D CA 1
ATOM 6192 C C . SER D 1 102 ? -4.00409 11.32179 -47.16766 1.000 31.00736 102 SER D C 1
ATOM 6193 O O . SER D 1 102 ? -4.74969 10.36725 -46.92977 1.000 31.30442 102 SER D O 1
ATOM 6196 N N . PRO D 1 103 ? -2.71253 11.28972 -46.84513 1.000 38.41632 103 PRO D N 1
ATOM 6197 C CA . PRO D 1 103 ? -2.18953 10.17521 -46.05086 1.000 35.71779 103 PRO D CA 1
ATOM 6198 C C . PRO D 1 103 ? -2.89712 10.09066 -44.70880 1.000 29.88653 103 PRO D C 1
ATOM 6199 O O . PRO D 1 103 ? -3.38266 11.08525 -44.17144 1.000 31.82466 103 PRO D O 1
ATOM 6203 N N . ILE D 1 104 ? -2.97858 8.87214 -44.19014 1.000 33.10082 104 ILE D N 1
ATOM 6204 C CA . ILE D 1 104 ? -3.55380 8.58826 -42.88351 1.000 32.86293 104 ILE D CA 1
ATOM 6205 C C . ILE D 1 104 ? -2.41970 8.10240 -41.99093 1.000 32.81631 104 ILE D C 1
ATOM 6206 O O . ILE D 1 104 ? -1.67842 7.18972 -42.37038 1.000 28.75725 104 ILE D O 1
ATOM 6211 N N . LEU D 1 105 ? -2.26034 8.73826 -40.83413 1.000 33.56421 105 LEU D N 1
ATOM 6212 C CA . LEU D 1 105 ? -1.16856 8.38112 -39.93900 1.000 30.91024 105 LEU D CA 1
ATOM 6213 C C . LEU D 1 105 ? -1.33653 6.94109 -39.46414 1.000 28.66698 105 LEU D C 1
ATOM 6214 O O . LEU D 1 105 ? -2.46031 6.49744 -39.22081 1.000 27.46848 105 LEU D O 1
ATOM 6219 N N . PRO D 1 106 ? -0.25219 6.18275 -39.33491 1.000 30.22381 106 PRO D N 1
ATOM 6220 C CA . PRO D 1 106 ? -0.36632 4.82503 -38.78942 1.000 29.75054 106 PRO D CA 1
ATOM 6221 C C . PRO D 1 106 ? -0.87065 4.84590 -37.35206 1.000 30.59870 106 PRO D C 1
ATOM 6222 O O . PRO D 1 106 ? -0.77687 5.85111 -36.64323 1.000 30.55854 106 PRO D O 1
ATOM 6226 N N . LEU D 1 107 ? -1.44713 3.72178 -36.93099 1.000 25.16529 107 LEU D N 1
ATOM 6227 C CA . LEU D 1 107 ? -1.83341 3.58010 -35.53226 1.000 30.08292 107 LEU D CA 1
ATOM 6228 C C . LEU D 1 107 ? -0.59622 3.63876 -34.64011 1.000 27.26273 107 LEU D C 1
ATOM 6229 O O . LEU D 1 107 ? 0.49333 3.20466 -35.01649 1.000 24.93012 107 LEU D O 1
ATOM 6234 N N . GLY D 1 108 ? -0.76464 4.20003 -33.44853 1.000 27.80673 108 GLY D N 1
ATOM 6235 C CA . GLY D 1 108 ? 0.35776 4.34921 -32.55154 1.000 26.85597 108 GLY D CA 1
ATOM 6236 C C . GLY D 1 108 ? 1.25453 5.53600 -32.82418 1.000 30.33346 108 GLY D C 1
ATOM 6237 O O . GLY D 1 108 ? 2.21480 5.74283 -32.07198 1.000 30.33773 108 GLY D O 1
ATOM 6238 N N . THR D 1 109 ? 0.98147 6.31803 -33.86960 1.000 30.83558 109 THR D N 1
ATOM 6239 C CA . THR D 1 109 ? 1.78670 7.49862 -34.15882 1.000 33.01426 109 THR D CA 1
ATOM 6240 C C . THR D 1 109 ? 1.72387 8.48158 -32.99239 1.000 31.80044 109 THR D C 1
ATOM 6241 O O . THR D 1 109 ? 0.66014 8.71496 -32.41420 1.000 30.30503 109 THR D O 1
ATOM 6245 N N . THR D 1 110 ? 2.87545 9.04274 -32.63352 1.000 29.80770 110 THR D N 1
ATOM 6246 C CA . THR D 1 110 ? 2.95788 10.06772 -31.60038 1.000 35.91480 110 THR D CA 1
ATOM 6247 C C . THR D 1 110 ? 3.01602 11.43934 -32.25560 1.000 33.08543 110 THR D C 1
ATOM 6248 O O . THR D 1 110 ? 3.79894 11.65498 -33.18617 1.000 34.95530 110 THR D O 1
ATOM 6252 N N . ILE D 1 111 ? 2.19184 12.36225 -31.76042 1.000 33.84711 111 ILE D N 1
ATOM 6253 C CA . ILE D 1 111 ? 2.06246 13.69992 -32.31651 1.000 33.68293 111 ILE D CA 1
ATOM 6254 C C . ILE D 1 111 ? 2.16653 14.72420 -31.19675 1.000 37.96913 111 ILE D C 1
ATOM 6255 O O . ILE D 1 111 ? 1.94593 14.42552 -30.02029 1.000 34.64117 111 ILE D O 1
ATOM 6260 N N . GLU D 1 112 ? 2.50609 15.94889 -31.58422 1.000 35.53186 112 GLU D N 1
ATOM 6261 C CA . GLU D 1 112 ? 2.37062 17.11365 -30.72281 1.000 39.46548 112 GLU D CA 1
ATOM 6262 C C . GLU D 1 112 ? 1.13840 17.89212 -31.15598 1.000 40.00757 112 GLU D C 1
ATOM 6263 O O . GLU D 1 112 ? 0.98809 18.20667 -32.33963 1.000 37.61443 112 GLU D O 1
ATOM 6269 N N . LEU D 1 113 ? 0.26500 18.20454 -30.20547 1.000 40.33909 113 LEU D N 1
ATOM 6270 C CA . LEU D 1 113 ? -0.96681 18.91125 -30.51858 1.000 40.54958 113 LEU D CA 1
ATOM 6271 C C . LEU D 1 113 ? -0.77947 20.41529 -30.37519 1.000 43.95253 113 LEU D C 1
ATOM 6272 O O . LEU D 1 113 ? 0.00272 20.89416 -29.54747 1.000 43.65482 113 LEU D O 1
ATOM 6277 N N . ASN D 1 114 ? -1.49672 21.15322 -31.21336 1.000 42.55435 114 ASN D N 1
ATOM 6278 C CA . ASN D 1 114 ? -1.56551 22.60599 -31.11756 1.000 48.26614 114 ASN D CA 1
ATOM 6279 C C . ASN D 1 114 ? -2.43241 22.97156 -29.91998 1.000 50.11966 114 ASN D C 1
ATOM 6280 O O . ASN D 1 114 ? -3.64525 22.73892 -29.93066 1.000 49.14320 114 ASN D O 1
ATOM 6285 N N . LYS D 1 115 ? -1.81161 23.54516 -28.88548 1.000 51.74794 115 LYS D N 1
ATOM 6286 C CA . LYS D 1 115 ? -2.52322 23.83969 -27.64703 1.000 53.07329 115 LYS D CA 1
ATOM 6287 C C . LYS D 1 115 ? -3.68367 24.80693 -27.85299 1.000 57.27743 115 LYS D C 1
ATOM 6288 O O . LYS D 1 115 ? -4.63509 24.79104 -27.06410 1.000 56.82478 115 LYS D O 1
ATOM 6294 N N . ASP D 1 116 ? -3.62727 25.64460 -28.89313 1.000 57.12438 116 ASP D N 1
ATOM 6295 C CA . ASP D 1 116 ? -4.69044 26.61762 -29.12977 1.000 62.39318 116 ASP D CA 1
ATOM 6296 C C . ASP D 1 116 ? -6.02637 25.94486 -29.41734 1.000 61.72938 116 ASP D C 1
ATOM 6297 O O . ASP D 1 116 ? -7.08355 26.49967 -29.09367 1.000 67.59619 116 ASP D O 1
ATOM 6302 N N . LEU D 1 117 ? -6.00223 24.75835 -30.01974 1.000 56.48337 117 LEU D N 1
ATOM 6303 C CA . LEU D 1 117 ? -7.20950 24.07324 -30.45715 1.000 56.10831 117 LEU D CA 1
ATOM 6304 C C . LEU D 1 117 ? -7.69990 23.03697 -29.45321 1.000 52.49997 117 LEU D C 1
ATOM 6305 O O . LEU D 1 117 ? -8.64028 22.29642 -29.75492 1.000 50.44094 117 LEU D O 1
ATOM 6310 N N . LEU D 1 118 ? -7.09491 22.97597 -28.26923 1.000 57.02734 118 LEU D N 1
ATOM 6311 C CA . LEU D 1 118 ? -7.39626 21.98787 -27.24628 1.000 56.59021 118 LEU D CA 1
ATOM 6312 C C . LEU D 1 118 ? -8.30704 22.57169 -26.17468 1.000 60.03287 118 LEU D C 1
ATOM 6313 O O . LEU D 1 118 ? -8.44611 23.79454 -26.05506 1.000 56.96704 118 LEU D O 1
ATOM 6318 N N . PRO D 1 119 ? -8.96723 21.71765 -25.39003 1.000 60.09762 119 PRO D N 1
ATOM 6319 C CA . PRO D 1 119 ? -9.79213 22.21914 -24.28013 1.000 61.94903 119 PRO D CA 1
ATOM 6320 C C . PRO D 1 119 ? -8.97293 23.05600 -23.30598 1.000 63.39978 119 PRO D C 1
ATOM 6321 O O . PRO D 1 119 ? -7.88540 22.65801 -22.88265 1.000 60.84698 119 PRO D O 1
ATOM 6325 N N . ALA D 1 120 ? -9.51922 24.22378 -22.94435 1.000 65.47227 120 ALA D N 1
ATOM 6326 C CA . ALA D 1 120 ? -8.77474 25.18919 -22.13892 1.000 63.76891 120 ALA D CA 1
ATOM 6327 C C . ALA D 1 120 ? -8.38306 24.61268 -20.78354 1.000 66.51225 120 ALA D C 1
ATOM 6328 O O . ALA D 1 120 ? -7.29905 24.90709 -20.26645 1.000 64.67329 120 ALA D O 1
ATOM 6330 N N . ALA D 1 121 ? -9.25199 23.79356 -20.18833 1.000 75.46715 121 ALA D N 1
ATOM 6331 C CA . ALA D 1 121 ? -8.93270 23.20922 -18.89035 1.000 69.06908 121 ALA D CA 1
ATOM 6332 C C . ALA D 1 121 ? -7.82761 22.16642 -19.01025 1.000 78.45711 121 ALA D C 1
ATOM 6333 O O . ALA D 1 121 ? -6.99107 22.03537 -18.10814 1.000 84.12923 121 ALA D O 1
ATOM 6335 N N . LEU D 1 122 ? -7.81022 21.41184 -20.11440 1.000 67.40495 122 LEU D N 1
ATOM 6336 C CA . LEU D 1 122 ? -6.71917 20.46985 -20.35335 1.000 64.01431 122 LEU D CA 1
ATOM 6337 C C . LEU D 1 122 ? -5.40981 21.20303 -20.61780 1.000 58.95339 122 LEU D C 1
ATOM 6338 O O . LEU D 1 122 ? -4.33933 20.74518 -20.20230 1.000 58.56826 122 LEU D O 1
ATOM 6343 N N . VAL D 1 123 ? -5.47672 22.34364 -21.30759 1.000 60.32967 123 VAL D N 1
ATOM 6344 C CA . VAL D 1 123 ? -4.28953 23.17183 -21.50585 1.000 60.01499 123 VAL D CA 1
ATOM 6345 C C . VAL D 1 123 ? -3.73742 23.64121 -20.16209 1.000 57.31170 123 VAL D C 1
ATOM 6346 O O . VAL D 1 123 ? -2.53379 23.54480 -19.89772 1.000 51.82580 123 VAL D O 1
ATOM 6350 N N . THR D 1 124 ? -4.61512 24.14434 -19.28917 1.000 56.68893 124 THR D N 1
ATOM 6351 C CA . THR D 1 124 ? -4.15890 24.68728 -18.01142 1.000 59.14054 124 THR D CA 1
ATOM 6352 C C . THR D 1 124 ? -3.47908 23.62185 -17.15792 1.000 59.61018 124 THR D C 1
ATOM 6353 O O . THR D 1 124 ? -2.40555 23.86321 -16.59396 1.000 57.99820 124 THR D O 1
ATOM 6357 N N . SER D 1 125 ? -4.08278 22.43510 -17.05331 1.000 59.35540 125 SER D N 1
ATOM 6358 C CA . SER D 1 125 ? -3.51373 21.39539 -16.20054 1.000 60.97819 125 SER D CA 1
ATOM 6359 C C . SER D 1 125 ? -2.15892 20.93045 -16.71881 1.000 57.80338 125 SER D C 1
ATOM 6360 O O . SER D 1 125 ? -1.23662 20.68966 -15.93104 1.000 56.01100 125 SER D O 1
ATOM 6363 N N . MET D 1 126 ? -2.01837 20.79910 -18.03949 1.000 56.96048 126 MET D N 1
ATOM 6364 C CA . MET D 1 126 ? -0.74484 20.36736 -18.60396 1.000 53.90560 126 MET D CA 1
ATOM 6365 C C . MET D 1 126 ? 0.31736 21.44946 -18.46431 1.000 55.29532 126 MET D C 1
ATOM 6366 O O . MET D 1 126 ? 1.48071 21.14907 -18.16749 1.000 51.16564 126 MET D O 1
ATOM 6371 N N . ASN D 1 127 ? -0.06541 22.71481 -18.66869 1.000 53.19104 127 ASN D N 1
ATOM 6372 C CA . ASN D 1 127 ? 0.89253 23.80727 -18.54074 1.000 53.30194 127 ASN D CA 1
ATOM 6373 C C . ASN D 1 127 ? 1.45828 23.88457 -17.13020 1.000 48.97392 127 ASN D C 1
ATOM 6374 O O . ASN D 1 127 ? 2.66628 24.07701 -16.95119 1.000 50.49020 127 ASN D O 1
ATOM 6379 N N . GLU D 1 128 ? 0.60045 23.73205 -16.11561 1.000 51.85435 128 GLU D N 1
ATOM 6380 C CA . GLU D 1 128 ? 1.02946 23.94637 -14.73567 1.000 52.86396 128 GLU D CA 1
ATOM 6381 C C . GLU D 1 128 ? 2.15315 23.00615 -14.33194 1.000 54.67173 128 GLU D C 1
ATOM 6382 O O . GLU D 1 128 ? 3.00003 23.37432 -13.50935 1.000 55.90087 128 GLU D O 1
ATOM 6388 N N . ILE D 1 129 ? 2.17711 21.79559 -14.88963 1.000 55.69828 129 ILE D N 1
ATOM 6389 C CA . ILE D 1 129 ? 3.19812 20.80601 -14.56535 1.000 57.00657 129 ILE D CA 1
ATOM 6390 C C . ILE D 1 129 ? 4.23522 20.66866 -15.67692 1.000 55.00295 129 ILE D C 1
ATOM 6391 O O . ILE D 1 129 ? 5.08420 19.77673 -15.61747 1.000 54.69436 129 ILE D O 1
ATOM 6396 N N . GLY D 1 130 ? 4.18594 21.53150 -16.68987 1.000 52.93663 130 GLY D N 1
ATOM 6397 C CA . GLY D 1 130 ? 5.20420 21.53029 -17.72347 1.000 52.48038 130 GLY D CA 1
ATOM 6398 C C . GLY D 1 130 ? 5.18209 20.32204 -18.63240 1.000 56.29186 130 GLY D C 1
ATOM 6399 O O . GLY D 1 130 ? 6.21479 19.97320 -19.21100 1.000 55.69966 130 GLY D O 1
ATOM 6400 N N . MET D 1 131 ? 4.03218 19.67752 -18.77846 1.000 54.66061 131 MET D N 1
ATOM 6401 C CA . MET D 1 131 ? 3.92417 18.50482 -19.63541 1.000 54.81185 131 MET D CA 1
ATOM 6402 C C . MET D 1 131 ? 3.64697 18.93042 -21.07342 1.000 53.91432 131 MET D C 1
ATOM 6403 O O . MET D 1 131 ? 2.68693 19.66564 -21.31963 1.000 53.26517 131 MET D O 1
ATOM 6408 N N . PRO D 1 132 ? 4.45260 18.49457 -22.04173 1.000 56.18357 132 PRO D N 1
ATOM 6409 C CA . PRO D 1 132 ? 4.16205 18.81927 -23.44279 1.000 50.09639 132 PRO D CA 1
ATOM 6410 C C . PRO D 1 132 ? 2.83886 18.20796 -23.87571 1.000 47.57874 132 PRO D C 1
ATOM 6411 O O . PRO D 1 132 ? 2.31380 17.28758 -23.24825 1.000 46.28900 132 PRO D O 1
ATOM 6415 N N . PHE D 1 133 ? 2.29367 18.73527 -24.97016 1.000 47.24046 133 PHE D N 1
ATOM 6416 C CA . PHE D 1 133 ? 1.01015 18.25755 -25.48265 1.000 43.64755 133 PHE D CA 1
ATOM 6417 C C . PHE D 1 133 ? 1.25550 17.16280 -26.52098 1.000 42.42714 133 PHE D C 1
ATOM 6418 O O . PHE D 1 133 ? 1.05266 17.32935 -27.72305 1.000 41.89484 133 PHE D O 1
ATOM 6426 N N . LEU D 1 134 ? 1.71124 16.01836 -26.02213 1.000 40.87107 134 LEU D N 1
ATOM 6427 C CA . LEU D 1 134 ? 1.94977 14.84517 -26.84701 1.000 36.19773 134 LEU D CA 1
ATOM 6428 C C . LEU D 1 134 ? 0.78486 13.87696 -26.70859 1.000 36.81166 134 LEU D C 1
ATOM 6429 O O . LEU D 1 134 ? 0.13828 13.80260 -25.66153 1.000 35.04318 134 LEU D O 1
ATOM 6434 N N . ALA D 1 135 ? 0.52483 13.13175 -27.77798 1.000 31.86920 135 ALA D N 1
ATOM 6435 C CA . ALA D 1 135 ? -0.61728 12.23203 -27.82229 1.000 31.95605 135 ALA D CA 1
ATOM 6436 C C . ALA D 1 135 ? -0.31201 11.10639 -28.79888 1.000 29.05746 135 ALA D C 1
ATOM 6437 O O . ALA D 1 135 ? 0.50847 11.26282 -29.70504 1.000 29.02685 135 ALA D O 1
ATOM 6439 N N . ILE D 1 136 ? -0.98555 9.97862 -28.60891 1.000 27.55430 136 ILE D N 1
ATOM 6440 C CA . ILE D 1 136 ? -0.80489 8.79495 -29.44642 1.000 29.59651 136 ILE D CA 1
ATOM 6441 C C . ILE D 1 136 ? -2.09724 8.52569 -30.20614 1.000 28.49736 136 ILE D C 1
ATOM 6442 O O . ILE D 1 136 ? -3.19097 8.57355 -29.63217 1.000 27.46899 136 ILE D O 1
ATOM 6447 N N . VAL D 1 137 ? -1.96389 8.25428 -31.50140 1.000 27.64788 137 VAL D N 1
ATOM 6448 C CA . VAL D 1 137 ? -3.09423 7.91234 -32.35955 1.000 27.17271 137 VAL D CA 1
ATOM 6449 C C . VAL D 1 137 ? -3.58029 6.51766 -31.97348 1.000 24.44732 137 VAL D C 1
ATOM 6450 O O . VAL D 1 137 ? -2.87494 5.52875 -32.18009 1.000 29.11797 137 VAL D O 1
ATOM 6454 N N . LEU D 1 138 ? -4.78215 6.43304 -31.40662 1.000 25.84821 138 LEU D N 1
ATOM 6455 C CA . LEU D 1 138 ? -5.39645 5.15247 -31.07523 1.000 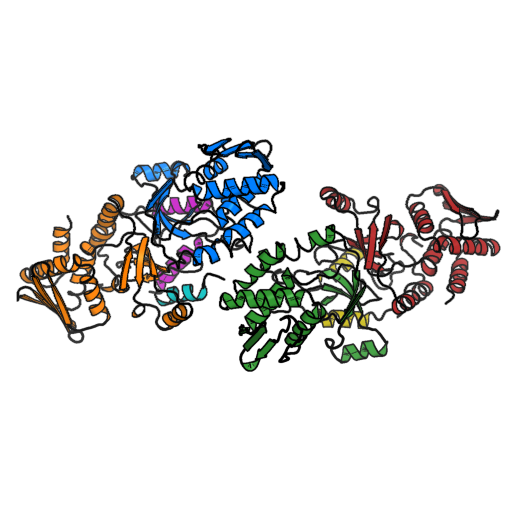26.44863 138 LEU D CA 1
ATOM 6456 C C . LEU D 1 138 ? -6.42039 4.69992 -32.10618 1.000 25.34449 138 LEU D C 1
ATOM 6457 O O . LEU D 1 138 ? -6.58386 3.49515 -32.31627 1.000 26.00801 138 LEU D O 1
ATOM 6462 N N . GLY D 1 139 ? -7.14419 5.63621 -32.70480 1.000 25.57672 139 GLY D N 1
ATOM 6463 C CA . GLY D 1 139 ? -8.14264 5.31136 -33.70908 1.000 26.14114 139 GLY D CA 1
ATOM 6464 C C . GLY D 1 139 ? -8.11181 6.35918 -34.79689 1.000 27.25517 139 GLY D C 1
ATOM 6465 O O . GLY D 1 139 ? -7.53991 7.44100 -34.62836 1.000 24.61512 139 GLY D O 1
ATOM 6466 N N . ARG D 1 140 ? -8.74300 6.03317 -35.92334 1.000 28.70828 140 ARG D N 1
ATOM 6467 C CA . ARG D 1 140 ? -8.56435 6.80683 -37.14343 1.000 28.17494 140 ARG D CA 1
ATOM 6468 C C . ARG D 1 140 ? -9.85639 6.81710 -37.94368 1.000 29.52256 140 ARG D C 1
ATOM 6469 O O . ARG D 1 140 ? -10.49640 5.77500 -38.09834 1.000 26.83240 140 ARG D O 1
ATOM 6477 N N . ARG D 1 141 ? -10.20559 7.98776 -38.47384 1.000 25.79787 141 ARG D N 1
ATOM 6478 C CA . ARG D 1 141 ? -11.41299 8.18750 -39.27702 1.000 32.58917 141 ARG D CA 1
ATOM 6479 C C . ARG D 1 141 ? -12.59581 7.48933 -38.62086 1.000 32.03259 141 ARG D C 1
ATOM 6480 O O . ARG D 1 141 ? -13.24411 6.60998 -39.18662 1.000 33.81463 141 ARG D O 1
ATOM 6488 N N A LEU D 1 142 ? -12.87949 7.93730 -37.40386 0.744 30.65674 142 LEU D N 1
ATOM 6489 N N B LEU D 1 142 ? -12.86655 7.90376 -37.38791 0.256 34.65813 142 LEU D N 1
ATOM 6490 C CA A LEU D 1 142 ? -13.78147 7.23767 -36.50260 0.744 32.99833 142 LEU D CA 1
ATOM 6491 C CA B LEU D 1 142 ? -13.77534 7.17956 -36.51187 0.256 34.52294 142 LEU D CA 1
ATOM 6492 C C A LEU D 1 142 ? -15.23133 7.61471 -36.76742 0.744 36.16865 142 LEU D C 1
ATOM 6493 C C B LEU D 1 142 ? -15.22000 7.59924 -36.73972 0.256 36.79486 142 LEU D C 1
ATOM 6494 O O A LEU D 1 142 ? -15.55775 8.79696 -36.91252 0.744 34.54498 142 LEU D O 1
ATOM 6495 O O B LEU D 1 142 ? -15.52486 8.79219 -36.83979 0.256 36.30228 142 LEU D O 1
ATOM 6504 N N . LEU D 1 143 ? -16.10157 6.60866 -36.81008 1.000 37.50279 143 LEU D N 1
ATOM 6505 C CA . LEU D 1 143 ? -17.54201 6.81345 -36.78329 1.000 39.67575 143 LEU D CA 1
ATOM 6506 C C . LEU D 1 143 ? -18.02946 6.52714 -35.36886 1.000 44.85928 143 LEU D C 1
ATOM 6507 O O . LEU D 1 143 ? -17.75233 5.45461 -34.82246 1.000 46.61599 143 LEU D O 1
ATOM 6512 N N . LEU D 1 144 ? -18.74727 7.48107 -34.77129 1.000 46.40224 144 LEU D N 1
ATOM 6513 C CA . LEU D 1 144 ? -19.23144 7.26457 -33.41077 1.000 54.14252 144 LEU D CA 1
ATOM 6514 C C . LEU D 1 144 ? -20.33664 6.21704 -33.34723 1.000 58.08035 144 LEU D C 1
ATOM 6515 O O . LEU D 1 144 ? -20.59691 5.66980 -32.27094 1.000 58.23805 144 LEU D O 1
ATOM 6520 N N . GLY D 1 145 ? -20.98646 5.92452 -34.46677 1.000 62.87622 145 GLY D N 1
ATOM 6521 C CA . GLY D 1 145 ? -21.99933 4.90153 -34.51539 1.000 66.94792 145 GLY D CA 1
ATOM 6522 C C . GLY D 1 145 ? -22.46338 4.68502 -35.93655 1.000 70.14973 145 GLY D C 1
ATOM 6523 O O . GLY D 1 145 ? -22.12129 5.44977 -36.84318 1.000 66.35541 145 GLY D O 1
ATOM 6524 N N . PRO D 1 146 ? -23.24301 3.63044 -36.16527 1.000 76.67872 146 PRO D N 1
ATOM 6525 C CA . PRO D 1 146 ? -23.83268 3.43312 -37.49221 1.000 77.64301 146 PRO D CA 1
ATOM 6526 C C . PRO D 1 146 ? -24.74882 4.59342 -37.84937 1.000 79.39164 146 PRO D C 1
ATOM 6527 O O . PRO D 1 146 ? -25.19383 5.35798 -36.98886 1.000 87.52228 146 PRO D O 1
ATOM 6531 N N . GLU D 1 147 ? -25.01350 4.72566 -39.14922 1.000 78.33300 147 GLU D N 1
ATOM 6532 C CA . GLU D 1 147 ? -25.79535 5.82224 -39.71483 1.000 81.66123 147 GLU D CA 1
ATOM 6533 C C . GLU D 1 147 ? -25.12297 7.17935 -39.52716 1.000 72.86854 147 GLU D C 1
ATOM 6534 O O . GLU D 1 147 ? -25.79747 8.21443 -39.53877 1.000 69.95704 147 GLU D O 1
ATOM 6540 N N . ASP D 1 148 ? -23.80430 7.20040 -39.35327 1.000 71.82606 148 ASP D N 1
ATOM 6541 C CA . ASP D 1 148 ? -23.03870 8.43735 -39.29462 1.000 65.45784 148 ASP D CA 1
ATOM 6542 C C . ASP D 1 148 ? -22.46740 8.75138 -40.66945 1.000 57.66933 148 ASP D C 1
ATOM 6543 O O . ASP D 1 148 ? -21.92622 7.87034 -41.34319 1.000 59.27352 148 ASP D O 1
ATOM 6548 N N . ARG D 1 149 ? -22.59442 10.01037 -41.08495 1.000 55.90850 149 ARG D N 1
ATOM 6549 C CA . ARG D 1 149 ? -22.17403 10.42761 -42.41521 1.000 54.60334 149 ARG D CA 1
ATOM 6550 C C . ARG D 1 149 ? -20.90404 11.26060 -42.40604 1.000 48.68494 149 ARG D C 1
ATO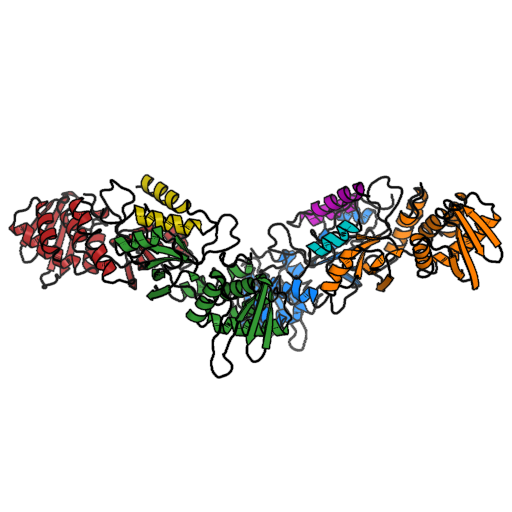M 6551 O O . ARG D 1 149 ? -20.50056 11.76470 -43.46094 1.000 43.19049 149 ARG D O 1
ATOM 6559 N N . GLU D 1 150 ? -20.26924 11.42479 -41.24940 1.000 48.08590 150 GLU D N 1
ATOM 6560 C CA . GLU D 1 150 ? -19.01510 12.14828 -41.14257 1.000 43.82249 150 GLU D CA 1
ATOM 6561 C C . GLU D 1 150 ? -18.11643 11.41253 -40.16225 1.000 40.41869 150 GLU D C 1
ATOM 6562 O O . GLU D 1 150 ? -18.59500 10.74777 -39.24153 1.000 38.92654 150 GLU D O 1
ATOM 6568 N N . TYR D 1 151 ? -16.81149 11.52311 -40.36974 1.000 37.93981 151 TYR D N 1
ATOM 6569 C CA . TYR D 1 151 ? -15.86471 10.85250 -39.49928 1.000 35.60759 151 TYR D CA 1
ATOM 6570 C C . TYR D 1 151 ? -14.98072 11.87550 -38.80003 1.000 36.59165 151 TYR D C 1
ATOM 6571 O O . TYR D 1 151 ? -14.87866 13.03466 -39.21241 1.000 33.74212 151 TYR D O 1
ATOM 6580 N N . ILE D 1 152 ? -14.34163 11.41987 -37.72722 1.000 35.78456 152 ILE D N 1
ATOM 6581 C CA . ILE D 1 152 ? -13.38960 12.21378 -36.96181 1.000 33.12833 152 ILE D CA 1
ATOM 6582 C C . ILE D 1 152 ? -11.99390 11.73615 -37.32139 1.000 32.93086 152 ILE D C 1
ATOM 6583 O O . ILE D 1 152 ? -11.71937 10.53168 -37.28357 1.000 30.80930 152 ILE D O 1
ATOM 6588 N N . ASP D 1 153 ? -11.11143 12.67598 -37.66648 1.000 28.55204 153 ASP D N 1
ATOM 6589 C CA . ASP D 1 153 ? -9.80780 12.31835 -38.22068 1.000 28.31209 153 ASP D CA 1
ATOM 6590 C C . ASP D 1 153 ? -9.05720 11.33808 -37.33140 1.000 32.39202 153 ASP D C 1
ATOM 6591 O O . ASP D 1 153 ? -8.64471 10.26390 -37.78535 1.000 30.23510 153 ASP D O 1
ATOM 6596 N N . TYR D 1 154 ? -8.85768 11.69139 -36.06164 1.000 25.24867 154 TYR D N 1
ATOM 6597 C CA . TYR D 1 154 ? -8.06357 10.86240 -35.16823 1.000 29.16001 154 TYR D CA 1
ATOM 6598 C C . TYR D 1 154 ? -8.65909 10.85810 -33.76847 1.000 28.73851 154 TYR D C 1
ATOM 6599 O O . TYR D 1 154 ? -9.21879 11.85416 -33.30421 1.000 28.71564 154 TYR D O 1
ATOM 6608 N N . LEU D 1 155 ? -8.53976 9.70899 -33.11582 1.000 30.59809 155 LEU D N 1
ATOM 6609 C CA . LEU D 1 155 ? -8.84568 9.52968 -31.70317 1.000 27.84119 155 LEU D CA 1
ATOM 6610 C C . LEU D 1 155 ? -7.52077 9.29300 -30.99459 1.000 28.71564 155 LEU D C 1
ATOM 6611 O O . LEU D 1 155 ? -6.82833 8.31888 -31.29866 1.000 27.73666 155 LEU D O 1
ATOM 6616 N N . VAL D 1 156 ? -7.15243 10.18996 -30.07404 1.000 25.93248 156 VAL D N 1
ATOM 6617 C CA . VAL D 1 156 ? -5.82488 10.15817 -29.47289 1.000 27.05142 156 VAL D CA 1
ATOM 6618 C C . VAL D 1 156 ? -5.93646 10.11928 -27.95477 1.000 30.21566 156 VAL D C 1
ATOM 6619 O O . VAL D 1 156 ? -6.95822 10.48371 -27.37262 1.000 30.46075 156 VAL D O 1
ATOM 6623 N N . SER D 1 157 ? -4.85725 9.66650 -27.31753 1.000 26.95387 157 SER D N 1
ATOM 6624 C CA . SER D 1 157 ? -4.71614 9.69340 -25.86851 1.000 31.16313 157 SER D CA 1
ATOM 6625 C C . SER D 1 157 ? -3.48681 10.50295 -25.49176 1.000 31.57381 157 SER D C 1
ATOM 6626 O O . SER D 1 157 ? -2.42550 10.35629 -26.10377 1.000 31.12654 157 SER D O 1
ATOM 6629 N N . ILE D 1 158 ? -3.62985 11.33233 -24.45838 1.000 30.79001 158 ILE D N 1
ATOM 6630 C CA . ILE D 1 158 ? -2.51231 12.14154 -23.98678 1.000 34.90303 158 ILE D CA 1
ATOM 6631 C C . ILE D 1 158 ? -1.40958 11.24206 -23.44032 1.000 34.01625 158 ILE D C 1
ATOM 6632 O O . ILE D 1 158 ? -1.64745 10.36988 -22.59487 1.000 35.25428 158 ILE D O 1
ATOM 6637 N N . TYR D 1 159 ? -0.19390 11.45858 -23.93000 1.000 30.31535 159 TYR D N 1
ATOM 6638 C CA . TYR D 1 159 ? 1.05922 10.83820 -23.52670 1.000 37.18625 159 TYR D CA 1
ATOM 6639 C C . TYR D 1 159 ? 1.59882 11.53447 -22.27684 1.000 37.99623 159 TYR D C 1
ATOM 6640 O O . TYR D 1 159 ? 1.55705 12.76338 -22.19439 1.000 39.69504 159 TYR D O 1
ATOM 6649 N N . PRO D 1 160 ? 2.12688 10.78592 -21.28768 1.000 35.91011 160 PRO D N 1
ATOM 6650 C CA . PRO D 1 160 ? 2.35012 9.33308 -21.22826 1.000 38.12604 160 PRO D CA 1
ATOM 6651 C C . PRO D 1 160 ? 1.25342 8.56051 -20.49960 1.000 35.91653 160 PRO D C 1
ATOM 6652 O O . PRO D 1 160 ? 1.42873 7.38594 -20.16952 1.000 33.99483 160 PRO D O 1
ATOM 6656 N N . TYR D 1 161 ? 0.11903 9.20624 -20.22201 1.000 33.73435 161 TYR D N 1
ATOM 6657 C CA . TYR D 1 161 ? -0.94410 8.55424 -19.46550 1.000 36.45925 161 TYR D CA 1
ATOM 6658 C C . TYR D 1 161 ? -1.65164 7.47836 -20.27656 1.000 34.66656 161 TYR D C 1
ATOM 6659 O O . TYR D 1 161 ? -2.04245 6.44891 -19.71909 1.000 34.88374 161 TYR D O 1
ATOM 6668 N N . GLY D 1 162 ? -1.83415 7.69234 -21.57924 1.000 33.03232 162 GLY D N 1
ATOM 6669 C CA . GLY D 1 162 ? -2.52001 6.67852 -22.35777 1.000 32.07041 162 GLY D CA 1
ATOM 6670 C C . GLY D 1 162 ? -3.98966 6.56945 -21.96580 1.000 34.89850 162 GLY D C 1
ATOM 6671 O O . GLY D 1 162 ? -4.52587 7.34321 -21.17449 1.000 34.64160 162 GLY D O 1
ATOM 6672 N N . LEU D 1 163 ? -4.63175 5.56089 -22.54413 1.000 31.47504 163 LEU D N 1
ATOM 6673 C CA . LEU D 1 163 ? -6.04536 5.31579 -22.29768 1.000 34.73110 163 LEU D CA 1
ATOM 6674 C C . LEU D 1 163 ? -6.24134 4.65567 -20.94106 1.000 39.09106 163 LEU D C 1
ATOM 6675 O O . LEU D 1 163 ? -5.58002 3.66284 -20.61891 1.000 30.83791 163 LEU D O 1
ATOM 6680 N N A ARG D 1 164 ? -7.14550 5.21760 -20.14072 0.421 38.96863 164 ARG D N 1
ATOM 6681 N N B ARG D 1 164 ? -7.16471 5.20158 -20.15421 0.579 38.95616 164 ARG D N 1
ATOM 6682 C CA A ARG D 1 164 ? -7.50198 4.65345 -18.84831 0.421 42.29896 164 ARG D CA 1
ATOM 6683 C CA B ARG D 1 164 ? -7.50439 4.65992 -18.84922 0.579 42.27844 164 ARG D CA 1
ATOM 6684 C C A ARG D 1 164 ? -9.00798 4.77048 -18.66601 0.421 42.92342 164 ARG D C 1
ATOM 6685 C C B ARG D 1 164 ? -9.00533 4.79577 -18.64382 0.579 42.92784 164 ARG D C 1
ATOM 6686 O O A ARG D 1 164 ? -9.68331 5.51520 -19.38000 0.421 43.64457 164 ARG D O 1
ATOM 6687 O O B ARG D 1 164 ? -9.67523 5.57844 -19.32140 0.579 43.69237 164 ARG D O 1
ATOM 6702 N N . ALA D 1 165 ? -9.53111 4.02600 -17.68925 1.000 43.63429 165 ALA D N 1
ATOM 6703 C CA . ALA D 1 165 ? -10.93336 4.18118 -17.31759 1.000 46.19621 165 ALA D CA 1
ATOM 6704 C C . ALA D 1 165 ? -11.21000 5.58242 -16.78637 1.000 47.34956 165 ALA D C 1
ATOM 6705 O O . ALA D 1 165 ? -12.33852 6.07710 -16.88998 1.000 52.59834 165 ALA D O 1
ATOM 6707 N N . ASP D 1 166 ? -10.18463 6.24491 -16.24702 1.000 47.32511 166 ASP D N 1
ATOM 6708 C CA . ASP D 1 166 ? -10.30748 7.58673 -15.69475 1.000 54.05848 166 ASP D CA 1
ATOM 6709 C C . ASP D 1 166 ? -9.92727 8.67985 -16.67859 1.000 53.64627 166 ASP D C 1
ATOM 6710 O O . ASP D 1 166 ? -10.38888 9.81406 -16.52301 1.000 62.34357 166 ASP D O 1
ATOM 6715 N N . VAL D 1 167 ? -9.09585 8.37394 -17.66957 1.000 46.61802 167 VAL D N 1
ATOM 6716 C CA . VAL D 1 167 ? -8.54258 9.36532 -18.58443 1.000 44.05125 167 VAL D CA 1
ATOM 6717 C C . VAL D 1 167 ? -9.19690 9.16306 -19.94644 1.000 47.00834 167 VAL D C 1
ATOM 6718 O O . VAL D 1 167 ? -8.89583 8.19381 -20.65545 1.000 47.05125 167 VAL D O 1
ATOM 6722 N N . ASN D 1 168 ? -10.08386 10.07989 -20.32080 1.000 45.73256 168 ASN D N 1
ATOM 6723 C CA . ASN D 1 168 ? -10.80517 9.96841 -21.58226 1.000 44.44919 168 ASN D CA 1
ATOM 6724 C C . ASN D 1 168 ? -9.90255 10.34653 -22.75655 1.000 42.78024 168 ASN D C 1
ATOM 6725 O O . ASN D 1 168 ? -9.06342 11.24471 -22.63214 1.000 38.91286 168 ASN D O 1
ATOM 6730 N N . PRO D 1 169 ? -10.05623 9.68106 -23.89868 1.000 40.19327 169 PRO D N 1
ATOM 6731 C CA . PRO D 1 169 ? -9.32423 10.08000 -25.10509 1.000 39.35616 169 PRO D CA 1
ATOM 6732 C C . PRO D 1 169 ? -9.97000 11.30568 -25.74201 1.000 38.73195 169 PRO D C 1
ATOM 6733 O O . PRO D 1 169 ? -11.07673 11.70452 -25.38894 1.000 37.64149 169 PRO D O 1
ATOM 6737 N N . ILE D 1 170 ? -9.26394 11.88394 -26.71521 1.000 36.36493 170 ILE D N 1
ATOM 6738 C CA . ILE D 1 170 ? -9.61655 13.17435 -27.30358 1.000 34.28340 170 ILE D CA 1
ATOM 6739 C C . ILE D 1 170 ? -9.87181 12.99977 -28.79758 1.000 35.26343 170 ILE D C 1
ATOM 6740 O O . ILE D 1 170 ? -9.06874 12.37421 -29.49934 1.000 34.25889 170 ILE D O 1
ATOM 6745 N N . TYR D 1 171 ? -10.97728 13.56987 -29.28332 1.000 33.53120 171 TYR D N 1
ATOM 6746 C CA . TYR D 1 171 ? -11.25358 13.62888 -30.71676 1.000 35.92729 171 TYR D CA 1
ATOM 6747 C C . TYR D 1 171 ? -10.56026 14.83819 -31.32962 1.000 36.05656 171 TYR D C 1
ATOM 6748 O O . TYR D 1 171 ? -10.70607 15.95775 -30.83391 1.000 33.11125 171 TYR D O 1
ATOM 6757 N N . ILE D 1 172 ? -9.81168 14.62881 -32.41259 1.000 34.77721 172 ILE D N 1
ATOM 6758 C CA . ILE D 1 172 ? -9.07574 15.72733 -33.02882 1.000 31.50155 172 ILE D CA 1
ATOM 6759 C C . ILE D 1 172 ? -9.21366 15.67227 -34.54131 1.000 34.02073 172 ILE D C 1
ATOM 6760 O O . ILE D 1 172 ? -9.47417 14.61869 -35.12854 1.000 33.96099 172 ILE D O 1
ATOM 6765 N N . SER D 1 173 ? -9.03182 16.82558 -35.17159 1.000 32.53117 173 SER D N 1
ATOM 6766 C CA . SER D 1 173 ? -8.88614 16.91135 -36.61145 1.000 33.04564 173 SER D CA 1
ATOM 6767 C C . SER D 1 173 ? -7.41102 17.00460 -36.97062 1.000 32.53320 173 SER D C 1
ATOM 6768 O O . SER D 1 173 ? -6.55396 17.25586 -36.12247 1.000 31.03309 173 SER D O 1
ATOM 6771 N N . ASN D 1 174 ? -7.12066 16.77245 -38.25148 1.000 34.38857 174 ASN D N 1
ATOM 6772 C CA . ASN D 1 174 ? -5.73731 16.78778 -38.70634 1.000 32.74095 174 ASN D CA 1
ATOM 6773 C C . ASN D 1 174 ? -5.08139 18.13590 -38.44530 1.000 34.89509 174 ASN D C 1
ATOM 6774 O O . ASN D 1 174 ? -3.87636 18.19497 -38.18005 1.000 35.73701 174 ASN D O 1
ATOM 6779 N N . PHE D 1 175 ? -5.84821 19.22812 -38.49038 1.000 32.37987 175 PHE D N 1
ATOM 6780 C CA . PHE D 1 175 ? -5.23602 20.52908 -38.25164 1.000 38.49473 175 PHE D CA 1
ATOM 6781 C C . PHE D 1 175 ? -5.01198 20.81965 -36.77058 1.000 36.24252 175 PHE D C 1
ATOM 6782 O O . PHE D 1 175 ? -4.48558 21.88770 -36.44826 1.000 37.97384 175 PHE D O 1
ATOM 6790 N N . PHE D 1 176 ? -5.40896 19.91862 -35.86753 1.000 34.03925 176 PHE D N 1
ATOM 6791 C CA . PHE D 1 176 ? -4.98902 20.02300 -34.47197 1.000 34.22936 176 PHE D CA 1
ATOM 6792 C C . PHE D 1 176 ? -3.51652 19.69146 -34.29517 1.000 37.89348 176 PHE D C 1
ATOM 6793 O O . PHE D 1 176 ? -2.95531 19.97432 -33.23324 1.000 39.96307 176 PHE D O 1
ATOM 6801 N N . ILE D 1 177 ? -2.89057 19.08226 -35.29459 1.000 37.03533 177 ILE D N 1
ATOM 6802 C CA . ILE D 1 177 ? -1.55553 18.51914 -35.15498 1.000 37.30553 177 ILE D CA 1
ATOM 6803 C C . ILE D 1 177 ? -0.53570 19.61550 -35.40571 1.000 39.98216 177 ILE D C 1
ATOM 6804 O O . ILE D 1 177 ? -0.50545 20.20813 -36.48688 1.000 37.37775 177 ILE D O 1
ATOM 6809 N N . LYS D 1 178 ? 0.29244 19.89653 -34.39722 1.000 39.24219 178 LYS D N 1
ATOM 6810 C CA . LYS D 1 178 ? 1.39214 20.83462 -34.58082 1.000 40.91036 178 LYS D CA 1
ATOM 6811 C C . LYS D 1 178 ? 2.57206 20.16612 -35.27565 1.000 40.09446 178 LYS D C 1
ATOM 6812 O O . LYS D 1 178 ? 3.19708 20.76242 -36.15919 1.000 38.52579 178 LYS D O 1
ATOM 6818 N N . LYS D 1 179 ? 2.87477 18.92511 -34.90772 1.000 39.99793 179 LYS D N 1
ATOM 6819 C CA . LYS D 1 179 ? 4.01471 18.22489 -35.47541 1.000 40.10077 179 LYS D CA 1
ATOM 6820 C C . LYS D 1 179 ? 3.80912 16.73220 -35.27505 1.000 38.51833 179 LYS D C 1
ATOM 6821 O O . LYS D 1 179 ? 3.19734 16.30749 -34.29332 1.000 37.62747 179 LYS D O 1
ATOM 6827 N N . VAL D 1 180 ? 4.30746 15.94241 -36.22013 1.000 38.40744 180 VAL D N 1
ATOM 6828 C CA . VAL D 1 180 ? 4.32901 14.48917 -36.09049 1.000 41.57640 180 VAL D CA 1
ATOM 6829 C C . VAL D 1 180 ? 5.71297 14.08914 -35.59945 1.000 40.77733 180 VAL D C 1
ATOM 6830 O O . VAL D 1 180 ? 6.71128 14.29683 -36.29785 1.000 43.46357 180 VAL D O 1
ATOM 6834 N N . LEU D 1 181 ? 5.78050 13.52666 -34.39300 1.000 39.81807 181 LEU D N 1
ATOM 6835 C CA . LEU D 1 181 ? 7.07949 13.19762 -33.81669 1.000 41.59688 181 LEU D CA 1
ATOM 6836 C C . LEU D 1 181 ? 7.60345 11.87006 -34.34694 1.000 41.44510 181 LEU D C 1
ATOM 6837 O O . LEU D 1 181 ? 8.76936 11.76676 -34.74181 1.000 44.64056 181 LEU D O 1
ATOM 6842 N N . GLN D 1 182 ? 6.76003 10.84411 -34.36426 1.000 40.55025 182 GLN D N 1
ATOM 6843 C CA . GLN D 1 182 ? 7.21700 9.50485 -34.70988 1.000 42.01147 182 GLN D CA 1
ATOM 6844 C C . GLN D 1 182 ? 6.02180 8.71599 -35.20571 1.000 39.94967 182 GLN D C 1
ATOM 6845 O O . GLN D 1 182 ? 5.04571 8.54958 -34.46840 1.000 38.26309 182 GLN D O 1
ATOM 6851 N N . GLU D 1 183 ? 6.09531 8.24475 -36.44694 1.000 41.25322 183 GLU D N 1
ATOM 6852 C CA . GLU D 1 183 ? 5.00108 7.48108 -37.02347 1.000 41.69787 183 GLU D CA 1
ATOM 6853 C C . GLU D 1 183 ? 4.97432 6.07356 -36.44579 1.000 39.22493 183 GLU D C 1
ATOM 6854 O O . GLU D 1 183 ? 6.01811 5.48242 -36.16203 1.000 41.32582 183 GLU D O 1
ATOM 6860 N N . GLY D 1 184 ? 3.76724 5.54863 -36.25401 1.000 35.64838 184 GLY D N 1
ATOM 6861 C CA . GLY D 1 184 ? 3.59396 4.19873 -35.77081 1.000 31.64992 184 GLY D CA 1
ATOM 6862 C C . GLY D 1 184 ? 3.87793 3.17449 -36.85248 1.000 38.09008 184 GLY D C 1
ATOM 6863 O O . GLY D 1 184 ? 4.19843 3.49846 -37.99525 1.000 36.43048 184 GLY D O 1
ATOM 6864 N N . TYR D 1 185 ? 3.74227 1.90708 -36.47130 1.000 33.44365 185 TYR D N 1
ATOM 6865 C CA . TYR D 1 185 ? 4.00686 0.80329 -37.38318 1.000 35.94216 185 TYR D CA 1
ATOM 6866 C C . TYR D 1 185 ? 2.92671 0.70130 -38.45398 1.000 34.87222 185 TYR D C 1
ATOM 6867 O O . TYR D 1 185 ? 1.74388 0.93882 -38.19818 1.000 35.44081 185 TYR D O 1
ATOM 6876 N N . SER D 1 186 ? 3.34317 0.35180 -39.66740 1.000 35.51531 186 SER D N 1
ATOM 6877 C CA . SER D 1 186 ? 2.41372 0.11595 -40.75809 1.000 35.22620 186 SER D CA 1
ATOM 6878 C C . SER D 1 186 ? 2.98642 -0.96793 -41.65789 1.000 38.27974 186 SER D C 1
ATOM 6879 O O . SER D 1 186 ? 4.20362 -1.14615 -41.73170 1.000 35.78343 186 SER D O 1
ATOM 6882 N N . ASP D 1 187 ? 2.09765 -1.69221 -42.33357 1.000 37.84282 187 ASP D N 1
ATOM 6883 C CA . ASP D 1 187 ? 2.49087 -2.75773 -43.25274 1.000 36.83705 187 ASP D CA 1
ATOM 6884 C C . ASP D 1 187 ? 1.41924 -2.88059 -44.33057 1.000 36.59434 187 ASP D C 1
ATOM 6885 O O . ASP D 1 187 ? 0.52202 -2.03957 -44.43469 1.000 33.92688 187 ASP D O 1
ATOM 6890 N N . ALA D 1 188 ? 1.50076 -3.95370 -45.12642 1.000 38.40825 188 ALA D N 1
ATOM 6891 C CA . ALA D 1 188 ? 0.54743 -4.13971 -46.21713 1.000 32.50837 188 ALA D CA 1
ATOM 6892 C C . ALA D 1 188 ? -0.86108 -4.39960 -45.69745 1.000 31.75287 188 ALA D C 1
ATOM 6893 O O . ALA D 1 188 ? -1.84119 -4.04172 -46.36037 1.000 29.46036 188 ALA D O 1
ATOM 6895 N N . ILE D 1 189 ? -0.98100 -5.02340 -44.52487 1.000 33.15067 189 ILE D N 1
ATOM 6896 C CA . ILE D 1 189 ? -2.28854 -5.22106 -43.90027 1.000 36.21595 189 ILE D CA 1
ATOM 6897 C C . ILE D 1 189 ? -2.95554 -3.87615 -43.63301 1.000 35.07848 189 ILE D C 1
ATOM 6898 O O . ILE D 1 189 ? -4.15439 -3.69409 -43.87639 1.000 36.36155 189 ILE D O 1
ATOM 6903 N N . ASP D 1 190 ? -2.19001 -2.91315 -43.12013 1.000 33.75290 190 ASP D N 1
ATOM 6904 C CA . ASP D 1 190 ? -2.77329 -1.60175 -42.85413 1.000 36.59430 190 ASP D CA 1
ATOM 6905 C C . ASP D 1 190 ? -3.10699 -0.86809 -44.14776 1.000 32.44586 190 ASP D C 1
ATOM 6906 O O . ASP D 1 190 ? -4.16887 -0.24741 -44.25405 1.000 33.60959 190 ASP D O 1
ATOM 6911 N N . GLU D 1 191 ? -2.19982 -0.90747 -45.12764 1.000 34.12016 191 GLU D N 1
ATOM 6912 C CA . GLU D 1 191 ? -2.45549 -0.27523 -46.42032 1.000 37.24416 191 GLU D CA 1
ATOM 6913 C C . GLU D 1 191 ? -3.75185 -0.78356 -47.03683 1.000 39.68329 191 GLU D C 1
ATOM 6914 O O . GLU D 1 191 ? -4.58227 0.00413 -47.50346 1.000 38.29417 191 GLU D O 1
ATOM 6920 N N . GLN D 1 192 ? -3.94582 -2.10379 -47.03532 1.000 34.69561 192 GLN D N 1
ATOM 6921 C CA . GLN D 1 192 ? -5.14006 -2.68104 -47.64097 1.000 38.10804 192 GLN D CA 1
ATOM 6922 C C . GLN D 1 192 ? -6.39721 -2.25889 -46.89008 1.000 38.76697 192 GLN D C 1
ATOM 6923 O O . GLN D 1 192 ? -7.40691 -1.89147 -47.50432 1.000 36.62569 192 GLN D O 1
ATOM 6929 N N . TYR D 1 193 ? -6.35297 -2.30652 -45.55359 1.000 33.60249 193 TYR D N 1
ATOM 6930 C CA . TYR D 1 193 ? -7.50618 -1.90131 -44.75368 1.000 33.75946 193 TYR D CA 1
ATOM 6931 C C . TYR D 1 193 ? -7.83768 -0.42890 -44.96458 1.000 34.61442 193 TYR D C 1
ATOM 6932 O O . TYR D 1 193 ? -9.01137 -0.06180 -45.08282 1.000 34.18089 193 TYR D O 1
ATOM 6941 N N . ILE D 1 194 ? -6.81392 0.42597 -45.01046 1.000 35.12571 194 ILE D N 1
ATOM 6942 C CA . ILE D 1 194 ? -7.02631 1.86460 -45.17148 1.000 34.26269 194 ILE D CA 1
ATOM 6943 C C . ILE D 1 194 ? -7.73569 2.15448 -46.48678 1.000 37.78571 194 ILE D C 1
ATOM 6944 O O . ILE D 1 194 ? -8.69845 2.93191 -46.54052 1.000 34.76119 194 ILE D O 1
ATOM 6949 N N A GLU D 1 195 ? -7.25411 1.54391 -47.57224 0.650 38.14313 195 GLU D N 1
ATOM 6950 N N B GLU D 1 195 ? -7.27549 1.52718 -47.57015 0.350 38.16818 195 GLU D N 1
ATOM 6951 C CA A GLU D 1 195 ? -7.86214 1.75140 -48.88022 0.650 39.08370 195 GLU D CA 1
ATOM 6952 C CA B GLU D 1 195 ? -7.87806 1.77536 -48.87410 0.350 39.10869 195 GLU D CA 1
ATOM 6953 C C A GLU D 1 195 ? -9.29305 1.23082 -48.91331 0.650 40.53324 195 GLU D C 1
ATOM 6954 C C B GLU D 1 195 ? -9.29260 1.21307 -48.94656 0.350 40.50647 195 GLU D C 1
ATOM 6955 O O A GLU D 1 195 ? -10.18000 1.87388 -49.48523 0.650 43.50422 195 GLU D O 1
ATOM 6956 O O B GLU D 1 195 ? -10.16868 1.80617 -49.58563 0.350 43.42343 195 GLU D O 1
ATOM 6967 N N . ASN D 1 196 ? -9.54011 0.07574 -48.29217 1.000 41.17731 196 ASN D N 1
ATOM 6968 C CA . ASN D 1 196 ? -10.85887 -0.54488 -48.37285 1.000 40.02920 196 ASN D CA 1
ATOM 6969 C C . ASN D 1 196 ? -11.88565 0.19639 -47.52363 1.000 40.61047 196 ASN D C 1
ATOM 6970 O O . ASN D 1 196 ? -12.97231 0.53207 -48.00445 1.000 40.66778 196 ASN D O 1
ATOM 6975 N N . GLN D 1 197 ? -11.56869 0.45549 -46.25610 1.000 36.57473 197 GLN D N 1
ATOM 6976 C CA . GLN D 1 197 ? -12.55630 1.03175 -45.35261 1.000 36.80915 197 GLN D CA 1
ATOM 6977 C C . GLN D 1 197 ? -12.55826 2.55918 -45.37976 1.000 34.46317 197 GLN D C 1
ATOM 6978 O O . GLN D 1 197 ? -13.61659 3.17940 -45.51832 1.000 33.21440 197 GLN D O 1
ATOM 6984 N N . TYR D 1 198 ? -11.38585 3.17479 -45.24631 1.000 30.67440 198 TYR D N 1
ATOM 6985 C CA . TYR D 1 198 ? -11.28925 4.61137 -45.01861 1.000 33.07838 198 TYR D CA 1
ATOM 6986 C C . TYR D 1 198 ? -11.31811 5.43159 -46.30201 1.000 36.00250 198 TYR D C 1
ATOM 6987 O O . TYR D 1 198 ? -11.44677 6.66122 -46.22903 1.000 32.43826 198 TYR D O 1
ATOM 6996 N N . ARG D 1 199 ? -11.20341 4.79171 -47.46566 1.000 33.09164 199 ARG D N 1
ATOM 6997 C CA . ARG D 1 199 ? -11.24750 5.49657 -48.74102 1.000 40.40485 199 ARG D CA 1
ATOM 6998 C C . ARG D 1 199 ? -12.37700 4.98862 -49.62297 1.000 36.67374 199 ARG D C 1
ATOM 6999 O O . ARG D 1 199 ? -13.30537 5.74504 -49.91673 1.000 37.25097 199 ARG D O 1
ATOM 7007 N N . LYS D 1 200 ? -12.34322 3.71632 -50.02233 1.000 41.29901 200 LYS D N 1
ATOM 7008 C CA . LYS D 1 200 ? -13.33239 3.20354 -50.96315 1.000 43.77534 200 LYS D CA 1
ATOM 7009 C C . LYS D 1 200 ? -14.71230 3.10118 -50.32340 1.000 43.11369 200 LYS D C 1
ATOM 7010 O O . LYS D 1 200 ? -15.69321 3.62486 -50.86296 1.000 39.95591 200 LYS D O 1
ATOM 7016 N N . ASP D 1 201 ? -14.81352 2.43362 -49.16957 1.000 40.12732 201 ASP D N 1
ATOM 7017 C CA . ASP D 1 201 ? -16.12896 2.25562 -48.56154 1.000 40.45420 201 ASP D CA 1
ATOM 7018 C C . ASP D 1 201 ? -16.70456 3.58458 -48.08851 1.000 41.10932 201 ASP D C 1
ATOM 7019 O O . ASP D 1 201 ? -17.90886 3.82701 -48.22435 1.000 42.41616 201 ASP D O 1
ATOM 7024 N N . TYR D 1 202 ? -15.86419 4.46228 -47.53705 1.000 39.53802 202 TYR D N 1
ATOM 7025 C CA . TYR D 1 202 ? -16.34957 5.78122 -47.14120 1.000 40.47447 202 TYR D CA 1
ATOM 7026 C C . TYR D 1 202 ? -16.82228 6.58149 -48.35067 1.000 40.54960 202 TYR D C 1
ATOM 7027 O O . TYR D 1 202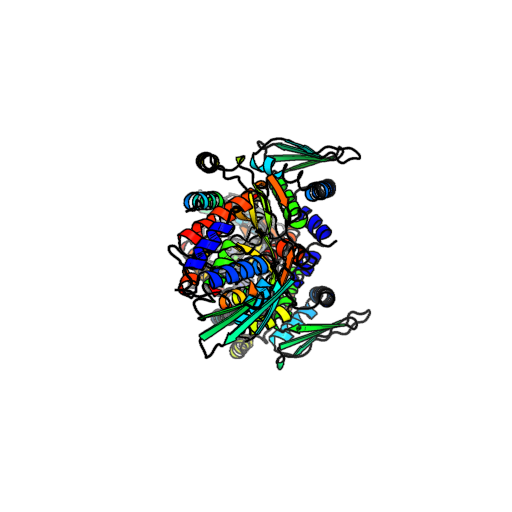 ? -17.79596 7.33858 -48.25996 1.000 40.83647 202 TYR D O 1
ATOM 7036 N N . PHE D 1 203 ? -16.15108 6.42432 -49.49557 1.000 38.45238 203 PHE D N 1
ATOM 7037 C CA . PHE D 1 203 ? -16.54743 7.16928 -50.68970 1.000 46.02878 203 PHE D CA 1
ATOM 7038 C C . PHE D 1 203 ? -17.93114 6.74810 -51.16619 1.000 44.01288 203 PHE D C 1
ATOM 7039 O O . PHE D 1 203 ? -18.77567 7.59324 -51.48586 1.000 51.54878 203 PHE D O 1
ATOM 7047 N N . SER D 1 204 ? -18.18414 5.43955 -51.21964 1.000 44.41434 204 SER D N 1
ATOM 7048 C CA . SER D 1 204 ? -19.48432 4.96283 -51.67685 1.000 50.05528 204 SER D CA 1
ATOM 7049 C C . SER D 1 204 ? -20.59666 5.29160 -50.69055 1.000 50.70892 204 SER D C 1
ATOM 7050 O O . SER D 1 204 ? -21.76995 5.29012 -51.07355 1.000 56.53582 204 SER D O 1
ATOM 7053 N N . ARG D 1 205 ? -20.26202 5.56152 -49.43264 1.000 46.30708 205 ARG D N 1
ATOM 7054 C CA . ARG D 1 205 ? -21.24929 5.97331 -48.44633 1.000 47.76920 205 ARG D CA 1
ATOM 7055 C C . ARG D 1 205 ? -21.29437 7.48560 -48.26548 1.000 48.87486 205 ARG D C 1
ATOM 7056 O O . ARG D 1 205 ? -22.08786 7.97763 -47.45744 1.000 49.77097 205 ARG D O 1
ATOM 7064 N N . ASN D 1 206 ? -20.47252 8.22745 -49.01248 1.000 45.92058 206 ASN D N 1
ATOM 7065 C CA . ASN D 1 206 ? -20.41957 9.68871 -48.94449 1.000 48.92938 206 ASN D CA 1
ATOM 7066 C C . ASN D 1 206 ? -20.12506 10.16848 -47.52610 1.000 46.70931 206 ASN D C 1
ATOM 7067 O O . ASN D 1 206 ? -20.73353 11.11736 -47.03039 1.000 46.20948 206 ASN D O 1
ATOM 7072 N N . ILE D 1 207 ? -19.18186 9.50103 -46.86974 1.000 43.21549 207 ILE D N 1
ATOM 7073 C CA . ILE D 1 207 ? -18.74885 9.84847 -45.52332 1.000 45.28320 207 ILE D CA 1
ATOM 7074 C C . ILE D 1 207 ? -17.41982 10.58026 -45.63598 1.000 42.82280 207 ILE D C 1
ATOM 7075 O O . ILE D 1 207 ? -16.43129 10.01542 -46.11985 1.000 38.99840 207 ILE D O 1
ATOM 7080 N N . VAL D 1 208 ? -17.39379 11.84042 -45.20386 1.000 37.96348 208 VAL D N 1
ATOM 7081 C CA . VAL D 1 208 ? -16.18013 12.64490 -45.28086 1.000 36.66977 208 VAL D CA 1
ATOM 7082 C C . VAL D 1 208 ? -15.84733 13.17090 -43.89457 1.000 37.96312 208 VAL D C 1
ATOM 7083 O O . VAL D 1 208 ? -16.57588 12.91125 -42.93118 1.000 38.46382 208 VAL D O 1
ATOM 7087 N N . SER D 1 209 ? -14.74776 13.91180 -43.78277 1.000 35.02970 209 SER D N 1
ATOM 7088 C CA . SER D 1 209 ? -14.34531 14.44089 -42.48767 1.000 39.12049 209 SER D CA 1
ATOM 7089 C C . SER D 1 209 ? -15.32583 15.50831 -42.02089 1.000 37.87744 209 SER D C 1
ATOM 7090 O O . SER D 1 209 ? -15.81023 16.31990 -42.81342 1.000 36.63609 209 SER D O 1
ATOM 7093 N N . GLU D 1 210 ? -15.60526 15.50676 -40.71588 1.000 38.95311 210 GLU D N 1
ATOM 7094 C CA . GLU D 1 210 ? -16.58586 16.42090 -40.14422 1.000 42.44588 210 GLU D CA 1
ATOM 7095 C C . GLU D 1 210 ? -16.17599 17.88219 -40.27739 1.000 43.55594 210 GLU D C 1
ATOM 7096 O O . GLU D 1 210 ? -17.04122 18.76160 -40.21338 1.000 45.93341 210 GLU D O 1
ATOM 7102 N N . ILE D 1 211 ? -14.88139 18.16454 -40.45535 1.000 42.80704 211 ILE D N 1
ATOM 7103 C CA . ILE D 1 211 ? -14.41283 19.54546 -40.51775 1.000 44.58681 211 ILE D CA 1
ATOM 7104 C C . ILE D 1 211 ? -14.98175 20.28431 -41.71876 1.000 45.00946 211 ILE D C 1
ATOM 7105 O O . ILE D 1 211 ? -14.97287 21.52087 -41.74507 1.000 44.28161 211 ILE D O 1
ATOM 7110 N N . TYR D 1 212 ? -15.47584 19.56208 -42.72414 1.000 43.25249 212 TYR D N 1
ATOM 7111 C CA . TYR D 1 212 ? -15.99814 20.21637 -43.91599 1.000 47.94530 212 TYR D CA 1
ATOM 7112 C C . TYR D 1 212 ? -17.50385 20.42601 -43.87969 1.000 54.80376 212 TYR D C 1
ATOM 7113 O O . TYR D 1 212 ? -18.01074 21.24133 -44.65605 1.000 60.21445 212 TYR D O 1
ATOM 7122 N N . ASN D 1 213 ? -18.21807 19.72160 -43.00362 1.000 57.60447 213 ASN D N 1
ATOM 7123 C CA . ASN D 1 213 ? -19.64821 19.92928 -42.76735 1.000 67.21249 213 ASN D CA 1
ATOM 7124 C C . ASN D 1 213 ? -20.43049 19.99503 -44.08060 1.000 76.26255 213 ASN D C 1
ATOM 7125 O O . ASN D 1 213 ? -21.12928 20.96603 -44.38002 1.000 74.71646 213 ASN D O 1
ATOM 7130 N N . VAL D 1 214 ? -20.28616 18.93716 -44.87286 1.000 93.87759 214 VAL D N 1
ATOM 7131 C CA . VAL D 1 214 ? -20.95830 18.84531 -46.16408 1.000 96.49526 214 VAL D CA 1
ATOM 7132 C C . VAL D 1 214 ? -21.88142 17.63365 -46.18966 1.000 101.20548 214 VAL D C 1
ATOM 7133 O O . VAL D 1 214 ? -22.47588 17.31836 -47.21895 1.000 115.89746 214 VAL D O 1
ATOM 7137 N N . GLY E 2 2 ? -13.28755 1.58721 44.38857 1.000 71.88323 2 GLY E N 1
ATOM 7138 C CA . GLY E 2 2 ? -13.51971 3.01705 44.48791 1.000 81.42711 2 GLY E CA 1
ATOM 7139 C C . GLY E 2 2 ? -12.23887 3.82971 44.49754 1.000 73.15184 2 GLY E C 1
ATOM 7140 O O . GLY E 2 2 ? -12.26781 5.05670 44.40290 1.000 70.32643 2 GLY E O 1
ATOM 7141 N N . SER E 2 3 ? -11.10875 3.13624 44.60648 1.000 61.77765 3 SER E N 1
ATOM 7142 C CA . SER E 2 3 ? -9.80071 3.77270 44.67432 1.000 56.95378 3 SER E CA 1
ATOM 7143 C C . SER E 2 3 ? -9.22007 4.08636 43.29996 1.000 58.61136 3 SER E C 1
ATOM 7144 O O . SER E 2 3 ? -8.08532 4.57018 43.21639 1.000 55.10345 3 SER E O 1
ATOM 7147 N N . THR E 2 4 ? -9.96218 3.82421 42.22440 1.000 51.90079 4 THR E N 1
ATOM 7148 C CA . THR E 2 4 ? -9.50501 4.12636 40.88199 1.000 46.47773 4 THR E CA 1
ATOM 7149 C C . THR E 2 4 ? -10.40134 5.18376 40.26854 1.000 48.71220 4 THR E C 1
ATOM 7150 O O . THR E 2 4 ? -11.62910 5.01432 40.24684 1.000 46.95179 4 THR E O 1
ATOM 7154 N N . PRO E 2 5 ? -9.83815 6.27635 39.76530 1.000 46.23544 5 PRO E N 1
ATOM 7155 C CA . PRO E 2 5 ? -10.66727 7.34202 39.16684 1.000 47.29750 5 PRO E CA 1
ATOM 7156 C C . PRO E 2 5 ? -11.00801 7.02714 37.71273 1.000 44.14691 5 PRO E C 1
ATOM 7157 O O . PRO E 2 5 ? -10.46793 7.59548 36.76872 1.000 43.93437 5 PRO E O 1
ATOM 7161 N N . VAL E 2 6 ? -11.94401 6.08667 37.54111 1.000 44.77511 6 VAL E N 1
ATOM 7162 C CA . VAL E 2 6 ? -12.27454 5.57189 36.21260 1.000 45.18307 6 VAL E CA 1
ATOM 7163 C C . VAL E 2 6 ? -12.76432 6.69165 35.30151 1.000 45.29275 6 VAL E C 1
ATOM 7164 O O . VAL E 2 6 ? -12.39501 6.75786 34.12268 1.000 43.45059 6 VAL E O 1
ATOM 7168 N N . GLU E 2 7 ? -13.59241 7.59270 35.83257 1.000 45.92995 7 GLU E N 1
ATOM 7169 C CA . GLU E 2 7 ? -14.14712 8.67105 35.01785 1.000 49.95628 7 GLU E CA 1
ATOM 7170 C C . GLU E 2 7 ? -13.05048 9.58251 34.47504 1.000 50.12964 7 GLU E C 1
ATOM 7171 O O . GLU E 2 7 ? -13.05159 9.93826 33.28920 1.000 49.77897 7 GLU E O 1
ATOM 7177 N N . LEU E 2 8 ? -12.10591 9.97697 35.33247 1.000 48.94972 8 LEU E N 1
ATOM 7178 C CA . LEU E 2 8 ? -10.99375 10.80469 34.87660 1.000 47.66205 8 LEU E CA 1
ATOM 7179 C C . LEU E 2 8 ? -10.10918 10.04643 33.89483 1.000 44.65198 8 LEU E C 1
ATOM 7180 O O . LEU E 2 8 ? -9.65723 10.61279 32.89442 1.000 43.30392 8 LEU E O 1
ATOM 7185 N N . LEU E 2 9 ? -9.84910 8.76474 34.16182 1.000 45.23703 9 LEU E N 1
ATOM 7186 C CA . LEU E 2 9 ? -9.02295 7.98133 33.24903 1.000 41.37621 9 LEU E CA 1
ATOM 7187 C C . LEU E 2 9 ? -9.67776 7.86248 31.87877 1.000 40.46653 9 LEU E C 1
ATOM 7188 O O . LEU E 2 9 ? -8.99580 7.91491 30.84849 1.000 39.14811 9 LEU E O 1
ATOM 7193 N N . ALA E 2 10 ? -11.00133 7.71054 31.84420 1.000 42.11153 10 ALA E N 1
ATOM 7194 C CA . ALA E 2 10 ? -11.69912 7.66278 30.56434 1.000 42.25306 10 ALA E CA 1
ATOM 7195 C C . ALA E 2 10 ? -11.61843 9.00380 29.84096 1.000 43.95282 10 ALA E C 1
ATOM 7196 O O . ALA E 2 10 ? -11.48623 9.04503 28.61269 1.000 42.99214 10 ALA E O 1
ATOM 7198 N N . ASN E 2 11 ? -11.68299 10.11073 30.58462 1.000 46.48769 11 ASN E N 1
ATOM 7199 C CA . ASN E 2 11 ? -11.60413 11.42821 29.96012 1.000 45.23268 11 ASN E CA 1
ATOM 7200 C C . ASN E 2 11 ? -10.22544 11.68040 29.36485 1.000 42.64415 11 ASN E C 1
ATOM 7201 O O . ASN E 2 11 ? -10.10520 12.33035 28.31914 1.000 44.77646 11 ASN E O 1
ATOM 7206 N N . ILE E 2 12 ? -9.17366 11.19091 30.02432 1.000 41.28887 12 ILE E N 1
ATOM 7207 C CA . ILE E 2 12 ? -7.82330 11.33042 29.48606 1.000 41.96822 12 ILE E CA 1
ATOM 7208 C C . ILE E 2 12 ? -7.69137 10.55855 28.17720 1.000 41.96611 12 ILE E C 1
ATOM 7209 O O . ILE E 2 12 ? -7.19521 11.08576 27.17457 1.000 38.84316 12 ILE E O 1
ATOM 7214 N N . SER E 2 13 ? -8.13090 9.29547 28.17073 1.000 38.64458 13 SER E N 1
ATOM 7215 C CA . SER E 2 13 ? -8.05225 8.47800 26.96251 1.000 41.05946 13 SER E CA 1
ATOM 7216 C C . SER E 2 13 ? -8.84778 9.09722 25.82066 1.000 40.15447 13 SER E C 1
ATOM 7217 O O . SER E 2 13 ? -8.35623 9.20170 24.69148 1.000 39.31583 13 SER E O 1
ATOM 7220 N N . ASN E 2 14 ? -10.09224 9.49594 26.09331 1.000 40.12703 14 ASN E N 1
ATOM 7221 C CA . ASN E 2 14 ? -10.94690 10.01777 25.03278 1.000 40.66243 14 ASN E CA 1
ATOM 7222 C C . ASN E 2 14 ? -10.42318 11.33640 24.48585 1.000 42.88886 14 ASN E C 1
ATOM 7223 O O . ASN E 2 14 ? -10.57990 11.61607 23.29095 1.000 43.39450 14 ASN E O 1
ATOM 7228 N N . THR E 2 15 ? -9.79787 12.15302 25.33402 1.000 42.26965 15 THR E N 1
ATOM 7229 C CA . THR E 2 15 ? -9.25725 13.42331 24.86348 1.000 45.71256 15 THR E CA 1
ATOM 7230 C C . THR E 2 15 ? -8.04720 13.20420 23.96495 1.000 47.63757 15 THR E C 1
ATOM 7231 O O . THR E 2 15 ? -7.95768 13.78293 22.87649 1.000 47.08160 15 THR E O 1
ATOM 7235 N N . LEU E 2 16 ? -7.10845 12.36012 24.39975 1.000 43.21791 16 LEU E N 1
ATOM 7236 C CA . LEU E 2 16 ? -5.90614 12.12800 23.60701 1.000 45.27593 16 LEU E CA 1
ATOM 7237 C C . LEU E 2 16 ? -6.21649 11.35046 22.33322 1.000 45.82855 16 LEU E C 1
ATOM 7238 O O . LEU E 2 16 ? -5.65396 11.64442 21.27279 1.000 46.75314 16 LEU E O 1
ATOM 7243 N N . ASN E 2 17 ? -7.10080 10.35133 22.41552 1.000 44.29340 17 ASN E N 1
ATOM 7244 C CA . ASN E 2 17 ? -7.49456 9.60629 21.22197 1.000 43.98756 17 ASN E CA 1
ATOM 7245 C C . ASN E 2 17 ? -8.29321 10.45925 20.24738 1.000 45.73957 17 ASN E C 1
ATOM 7246 O O . ASN E 2 17 ? -8.32230 10.14790 19.05237 1.000 50.18770 17 ASN E O 1
ATOM 7251 N N . GLY E 2 18 ? -8.94380 11.51965 20.72874 1.000 48.89863 18 GLY E N 1
ATOM 7252 C CA . GLY E 2 18 ? -9.57310 12.47492 19.83653 1.000 51.45160 18 GLY E CA 1
ATOM 7253 C C . GLY E 2 18 ? -8.59135 13.20519 18.94520 1.000 54.72796 18 GLY E C 1
ATOM 7254 O O . GLY E 2 18 ? -8.98482 13.71192 17.89076 1.000 59.88479 18 GLY E O 1
ATOM 7255 N N . PHE E 2 19 ? -7.31892 13.26903 19.34347 1.000 54.92538 19 PHE E N 1
ATOM 7256 C CA . PHE E 2 19 ? -6.27421 13.87363 18.52612 1.000 59.10710 19 PHE E CA 1
ATOM 7257 C C . PHE E 2 19 ? -5.79458 12.96526 17.40062 1.000 58.37150 19 PHE E C 1
ATOM 7258 O O . PHE E 2 19 ? -5.04358 13.42800 16.53545 1.000 62.94627 19 PHE E O 1
ATOM 7266 N N . VAL E 2 20 ? -6.18821 11.69233 17.39863 1.000 56.69563 20 VAL E N 1
ATOM 7267 C CA . VAL E 2 20 ? -5.66088 10.69598 16.47273 1.000 58.57601 20 VAL E CA 1
ATOM 7268 C C . VAL E 2 20 ? -6.77020 10.25093 15.53182 1.000 62.07782 20 VAL E C 1
ATOM 7269 O O . VAL E 2 20 ? -7.90024 9.98971 15.96285 1.000 60.72559 20 VAL E O 1
ATOM 7273 N N . ARG E 2 21 ? -6.43996 10.15545 14.24390 1.000 62.56142 21 ARG E N 1
ATOM 7274 C CA . ARG E 2 21 ? -7.40399 9.75273 13.22058 1.000 72.01874 21 ARG E CA 1
ATOM 7275 C C . ARG E 2 21 ? -7.39641 8.22948 13.07823 1.000 72.94843 21 ARG E C 1
ATOM 7276 O O . ARG E 2 21 ? -6.95597 7.65517 12.07970 1.000 71.71052 21 ARG E O 1
ATOM 7284 N N . SER E 2 22 ? -7.91151 7.57820 14.11861 1.000 66.79365 22 SER E N 1
ATOM 7285 C CA . SER E 2 22 ? -8.01718 6.12747 14.16325 1.000 68.16236 22 SER E CA 1
ATOM 7286 C C . SER E 2 22 ? -9.07819 5.75530 15.18591 1.000 67.41655 22 SER E C 1
ATOM 7287 O O . SER E 2 22 ? -9.28933 6.47205 16.16665 1.000 58.12127 22 SER E O 1
ATOM 7290 N N . ASN E 2 23 ? -9.73842 4.62677 14.94942 1.000 70.03681 23 ASN E N 1
ATOM 7291 C CA . ASN E 2 23 ? -10.80245 4.16542 15.82793 1.000 63.52861 23 ASN E CA 1
ATOM 7292 C C . ASN E 2 23 ? -10.21795 3.32695 16.95596 1.000 60.75513 23 ASN E C 1
ATOM 7293 O O . ASN E 2 23 ? -9.40039 2.43512 16.71530 1.000 67.26313 23 ASN E O 1
ATOM 7298 N N . ILE E 2 24 ? -10.64301 3.62184 18.18675 1.000 57.78818 24 ILE E N 1
ATOM 7299 C CA . ILE E 2 24 ? -10.24318 2.87226 19.37064 1.000 55.86803 24 ILE E CA 1
ATOM 7300 C C . ILE E 2 24 ? -11.34314 1.92856 19.85989 1.000 53.98899 24 ILE E C 1
ATOM 7301 O O . ILE E 2 24 ? -11.12919 1.18265 20.82677 1.000 51.08037 24 ILE E O 1
ATOM 7306 N N . SER E 2 25 ? -12.51248 1.92570 19.20845 1.000 55.38559 25 SER E N 1
ATOM 7307 C CA . SER E 2 25 ? -13.64652 1.12021 19.65630 1.000 55.61593 25 SER E CA 1
ATOM 7308 C C . SER E 2 25 ? -13.35922 -0.37552 19.65988 1.000 52.00149 25 SER E C 1
ATOM 7309 O O . SER E 2 25 ? -14.13019 -1.12741 20.26285 1.000 55.91323 25 SER E O 1
ATOM 7312 N N . TRP E 2 26 ? -12.28950 -0.82812 19.00012 1.000 54.92805 26 TRP E N 1
ATOM 7313 C CA . TRP E 2 26 ? -11.93439 -2.24343 19.04722 1.000 55.17101 26 TRP E CA 1
ATOM 7314 C C . TRP E 2 26 ? -11.63033 -2.72488 20.46578 1.000 54.98785 26 TRP E C 1
ATOM 7315 O O . TRP E 2 26 ? -11.73201 -3.92745 20.73834 1.000 58.21645 26 TRP E O 1
ATOM 7326 N N . TRP E 2 27 ? -11.27259 -1.82311 21.37930 1.000 50.56417 27 TRP E N 1
ATOM 7327 C CA . TRP E 2 27 ? -10.94007 -2.25902 22.73197 1.000 48.11513 27 TRP E CA 1
ATOM 7328 C C . TRP E 2 27 ? -12.18967 -2.63254 23.51910 1.000 51.50975 27 TRP E C 1
ATOM 7329 O O . TRP E 2 27 ? -12.25919 -3.72097 24.09827 1.000 50.25449 27 TRP E O 1
ATOM 7340 N N . LYS E 2 28 ? -13.18686 -1.74204 23.55532 1.000 50.92215 28 LYS E N 1
ATOM 7341 C CA . LYS E 2 28 ? -14.40575 -2.05460 24.29314 1.000 54.42821 28 LYS E CA 1
ATOM 7342 C C . LYS E 2 28 ? -15.14503 -3.23101 23.66840 1.000 58.97347 28 LYS E C 1
ATOM 7343 O O . LYS E 2 28 ? -15.81077 -3.99113 24.38083 1.000 60.14248 28 LYS E O 1
ATOM 7349 N N . LYS E 2 29 ? -15.03034 -3.40712 22.35053 1.000 59.60018 29 LYS E N 1
ATOM 7350 C CA . LYS E 2 29 ? -15.61328 -4.58426 21.71470 1.000 64.01159 29 LYS E CA 1
ATOM 7351 C C . LYS E 2 29 ? -14.99509 -5.86369 22.26605 1.000 63.39297 29 LYS E C 1
ATOM 7352 O O . LYS E 2 29 ? -15.70515 -6.83935 22.53613 1.000 66.93368 29 LYS E O 1
ATOM 7358 N N . PHE E 2 30 ? -13.67143 -5.87464 22.44648 1.000 60.07548 30 PHE E N 1
ATOM 7359 C CA . PHE E 2 30 ? -13.01527 -7.03537 23.04097 1.000 58.84544 30 PHE E CA 1
ATOM 7360 C C . PHE E 2 30 ? -13.46495 -7.24741 24.48112 1.000 60.16720 30 PHE E C 1
ATOM 7361 O O . PHE E 2 30 ? -13.69996 -8.38531 24.90458 1.000 63.51939 30 PHE E O 1
ATOM 7369 N N . ILE E 2 31 ? -13.60349 -6.16156 25.24407 1.000 55.98058 31 ILE E N 1
ATOM 7370 C CA . ILE E 2 31 ? -13.92564 -6.27515 26.66542 1.000 58.25981 31 ILE E CA 1
ATOM 7371 C C . ILE E 2 31 ? -15.32478 -6.85446 26.86122 1.000 67.40804 31 ILE E C 1
ATOM 7372 O O . ILE E 2 31 ? -15.49930 -7.90093 27.49771 1.000 69.63922 31 ILE E O 1
ATOM 7377 N N . THR E 2 32 ? -16.34370 -6.18101 26.31891 1.000 62.51246 32 THR E N 1
ATOM 7378 C CA . THR E 2 32 ? -17.71814 -6.60220 26.57032 1.000 67.24769 32 THR E CA 1
ATOM 7379 C C . THR E 2 32 ? -18.00321 -7.97769 25.97918 1.000 71.75578 32 THR E C 1
ATOM 7380 O O . THR E 2 32 ? -18.88714 -8.69247 26.46760 1.000 75.71514 32 THR E O 1
ATOM 7384 N N . ASP E 2 33 ? -17.26611 -8.36820 24.93746 1.000 71.60839 33 ASP E N 1
ATOM 7385 C CA . ASP E 2 33 ? -17.43619 -9.69941 24.36632 1.000 76.15566 33 ASP E CA 1
ATOM 7386 C C . ASP E 2 33 ? -16.82241 -10.76912 25.26302 1.000 75.78926 33 ASP E C 1
ATOM 7387 O O . ASP E 2 33 ? -17.45448 -11.79399 25.54648 1.000 80.36774 33 ASP E O 1
ATOM 7392 N N . SER E 2 34 ? -15.58652 -10.54875 25.71840 1.000 75.21460 34 SER E N 1
ATOM 7393 C CA . SER E 2 34 ? -14.89639 -11.56614 26.50421 1.000 78.76087 34 SER E CA 1
ATOM 7394 C C . SER E 2 34 ? -15.53606 -11.76131 27.87326 1.000 85.99522 34 SER E C 1
ATOM 7395 O O . SER E 2 34 ? -15.43822 -12.85168 28.44819 1.000 91.05057 34 SER E O 1
ATOM 7398 N N . LYS E 2 35 ? -16.18742 -10.72700 28.41253 1.000 84.65326 35 LYS E N 1
ATOM 7399 C CA . LYS E 2 35 ? -16.84051 -10.87059 29.70993 1.000 88.63337 35 LYS E CA 1
ATOM 7400 C C . LYS E 2 35 ? -18.00697 -11.84984 29.63615 1.000 95.86549 35 LYS E C 1
ATOM 7401 O O . LYS E 2 35 ? -18.21953 -12.64192 30.56196 1.000 101.13541 35 LYS E O 1
ATOM 7407 N N . GLY E 2 36 ? -18.77311 -11.81295 28.54175 1.000 90.44896 36 GLY E N 1
ATOM 7408 C CA . GLY E 2 36 ? -19.89321 -12.72306 28.38536 1.000 90.66171 36 GLY E CA 1
ATOM 7409 C C . GLY E 2 36 ? -19.50724 -14.14527 28.04357 1.000 103.22329 36 GLY E C 1
ATOM 7410 O O . GLY E 2 36 ? -20.29507 -15.06434 28.28957 1.000 97.58053 36 GLY E O 1
ATOM 7411 N N . LYS E 2 37 ? -18.31221 -14.34936 27.48364 1.000 105.23807 37 LYS E N 1
ATOM 7412 C CA . LYS E 2 37 ? -17.88300 -15.70060 27.13777 1.000 113.36888 37 LYS E CA 1
ATOM 7413 C C . LYS E 2 37 ? -17.55499 -16.51557 28.38372 1.000 126.76040 37 LYS E C 1
ATOM 7414 O O . LYS E 2 37 ? -17.92143 -17.69371 28.47530 1.000 126.91142 37 LYS E O 1
ATOM 7420 N N . ARG E 2 38 ? -16.87094 -15.91006 29.35071 1.000 112.16446 38 ARG E N 1
ATOM 7421 C CA . ARG E 2 38 ? -16.49510 -16.61021 30.57537 1.000 111.15561 38 ARG E CA 1
ATOM 7422 C C . ARG E 2 38 ? -17.67327 -16.73203 31.53865 1.000 114.64314 38 ARG E C 1
ATOM 7423 O O . ARG E 2 38 ? -18.76685 -16.23481 31.26835 1.000 114.77038 38 ARG E O 1
ATOM 7431 N N . GLY F 2 2 ? 4.18497 -8.35108 6.42189 1.000 108.42120 2 GLY F N 1
ATOM 7432 C CA . GLY F 2 2 ? 3.95680 -9.74808 6.74305 1.000 106.46469 2 GLY F CA 1
ATOM 7433 C C . GLY F 2 2 ? 4.78236 -10.23391 7.91884 1.000 102.23354 2 GLY F C 1
ATOM 7434 O O . GLY F 2 2 ? 4.94551 -11.43728 8.11963 1.000 101.18194 2 GLY F O 1
ATOM 7435 N N . SER F 2 3 ? 5.30087 -9.29118 8.70526 1.000 100.13137 3 SER F N 1
ATOM 7436 C CA . SER F 2 3 ? 6.16662 -9.61778 9.83121 1.000 96.51340 3 SER F CA 1
ATOM 7437 C C . SER F 2 3 ? 5.40464 -9.92918 11.11407 1.000 92.63788 3 SER F C 1
ATOM 7438 O O . SER F 2 3 ? 6.02576 -10.36424 12.08977 1.000 89.80387 3 SER F O 1
ATOM 7441 N N . THR F 2 4 ? 4.09238 -9.72560 11.14006 1.000 92.90474 4 THR F N 1
ATOM 7442 C CA . THR F 2 4 ? 3.27972 -10.00115 12.32608 1.000 90.03030 4 THR F CA 1
ATOM 7443 C C . THR F 2 4 ? 2.27822 -11.10224 12.01551 1.000 91.20620 4 THR F C 1
ATOM 7444 O O . THR F 2 4 ? 1.35460 -10.88131 11.20919 1.000 93.88217 4 THR F O 1
ATOM 7448 N N . PRO F 2 5 ? 2.40734 -12.29326 12.61029 1.000 93.47232 5 PRO F N 1
ATOM 7449 C CA . PRO F 2 5 ? 1.38714 -13.33194 12.40718 1.000 96.72916 5 PRO F CA 1
ATOM 7450 C C . PRO F 2 5 ? 0.10151 -13.01029 13.15425 1.000 102.78096 5 PRO F C 1
ATOM 7451 O O . PRO F 2 5 ? -0.12347 -13.50113 14.26428 1.000 109.10335 5 PRO F O 1
ATOM 7455 N N . VAL F 2 6 ? -0.75118 -12.18663 12.54100 1.000 99.76395 6 VAL F N 1
ATOM 7456 C CA . VAL F 2 6 ? -1.94147 -11.68418 13.22156 1.000 98.77336 6 VAL F CA 1
ATOM 7457 C C . VAL F 2 6 ? -2.91467 -12.81667 13.52912 1.000 105.61303 6 VAL F C 1
ATOM 7458 O O . VAL F 2 6 ? -3.53751 -12.84368 14.59787 1.000 101.95414 6 VAL F O 1
ATOM 7462 N N . GLU F 2 7 ? -3.05450 -13.77400 12.60867 1.000 118.10898 7 GLU F N 1
ATOM 7463 C CA . GLU F 2 7 ? -4.06652 -14.81293 12.77610 1.000 116.20670 7 GLU F CA 1
ATOM 7464 C C . GLU F 2 7 ? -3.69954 -15.77982 13.89735 1.000 109.45606 7 GLU F C 1
ATOM 7465 O O . GLU F 2 7 ? -4.57035 -16.20118 14.66761 1.000 111.02979 7 GLU F O 1
ATOM 7471 N N . LEU F 2 8 ? -2.42009 -16.14558 14.00691 1.000 104.24457 8 LEU F N 1
ATOM 7472 C CA . LEU F 2 8 ? -1.99934 -17.01860 15.09870 1.000 101.75331 8 LEU F CA 1
ATOM 7473 C C . LEU F 2 8 ? -2.09472 -16.30451 16.44001 1.000 100.60779 8 LEU F C 1
ATOM 7474 O O . LEU F 2 8 ? -2.50341 -16.90292 17.44181 1.000 99.62502 8 LEU F O 1
ATOM 7476 N N . LEU F 2 9 ? -1.72576 -15.02246 16.47522 1.000 97.99615 9 LEU F N 1
ATOM 7477 C CA . LEU F 2 9 ? -1.79564 -14.25892 17.71644 1.000 95.97886 9 LEU F CA 1
ATOM 7478 C C . LEU F 2 9 ? -3.23745 -14.03443 18.15313 1.000 96.55812 9 LEU F C 1
ATOM 7479 O O . LEU F 2 9 ? -3.53264 -14.01974 19.35297 1.000 94.41402 9 LEU F O 1
ATOM 7484 N N . ALA F 2 10 ? -4.14867 -13.84756 17.19746 1.000 99.06754 10 ALA F N 1
ATOM 7485 C CA . ALA F 2 10 ? -5.56155 -13.74680 17.54383 1.000 100.93881 10 ALA F CA 1
ATOM 7486 C C . ALA F 2 10 ? -6.11796 -15.08600 18.00711 1.000 102.77003 10 ALA F C 1
ATOM 7487 O O . ALA F 2 10 ? -7.09853 -15.12100 18.75906 1.000 103.47789 10 ALA F O 1
ATOM 7489 N N . ASN F 2 11 ? -5.50022 -16.19092 17.58191 1.000 103.20561 11 ASN F N 1
ATOM 7490 C CA . ASN F 2 11 ? -5.94722 -17.51494 18.00082 1.000 102.38650 11 ASN F CA 1
ATOM 7491 C C . ASN F 2 11 ? -5.51326 -17.83589 19.42664 1.000 101.33505 11 ASN F C 1
ATOM 7492 O O . ASN F 2 11 ? -6.25675 -18.49021 20.16653 1.000 103.11706 11 ASN F O 1
ATOM 7497 N N . ILE F 2 12 ? -4.31529 -17.39749 19.82664 0.573 98.52441 12 ILE F N 1
ATOM 7498 C CA . ILE F 2 12 ? -3.86882 -17.61347 21.20195 0.581 99.55920 12 ILE F CA 1
ATOM 7499 C C . ILE F 2 12 ? -4.81070 -16.92234 22.17907 0.519 99.05166 12 ILE F C 1
ATOM 7500 O O . ILE F 2 12 ? -5.12103 -17.45522 23.25186 0.502 100.48674 12 ILE F O 1
ATOM 7505 N N . SER F 2 13 ? -5.28422 -15.72742 21.82134 1.000 93.34008 13 SER F N 1
ATOM 7506 C CA . SER F 2 13 ? -6.14250 -14.96088 22.71732 1.000 94.60404 13 SER F CA 1
ATOM 7507 C C . SER F 2 13 ? -7.58099 -15.46565 22.69889 1.000 102.19111 13 SER F C 1
ATOM 7508 O O . SER F 2 13 ? -8.24966 -15.46496 23.73767 1.000 107.32625 13 SER F O 1
ATOM 7511 N N . ASN F 2 14 ? -8.07697 -15.89106 21.53264 1.000 106.37928 14 ASN F N 1
ATOM 7512 C CA . ASN F 2 14 ? -9.42646 -16.44676 21.46210 1.000 107.73507 14 ASN F CA 1
ATOM 7513 C C . ASN F 2 14 ? -9.56719 -17.67428 22.35460 1.000 112.93865 14 ASN F C 1
ATOM 7514 O O . ASN F 2 14 ? -10.61628 -17.88472 22.97430 1.000 114.09535 14 ASN F O 1
ATOM 7519 N N . THR F 2 15 ? -8.51513 -18.49009 22.44234 1.000 123.72736 15 THR F N 1
ATOM 7520 C CA . THR F 2 15 ? -8.60779 -19.74610 23.18009 1.000 131.40321 15 THR F CA 1
ATOM 7521 C C . THR F 2 15 ? -8.56571 -19.51209 24.68678 1.000 130.23822 15 THR F C 1
ATOM 7522 O O . THR F 2 15 ? -9.44642 -19.97437 25.42168 1.000 137.40325 15 THR F O 1
ATOM 7526 N N . LEU F 2 16 ? -7.54801 -18.79350 25.16574 1.000 122.37704 16 LEU F N 1
ATOM 7527 C CA . LEU F 2 16 ? -7.34186 -18.62139 26.59951 1.000 121.95055 16 LEU F CA 1
ATOM 7528 C C . LEU F 2 16 ? -8.35486 -17.68482 27.24880 1.000 124.55681 16 LEU F C 1
ATOM 7529 O O . LEU F 2 16 ? -8.43021 -17.64871 28.48204 1.000 129.12313 16 LEU F O 1
ATOM 7531 N N . ASN F 2 17 ? -9.12799 -16.93556 26.46779 1.000 116.82421 17 ASN F N 1
ATOM 7532 C CA . ASN F 2 17 ? -10.09337 -15.99454 27.03215 1.000 108.51132 17 ASN F CA 1
ATOM 7533 C C . ASN F 2 17 ? -11.51824 -16.53663 26.96146 1.000 111.18761 17 ASN F C 1
ATOM 7534 O O . ASN F 2 17 ? -12.42452 -16.00921 27.60785 1.000 113.63861 17 ASN F O 1
ATOM 7539 N N . GLY G 2 2 ? -19.83916 -5.70720 -44.67747 1.000 59.55582 2 GLY G N 1
ATOM 7540 C CA . GLY G 2 2 ? -19.12546 -4.49961 -44.30249 1.000 58.80990 2 GLY G CA 1
ATOM 7541 C C . GLY G 2 2 ? -17.62146 -4.60412 -44.47597 1.000 58.08828 2 GLY G C 1
ATOM 7542 O O . GLY G 2 2 ? -17.07105 -5.70175 -44.55130 1.000 65.86192 2 GLY G O 1
ATOM 7543 N N . SER G 2 3 ? -16.94969 -3.45309 -44.53210 1.000 56.62492 3 SER G N 1
ATOM 7544 C CA . SER G 2 3 ? -15.50524 -3.42888 -44.72140 1.000 51.08185 3 SER G CA 1
ATOM 7545 C C . SER G 2 3 ? -14.72473 -3.58934 -43.41745 1.000 53.96751 3 SER G C 1
ATOM 7546 O O . SER G 2 3 ? -13.49825 -3.72274 -43.46524 1.000 52.63019 3 SER G O 1
ATOM 7549 N N . THR G 2 4 ? -15.39519 -3.59059 -42.26394 1.000 46.99706 4 THR G N 1
ATOM 7550 C CA . THR G 2 4 ? -14.76452 -3.87912 -40.97923 1.000 40.56725 4 THR G CA 1
ATOM 7551 C C . THR G 2 4 ? -15.57074 -4.96342 -40.28784 1.000 43.15171 4 THR G C 1
ATOM 7552 O O . THR G 2 4 ? -16.80045 -4.82665 -40.14045 1.000 41.72387 4 THR G O 1
ATOM 7556 N N . PRO G 2 5 ? -14.93994 -6.05728 -39.84296 1.000 42.06657 5 PRO G N 1
ATOM 7557 C CA . PRO G 2 5 ? -15.69741 -7.15979 -39.21317 1.000 39.38850 5 PRO G CA 1
ATOM 7558 C C . PRO G 2 5 ? -16.02923 -6.85192 -37.75680 1.000 38.71850 5 PRO G C 1
ATOM 7559 O O . PRO G 2 5 ? -15.46494 -7.41900 -36.81464 1.000 38.12762 5 PRO G O 1
ATOM 7563 N N . VAL G 2 6 ? -16.98455 -5.93584 -37.57060 1.000 38.30796 6 VAL G N 1
ATOM 7564 C CA . VAL G 2 6 ? -17.29285 -5.41924 -36.23845 1.000 40.51132 6 VAL G CA 1
ATOM 7565 C C . VAL G 2 6 ? -17.76293 -6.53953 -35.31926 1.000 41.01326 6 VAL G C 1
ATOM 7566 O O . VAL G 2 6 ? -17.35985 -6.61580 -34.15196 1.000 40.37264 6 VAL G O 1
ATOM 7570 N N . GLU G 2 7 ? -18.61634 -7.42688 -35.83030 1.000 39.11124 7 GLU G N 1
ATOM 7571 C CA . GLU G 2 7 ? -19.13552 -8.52112 -35.01723 1.000 44.09406 7 GLU G CA 1
ATOM 7572 C C . GLU G 2 7 ? -18.00954 -9.41193 -34.50379 1.000 40.93561 7 GLU G C 1
ATOM 7573 O O . GLU G 2 7 ? -17.98009 -9.77521 -33.32246 1.000 39.15826 7 GLU G O 1
ATOM 7579 N N . LEU G 2 8 ? -17.07542 -9.77946 -35.38661 1.000 42.47502 8 LEU G N 1
ATOM 7580 C CA . LEU G 2 8 ? -15.92934 -10.58151 -34.97048 1.000 38.41364 8 LEU G CA 1
ATOM 7581 C C . LEU G 2 8 ? -15.05126 -9.81786 -33.99061 1.000 36.63655 8 LEU G C 1
ATOM 7582 O O . LEU G 2 8 ? -14.59029 -10.37946 -32.99065 1.000 37.67271 8 LEU G O 1
ATOM 7587 N N . LEU G 2 9 ? -14.81134 -8.53248 -34.25787 1.000 36.11125 9 LEU G N 1
ATOM 7588 C CA . LEU G 2 9 ? -13.97693 -7.73902 -33.36463 1.000 34.80897 9 LEU G CA 1
ATOM 7589 C C . LEU G 2 9 ? -14.60850 -7.61864 -31.98366 1.000 30.97474 9 LEU G C 1
ATOM 7590 O O . LEU G 2 9 ? -13.91345 -7.72058 -30.96706 1.000 32.04525 9 LEU G O 1
ATOM 7595 N N . ALA G 2 10 ? -15.92598 -7.41385 -31.92806 1.000 33.26897 10 ALA G N 1
ATOM 7596 C CA . ALA G 2 10 ? -16.62001 -7.36508 -30.64558 1.000 34.92634 10 ALA G CA 1
ATOM 7597 C C . ALA G 2 10 ? -16.54112 -8.70597 -29.92683 1.000 37.10735 10 ALA G C 1
ATOM 7598 O O . ALA G 2 10 ? -16.38412 -8.74910 -28.70237 1.000 34.75824 10 ALA G O 1
ATOM 7600 N N . ASN G 2 11 ? -16.64004 -9.81371 -30.67130 1.000 37.22923 11 ASN G N 1
ATOM 7601 C CA . ASN G 2 11 ? -16.50421 -11.13234 -30.05509 1.000 34.49030 11 ASN G CA 1
ATOM 7602 C C . ASN G 2 11 ? -15.11169 -11.31959 -29.46818 1.000 35.65015 11 ASN G C 1
ATOM 7603 O O . ASN G 2 11 ? -14.96469 -11.85463 -28.36396 1.000 32.80240 11 ASN G O 1
ATOM 7608 N N . ILE G 2 12 ? -14.07735 -10.88056 -30.19015 1.000 34.11310 12 ILE G N 1
ATOM 7609 C CA . ILE G 2 12 ? -12.71203 -10.97887 -29.67915 1.000 30.65008 12 ILE G CA 1
ATOM 7610 C C . ILE G 2 12 ? -12.57601 -10.21322 -28.36713 1.000 33.67685 12 ILE G C 1
ATOM 7611 O O . ILE G 2 12 ? -12.02828 -10.72555 -27.38411 1.000 29.33036 12 ILE G O 1
ATOM 7616 N N . SER G 2 13 ? -13.06442 -8.96928 -28.33741 1.000 32.30464 13 SER G N 1
ATOM 7617 C CA . SER G 2 13 ? -12.97082 -8.15950 -27.12361 1.000 32.56956 13 SER G CA 1
ATOM 7618 C C . SER G 2 13 ? -13.74648 -8.79050 -25.97861 1.000 29.00514 13 SER G C 1
ATOM 7619 O O . SER G 2 13 ? -13.25507 -8.86410 -24.84657 1.000 33.42132 13 SER G O 1
ATOM 7622 N N . ASN G 2 14 ? -14.97285 -9.23634 -26.24878 1.000 28.59323 14 ASN G N 1
ATOM 7623 C CA . ASN G 2 14 ? -15.80891 -9.76999 -25.18091 1.000 34.89821 14 ASN G CA 1
ATOM 7624 C C . ASN G 2 14 ? -15.25236 -11.08507 -24.65517 1.000 36.06963 14 ASN G C 1
ATOM 7625 O O . ASN G 2 14 ? -15.36107 -11.37768 -23.45698 1.000 33.48874 14 ASN G O 1
ATOM 7630 N N . THR G 2 15 ? -14.65643 -11.89280 -25.53535 1.000 33.23732 15 THR G N 1
ATOM 7631 C CA . THR G 2 15 ? -14.03688 -13.13805 -25.08893 1.000 33.36391 15 THR G CA 1
ATOM 7632 C C . THR G 2 15 ? -12.84251 -12.85695 -24.18237 1.000 36.29160 15 THR G C 1
ATOM 7633 O O . THR G 2 15 ? -12.71513 -13.44306 -23.10148 1.000 35.96622 15 THR G O 1
ATOM 7637 N N . LEU G 2 16 ? -11.96065 -11.94549 -24.60188 1.000 33.38648 16 LEU G N 1
ATOM 7638 C CA . LEU G 2 16 ? -10.73813 -11.69949 -23.84318 1.000 34.86527 16 LEU G CA 1
ATOM 7639 C C . LEU G 2 16 ? -11.01515 -10.91879 -22.56143 1.000 35.04997 16 LEU G C 1
ATOM 7640 O O . LEU G 2 16 ? -10.38895 -11.17763 -21.52573 1.000 30.28910 16 LEU G O 1
ATOM 7645 N N . ASN G 2 17 ? -11.93937 -9.95444 -22.60811 1.000 35.78398 17 ASN G N 1
ATOM 7646 C CA . ASN G 2 17 ? -12.30653 -9.22528 -21.39779 1.000 34.75214 17 ASN G CA 1
ATOM 7647 C C . ASN G 2 17 ? -13.03888 -10.11141 -20.39841 1.000 38.48373 17 ASN G C 1
ATOM 7648 O O . ASN G 2 17 ? -13.01163 -9.82284 -19.19693 1.000 36.94091 17 ASN G O 1
ATOM 7653 N N . GLY G 2 18 ? -13.67414 -11.19022 -20.86378 1.000 36.33725 18 GLY G N 1
ATOM 7654 C CA . GLY G 2 18 ? -14.23318 -12.17465 -19.95562 1.000 38.27234 18 GLY G CA 1
ATOM 7655 C C . GLY G 2 18 ? -13.20271 -12.82355 -19.05102 1.000 40.83564 18 GLY G C 1
ATOM 7656 O O . GLY G 2 18 ? -13.55220 -13.28832 -17.96115 1.000 43.01004 18 GLY G O 1
ATOM 7657 N N . PHE G 2 19 ? -11.93506 -12.84967 -19.47125 1.000 39.38656 19 PHE G N 1
ATOM 7658 C CA . PHE G 2 19 ? -10.85108 -13.42664 -18.68343 1.000 43.53821 19 PHE G CA 1
ATOM 7659 C C . PHE G 2 19 ? -10.37373 -12.52088 -17.54870 1.000 42.31781 19 PHE G C 1
ATOM 7660 O O . PHE G 2 19 ? -9.61902 -12.98453 -16.68563 1.000 42.74517 19 PHE G O 1
ATOM 7668 N N . VAL G 2 20 ? -10.77398 -11.25086 -17.53225 1.000 42.32591 20 VAL G N 1
ATOM 7669 C CA . VAL G 2 20 ? -10.25136 -10.26375 -16.59381 1.000 43.03900 20 VAL G CA 1
ATOM 7670 C C . VAL G 2 20 ? -11.38834 -9.80595 -15.68995 1.000 43.62995 20 VAL G C 1
ATOM 7671 O O . VAL G 2 20 ? -12.48393 -9.49125 -16.16918 1.000 42.58269 20 VAL G O 1
ATOM 7675 N N . ARG G 2 21 ? -11.12823 -9.77856 -14.38422 1.000 44.86780 21 ARG G N 1
ATOM 7676 C CA . ARG G 2 21 ? -12.15218 -9.44764 -13.39147 1.000 48.62965 21 ARG G CA 1
ATOM 7677 C C . ARG G 2 21 ? -12.22667 -7.93613 -13.16786 1.000 51.76724 21 ARG G C 1
ATOM 7678 O O . ARG G 2 21 ? -11.97395 -7.41917 -12.07832 1.000 51.51254 21 ARG G O 1
ATOM 7686 N N . SER G 2 22 ? -12.59716 -7.23448 -14.23786 1.000 46.27605 22 SER G N 1
ATOM 7687 C CA . SER G 2 22 ? -12.75927 -5.78733 -14.23250 1.000 49.69618 22 SER G CA 1
ATOM 7688 C C . SER G 2 22 ? -13.67800 -5.41251 -15.38777 1.000 53.25499 22 SER G C 1
ATOM 7689 O O . SER G 2 22 ? -13.52983 -5.93966 -16.49123 1.000 52.33504 22 SER G O 1
ATOM 7692 N N . ASN G 2 23 ? -14.61881 -4.50701 -15.13940 1.000 53.98116 23 ASN G N 1
ATOM 7693 C CA . ASN G 2 23 ? -15.61274 -4.19479 -16.15611 1.000 50.34462 23 ASN G CA 1
ATOM 7694 C C . ASN G 2 23 ? -15.08149 -3.17704 -17.15512 1.000 50.08964 23 ASN G C 1
ATOM 7695 O O . ASN G 2 23 ? -14.41246 -2.20507 -16.79533 1.000 48.76876 23 ASN G O 1
ATOM 7700 N N . ILE G 2 24 ? -15.37087 -3.42850 -18.42868 1.000 50.88865 24 ILE G N 1
ATOM 7701 C CA . ILE G 2 24 ? -15.00830 -2.53222 -19.51656 1.000 49.59820 24 ILE G CA 1
ATOM 7702 C C . ILE G 2 24 ? -16.14020 -1.55382 -19.82647 1.000 49.38855 24 ILE G C 1
ATOM 7703 O O . ILE G 2 24 ? -16.08415 -0.83282 -20.83024 1.000 47.41947 24 ILE G O 1
ATOM 7708 N N . SER G 2 25 ? -17.16097 -1.49542 -18.95959 1.000 51.46950 25 SER G N 1
ATOM 7709 C CA . SER G 2 25 ? -18.34824 -0.69261 -19.22739 1.000 49.75909 25 SER G CA 1
ATOM 7710 C C . SER G 2 25 ? -18.03309 0.78270 -19.44664 1.000 50.53449 25 SER G C 1
ATOM 7711 O O . SER G 2 25 ? -18.80387 1.47861 -20.12055 1.000 51.36481 25 SER G O 1
ATOM 7714 N N . TRP G 2 26 ? -16.91325 1.26998 -18.91481 1.000 51.03968 26 TRP G N 1
ATOM 7715 C CA . TRP G 2 26 ? -16.59076 2.68638 -19.01911 1.000 48.18494 26 TRP G CA 1
ATOM 7716 C C . TRP G 2 26 ? -16.35705 3.13746 -20.45565 1.000 46.83993 26 TRP G C 1
ATOM 7717 O O . TRP G 2 26 ? -16.50257 4.32974 -20.74166 1.000 46.20918 26 TRP G O 1
ATOM 7728 N N . TRP G 2 27 ? -15.99614 2.22911 -21.36528 1.000 46.34251 27 TRP G N 1
ATOM 7729 C CA . TRP G 2 27 ? -15.75185 2.64318 -22.74601 1.000 45.46740 27 TRP G CA 1
ATOM 7730 C C . TRP G 2 27 ? -17.05150 3.00706 -23.45225 1.000 43.92966 27 TRP G C 1
ATOM 7731 O O . TRP G 2 27 ? -17.15810 4.07291 -24.06914 1.000 47.33166 27 TRP G O 1
ATOM 7742 N N . LYS G 2 28 ? -18.04999 2.12590 -23.38509 1.000 44.02184 28 LYS G N 1
ATOM 7743 C CA . LYS G 2 28 ? -19.32551 2.42584 -24.02342 1.000 49.20723 28 LYS G CA 1
ATOM 7744 C C . LYS G 2 28 ? -20.00250 3.63397 -23.38278 1.000 53.26359 28 LYS G C 1
ATOM 7745 O O . LYS G 2 28 ? -20.73969 4.35581 -24.06092 1.000 56.01795 28 LYS G O 1
ATOM 7751 N N . LYS G 2 29 ? -19.76076 3.88005 -22.08843 1.000 53.56025 29 LYS G N 1
ATOM 7752 C CA . LYS G 2 29 ? -20.30213 5.08250 -21.45581 1.000 54.95871 29 LYS G CA 1
ATOM 7753 C C . LYS G 2 29 ? -19.65858 6.34106 -22.02470 1.000 54.52858 29 LYS G C 1
ATOM 7754 O O . LYS G 2 29 ? -20.32787 7.36747 -22.18440 1.000 57.14166 29 LYS G O 1
ATOM 7760 N N . PHE G 2 30 ? -18.35546 6.29008 -22.31607 1.000 54.06555 30 PHE G N 1
ATOM 7761 C CA . PHE G 2 30 ? -17.70079 7.44372 -22.92422 1.000 53.92160 30 PHE G CA 1
ATOM 7762 C C . PHE G 2 30 ? -18.21005 7.67678 -24.33920 1.000 54.82775 30 PHE G C 1
ATOM 7763 O O . PHE G 2 30 ? -18.43365 8.82304 -24.74006 1.000 57.33844 30 PHE G O 1
ATOM 7771 N N . ILE G 2 31 ? -18.39465 6.60356 -25.11246 1.000 52.34845 31 ILE G N 1
ATOM 7772 C CA . ILE G 2 31 ? -18.94303 6.74863 -26.45855 1.000 55.83508 31 ILE G CA 1
ATOM 7773 C C . ILE G 2 31 ? -20.37002 7.28024 -26.39407 1.000 60.69598 31 ILE G C 1
ATOM 7774 O O . ILE G 2 31 ? -20.75841 8.15885 -27.17205 1.000 59.66818 31 ILE G O 1
ATOM 7779 N N . THR G 2 32 ? -21.17008 6.74848 -25.46903 1.000 59.49619 32 THR G N 1
ATOM 7780 C CA . THR G 2 32 ? -22.53483 7.22473 -25.27792 1.000 61.31882 32 THR G CA 1
ATOM 7781 C C . THR G 2 32 ? -22.55434 8.70240 -24.90461 1.000 63.65594 32 THR G C 1
ATOM 7782 O O . THR G 2 32 ? -23.37779 9.47270 -25.41416 1.000 63.71211 32 THR G O 1
ATOM 7786 N N . ASP G 2 33 ? -21.63434 9.11857 -24.03426 1.000 74.29054 33 ASP G N 1
ATOM 7787 C CA . ASP G 2 33 ? -21.54918 10.52108 -23.64640 1.000 74.48155 33 ASP G CA 1
ATOM 7788 C C . ASP G 2 33 ? -21.13187 11.39792 -24.82249 1.000 75.33293 33 ASP G C 1
ATOM 7789 O O . ASP G 2 33 ? -21.65972 12.50112 -24.99912 1.000 79.63983 33 ASP G O 1
ATOM 7794 N N . SER G 2 34 ? -20.19394 10.91999 -25.64448 1.000 68.79977 34 SER G N 1
ATOM 7795 C CA . SER G 2 34 ? -19.67876 11.73329 -26.74116 1.000 66.61231 34 SER G CA 1
ATOM 7796 C C . SER G 2 34 ? -20.66383 11.82322 -27.89989 1.000 70.02423 34 SER G C 1
ATOM 7797 O O . SER G 2 34 ? -20.66717 12.82239 -28.62805 1.000 72.27689 34 SER G O 1
ATOM 7800 N N . LYS G 2 35 ? -21.48993 10.79301 -28.10048 1.000 70.14144 35 LYS G N 1
ATOM 7801 C CA . LYS G 2 35 ? -22.49160 10.85195 -29.16065 1.000 70.25864 35 LYS G CA 1
ATOM 7802 C C . LYS G 2 35 ? -23.53871 11.91558 -28.86493 1.000 72.73981 35 LYS G C 1
ATOM 7803 O O . LYS G 2 35 ? -24.01831 12.59620 -29.77952 1.000 75.35087 35 LYS G O 1
ATOM 7809 N N . GLY G 2 36 ? -23.90658 12.07260 -27.59338 1.000 70.63089 36 GLY G N 1
ATOM 7810 C CA . GLY G 2 36 ? -24.84983 13.11809 -27.23368 1.000 70.96862 36 GLY G CA 1
ATOM 7811 C C . GLY G 2 36 ? -24.25330 14.50721 -27.34853 1.000 73.87800 36 GLY G C 1
ATOM 7812 O O . GLY G 2 36 ? -24.91826 15.44025 -27.81159 1.000 78.17415 36 GLY G O 1
ATOM 7813 N N . LYS G 2 37 ? -22.99552 14.66386 -26.92268 1.000 70.97502 37 LYS G N 1
ATOM 7814 C CA . LYS G 2 37 ? -22.32633 15.95876 -27.01669 1.000 76.61807 37 LYS G CA 1
ATOM 7815 C C . LYS G 2 37 ? -22.31029 16.46849 -28.45330 1.000 81.09695 37 LYS G C 1
ATOM 7816 O O . LYS G 2 37 ? -22.63888 17.63164 -28.71658 1.000 84.44741 37 LYS G O 1
ATOM 7822 N N . ARG G 2 38 ? -21.93254 15.61205 -29.39576 1.000 79.16127 38 ARG G N 1
ATOM 7823 C CA . ARG G 2 38 ? -21.92745 15.98500 -30.80374 1.000 84.76866 38 ARG G CA 1
ATOM 7824 C C . ARG G 2 38 ? -23.33503 15.89747 -31.39293 1.000 86.11557 38 ARG G C 1
ATOM 7825 O O . ARG G 2 38 ? -23.57097 15.20221 -32.37961 1.000 93.69944 38 ARG G O 1
#

InterPro domains:
  IPR025233 Protein of unknown function DUF4176 [PF13780] (136-191)

Nearest PDB structures (foldseek):
  7ytu-assembly1_A  TM=6.677E-01  e=3.162E+00  Vaccinia virus WR
  7zva-assembly1_A  TM=5.492E-01  e=4.220E+00  Nepenthes ventricosa x Nepenthes alata
  4hs5-assembly2_B  TM=3.794E-01  e=2.111E+00  Psychromonas ingrahamii 37
  2f2v-assembly1_A  TM=4.864E-01  e=6.698E+00  Gallus gallus
  7ytu-assembly1_A  TM=6.634E-01  e=1.609E+00  Vaccinia virus WR

Sequence (944 aa):
GEMDILYQMSLNHLAVIEADKEVLKQVGLSLAKQEEEAFREELQLILFNHEHSYSHHGILGSSIEILLHWEQNNVEVMYLETKVALSMIDFRRWLAYTDLLLSPILPLGTTIELNKDLLPAALVTSMNEIGMPFLAIVLGRRLLLGPEDREYIDYLVSIYPYGLRADVNPIYISNFFIKKVLQEGYSDAIDEEQYIENQYRKDDYFSRRNIVSEIYNVKEMDILYQMSLNHLAVIEADKEVLKQVGLSLAKQEEEAFRELQLILFNHEHSYSHHGILGSSIEILLHWEQNNVEVMYLETKVALSMIDFRRRWLAYTDLLLSPILPLGTTIELNKDLLPAALVTSMNEIGMMPFLAIVLGRRLLLLGPEDREYIDYLVSIYPYGLRADVNPIYISNFFIKKVLQEGYSDAIDEQYIENQYRKDYFSRNIVSEIYNVKGEMDILYQMSLNHLAVIEADKEVLKQVGLSLAKQEEAFRELQLILFNHEHSYSHHGILGSSIEEILLHWEQNNVEVMYLETKVALSMIDFRRWLAYTDLLLSPILPLGTTIELNKDLLPAALVTSMNEIGMPFLAIVLGRRLLLGPEDREYIDYLVSIYPYGLRADVNPIYISSNFFIKKVLQEGYSDAIDEQYIEENQYRKDYFSRNIVSEIIYNVKGEMDILYQMSLNHLAVIEADKEVLKQVGLSLAKQEEAFRELQLILLFNHEHSYSHHGILGSSIEILLHWEQNNVEVMYLETKVALSMIDFRRRWLAYTDLLLSPILPLGTTIELNKDLLPAALVTSMNEIGMPFLAIVLGRRLLLLGPEDREYIDYLVSIYPYGLRRADVNPIYISNFFIKKVLQEGYSDAIDEQYIEENQYRKDYFSRNIVSEIYNVGSTPVELLANISNTLNGFVRSNISWWKKFITDSKGKRGSTPVELLANISNTLNGSTPVELLANISNTLNGFVRSNISWWKKFITDSKGKR

Secondary structure (DSSP, 8-state):
-HHHHHHHHHTTTSSS-HHHHHHHHHHHHHHHSSHHHHHHHHHHHHTT-SEEE---TTTT--EEEEETTTTEEEEEETTEEEEEEHHHHHHHHHHHHHHHS--PPTT-EEEE-GGGS-HHHHHHHHHTT---EEEEEEEEEEPTTT--EEEEEEEEETTT-S-SSS--EEE-GGGEEEEEE-----HHHHHHIIIIIIIHHHHTT-EEGGG---/--HHHHHHHGGGS-S-HHHHHHHHHHHHHHHH-HHHHHHHHHHHHHT-SEEEEE-TTSPEEEEEEETTTTEEEEEETTEEEEEEHHHHHHHHHHHHHHHS--PPTT-EEEE-GGGS-TTHHHHHHHTT---EEEEEEEEE-SSTT-SEEEEEEEEETTT-SBTTB--EEE-GGGEEEEEE-----HHHHHHIIIIIIIIHHHHT-EEGGG---/-HHHHHHHHHTTTSSS-HHHHHHHHHHHHHHHH-HHHHHHHHHHHHTT--EEEE--TTTT-EEEEEETTTTEEEEE-SS-EEEEEHHHHHHHHHHHHHHHS--PPTT-EEEE-GGGS-HHHHHHHHHTT---EEEEEEEEEE-TTTT-EEEEEEEEETTT-S-SSS--EEE-GGGEEEEEE-----HHHHHHIIIIIIIIHHHTT-EEGGG---/--SHHHHHHHHTTSSS-HHHHHHHHHHHHHHHHSHHHHHHHHHHHHTT-SEEEEE-SSSSEEEEEEETTTTEEEEEETTEEEEEEHHHHHHHHHHHHHHHS--PPTT-EEEE-GGGS-HHHHHHHHHTT---EEEEEEEEE-SSTT--EEEEEEEEETTT-S-SSS--EEE-GGGEEEEEE-----HHHHHHIIIIIIIIHHHTT-EEGGG--/--S-HHHHHHHHHHHHTTSSS--THHHHHHHHHHHH-/--S-HHHHHHHHHHH-/--S-HHHHHHHHHHHHTTSSS--HHHHHHHHHHHHH-

B-factor: mean 52.97, std 20.1, range [20.51, 151.68]

Radius of gyration: 39.66 Å; Cα contacts (8 Å, |Δi|>4): 1717; chains: 7; bounding box: 60×74×135 Å

Organism: NCBI:txid862967

Solvent-accessible surface area: 40590 Å² total; per-residue (Å²): 87,78,25,59,98,8,0,87,17,9,1,55,102,11,92,22,130,104,71,27,32,86,16,0,35,66,0,1,51,26,2,2,156,78,73,122,2,6,27,76,0,5,44,11,18,101,84,112,90,109,54,2,57,66,114,36,146,171,32,52,34,2,46,0,41,0,32,54,163,119,93,46,0,44,0,72,39,78,156,52,92,0,59,12,45,10,69,20,0,55,66,2,2,0,23,0,7,0,3,35,10,58,18,10,11,1,2,0,0,0,41,0,12,60,125,26,17,57,75,80,14,32,75,42,0,85,149,98,54,7,46,2,16,0,0,0,1,0,4,8,11,60,11,31,130,135,58,112,38,0,2,8,10,0,0,6,8,0,3,24,6,1,36,9,72,17,34,0,2,5,3,5,26,16,16,4,86,93,55,58,71,88,12,42,54,42,70,81,1,113,98,17,17,51,41,18,4,26,17,12,8,7,8,46,58,7,2,0,40,41,1,70,38,122,165,25,79,132,36,0,87,103,1,4,91,81,8,95,23,117,122,62,24,26,77,22,0,33,64,0,0,59,0,0,2,168,42,54,144,3,5,29,79,0,2,54,16,10,111,76,106,82,129,44,2,64,34,115,6,103,124,53,34,51,0,54,0,58,3,68,54,160,108,98,56,1,60,0,58,4,116,160,48,121,0,76,9,46,9,72,10,0,56,75,1,0,0,11,0,8,0,3,41,7,61,18,5,13,0,2,0,0,0,56,2,13,95,101,29,10,4,94,79,38,12,77,37,3,78,142,96,56,12,51,28,16,0,1,0,1,0,4,11,7,29,13,11,107,162,32,154,56,0,7,11,10,0,0,1,8,4,5,15,0,1,47,55,58,2,43,1,1,7,2,11,19,12,29,6,118,112,34,60,68,88,14,46,53,37,73,61,1,112,116,15,20,46,52,7,4,27,93,28,5,23,88,89,57,2,0,0,53,34,0,110,27,133,92,42,25,58,39,12,0,78,11,4,2,41,75,7,86,27,118,119,73,17,30,83,23,0,12,72,0,0,38,23,3,3,162,74,79,122,16,9,28,86,0,8,40,10,18,88,76,122,82,97,52,3,54,74,154,28,148,172,35,43,43,4,72,0,36,0,48,73,159,131,89,44,0,29,0,45,33,108,180,53,120,0,56,3,44,3,66,6,0,50,83,1,1,0,22,1,3,0,2,37,11,69,23,20,11,3,2,0,0,0,57,1,9,64,119,23,14,59,78,78,4,29,72,38,0,89,148,96,55,8,45,3,19,0,0,0,0,0,1,6,2,42,13,31,129,105,56,134,22,0,0,6,9,0,0,6,8,0,4,22,6,2,35,13,62,17,36,0,2,5,3,7,25,9,15,4,99,115,43,45,74,96,12,44,48,45,76,68,6,104,110,36,8,49,71,61,0,17,48,58,2,3,19,108,52,4,4,0,14,60,2,90,21,58,96,105,32,53,107,31,0,66,105,3,2,85,70,10,94,24,118,121,66,24,22,77,23,0,12,65,0,0,54,0,0,2,156,42,74,142,4,4,31,81,1,2,47,18,16,107,78,112,80,136,43,2,68,57,124,12,93,127,45,31,53,0,46,0,56,3,62,65,156,118,99,57,1,43,0,47,8,107,183,48,116,0,65,5,47,9,72,10,0,61,68,3,1,0,13,0,8,0,3,37,9,63,17,8,12,0,2,0,1,0,42,1,18,84,118,29,14,70,81,79,41,26,72,70,7,85,140,115,61,27,61,9,11,0,1,0,0,0,4,11,7,26,14,8,108,170,45,181,78,0,5,8,11,0,0,1,8,3,0,50,0,0,36,47,135,47,86,5,36,26,2,7,23,14,36,6,102,113,46,60,73,97,14,51,56,36,72,61,0,111,112,15,20,56,46,10,4,28,92,37,4,22,88,96,73,3,8,1,33,38,0,114,77,91,48,14,36,49,137,17,4,26,67,0,0,89,39,2,12,64,120,19,208,24,94,22,43,40,1,134,136,21,7,89,99,3,90,65,138,116,86,31,16,41,37,135,23,2,23,63,1,1,81,81,32,17,125,38,13,37,46,154,20,3,26,69,0,1,89,31,3,14,64,113,15,179,18,108,19,45,42,2,142,128,29,8,84,79,5,105,66,164,147

Foldseek 3Di:
DVLLVLLLVLLVPFPFDPVVSVVLSVLLQLQQVVQVLLLVVVVCVVVVPAKGWDQDPPQPTWIKGQPPVQQWIWIDGPNDTTIGGVLSVLSNSQLSCQRRHDAFAAFWKFFFDPVPDDPVVVVVCVVVVFGRIWGFHDAQDADDDVRQETAGTWIDRPPVGDDPPDDIDGHHPSRTDGTPGTDDDDPVRVVCCCVPRHVVCSVSVYTHCSSPND/DLLVVLLVLLVVFPFDPVLSVVLSQVLLFQQVVQVLVLVVLVCVVVVPAWHWDAGPVGWIWIKGDDPVVQWIWTATPNDTDIGGNLSVLSSSQLSCQRRHDAFAFFWKFFFDCVPPDDCCVVVCVVVPQGRIWGFHDAQDDPDPPDQEGFGTWIFRPPVGDDPPGHIDGHHSNRTPGTDGTDDDDVVNVVCCCVPRHPVSSVSNYTHCSSVHD/DVLLVLLLVLLPPFPWDPVVSVVLSVLLQLQQVPQVLLLVVVVCVVVVHFKRWDDDPPFNTWIKGQDPVVQWIWIDGSNDITIGGVLSVLSSSFLSCQRRHDAFAAFWKFFFACVPPDPVVVVVCVVVVQGRMWGFHDAFDQDDDVSQETFGTWIDRPPVGDDPVDDTDGHHPSRTDGTPGTDDDDPVNVVCCCVPRHVVCSVSVYTHCVSVRD/DDCVVVLLVLLVVFPFDPVLSVVLSQVLLFLLVVLVLVLVVLVCVVVVPAKHWDAGPVGWIWIKGHPPVVQWIWTDTPNDITTGGNLRVLSNSQLSCQARHDAFAFFWKFFFDLVPDDPVVSVVCVVVVHGFIWGFHDAQDDPDPPDQEGFGTWIFGPPVGDDPPGHIDGHHSSRTPGGDGTDDDDVVNVVCCCVVRHPVSSVSNYTHCSSVD/DPDPVVVVVVVVVVVCVVPPDDPVVVVVVVVVVVVVD/DPDPPVVVVVVVVPVD/DVDPVVVVVVVVVVVVVVPPDDPVVVVVVVVVVVVVD